Protein 3ICS (pdb70)

Sequence (1077 aa):
WGSRKIVVVGGVAGGASVAARLRRLSEEDEIIVERGEYISFANCGLPYYIGGVITERQKLLVQTVERSKRFNLDIRVLSEVVKINKEEKTITIKNVTTNETYNEAYDVLILSPGAKPIVPSIPGIEEAKALFTLRNVPDTDRIKAYIDEKKPRHATVIGGGFIGVEVENLRERGIEVTLVEANQVPPIDYEAAYVHEHKNHDVELVFEDGVDALEENGAVVRLKSGSVIQTDLILAIGVQPESSLAKGAGLALGVRGTIKVNEKFQTSDPHIYAIGDAIEVKDFVTETETIPLAWPANRQGRLADIIHGHTDSLYKGTLGTSVAKVFDLTVATTGLNEKILKRLNIPYEVVHVQANSHAGYYPNATPVLIKLIFNKDSGKIYGAQTLGRDGVDKRDVIATAIKANLTVLDLPDLELSYAPPYSSAKDPVNVGYAASNIVDGFVDTVQWHEIDRIVENGGYLIDVREPNELKQGIKGSINIPLDELRDRLEEVPVDKDIYITCCQLGRGYVAARLEKGYKVKNVDGGFKLYGTVLPERIVYGSRKIVVVGGVAGGASVAARLRRLSEEDEIIVERGEYISFANCGLPYYIGGVITERQKLLVQTVERSKRFNLDIRVLSEVVKINKEEKTITIKNVTTNETYNEAYDVLILSPGAKPIVPSIPGIEEAKALFTLRNVPDTDRIKAYIDEKKPRHATVIGGGFIGVEVENLRERGIEVTLVEANQVPPIDYEAAYVHEHKNHDVELVFEDGVDALEENGAVVRLKSGSVIQTDLILAIGVQPESSLAKGAGLALGVRGTIKVNEKFQTSDPHIYAIGDAIEVKDFVTETETIPLAWPANRQGRLADIIHGHTDSLYKGTLGTSVAKVFDLTVATTGLNEKILKRLNIPYEVVHVQANSHAGYYPNATPVLIKLIFNKDSGKIYGAQTLGRDGVDKRDVIATAIKANLTVLDLPDLELSYAPPYSSAKDPVNVGYAASNIVDGFVDTVQWHEIDRIVENGGYLIDVREPNELKQGIKGSINIPLDELRDRLEEVPVDKDIYITCCQLGRGYVAARLEKGYKVKNVDGGFKLYGTVLPERIVY

Foldseek 3Di:
DDEWEEEEEAAEQQRVLLLQLLLVVDVRHAYEEEQAPAGHFQLVCLLVCLLCVPVDLVVRRPDGPVVVVVSVHHYYYNKDFDADDQVQQWTWIANNVVRDIDIGHGQAYEYEHAWAADDDPAALPVLAPLEAEGGDDVSSCVNSCCCVPVVWQEEEEEALEQVSLSLVSCVSSNHAYEYAEAQASPQEDQLVLVLVVLVVSVYHYHYPWHFNHQPPSNQWTQIPVGDIDGTPYYYDHDIAAPCPNCVRNVWDADPRRAFEADQLQAIPRNRYGYFANRYWWQALQPRHTDAHDSVRSSVSSVSSCVVVVNVPDTDNTHQHWDWHDRPQKIKIKTAHYPVVCVVVVHDKDKFKFWDWQFDPVAPDTWIKIKIWIADLAPQQTRMMIIMIRDNGVVLVVVNVCNNVRHGLCCQLVDDDDDDGVGAYNRGPSVSSVVSVCSSVVLAAADELVCVVVCVVVFEQEEEQEDPVVCVVFAPNYDYDHLVCCVVPVVVPDQVHAYEYAYQQFNSSVSRNVVVPHHYHYYHGGPVSNCSSCVVNTGD/DEFEEEEEAQEQLRVLLQQLLLVLDVRYAAEEEQAPAGHFQLVCLLCCLLCNPVDLCVRHPDGPVVVVVSVYHYYYNKHFDAQPQVQQKTWIARNVPRDIDIDHGQFYEYEPAWAADDDPAALPVLQPLEAEGGDSVSSVVNSVLCVPPVKQEEEEEALEQVSLSLVSCLSSNHAYEYAEAQASPQEDQLVLVLVVVVVSRYHYHHPKHFNHQPPSNQWTQIPVRDIDGTPYYYHHDIAAPCVNCVRNVWDADPSRAQEADQLQAIVRNRYGYFANRHWWQALQPRHTDEHDSVRSSVSSNNSCVVRNDDDDTDSTHQHWDWHDRPLKIKIKTAHYPVVCVVVVHDKDKFWFWDWQFDPVDPDTWIKIKIWIADLAPQQTRMMMIMIRDNHVVLVVVNVCNNVRHGLCCQLVDDDDDDGVGAYPGGPSVSSVVSVCSSVVLAAADELVCVLVCLVPFEQEEEQEDPVVCVLAAPNYDYDHLVCCVVVVVVDDAPGAYEYAYQQFNSSVVRNVVVRHRYHYYHGGPPSSCSSCVVNGDD

Nearest PDB structures (foldseek):
  4eqw-assembly1_B  TM=9.259E-01  e=1.251E-44  Staphylococcus aureus subsp. aureus USA300
  4eqs-assembly1_B  TM=9.265E-01  e=1.392E-44  Staphylococcus aureus subsp. aureus USA300
  4eqr-assembly1_B  TM=9.265E-01  e=2.259E-44  Staphylococcus aureus subsp. aureus USA300
  4eqx-assembly1_B  TM=9.263E-01  e=4.794E-44  Staphylococcus aureus subsp. aureus USA300
  1yqz-assembly1_B  TM=9.258E-01  e=1.331E-43  Staphylococcus aureus

Solvent-accessible surface area: 42089 Å² total

B-factor: mean 40.78, std 6.48, range [17.37, 70.62]

Organism: Bacillus anthracis (NCBI:txid1392)

CATH classification: 3.50.50.60 (+2 more: 3.50.50.60, 3.40.250.10)

InterPro domains:
  IPR001763 Rhodanese-like domain [PF00581] (461-543)
  IPR001763 Rhodanese-like domain [PS50206] (466-553)
  IPR001763 Rhodanese-like domain [SM00450] (454-550)
  IPR004099 Pyridine nucleotide-disulphide oxidoreductase, dimerisation domain [PF02852] (333-435)
  IPR016156 FAD/NAD-linked reductase, dimerisation domain superfamily [SSF55424] (326-448)
  IPR017758 Coenzyme A disulphide reductase [TIGR03385] (4-443)
  IPR023753 FAD/NAD(P)-binding domain [PF07992] (4-296)
  IPR036188 FAD/NAD(P)-binding domain superfamily [G3DSA:3.50.50.60] (4-324)
  IPR036188 FAD/NAD(P)-binding domain superfamily [G3DSA:3.50.50.60] (116-439)
  IPR036188 FAD/NAD(P)-binding domain superfamily [SSF51905] (2-319)
  IPR036873 Rhodanese-like domain superfamily [G3DSA:3.40.250.10] (453-554)
  IPR036873 Rhodanese-like domain superfamily [SSF52821] (437-544)
  IPR050260 FAD-dependent oxidoreductase [PTHR43429] (2-434)

Radius of gyration: 31.71 Å; Cα contacts (8 Å, |Δi|>4): 2549; chains: 2; bounding box: 81×67×90 Å

Secondary structure (DSSP, 8-state):
----EEEEE--SHHHHHHHHHHHHH-SSSEE---SSS-SSB-GGGHHHHHTTSS--GGGGBSS-S---TTTT-----SEEEEEEETTTTEEEEEETTT--EEEEE-SEEEE---EEEP----TTTTT-TT-EE-SSHHHHHHHHHHHHHH--SEEEEE--SHHHH--HHHHHTT-EEEEE-------S----HHHHH--TT--EEE-S--EEEEEGGGTEEEETTS-EEE---EE-S-EEE--HHHHHTT--B-GGGPBP--TTSB-SSTTEEE-GGGB--BBTTT--B----HHHHHHHH--HHHHTT--SS----B---EEEEETTEEEEEEE--HHHHHHTT---EEEEEEEESS-TTSTT--EEEEEEEE-TTT-BEEEEEEEESSSTTT--HHHHHHHTT-BTTTGGG-----STTT--SS-S---HHHHHHHHTTS--EE-TTTHHHHHHTT-EEEE-S-GGGGGG--TTEEE--HHHHTT-GGGS-SSS-EEEE-S---HHHHH----S--EEEETTHHHHHHHH-GGG---/---EEEEE--SHHHHHHHHHHHHH-SSSEE---SSS-SSB-GGGHHHHHTTSS--GGGGBSS-S---TTTT-----SEEEEEEETTTTEEEEEETTT--EEEEE-SEEEE---EEE-----TTGGG-TT-B--SSHHHHHHHHHHHHHH--SEEEEE--SHHHH--HHHHTTT-EEEEE-------S----HHHHH--TT--EEE-S--EEEEETTTTEEEETTS-EEE---EE-S-EEE--HHHHHTT--B-GGGPBP--TTSB-SSTTEEE-STTB--BBTTT--B----HHHHHHHH--HHHHHSSSPPPP--B---EEEEETTEEEEEEE--HHHHHHTT---EEEEEEEESS-TTSTT--EEEEEEEE-TTT-BEEEEEEEESSSTTT--HHHHHHHTT-BTTTGGG-----STTT--SS-S---HHHHHHHHTTS--EE-TTTHHHHHHTT-EEEE-S-GGGGGG--TT-EE--HHHHGGGGGGS-SSS-EEEE-S---HHHHH----S--EEEETTHHHHHHHH-GGG---

Structure (mmCIF, N/CA/C/O backbone):
data_3ICS
#
_entry.id   3ICS
#
_cell.length_a   67.370
_cell.length_b   110.470
_cell.length_c   80.020
_cell.angle_alpha   90.00
_cell.angle_beta   101.87
_cell.angle_gamma   90.00
#
_symmetry.space_group_name_H-M   'P 1 21 1'
#
loop_
_entity.id
_entity.type
_entity.pdbx_description
1 polymer 'Coenzyme A-Disulfide Reductase'
2 non-polymer 'FLAVIN-ADENINE DINUCLEOTIDE'
3 non-polymer 'COENZYME A'
4 non-polymer "ADENOSINE-5'-DIPHOSPHATE"
5 water water
#
loop_
_atom_site.group_PDB
_atom_site.id
_atom_site.type_symbol
_atom_site.label_atom_id
_atom_site.label_alt_id
_atom_site.label_comp_id
_atom_site.label_asym_id
_atom_site.label_entity_id
_atom_site.label_seq_id
_atom_site.pdbx_PDB_ins_code
_atom_site.Cartn_x
_atom_site.Cartn_y
_atom_site.Cartn_z
_atom_site.occupancy
_atom_site.B_iso_or_equiv
_atom_site.auth_seq_id
_atom_site.auth_comp_id
_atom_site.auth_asym_id
_atom_site.auth_atom_id
_atom_site.pdbx_PDB_model_num
ATOM 1 N N . TRP A 1 34 ? 30.542 98.165 56.127 1.00 44.16 0 TRP A N 1
ATOM 2 C CA . TRP A 1 34 ? 30.382 97.482 57.444 1.00 44.56 0 TRP A CA 1
ATOM 3 C C . TRP A 1 34 ? 31.621 97.520 58.329 1.00 44.72 0 TRP A C 1
ATOM 4 O O . TRP A 1 34 ? 32.753 97.505 57.831 1.00 44.86 0 TRP A O 1
ATOM 5 N N . GLY A 1 35 ? 31.399 97.568 59.644 1.00 44.46 1 GLY A N 1
ATOM 6 C CA . GLY A 1 35 ? 32.491 97.601 60.616 1.00 44.03 1 GLY A CA 1
ATOM 7 C C . GLY A 1 35 ? 32.881 96.190 61.010 1.00 43.90 1 GLY A C 1
ATOM 8 O O . GLY A 1 35 ? 32.011 95.346 61.236 1.00 44.39 1 GLY A O 1
ATOM 9 N N . SER A 1 36 ? 34.184 95.923 61.087 1.00 43.58 2 SER A N 1
ATOM 10 C CA . SER A 1 36 ? 34.656 94.563 61.365 1.00 42.92 2 SER A CA 1
ATOM 11 C C . SER A 1 36 ? 34.318 94.137 62.789 1.00 42.33 2 SER A C 1
ATOM 12 O O . SER A 1 36 ? 34.379 94.945 63.714 1.00 41.75 2 SER A O 1
ATOM 15 N N . ARG A 1 37 ? 33.947 92.869 62.953 1.00 41.92 3 ARG A N 1
ATOM 16 C CA . ARG A 1 37 ? 33.770 92.310 64.293 1.00 41.73 3 ARG A CA 1
ATOM 17 C C . ARG A 1 37 ? 34.487 90.984 64.530 1.00 40.51 3 ARG A C 1
ATOM 18 O O . ARG A 1 37 ? 35.021 90.361 63.606 1.00 40.20 3 ARG A O 1
ATOM 26 N N . LYS A 1 38 ? 34.509 90.575 65.789 1.00 39.13 4 LYS A N 1
ATOM 27 C CA . LYS A 1 38 ? 35.132 89.329 66.173 1.00 38.30 4 LYS A CA 1
ATOM 28 C C . LYS A 1 38 ? 34.023 88.326 66.409 1.00 37.42 4 LYS A C 1
ATOM 29 O O . LYS A 1 38 ? 33.181 88.500 67.296 1.00 37.69 4 LYS A O 1
ATOM 35 N N . ILE A 1 39 ? 34.031 87.281 65.597 1.00 36.16 5 ILE A N 1
ATOM 36 C CA . ILE A 1 39 ? 32.949 86.314 65.556 1.00 35.18 5 ILE A CA 1
ATOM 37 C C . ILE A 1 39 ? 33.487 84.957 65.968 1.00 34.91 5 ILE A C 1
ATOM 38 O O . ILE A 1 39 ? 34.453 84.466 65.383 1.00 35.26 5 ILE A O 1
ATOM 43 N N . VAL A 1 40 ? 32.865 84.365 66.981 1.00 34.35 6 VAL A N 1
ATOM 44 C CA . VAL A 1 40 ? 33.328 83.091 67.522 1.00 34.25 6 VAL A CA 1
ATOM 45 C C . VAL A 1 40 ? 32.245 82.035 67.280 1.00 34.15 6 VAL A C 1
ATOM 46 O O . VAL A 1 40 ? 31.077 82.225 67.613 1.00 34.05 6 VAL A O 1
ATOM 50 N N . VAL A 1 41 ? 32.657 80.930 66.675 1.00 34.28 7 VAL A N 1
ATOM 51 C CA . VAL A 1 41 ? 31.755 79.865 66.290 1.00 34.23 7 VAL A CA 1
ATOM 52 C C . VAL A 1 41 ? 32.053 78.630 67.141 1.00 35.30 7 VAL A C 1
ATOM 53 O O . VAL A 1 41 ? 33.195 78.176 67.196 1.00 35.24 7 VAL A O 1
ATOM 57 N N . VAL A 1 42 ? 31.028 78.102 67.802 1.00 36.09 8 VAL A N 1
ATOM 58 C CA . VAL A 1 42 ? 31.190 76.920 68.654 1.00 36.84 8 VAL A CA 1
ATOM 59 C C . VAL A 1 42 ? 30.664 75.704 67.918 1.00 37.21 8 VAL A C 1
ATOM 60 O O . VAL A 1 42 ? 29.460 75.618 67.619 1.00 37.80 8 VAL A O 1
ATOM 64 N N . GLY A 1 43 ? 31.568 74.773 67.622 1.00 37.60 9 GLY A N 1
ATOM 65 C CA . GLY A 1 43 ? 31.248 73.626 66.778 1.00 38.29 9 GLY A CA 1
ATOM 66 C C . GLY A 1 43 ? 31.797 73.817 65.373 1.00 38.24 9 GLY A C 1
ATOM 67 O O . GLY A 1 43 ? 31.568 74.855 64.752 1.00 39.11 9 GLY A O 1
ATOM 68 N N . GLY A 1 44 ? 32.517 72.823 64.865 1.00 37.96 10 GLY A N 1
ATOM 69 C CA . GLY A 1 44 ? 33.202 72.958 63.569 1.00 37.82 10 GLY A CA 1
ATOM 70 C C . GLY A 1 44 ? 32.713 72.051 62.451 1.00 38.27 10 GLY A C 1
ATOM 71 O O . GLY A 1 44 ? 33.457 71.750 61.524 1.00 38.16 10 GLY A O 1
ATOM 72 N N . VAL A 1 45 ? 31.461 71.613 62.523 1.00 38.53 11 VAL A N 1
ATOM 73 C CA . VAL A 1 45 ? 30.961 70.679 61.508 1.00 38.58 11 VAL A CA 1
ATOM 74 C C . VAL A 1 45 ? 29.872 71.331 60.675 1.00 38.03 11 VAL A C 1
ATOM 75 O O . VAL A 1 45 ? 30.093 72.419 60.156 1.00 38.29 11 VAL A O 1
ATOM 79 N N . ALA A 1 46 ? 28.705 70.701 60.545 1.00 37.99 12 ALA A N 1
ATOM 80 C CA . ALA A 1 46 ? 27.733 71.132 59.538 1.00 37.21 12 ALA A CA 1
ATOM 81 C C . ALA A 1 46 ? 27.336 72.618 59.646 1.00 36.65 12 ALA A C 1
ATOM 82 O O . ALA A 1 46 ? 27.487 73.381 58.688 1.00 35.88 12 ALA A O 1
ATOM 84 N N . GLY A 1 47 ? 26.854 73.026 60.816 1.00 35.91 13 GLY A N 1
ATOM 85 C CA . GLY A 1 47 ? 26.447 74.412 61.024 1.00 36.31 13 GLY A CA 1
ATOM 86 C C . GLY A 1 47 ? 27.619 75.373 61.134 1.00 36.22 13 GLY A C 1
ATOM 87 O O . GLY A 1 47 ? 27.632 76.438 60.513 1.00 36.30 13 GLY A O 1
ATOM 88 N N . GLY A 1 48 ? 28.602 75.001 61.941 1.00 35.99 14 GLY A N 1
ATOM 89 C CA . GLY A 1 48 ? 29.735 75.877 62.213 1.00 36.38 14 GLY A CA 1
ATOM 90 C C . GLY A 1 48 ? 30.604 76.153 61.002 1.00 36.47 14 GLY A C 1
ATOM 91 O O . GLY A 1 48 ? 30.971 77.307 60.754 1.00 36.32 14 GLY A O 1
ATOM 92 N N . ALA A 1 49 ? 30.949 75.098 60.261 1.00 35.72 15 ALA A N 1
ATOM 93 C CA . ALA A 1 49 ? 31.767 75.254 59.055 1.00 35.49 15 ALA A CA 1
ATOM 94 C C . ALA A 1 49 ? 31.056 76.026 57.955 1.00 35.15 15 ALA A C 1
ATOM 95 O O . ALA A 1 49 ? 31.677 76.833 57.274 1.00 34.80 15 ALA A O 1
ATOM 97 N N . SER A 1 50 ? 29.756 75.789 57.778 1.00 34.49 16 SER A N 1
ATOM 98 C CA . SER A 1 50 ? 29.028 76.484 56.727 1.00 35.02 16 SER A CA 1
ATOM 99 C C . SER A 1 50 ? 28.896 77.996 57.008 1.00 34.50 16 SER A C 1
ATOM 100 O O . SER A 1 50 ? 29.036 78.817 56.098 1.00 33.62 16 SER A O 1
ATOM 103 N N . VAL A 1 51 ? 28.613 78.357 58.261 1.00 33.85 17 VAL A N 1
ATOM 104 C CA . VAL A 1 51 ? 28.550 79.773 58.616 1.00 34.08 17 VAL A CA 1
ATOM 105 C C . VAL A 1 51 ? 29.934 80.439 58.541 1.00 33.35 17 VAL A C 1
ATOM 106 O O . VAL A 1 51 ? 30.037 81.541 58.043 1.00 33.60 17 VAL A O 1
ATOM 110 N N . ALA A 1 52 ? 30.985 79.757 58.984 1.00 33.61 18 ALA A N 1
ATOM 111 C CA . ALA A 1 52 ? 32.326 80.367 58.999 1.00 33.81 18 ALA A CA 1
ATOM 112 C C . ALA A 1 52 ? 32.818 80.718 57.587 1.00 33.76 18 ALA A C 1
ATOM 113 O O . ALA A 1 52 ? 33.364 81.800 57.363 1.00 34.90 18 ALA A O 1
ATOM 115 N N . ALA A 1 53 ? 32.617 79.804 56.644 1.00 33.74 19 ALA A N 1
ATOM 116 C CA . ALA A 1 53 ? 33.067 79.983 55.263 1.00 33.42 19 ALA A CA 1
ATOM 117 C C . ALA A 1 53 ? 32.347 81.131 54.559 1.00 33.37 19 ALA A C 1
ATOM 118 O O . ALA A 1 53 ? 32.980 81.927 53.872 1.00 33.34 19 ALA A O 1
ATOM 120 N N . ARG A 1 54 ? 31.028 81.214 54.718 1.00 32.85 20 ARG A N 1
ATOM 121 C CA . ARG A 1 54 ? 30.267 82.312 54.093 1.00 32.96 20 ARG A CA 1
ATOM 122 C C . ARG A 1 54 ? 30.567 83.656 54.786 1.00 32.78 20 ARG A C 1
ATOM 123 O O . ARG A 1 54 ? 30.680 84.681 54.129 1.00 31.76 20 ARG A O 1
ATOM 131 N N . LEU A 1 55 ? 30.705 83.633 56.115 1.00 32.99 21 LEU A N 1
ATOM 132 C CA . LEU A 1 55 ? 31.118 84.818 56.864 1.00 33.44 21 LEU A CA 1
ATOM 133 C C . LEU A 1 55 ? 32.406 85.412 56.305 1.00 33.95 21 LEU A C 1
ATOM 134 O O . LEU A 1 55 ? 32.526 86.636 56.172 1.00 34.58 21 LEU A O 1
ATOM 139 N N . ARG A 1 56 ? 33.378 84.552 56.003 1.00 34.14 22 ARG A N 1
ATOM 140 C CA . ARG A 1 56 ? 34.639 85.011 55.405 1.00 34.30 22 ARG A CA 1
ATOM 141 C C . ARG A 1 56 ? 34.433 85.579 54.007 1.00 34.58 22 ARG A C 1
ATOM 142 O O . ARG A 1 56 ? 35.033 86.589 53.653 1.00 34.60 22 ARG A O 1
ATOM 150 N N . ARG A 1 57 ? 33.576 84.929 53.218 1.00 34.58 23 ARG A N 1
ATOM 151 C CA . ARG A 1 57 ? 33.232 85.434 51.895 1.00 34.65 23 ARG A CA 1
ATOM 152 C C . ARG A 1 57 ? 32.524 86.791 51.939 1.00 34.31 23 ARG A C 1
ATOM 153 O O . ARG A 1 57 ? 32.552 87.531 50.961 1.00 34.04 23 ARG A O 1
ATOM 161 N N . LEU A 1 58 ? 31.906 87.114 53.073 1.00 34.36 24 LEU A N 1
ATOM 162 C CA . LEU A 1 58 ? 31.207 88.391 53.226 1.00 34.70 24 LEU A CA 1
ATOM 163 C C . LEU A 1 58 ? 32.116 89.498 53.758 1.00 34.94 24 LEU A C 1
ATOM 164 O O . LEU A 1 58 ? 31.815 90.679 53.580 1.00 35.08 24 LEU A O 1
ATOM 169 N N . SER A 1 59 ? 33.235 89.117 54.381 1.00 34.58 25 SER A N 1
ATOM 170 C CA . SER A 1 59 ? 34.167 90.088 54.976 1.00 34.73 25 SER A CA 1
ATOM 171 C C . SER A 1 59 ? 35.582 89.537 55.150 1.00 34.56 25 SER A C 1
ATOM 172 O O . SER A 1 59 ? 35.766 88.476 55.750 1.00 34.63 25 SER A O 1
ATOM 175 N N . GLU A 1 60 ? 36.568 90.282 54.654 1.00 34.64 26 GLU A N 1
ATOM 176 C CA . GLU A 1 60 ? 37.987 89.930 54.803 1.00 34.76 26 GLU A CA 1
ATOM 177 C C . GLU A 1 60 ? 38.578 90.431 56.119 1.00 34.97 26 GLU A C 1
ATOM 178 O O . GLU A 1 60 ? 39.628 89.954 56.569 1.00 34.83 26 GLU A O 1
ATOM 184 N N . GLU A 1 61 ? 37.881 91.379 56.735 1.00 35.13 27 GLU A N 1
ATOM 185 C CA . GLU A 1 61 ? 38.371 92.056 57.924 1.00 35.47 27 GLU A CA 1
ATOM 186 C C . GLU A 1 61 ? 37.907 91.414 59.240 1.00 35.43 27 GLU A C 1
ATOM 187 O O . GLU A 1 61 ? 38.568 91.578 60.252 1.00 34.98 27 GLU A O 1
ATOM 193 N N . ASP A 1 62 ? 36.784 90.695 59.240 1.00 35.31 28 ASP A N 1
ATOM 194 C CA . ASP A 1 62 ? 36.323 90.063 60.498 1.00 35.67 28 ASP A CA 1
ATOM 195 C C . ASP A 1 62 ? 37.350 89.060 61.035 1.00 35.84 28 ASP A C 1
ATOM 196 O O . ASP A 1 62 ? 38.015 88.368 60.263 1.00 35.56 28 ASP A O 1
ATOM 201 N N . GLU A 1 63 ? 37.500 89.012 62.355 1.00 36.08 29 GLU A N 1
ATOM 202 C CA . GLU A 1 63 ? 38.250 87.928 62.973 1.00 36.77 29 GLU A CA 1
ATOM 203 C C . GLU A 1 63 ? 37.270 86.798 63.217 1.00 36.47 29 GLU A C 1
ATOM 204 O O . GLU A 1 63 ? 36.242 86.988 63.866 1.00 37.01 29 GLU A O 1
ATOM 210 N N . ILE A 1 64 ? 37.569 85.630 62.658 1.00 36.07 30 ILE A N 1
ATOM 211 C CA . ILE A 1 64 ? 36.650 84.490 62.742 1.00 35.48 30 ILE A CA 1
ATOM 212 C C . ILE A 1 64 ? 37.356 83.304 63.392 1.00 36.04 30 ILE A C 1
ATOM 213 O O . ILE A 1 64 ? 38.359 82.772 62.873 1.00 35.38 30 ILE A O 1
ATOM 218 N N . ILE A 1 65 ? 36.830 82.923 64.553 1.00 36.13 31 ILE A N 1
ATOM 219 C CA . ILE A 1 65 ? 37.405 81.848 65.354 1.00 36.80 31 ILE A CA 1
ATOM 220 C C . ILE A 1 65 ? 36.396 80.703 65.423 1.00 37.81 31 ILE A C 1
ATOM 221 O O . ILE A 1 65 ? 35.234 80.915 65.750 1.00 37.09 31 ILE A O 1
ATOM 234 N N . VAL A 1 67 ? 35.773 76.983 67.142 1.00 38.88 33 VAL A N 1
ATOM 235 C CA . VAL A 1 67 ? 36.228 76.172 68.282 1.00 38.30 33 VAL A CA 1
ATOM 236 C C . VAL A 1 67 ? 35.532 74.817 68.239 1.00 38.42 33 VAL A C 1
ATOM 237 O O . VAL A 1 67 ? 34.295 74.741 68.212 1.00 37.91 33 VAL A O 1
ATOM 241 N N . GLU A 1 68 ? 36.331 73.755 68.215 1.00 38.05 34 GLU A N 1
ATOM 242 C CA . GLU A 1 68 ? 35.803 72.403 68.008 1.00 38.72 34 GLU A CA 1
ATOM 243 C C . GLU A 1 68 ? 36.459 71.468 69.017 1.00 38.33 34 GLU A C 1
ATOM 244 O O . GLU A 1 68 ? 37.677 71.472 69.172 1.00 38.53 34 GLU A O 1
ATOM 250 N N . ARG A 1 69 ? 35.646 70.710 69.743 1.00 38.99 35 ARG A N 1
ATOM 251 C CA . ARG A 1 69 ? 36.191 69.922 70.841 1.00 39.76 35 ARG A CA 1
ATOM 252 C C . ARG A 1 69 ? 36.849 68.656 70.326 1.00 40.23 35 ARG A C 1
ATOM 253 O O . ARG A 1 69 ? 37.778 68.155 70.936 1.00 39.64 35 ARG A O 1
ATOM 261 N N . GLY A 1 70 ? 36.393 68.163 69.184 1.00 40.19 36 GLY A N 1
ATOM 262 C CA . GLY A 1 70 ? 37.017 66.994 68.592 1.00 41.21 36 GLY A CA 1
ATOM 263 C C . GLY A 1 70 ? 38.290 67.362 67.848 1.00 41.46 36 GLY A C 1
ATOM 264 O O . GLY A 1 70 ? 38.715 68.521 67.827 1.00 40.79 36 GLY A O 1
ATOM 265 N N . GLU A 1 71 ? 38.881 66.363 67.215 1.00 42.26 37 GLU A N 1
ATOM 266 C CA . GLU A 1 71 ? 40.111 66.539 66.460 1.00 43.53 37 GLU A CA 1
ATOM 267 C C . GLU A 1 71 ? 39.866 67.078 65.051 1.00 43.42 37 GLU A C 1
ATOM 268 O O . GLU A 1 71 ? 40.742 67.713 64.465 1.00 43.25 37 GLU A O 1
ATOM 274 N N . TYR A 1 72 ? 38.664 66.855 64.527 1.00 43.36 38 TYR A N 1
ATOM 275 C CA . TYR A 1 72 ? 38.367 67.155 63.129 1.00 43.64 38 TYR A CA 1
ATOM 276 C C . TYR A 1 72 ? 37.223 68.153 62.953 1.00 43.66 38 TYR A C 1
ATOM 277 O O . TYR A 1 72 ? 36.247 68.137 63.699 1.00 43.69 38 TYR A O 1
ATOM 286 N N . ILE A 1 73 ? 37.356 69.004 61.944 1.00 43.68 39 ILE A N 1
ATOM 287 C CA . ILE A 1 73 ? 36.258 69.853 61.486 1.00 44.20 39 ILE A CA 1
ATOM 288 C C . ILE A 1 73 ? 35.637 69.285 60.213 1.00 44.41 39 ILE A C 1
ATOM 289 O O . ILE A 1 73 ? 36.283 68.521 59.492 1.00 44.51 39 ILE A O 1
ATOM 294 N N . SER A 1 74 ? 34.387 69.663 59.943 1.00 44.05 40 SER A N 1
ATOM 295 C CA . SER A 1 74 ? 33.692 69.268 58.708 1.00 44.42 40 SER A CA 1
ATOM 296 C C . SER A 1 74 ? 33.967 67.817 58.304 1.00 44.13 40 SER A C 1
ATOM 297 O O . SER A 1 74 ? 34.327 67.554 57.160 1.00 44.48 40 SER A O 1
ATOM 300 N N . PHE A 1 75 ? 33.832 66.878 59.228 1.00 43.97 41 PHE A N 1
ATOM 301 C CA . PHE A 1 75 ? 33.915 65.474 58.838 1.00 43.96 41 PHE A CA 1
ATOM 302 C C . PHE A 1 75 ? 32.545 65.042 58.288 1.00 43.76 41 PHE A C 1
ATOM 303 O O . PHE A 1 75 ? 31.545 65.729 58.503 1.00 43.92 41 PHE A O 1
ATOM 311 N N . ALA A 1 76 ? 32.512 63.932 57.550 1.00 43.38 42 ALA A N 1
ATOM 312 C CA . ALA A 1 76 ? 31.274 63.444 56.962 1.00 42.98 42 ALA A CA 1
ATOM 313 C C . ALA A 1 76 ? 30.563 62.524 57.934 1.00 42.59 42 ALA A C 1
ATOM 314 O O . ALA A 1 76 ? 30.670 61.295 57.812 1.00 41.29 42 ALA A O 1
ATOM 316 N N . ASN A 1 77 ? 29.865 63.132 58.905 1.00 43.04 43 ASN A N 1
ATOM 317 C CA . ASN A 1 77 ? 29.048 62.411 59.898 1.00 43.78 43 ASN A CA 1
ATOM 318 C C . ASN A 1 77 ? 28.168 61.359 59.224 1.00 43.45 43 ASN A C 1
ATOM 319 O O . ASN A 1 77 ? 27.986 60.246 59.741 1.00 42.78 43 ASN A O 1
ATOM 324 N N . CYS A 1 78 ? 27.593 61.750 58.087 1.00 42.56 44 CYS A N 1
ATOM 325 C CA . CYS A 1 78 ? 26.610 60.934 57.390 1.00 42.69 44 CYS A CA 1
ATOM 326 C C . CYS A 1 78 ? 27.237 59.696 56.780 1.00 41.03 44 CYS A C 1
ATOM 327 O O . CYS A 1 78 ? 26.544 58.715 56.544 1.00 41.48 44 CYS A O 1
ATOM 330 N N . GLY A 1 79 ? 28.542 59.759 56.524 1.00 40.07 45 GLY A N 1
ATOM 331 C CA . GLY A 1 79 ? 29.290 58.661 55.908 1.00 39.03 45 GLY A CA 1
ATOM 332 C C . GLY A 1 79 ? 29.772 57.611 56.892 1.00 38.84 45 GLY A C 1
ATOM 333 O O . GLY A 1 79 ? 30.170 56.522 56.491 1.00 37.72 45 GLY A O 1
ATOM 334 N N . LEU A 1 80 ? 29.723 57.929 58.185 1.00 38.37 46 LEU A N 1
ATOM 335 C CA . LEU A 1 80 ? 30.271 57.029 59.222 1.00 37.90 46 LEU A CA 1
ATOM 336 C C . LEU A 1 80 ? 29.833 55.550 59.135 1.00 37.77 46 LEU A C 1
ATOM 337 O O . LEU A 1 80 ? 30.699 54.656 59.183 1.00 38.32 46 LEU A O 1
ATOM 342 N N . PRO A 1 81 ? 28.515 55.269 58.998 1.00 37.58 47 PRO A N 1
ATOM 343 C CA . PRO A 1 81 ? 28.059 53.880 58.884 1.00 37.31 47 PRO A CA 1
ATOM 344 C C . PRO A 1 81 ? 28.668 53.159 57.690 1.00 37.61 47 PRO A C 1
ATOM 345 O O . PRO A 1 81 ? 28.994 51.978 57.792 1.00 37.66 47 PRO A O 1
ATOM 349 N N . TYR A 1 82 ? 28.816 53.869 56.570 1.00 37.74 48 TYR A N 1
ATOM 350 C CA . TYR A 1 82 ? 29.369 53.287 55.354 1.00 37.71 48 TYR A CA 1
ATOM 351 C C . TYR A 1 82 ? 30.861 52.993 55.437 1.00 38.04 48 TYR A C 1
ATOM 352 O O . TYR A 1 82 ? 31.353 52.076 54.778 1.00 37.66 48 TYR A O 1
ATOM 361 N N . TYR A 1 83 ? 31.576 53.776 56.232 1.00 37.28 49 TYR A N 1
ATOM 362 C CA . TYR A 1 83 ? 32.971 53.464 56.508 1.00 37.28 49 TYR A CA 1
ATOM 363 C C . TYR A 1 83 ? 33.071 52.184 57.351 1.00 37.09 49 TYR A C 1
ATOM 364 O O . TYR A 1 83 ? 33.857 51.298 57.027 1.00 37.06 49 TYR A O 1
ATOM 373 N N . ILE A 1 84 ? 32.243 52.075 58.393 1.00 36.96 50 ILE A N 1
ATOM 374 C CA . ILE A 1 84 ? 32.133 50.834 59.191 1.00 37.19 50 ILE A CA 1
ATOM 375 C C . ILE A 1 84 ? 31.810 49.596 58.323 1.00 37.16 50 ILE A C 1
ATOM 376 O O . ILE A 1 84 ? 32.426 48.537 58.494 1.00 37.04 50 ILE A O 1
ATOM 381 N N . GLY A 1 85 ? 30.886 49.764 57.374 1.00 37.51 51 GLY A N 1
ATOM 382 C CA . GLY A 1 85 ? 30.462 48.695 56.471 1.00 37.45 51 GLY A CA 1
ATOM 383 C C . GLY A 1 85 ? 31.471 48.332 55.396 1.00 38.23 51 GLY A C 1
ATOM 384 O O . GLY A 1 85 ? 31.318 47.317 54.722 1.00 37.36 51 GLY A O 1
ATOM 385 N N . GLY A 1 86 ? 32.507 49.156 55.235 1.00 38.67 52 GLY A N 1
ATOM 386 C CA . GLY A 1 86 ? 33.532 48.916 54.214 1.00 39.71 52 GLY A CA 1
ATOM 387 C C . GLY A 1 86 ? 33.134 49.401 52.832 1.00 40.45 52 GLY A C 1
ATOM 388 O O . GLY A 1 86 ? 33.826 49.113 51.840 1.00 40.47 52 GLY A O 1
ATOM 389 N N . VAL A 1 87 ? 32.013 50.119 52.753 1.00 40.55 53 VAL A N 1
ATOM 390 C CA . VAL A 1 87 ? 31.557 50.702 51.489 1.00 40.78 53 VAL A CA 1
ATOM 391 C C . VAL A 1 87 ? 32.461 51.915 51.194 1.00 41.28 53 VAL A C 1
ATOM 392 O O . VAL A 1 87 ? 32.941 52.086 50.077 1.00 41.37 53 VAL A O 1
ATOM 396 N N . ILE A 1 88 ? 32.718 52.724 52.212 1.00 41.15 54 ILE A N 1
ATOM 397 C CA . ILE A 1 88 ? 33.739 53.754 52.124 1.00 42.34 54 ILE A CA 1
ATOM 398 C C . ILE A 1 88 ? 34.994 53.100 52.664 1.00 43.49 54 ILE A C 1
ATOM 399 O O . ILE A 1 88 ? 35.036 52.718 53.828 1.00 43.57 54 ILE A O 1
ATOM 404 N N . THR A 1 89 ? 35.993 52.950 51.799 1.00 45.00 55 THR A N 1
ATOM 405 C CA . THR A 1 89 ? 37.191 52.153 52.091 1.00 46.96 55 THR A CA 1
ATOM 406 C C . THR A 1 89 ? 38.332 52.997 52.665 1.00 47.64 55 THR A C 1
ATOM 407 O O . THR A 1 89 ? 39.236 52.486 53.326 1.00 48.52 55 THR A O 1
ATOM 411 N N . GLU A 1 90 ? 38.257 54.299 52.435 1.00 48.43 56 GLU A N 1
ATOM 412 C CA . GLU A 1 90 ? 39.305 55.222 52.797 1.00 49.05 56 GLU A CA 1
ATOM 413 C C . GLU A 1 90 ? 38.811 56.135 53.919 1.00 48.60 56 GLU A C 1
ATOM 414 O O . GLU A 1 90 ? 38.001 57.031 53.674 1.00 48.14 56 GLU A O 1
ATOM 420 N N . ARG A 1 91 ? 39.318 55.920 55.136 1.00 48.28 57 ARG A N 1
ATOM 421 C CA . ARG A 1 91 ? 39.016 56.779 56.295 1.00 47.99 57 ARG A CA 1
ATOM 422 C C . ARG A 1 91 ? 39.196 58.263 55.979 1.00 48.22 57 ARG A C 1
ATOM 423 O O . ARG A 1 91 ? 38.420 59.102 56.440 1.00 48.02 57 ARG A O 1
ATOM 431 N N . GLN A 1 92 ? 40.218 58.579 55.189 1.00 48.27 58 GLN A N 1
ATOM 432 C CA . GLN A 1 92 ? 40.544 59.964 54.868 1.00 49.30 58 GLN A CA 1
ATOM 433 C C . GLN A 1 92 ? 39.438 60.655 54.049 1.00 48.61 58 GLN A C 1
ATOM 434 O O . GLN A 1 92 ? 39.290 61.873 54.098 1.00 48.09 58 GLN A O 1
ATOM 440 N N . LYS A 1 93 ? 38.653 59.875 53.318 1.00 48.71 59 LYS A N 1
ATOM 441 C CA . LYS A 1 93 ? 37.549 60.453 52.551 1.00 49.19 59 LYS A CA 1
ATOM 442 C C . LYS A 1 93 ? 36.467 61.043 53.468 1.00 48.92 59 LYS A C 1
ATOM 443 O O . LYS A 1 93 ? 35.672 61.879 53.036 1.00 48.53 59 LYS A O 1
ATOM 449 N N . LEU A 1 94 ? 36.473 60.635 54.738 1.00 48.68 60 LEU A N 1
ATOM 450 C CA . LEU A 1 94 ? 35.541 61.175 55.738 1.00 49.01 60 LEU A CA 1
ATOM 451 C C . LEU A 1 94 ? 35.878 62.603 56.171 1.00 49.48 60 LEU A C 1
ATOM 452 O O . LEU A 1 94 ? 35.069 63.269 56.806 1.00 49.49 60 LEU A O 1
ATOM 457 N N . LEU A 1 95 ? 37.079 63.068 55.848 1.00 50.75 61 LEU A N 1
ATOM 458 C CA . LEU A 1 95 ? 37.446 64.446 56.163 1.00 51.67 61 LEU A CA 1
ATOM 459 C C . LEU A 1 95 ? 37.112 65.365 54.980 1.00 52.55 61 LEU A C 1
ATOM 460 O O . LEU A 1 95 ? 37.811 65.367 53.955 1.00 53.06 61 LEU A O 1
ATOM 465 N N . VAL A 1 96 ? 36.021 66.120 55.121 1.00 53.37 62 VAL A N 1
ATOM 466 C CA . VAL A 1 96 ? 35.503 66.961 54.031 1.00 54.24 62 VAL A CA 1
ATOM 467 C C . VAL A 1 96 ? 36.417 68.175 53.817 1.00 54.51 62 VAL A C 1
ATOM 468 O O . VAL A 1 96 ? 36.683 68.572 52.670 1.00 54.72 62 VAL A O 1
ATOM 472 N N . GLN A 1 97 ? 36.879 68.744 54.935 1.00 54.62 63 GLN A N 1
ATOM 473 C CA . GLN A 1 97 ? 37.894 69.798 54.974 1.00 54.64 63 GLN A CA 1
ATOM 474 C C . GLN A 1 97 ? 38.929 69.396 56.017 1.00 53.65 63 GLN A C 1
ATOM 475 O O . GLN A 1 97 ? 38.576 68.750 57.006 1.00 54.22 63 GLN A O 1
ATOM 481 N N . THR A 1 98 ? 40.197 69.749 55.798 1.00 52.11 64 THR A N 1
ATOM 482 C CA . THR A 1 98 ? 41.215 69.656 56.860 1.00 50.70 64 THR A CA 1
ATOM 483 C C . THR A 1 98 ? 41.388 71.020 57.525 1.00 49.28 64 THR A C 1
ATOM 484 O O . THR A 1 98 ? 41.142 72.056 56.902 1.00 48.04 64 THR A O 1
ATOM 488 N N . VAL A 1 99 ? 41.804 71.009 58.789 1.00 48.12 65 VAL A N 1
ATOM 489 C CA . VAL A 1 99 ? 42.008 72.237 59.553 1.00 47.88 65 VAL A CA 1
ATOM 490 C C . VAL A 1 99 ? 42.991 73.151 58.819 1.00 48.09 65 VAL A C 1
ATOM 491 O O . VAL A 1 99 ? 42.709 74.331 58.611 1.00 47.56 65 VAL A O 1
ATOM 495 N N . GLU A 1 100 ? 44.137 72.587 58.440 1.00 48.13 66 GLU A N 1
ATOM 496 C CA . GLU A 1 100 ? 45.156 73.295 57.674 1.00 49.26 66 GLU A CA 1
ATOM 497 C C . GLU A 1 100 ? 44.577 73.957 56.415 1.00 48.73 66 GLU A C 1
ATOM 498 O O . GLU A 1 100 ? 44.702 75.169 56.228 1.00 48.36 66 GLU A O 1
ATOM 504 N N . ARG A 1 101 ? 43.935 73.159 55.563 1.00 48.97 67 ARG A N 1
ATOM 505 C CA . ARG A 1 101 ? 43.380 73.677 54.317 1.00 49.17 67 ARG 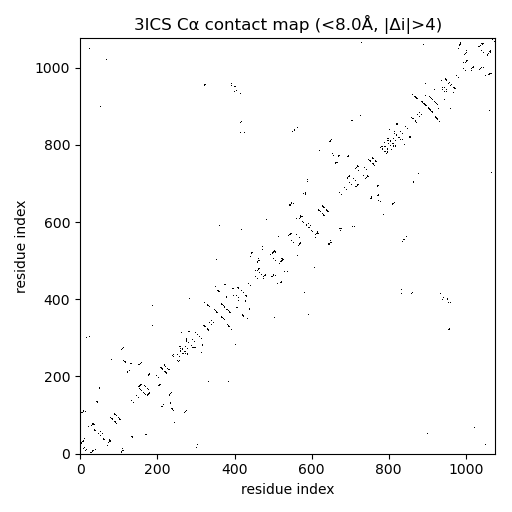A CA 1
ATOM 506 C C . ARG A 1 101 ? 42.343 74.770 54.577 1.00 48.50 67 ARG A C 1
ATOM 507 O O . ARG A 1 101 ? 42.415 75.846 53.999 1.00 47.51 67 ARG A O 1
ATOM 523 N N . SER A 1 103 ? 41.679 76.706 57.335 1.00 45.92 69 SER A N 1
ATOM 524 C CA . SER A 1 103 ? 42.173 77.943 57.957 1.00 45.19 69 SER A CA 1
ATOM 525 C C . SER A 1 103 ? 42.877 78.842 56.955 1.00 44.01 69 SER A C 1
ATOM 526 O O . SER A 1 103 ? 42.687 80.056 56.962 1.00 43.61 69 SER A O 1
ATOM 529 N N . LYS A 1 104 ? 43.677 78.235 56.088 1.00 42.61 70 LYS A N 1
ATOM 530 C CA . LYS A 1 104 ? 44.366 78.969 55.046 1.00 42.15 70 LYS A CA 1
ATOM 531 C C . LYS A 1 104 ? 43.388 79.537 54.002 1.00 41.51 70 LYS A C 1
ATOM 532 O O . LYS A 1 104 ? 43.410 80.737 53.701 1.00 41.42 70 LYS A O 1
ATOM 538 N N . ARG A 1 105 ? 42.516 78.690 53.460 1.00 40.17 71 ARG A N 1
ATOM 539 C CA . ARG A 1 105 ? 41.584 79.148 52.425 1.00 39.74 71 ARG A CA 1
ATOM 540 C C . ARG A 1 105 ? 40.732 80.331 52.896 1.00 38.63 71 ARG A C 1
ATOM 541 O O . ARG A 1 105 ? 40.623 81.339 52.200 1.00 38.38 71 ARG A O 1
ATOM 549 N N . PHE A 1 106 ? 40.151 80.204 54.086 1.00 38.33 72 PHE A N 1
ATOM 550 C CA . PHE A 1 106 ? 39.216 81.208 54.596 1.00 38.11 72 PHE A CA 1
ATOM 551 C C . PHE A 1 106 ? 39.777 82.053 55.748 1.00 37.62 72 PHE A C 1
ATOM 552 O O . PHE A 1 106 ? 39.027 82.710 56.467 1.00 37.44 72 PHE A O 1
ATOM 560 N N . ASN A 1 107 ? 41.098 82.070 55.886 1.00 37.52 73 ASN A N 1
ATOM 561 C CA . ASN A 1 107 ? 41.773 82.833 56.947 1.00 37.37 73 ASN A CA 1
ATOM 562 C C . ASN A 1 107 ? 41.047 82.690 58.287 1.00 37.03 73 ASN A C 1
ATOM 563 O O . ASN A 1 107 ? 40.724 83.678 58.955 1.00 37.05 73 ASN A O 1
ATOM 568 N N . LEU A 1 108 ? 40.774 81.440 58.658 1.00 36.31 74 LEU A N 1
ATOM 569 C CA . LEU A 1 108 ? 40.054 81.139 59.889 1.00 35.79 74 LEU A CA 1
ATOM 570 C C . LEU A 1 108 ? 41.018 80.723 61.012 1.00 35.66 74 LEU A C 1
ATOM 571 O O . LEU A 1 108 ? 41.957 79.949 60.794 1.00 35.77 74 LEU A O 1
ATOM 576 N N . ASP A 1 109 ? 40.765 81.241 62.208 1.00 35.32 75 ASP A N 1
ATOM 577 C CA . ASP A 1 109 ? 41.444 80.798 63.418 1.00 35.01 75 ASP A CA 1
ATOM 578 C C . ASP A 1 109 ? 40.694 79.573 63.933 1.00 35.46 75 ASP A C 1
ATOM 579 O O . ASP A 1 109 ? 39.689 79.693 64.638 1.00 35.88 75 ASP A O 1
ATOM 584 N N . ILE A 1 110 ? 41.158 78.388 63.550 1.00 35.58 76 ILE A N 1
ATOM 585 C CA . ILE A 1 110 ? 40.440 77.156 63.854 1.00 35.30 76 ILE A CA 1
ATOM 586 C C . ILE A 1 110 ? 41.120 76.435 64.992 1.00 35.71 76 ILE A C 1
ATOM 587 O O . ILE A 1 110 ? 42.329 76.168 64.947 1.00 35.55 76 ILE A O 1
ATOM 592 N N . ARG A 1 111 ? 40.345 76.137 66.028 1.00 35.54 77 ARG A N 1
ATOM 593 C CA . ARG A 1 111 ? 40.902 75.556 67.233 1.00 36.11 77 ARG A CA 1
ATOM 594 C C . ARG A 1 111 ? 40.229 74.241 67.558 1.00 36.14 77 ARG A C 1
ATOM 595 O O . ARG A 1 111 ? 39.173 74.218 68.188 1.00 36.18 77 ARG A O 1
ATOM 603 N N . VAL A 1 112 ? 40.848 73.148 67.110 1.00 36.69 78 VAL A N 1
ATOM 604 C CA . VAL A 1 112 ? 40.364 71.792 67.410 1.00 37.31 78 VAL A CA 1
ATOM 605 C C . VAL A 1 112 ? 40.860 71.337 68.784 1.00 37.41 78 VAL A C 1
ATOM 606 O O . VAL A 1 112 ? 41.687 72.014 69.404 1.00 37.56 78 VAL A O 1
ATOM 610 N N . LEU A 1 113 ? 40.328 70.213 69.266 1.00 37.09 79 LEU A N 1
ATOM 611 C CA . LEU A 1 113 ? 40.647 69.715 70.602 1.00 36.92 79 LEU A CA 1
ATOM 612 C C . LEU A 1 113 ? 40.503 70.833 71.636 1.00 36.96 79 LEU A C 1
ATOM 613 O O . LEU A 1 113 ? 41.310 70.964 72.569 1.00 36.29 79 LEU A O 1
ATOM 618 N N . SER A 1 114 ? 39.468 71.647 71.445 1.00 36.44 80 SER A N 1
ATOM 619 C CA . SER A 1 114 ? 39.220 72.811 72.275 1.00 36.94 80 SER A CA 1
ATOM 620 C C . SER A 1 114 ? 37.756 72.836 72.685 1.00 37.46 80 SER A C 1
ATOM 621 O O . SER A 1 114 ? 36.887 72.966 71.831 1.00 37.11 80 SER A O 1
ATOM 624 N N . GLU A 1 115 ? 37.489 72.703 73.984 1.00 38.45 81 GLU A N 1
ATOM 625 C CA . GLU A 1 115 ? 36.101 72.677 74.462 1.00 40.03 81 GLU A CA 1
ATOM 626 C C . GLU A 1 115 ? 35.671 73.986 75.097 1.00 39.21 81 GLU A C 1
ATOM 627 O O . GLU A 1 115 ? 36.321 74.482 76.020 1.00 39.39 81 GLU A O 1
ATOM 633 N N . VAL A 1 116 ? 34.574 74.542 74.592 1.00 39.05 82 VAL A N 1
ATOM 634 C CA . VAL A 1 116 ? 33.932 75.668 75.251 1.00 38.26 82 VAL A CA 1
ATOM 635 C C . VAL A 1 116 ? 33.207 75.110 76.466 1.00 38.57 82 VAL A C 1
ATOM 636 O O . VAL A 1 116 ? 32.303 74.276 76.336 1.00 37.86 82 VAL A O 1
ATOM 640 N N . VAL A 1 117 ? 33.593 75.571 77.648 1.00 38.27 83 VAL A N 1
ATOM 641 C CA . VAL A 1 117 ? 33.020 75.004 78.859 1.00 38.86 83 VAL A CA 1
ATOM 642 C C . VAL A 1 117 ? 32.008 75.927 79.531 1.00 38.98 83 VAL A C 1
ATOM 643 O O . VAL A 1 117 ? 31.239 75.487 80.372 1.00 38.80 83 VAL A O 1
ATOM 647 N N . LYS A 1 118 ? 32.021 77.205 79.150 1.00 38.83 84 LYS A N 1
ATOM 648 C CA . LYS A 1 118 ? 31.148 78.195 79.748 1.00 39.09 84 LYS A CA 1
ATOM 649 C C . LYS A 1 118 ? 31.035 79.403 78.837 1.00 39.12 84 LYS A C 1
ATOM 650 O O . LYS A 1 118 ? 32.028 79.848 78.239 1.00 39.08 84 LYS A O 1
ATOM 656 N N . ILE A 1 119 ? 29.818 79.921 78.740 1.00 38.15 85 ILE A N 1
ATOM 657 C CA . ILE A 1 119 ? 29.565 81.215 78.127 1.00 38.58 85 ILE A CA 1
ATOM 658 C C . ILE A 1 119 ? 29.327 82.240 79.226 1.00 39.20 85 ILE A C 1
ATOM 659 O O . ILE A 1 119 ? 28.569 81.983 80.163 1.00 39.35 85 ILE A O 1
ATOM 664 N N . ASN A 1 120 ? 29.976 83.392 79.095 1.00 39.56 86 ASN A N 1
ATOM 665 C CA . ASN A 1 120 ? 29.836 84.495 80.029 1.00 40.50 86 ASN A CA 1
ATOM 666 C C . ASN A 1 120 ? 29.229 85.670 79.277 1.00 41.23 86 ASN A C 1
ATOM 667 O O . ASN A 1 120 ? 29.944 86.498 78.708 1.00 41.67 86 ASN A O 1
ATOM 672 N N . LYS A 1 121 ? 27.902 85.721 79.248 1.00 41.81 87 LYS A N 1
ATOM 673 C CA . LYS A 1 121 ? 27.212 86.526 78.252 1.00 42.75 87 LYS A CA 1
ATOM 674 C C . LYS A 1 121 ? 27.248 88.021 78.531 1.00 43.59 87 LYS A C 1
ATOM 675 O O . LYS A 1 121 ? 27.334 88.821 77.598 1.00 44.19 87 LYS A O 1
ATOM 681 N N . GLU A 1 122 ? 27.192 88.399 79.801 1.00 44.23 88 GLU A N 1
ATOM 682 C CA . GLU A 1 122 ? 27.245 89.818 80.150 1.00 45.27 88 GLU A CA 1
ATOM 683 C C . GLU A 1 122 ? 28.673 90.376 80.013 1.00 45.34 88 GLU A C 1
ATOM 684 O O . GLU A 1 122 ? 28.868 91.565 79.790 1.00 45.84 88 GLU A O 1
ATOM 690 N N . GLU A 1 123 ? 29.654 89.489 80.093 1.00 45.49 89 GLU A N 1
ATOM 691 C CA . GLU A 1 123 ? 31.063 89.839 79.903 1.00 45.73 89 GLU A CA 1
ATOM 692 C C . GLU A 1 123 ? 31.454 89.759 78.422 1.00 45.09 89 GLU A C 1
ATOM 693 O O . GLU A 1 123 ? 32.456 90.346 78.001 1.00 45.38 89 GLU A O 1
ATOM 699 N N . LYS A 1 124 ? 30.639 89.039 77.645 1.00 44.21 90 LYS A N 1
ATOM 700 C CA . LYS A 1 124 ? 30.899 88.735 76.230 1.00 43.35 90 LYS A CA 1
ATOM 701 C C . LYS A 1 124 ? 32.240 88.020 76.032 1.00 42.17 90 LYS A C 1
ATOM 702 O O . LYS A 1 124 ? 33.066 88.423 75.209 1.00 41.78 90 LYS A O 1
ATOM 708 N N . THR A 1 125 ? 32.446 86.967 76.816 1.00 40.91 91 THR A N 1
ATOM 709 C CA . THR A 1 125 ? 33.554 86.050 76.604 1.00 40.00 91 THR A CA 1
ATOM 710 C C . THR A 1 125 ? 33.039 84.632 76.730 1.00 39.22 91 THR A C 1
ATOM 711 O O . THR A 1 125 ? 32.003 84.394 77.336 1.00 38.82 91 THR A O 1
ATOM 715 N N . ILE A 1 126 ? 33.783 83.688 76.169 1.00 38.68 92 ILE A N 1
ATOM 716 C CA . ILE A 1 126 ? 33.555 82.279 76.453 1.00 38.21 92 ILE A CA 1
ATOM 717 C C . ILE A 1 126 ? 34.799 81.727 77.115 1.00 38.40 92 ILE A C 1
ATOM 718 O O . ILE A 1 126 ? 35.884 82.274 76.928 1.00 38.53 92 ILE A O 1
ATOM 723 N N . THR A 1 127 ? 34.642 80.662 77.895 1.00 38.39 93 THR A N 1
ATOM 724 C CA . THR A 1 127 ? 35.791 79.989 78.508 1.00 38.33 93 THR A CA 1
ATOM 725 C C . THR A 1 127 ? 36.094 78.723 77.733 1.00 38.26 93 THR A C 1
ATOM 726 O O . THR A 1 127 ? 35.211 77.896 77.510 1.00 38.18 93 THR A O 1
ATOM 730 N N . ILE A 1 128 ? 37.351 78.586 77.321 1.00 38.61 94 ILE A N 1
ATOM 731 C CA . ILE A 1 128 ? 37.780 77.479 76.479 1.00 38.35 94 ILE A CA 1
ATOM 732 C C . ILE A 1 128 ? 38.822 76.638 77.192 1.00 38.96 94 ILE A C 1
ATOM 733 O O . ILE A 1 128 ? 39.739 77.174 77.817 1.00 39.22 94 ILE A O 1
ATOM 738 N N . LYS A 1 129 ? 38.684 75.323 77.077 1.00 39.56 95 LYS A N 1
ATOM 739 C CA . LYS A 1 129 ? 39.694 74.393 77.569 1.00 40.79 95 LYS A CA 1
ATOM 740 C C . LYS A 1 129 ? 40.411 73.733 76.401 1.00 41.08 95 LYS A C 1
ATOM 741 O O . LYS A 1 129 ? 39.790 73.065 75.569 1.00 41.09 95 LYS A O 1
ATOM 747 N N . ASN A 1 130 ? 41.721 73.935 76.338 1.00 41.95 96 ASN A N 1
ATOM 748 C CA . ASN A 1 130 ? 42.563 73.154 75.445 1.00 43.06 96 ASN A CA 1
ATOM 749 C C . ASN A 1 130 ? 42.667 71.752 76.039 1.00 43.42 96 ASN A C 1
ATOM 750 O O . ASN A 1 130 ? 43.243 71.565 77.114 1.00 43.53 96 ASN A O 1
ATOM 755 N N . VAL A 1 131 ? 42.088 70.775 75.350 1.00 43.90 97 VAL A N 1
ATOM 756 C CA . VAL A 1 131 ? 41.993 69.412 75.873 1.00 44.71 97 VAL A CA 1
ATOM 757 C C . VAL A 1 131 ? 43.367 68.735 75.935 1.00 45.18 97 VAL A C 1
ATOM 758 O O . VAL A 1 131 ? 43.634 67.930 76.834 1.00 45.69 97 VAL A O 1
ATOM 762 N N . THR A 1 132 ? 44.246 69.095 75.006 1.00 45.56 98 THR A N 1
ATOM 763 C CA . THR A 1 132 ? 45.600 68.545 74.955 1.00 45.90 98 THR A CA 1
ATOM 764 C C . THR A 1 132 ? 46.455 69.017 76.131 1.00 45.84 98 THR A C 1
ATOM 765 O O . THR A 1 132 ? 46.994 68.197 76.888 1.00 45.58 98 THR A O 1
ATOM 769 N N . THR A 1 133 ? 46.556 70.336 76.287 1.00 45.66 99 THR A N 1
ATOM 770 C CA . THR A 1 133 ? 47.457 70.949 77.264 1.00 45.64 99 THR A CA 1
ATOM 771 C C . THR A 1 133 ? 46.813 71.238 78.630 1.00 45.76 99 THR A C 1
ATOM 772 O O . THR A 1 133 ? 47.518 71.582 79.587 1.00 45.65 99 THR A O 1
ATOM 776 N N . ASN A 1 134 ? 45.488 71.105 78.709 1.00 45.37 100 ASN A N 1
ATOM 777 C CA . ASN A 1 134 ? 44.714 71.436 79.917 1.00 45.48 100 ASN A CA 1
ATOM 778 C C . ASN A 1 134 ? 44.704 72.922 80.281 1.00 45.43 100 ASN A C 1
ATOM 779 O O . ASN A 1 134 ? 44.191 73.308 81.331 1.00 45.54 100 ASN A O 1
ATOM 784 N N . GLU A 1 135 ? 45.255 73.766 79.416 1.00 45.36 101 GLU A N 1
ATOM 785 C CA . GLU A 1 135 ? 45.150 75.202 79.650 1.00 45.39 101 GLU A CA 1
ATOM 786 C C . GLU A 1 135 ? 43.739 75.678 79.339 1.00 44.30 101 GLU A C 1
ATOM 787 O O . GLU A 1 135 ? 43.108 75.199 78.397 1.00 44.58 101 GLU A O 1
ATOM 793 N N . THR A 1 136 ? 43.234 76.581 80.169 1.00 43.15 102 THR A N 1
ATOM 794 C CA . THR A 1 136 ? 41.928 77.194 79.924 1.00 42.19 102 THR A CA 1
ATOM 795 C C . THR A 1 136 ? 42.119 78.691 79.832 1.00 41.44 102 THR A C 1
ATOM 796 O O . THR A 1 136 ? 43.019 79.249 80.461 1.00 41.29 102 THR A O 1
ATOM 800 N N . TYR A 1 137 ? 41.262 79.339 79.058 1.00 40.53 103 TYR A N 1
ATOM 801 C CA . TYR A 1 137 ? 41.372 80.765 78.849 1.00 39.82 103 TYR A CA 1
ATOM 802 C C . TYR A 1 137 ? 40.028 81.309 78.403 1.00 39.33 103 TYR A C 1
ATOM 803 O O . TYR A 1 137 ? 39.143 80.553 77.999 1.00 39.24 103 TYR A O 1
ATOM 812 N N . ASN A 1 138 ? 39.909 82.628 78.474 1.00 38.99 104 ASN A N 1
ATOM 813 C CA . ASN A 1 138 ? 38.719 83.341 78.070 1.00 38.82 104 ASN A CA 1
ATOM 814 C C . ASN A 1 138 ? 38.909 83.997 76.712 1.00 38.63 104 ASN A C 1
ATOM 815 O O . ASN A 1 138 ? 39.959 84.588 76.439 1.00 38.67 104 ASN A O 1
ATOM 820 N N . GLU A 1 139 ? 37.892 83.892 75.866 1.00 37.89 105 GLU A N 1
ATOM 821 C CA . GLU A 1 139 ? 37.952 84.465 74.530 1.00 37.72 105 GLU A CA 1
ATOM 822 C C . GLU A 1 139 ? 36.809 85.451 74.367 1.00 37.72 105 GLU A C 1
ATOM 823 O O . GLU A 1 139 ? 35.645 85.063 74.435 1.00 37.31 105 GLU A O 1
ATOM 829 N N . ALA A 1 140 ? 37.148 86.721 74.155 1.00 37.70 106 ALA A N 1
ATOM 830 C CA . ALA A 1 140 ? 36.152 87.771 73.954 1.00 37.57 106 ALA A CA 1
ATOM 831 C C . ALA A 1 140 ? 35.500 87.623 72.582 1.00 37.66 106 ALA A C 1
ATOM 832 O O . ALA A 1 140 ? 36.146 87.168 71.634 1.00 38.57 106 ALA A O 1
ATOM 834 N N . TYR A 1 141 ? 34.222 87.978 72.478 1.00 37.14 107 TYR A N 1
ATOM 835 C CA . TYR A 1 141 ? 33.517 87.954 71.194 1.00 37.01 107 TYR A CA 1
ATOM 836 C C . TYR A 1 141 ? 32.632 89.181 71.015 1.00 36.94 107 TYR A C 1
ATOM 837 O O . TYR A 1 141 ? 32.169 89.764 71.994 1.00 37.24 107 TYR A O 1
ATOM 846 N N . ASP A 1 142 ? 32.388 89.555 69.761 1.00 37.02 108 ASP A N 1
ATOM 847 C CA . ASP A 1 142 ? 31.350 90.537 69.435 1.00 36.73 108 ASP A CA 1
ATOM 848 C C . ASP A 1 142 ? 30.062 89.789 69.081 1.00 36.37 108 ASP A C 1
ATOM 849 O O . ASP A 1 142 ? 28.959 90.194 69.459 1.00 35.62 108 ASP A O 1
ATOM 854 N N . VAL A 1 143 ? 30.228 88.683 68.356 1.00 36.11 109 VAL A N 1
ATOM 855 C CA . VAL A 1 143 ? 29.141 87.797 67.989 1.00 35.84 109 VAL A CA 1
ATOM 856 C C . VAL A 1 143 ? 29.560 86.370 68.349 1.00 35.95 109 VAL A C 1
ATOM 857 O O . VAL A 1 143 ? 30.685 85.949 68.057 1.00 35.85 109 VAL A O 1
ATOM 861 N N . LEU A 1 144 ? 28.654 85.651 69.002 1.00 35.70 110 LEU A N 1
ATOM 862 C CA . LEU A 1 144 ? 28.859 84.246 69.336 1.00 35.82 110 LEU A CA 1
ATOM 863 C C . LEU A 1 144 ? 27.810 83.400 68.620 1.00 35.81 110 LEU A C 1
ATOM 864 O O . LEU A 1 144 ? 26.626 83.707 68.667 1.00 36.27 110 LEU A O 1
ATOM 869 N N . ILE A 1 145 ? 28.268 82.348 67.943 1.00 35.73 111 ILE A N 1
ATOM 870 C CA . ILE A 1 145 ? 27.396 81.460 67.184 1.00 35.25 111 ILE A CA 1
ATOM 871 C C . ILE A 1 145 ? 27.532 80.047 67.733 1.00 35.20 111 ILE A C 1
ATOM 872 O O . ILE A 1 145 ? 28.618 79.480 67.736 1.00 35.28 111 ILE A O 1
ATOM 877 N N . LEU A 1 146 ? 26.417 79.485 68.180 1.00 34.92 112 LEU A N 1
ATOM 878 C CA . LEU A 1 146 ? 26.392 78.143 68.731 1.00 34.53 112 LEU A CA 1
ATOM 879 C C . LEU A 1 146 ? 25.880 77.117 67.708 1.00 34.37 112 LEU A C 1
ATOM 880 O O . LEU A 1 146 ? 24.743 77.205 67.227 1.00 34.27 112 LEU A O 1
ATOM 885 N N . SER A 1 147 ? 26.733 76.158 67.352 1.00 33.85 113 SER A N 1
ATOM 886 C CA . SER A 1 147 ? 26.300 75.021 66.520 1.00 33.60 113 SER A CA 1
ATOM 887 C C . SER A 1 147 ? 26.873 73.714 67.080 1.00 33.59 113 SER A C 1
ATOM 888 O O . SER A 1 147 ? 27.683 73.057 66.421 1.00 34.29 113 SER A O 1
ATOM 891 N N . PRO A 1 148 ? 26.469 73.348 68.311 1.00 33.64 114 PRO A N 1
ATOM 892 C CA . PRO A 1 148 ? 27.125 72.238 68.991 1.00 34.10 114 PRO A CA 1
ATOM 893 C C . PRO A 1 148 ? 26.474 70.884 68.717 1.00 34.10 114 PRO A C 1
ATOM 894 O O . PRO A 1 148 ? 26.976 69.860 69.183 1.00 34.71 114 PRO A O 1
ATOM 898 N N . GLY A 1 149 ? 25.365 70.886 67.982 1.00 34.19 115 GLY A N 1
ATOM 899 C CA . GLY A 1 149 ? 24.757 69.646 67.503 1.00 33.97 115 GLY A CA 1
ATOM 900 C C . GLY A 1 149 ? 23.924 68.938 68.552 1.00 34.72 115 GLY A C 1
ATOM 901 O O . GLY A 1 149 ? 23.329 69.584 69.418 1.00 34.07 115 GLY A O 1
ATOM 902 N N . ALA A 1 150 ? 23.884 67.610 68.458 1.00 34.94 116 ALA A N 1
ATOM 903 C CA . ALA A 1 150 ? 23.082 66.765 69.337 1.00 36.17 116 ALA A CA 1
ATOM 904 C C . ALA A 1 150 ? 23.881 65.523 69.693 1.00 36.95 116 ALA A C 1
ATOM 905 O O . ALA A 1 150 ? 24.625 65.012 68.858 1.00 37.62 116 ALA A O 1
ATOM 907 N N . LYS A 1 151 ? 23.733 65.051 70.926 1.00 37.49 117 LYS A N 1
ATOM 908 C CA . LYS A 1 151 ? 24.455 63.871 71.396 1.00 37.96 117 LYS A CA 1
ATOM 909 C C . LYS A 1 151 ? 23.522 62.657 71.429 1.00 38.31 117 LYS A C 1
ATOM 910 O O . LYS A 1 151 ? 22.305 62.816 71.579 1.00 37.67 117 LYS A O 1
ATOM 916 N N . PRO A 1 152 ? 24.083 61.442 71.250 1.00 38.83 118 PRO A N 1
ATOM 917 C CA . PRO A 1 152 ? 23.248 60.243 71.353 1.00 39.09 118 PRO A CA 1
ATOM 918 C C . PRO A 1 152 ? 22.595 60.086 72.728 1.00 39.23 118 PRO A C 1
ATOM 919 O O . PRO A 1 152 ? 23.205 60.391 73.754 1.00 38.98 118 PRO A O 1
ATOM 923 N N . ILE A 1 153 ? 21.358 59.613 72.735 1.00 39.49 119 ILE A N 1
ATOM 924 C CA . ILE A 1 153 ? 20.676 59.292 73.973 1.00 40.14 119 ILE A CA 1
ATOM 925 C C . ILE A 1 153 ? 21.235 57.968 74.481 1.00 41.35 119 ILE A C 1
ATOM 926 O O . ILE A 1 153 ? 21.246 56.956 73.754 1.00 41.12 119 ILE A O 1
ATOM 931 N N . VAL A 1 154 ? 21.747 57.999 75.710 1.00 42.35 120 VAL A N 1
ATOM 932 C CA . VAL A 1 154 ? 22.232 56.802 76.379 1.00 43.99 120 VAL A CA 1
ATOM 933 C C . VAL A 1 154 ? 21.265 56.452 77.520 1.00 44.99 120 VAL A C 1
ATOM 934 O O . VAL A 1 154 ? 21.198 57.168 78.519 1.00 44.94 120 VAL A O 1
ATOM 938 N N . PRO A 1 155 ? 20.512 55.348 77.365 1.00 45.95 121 PRO A N 1
ATOM 939 C CA . PRO A 1 155 ? 19.492 54.961 78.337 1.00 47.18 121 PRO A CA 1
ATOM 940 C C . PRO A 1 155 ? 20.098 54.352 79.586 1.00 48.07 121 PRO A C 1
ATOM 941 O O . PRO A 1 155 ? 21.181 53.767 79.532 1.00 47.90 121 PRO A O 1
ATOM 945 N N . SER A 1 156 ? 19.400 54.500 80.706 1.00 49.46 122 SER A N 1
ATOM 946 C CA . SER A 1 156 ? 19.815 53.860 81.933 1.00 50.92 122 SER A CA 1
ATOM 947 C C . SER A 1 156 ? 19.317 52.411 81.920 1.00 51.79 122 SER A C 1
ATOM 948 O O . SER A 1 156 ? 18.246 52.102 82.454 1.00 52.28 122 SER A O 1
ATOM 951 N N . ILE A 1 157 ? 20.083 51.542 81.262 1.00 52.50 123 ILE A N 1
ATOM 952 C CA . ILE A 1 157 ? 19.820 50.102 81.246 1.00 53.20 123 ILE A CA 1
ATOM 953 C C . ILE A 1 157 ? 20.745 49.463 82.280 1.00 53.67 123 ILE A C 1
ATOM 954 O O . ILE A 1 157 ? 21.939 49.765 82.300 1.00 54.14 123 ILE A O 1
ATOM 959 N N . PRO A 1 158 ? 20.202 48.602 83.163 1.00 54.17 124 PRO A N 1
ATOM 960 C CA . PRO A 1 158 ? 21.094 47.909 84.093 1.00 54.42 124 PRO A CA 1
ATOM 961 C C . PRO A 1 158 ? 22.111 47.053 83.337 1.00 54.62 124 PRO A C 1
ATOM 962 O O . PRO A 1 158 ? 21.747 46.323 82.405 1.00 54.24 124 PRO A O 1
ATOM 966 N N . GLY A 1 159 ? 23.377 47.180 83.725 1.00 55.07 125 GLY A N 1
ATOM 967 C CA . GLY A 1 159 ? 24.464 46.447 83.082 1.00 55.67 125 GLY A CA 1
ATOM 968 C C . GLY A 1 159 ? 25.132 47.167 81.923 1.00 56.01 125 GLY A C 1
ATOM 969 O O . GLY A 1 159 ? 26.094 46.652 81.356 1.00 56.18 125 GLY A O 1
ATOM 970 N N . ILE A 1 160 ? 24.635 48.357 81.576 1.00 56.40 126 ILE A N 1
ATOM 971 C CA . ILE A 1 160 ? 25.169 49.129 80.445 1.00 56.90 126 ILE A CA 1
ATOM 972 C C . ILE A 1 160 ? 26.615 49.608 80.658 1.00 57.29 126 ILE A C 1
ATOM 973 O O . ILE A 1 160 ? 27.380 49.725 79.698 1.00 56.96 126 ILE A O 1
ATOM 978 N N . GLU A 1 161 ? 26.975 49.880 81.914 1.00 58.02 127 GLU A N 1
ATOM 979 C CA . GLU A 1 161 ? 28.342 50.279 82.273 1.00 58.67 127 GLU A CA 1
ATOM 980 C C . GLU A 1 161 ? 29.313 49.133 82.065 1.00 58.39 127 GLU A C 1
ATOM 981 O O . GLU A 1 161 ? 30.463 49.345 81.668 1.00 58.71 127 GLU A O 1
ATOM 987 N N . GLU A 1 162 ? 28.828 47.921 82.328 1.00 57.99 128 GLU A N 1
ATOM 988 C CA . GLU A 1 162 ? 29.615 46.697 82.203 1.00 57.45 128 GLU A CA 1
ATOM 989 C C . GLU A 1 162 ? 29.684 46.178 80.763 1.00 56.68 128 GLU A C 1
ATOM 990 O O . GLU A 1 162 ? 30.455 45.262 80.474 1.00 56.61 128 GLU A O 1
ATOM 996 N N . ALA A 1 163 ? 28.884 46.762 79.869 1.00 55.70 129 ALA A N 1
ATOM 997 C CA . ALA A 1 163 ? 28.807 46.307 78.477 1.00 54.73 129 ALA A CA 1
ATOM 998 C C . ALA A 1 163 ? 30.046 46.687 77.672 1.00 54.14 129 ALA A C 1
ATOM 999 O O . ALA A 1 163 ? 30.207 47.836 77.252 1.00 54.70 129 ALA A O 1
ATOM 1001 N N . LYS A 1 164 ? 30.902 45.696 77.450 1.00 52.98 130 LYS A N 1
ATOM 1002 C CA . LYS A 1 164 ? 32.181 45.872 76.766 1.00 52.13 130 LYS A CA 1
ATOM 1003 C C . LYS A 1 164 ? 32.026 46.264 75.292 1.00 50.68 130 LYS A C 1
ATOM 1004 O O . LYS A 1 164 ? 32.756 47.126 74.790 1.00 50.98 130 LYS A O 1
ATOM 1010 N N . ALA A 1 165 ? 31.079 45.635 74.605 1.00 48.57 131 ALA A N 1
ATOM 1011 C CA . ALA A 1 165 ? 30.941 45.823 73.162 1.00 47.14 131 ALA A CA 1
ATOM 1012 C C . ALA A 1 165 ? 29.684 46.625 72.805 1.00 45.94 131 ALA A C 1
ATOM 1013 O O . ALA A 1 165 ? 28.978 46.314 71.844 1.00 46.12 131 ALA A O 1
ATOM 1015 N N . LEU A 1 166 ? 29.423 47.661 73.593 1.00 44.66 132 LEU A N 1
ATOM 1016 C CA . LEU A 1 166 ? 28.299 48.568 73.375 1.00 43.94 132 LEU A CA 1
ATOM 1017 C C . LEU A 1 166 ? 28.826 49.872 72.788 1.00 42.95 132 LEU A C 1
ATOM 1018 O O . LEU A 1 166 ? 29.759 50.458 73.327 1.00 43.12 132 LEU A O 1
ATOM 1023 N N . PHE A 1 167 ? 28.228 50.333 71.695 1.00 41.72 133 PHE A N 1
ATOM 1024 C CA . PHE A 1 167 ? 28.728 51.524 71.010 1.00 41.09 133 PHE A CA 1
ATOM 1025 C C . PHE A 1 167 ? 27.615 52.487 70.626 1.00 40.78 133 PHE A C 1
ATOM 1026 O O . PHE A 1 167 ? 26.514 52.063 70.269 1.00 39.44 133 PHE A O 1
ATOM 1034 N N . THR A 1 168 ? 27.908 53.785 70.730 1.00 40.59 134 THR A N 1
ATOM 1035 C CA . THR A 1 168 ? 27.087 54.808 70.087 1.00 40.82 134 THR A CA 1
ATOM 1036 C C . THR A 1 168 ? 27.880 55.355 68.894 1.00 40.87 134 THR A C 1
ATOM 1037 O O . THR A 1 168 ? 29.089 55.145 68.797 1.00 41.09 134 THR A O 1
ATOM 1041 N N . LEU A 1 169 ? 27.199 56.027 67.975 1.00 40.68 135 LEU A N 1
ATOM 1042 C CA . LEU A 1 169 ? 27.855 56.560 66.792 1.00 41.32 135 LEU A CA 1
ATOM 1043 C C . LEU A 1 169 ? 27.544 58.038 66.616 1.00 41.55 135 LEU A C 1
ATOM 1044 O O . LEU A 1 169 ? 26.402 58.403 66.327 1.00 42.10 135 LEU A O 1
ATOM 1049 N N . ARG A 1 170 ? 28.553 58.875 66.823 1.00 41.91 136 ARG A N 1
ATOM 1050 C CA . ARG A 1 170 ? 28.441 60.300 66.515 1.00 42.17 136 ARG A CA 1
ATOM 1051 C C . ARG A 1 170 ? 29.618 60.801 65.679 1.00 42.17 136 ARG A C 1
ATOM 1052 O O . ARG A 1 170 ? 29.428 61.500 64.690 1.00 41.60 136 ARG A O 1
ATOM 1060 N N . ASN A 1 171 ? 30.836 60.452 66.087 1.00 41.92 137 ASN A N 1
ATOM 1061 C CA . ASN A 1 171 ? 32.016 61.073 65.497 1.00 42.22 137 ASN A CA 1
ATOM 1062 C C . ASN A 1 171 ? 33.040 60.070 64.977 1.00 42.29 137 ASN A C 1
ATOM 1063 O O . ASN A 1 171 ? 32.783 58.867 64.940 1.00 41.90 137 ASN A O 1
ATOM 1068 N N . VAL A 1 172 ? 34.199 60.583 64.578 1.00 42.71 138 VAL A N 1
ATOM 1069 C CA . VAL A 1 172 ? 35.254 59.760 63.998 1.00 42.70 138 VAL A CA 1
ATOM 1070 C C . VAL A 1 172 ? 35.871 58.759 65.007 1.00 42.47 138 VAL A C 1
ATOM 1071 O O . VAL A 1 172 ? 35.967 57.578 64.679 1.00 42.36 138 VAL A O 1
ATOM 1075 N N . PRO A 1 173 ? 36.285 59.213 66.217 1.00 42.69 139 PRO A N 1
ATOM 1076 C CA . PRO A 1 173 ? 36.692 58.242 67.251 1.00 42.60 139 PRO A CA 1
ATOM 1077 C C . PRO A 1 173 ? 35.676 57.125 67.540 1.00 42.39 139 PRO A C 1
ATOM 1078 O O . PRO A 1 173 ? 36.085 55.982 67.712 1.00 42.38 139 PRO A O 1
ATOM 1082 N N . ASP A 1 174 ? 34.376 57.437 67.578 1.00 41.88 140 ASP A N 1
ATOM 1083 C CA . ASP A 1 174 ? 33.338 56.401 67.731 1.00 41.50 140 ASP A CA 1
ATOM 1084 C C . ASP A 1 174 ? 33.451 55.367 66.622 1.00 41.01 140 ASP A C 1
ATOM 1085 O O . ASP A 1 174 ? 33.355 54.163 66.857 1.00 40.55 140 ASP A O 1
ATOM 1090 N N . THR A 1 175 ? 33.657 55.870 65.411 1.00 41.18 141 THR A N 1
ATOM 1091 C CA . THR A 1 175 ? 33.736 55.064 64.203 1.00 41.84 141 THR A CA 1
ATOM 1092 C C . THR A 1 175 ? 34.974 54.165 64.216 1.00 42.15 141 THR A C 1
ATOM 1093 O O . THR A 1 175 ? 34.887 52.962 63.977 1.00 42.29 141 THR A O 1
ATOM 1097 N N . ASP A 1 176 ? 36.122 54.764 64.505 1.00 41.95 142 ASP A N 1
ATOM 1098 C CA . ASP A 1 176 ? 37.367 54.029 64.662 1.00 42.44 142 ASP A CA 1
ATOM 1099 C C . ASP A 1 176 ? 37.212 52.877 65.657 1.00 42.40 142 ASP A C 1
ATOM 1100 O O . ASP A 1 176 ? 37.618 51.755 65.364 1.00 42.51 142 ASP A O 1
ATOM 1105 N N . ARG A 1 177 ? 36.603 53.169 66.808 1.00 42.18 143 ARG A N 1
ATOM 1106 C CA . ARG A 1 177 ? 36.391 52.208 67.895 1.00 43.25 143 ARG A CA 1
ATOM 1107 C C . ARG A 1 177 ? 35.526 51.013 67.478 1.00 42.38 143 ARG A C 1
ATOM 1108 O O . ARG A 1 177 ? 35.868 49.862 67.767 1.00 42.08 143 ARG A O 1
ATOM 1116 N N . ILE A 1 178 ? 34.401 51.299 66.819 1.00 42.07 144 ILE A N 1
ATOM 1117 C CA . ILE A 1 178 ? 33.503 50.264 66.317 1.00 42.05 144 ILE A CA 1
ATOM 1118 C C . ILE A 1 178 ? 34.219 49.430 65.265 1.00 42.33 144 ILE A C 1
ATOM 1119 O O . ILE A 1 178 ? 34.161 48.203 65.289 1.00 41.78 144 ILE A O 1
ATOM 1124 N N . LYS A 1 179 ? 34.901 50.101 64.343 1.00 42.75 145 LYS A N 1
ATOM 1125 C CA . LYS A 1 179 ? 35.583 49.389 63.279 1.00 43.76 145 LYS A CA 1
ATOM 1126 C C . LYS A 1 179 ? 36.730 48.538 63.816 1.00 43.79 145 LYS A C 1
ATOM 1127 O O . LYS A 1 179 ? 36.931 47.413 63.360 1.00 43.77 145 LYS A O 1
ATOM 1133 N N . ALA A 1 180 ? 37.460 49.072 64.798 1.00 43.89 146 ALA A N 1
ATOM 1134 C CA . ALA A 1 180 ? 38.558 48.347 65.426 1.00 44.53 146 ALA A CA 1
ATOM 1135 C C . ALA A 1 180 ? 38.057 47.082 66.112 1.00 44.84 146 ALA A C 1
ATOM 1136 O O . ALA A 1 180 ? 38.705 46.037 66.041 1.00 45.28 146 ALA A O 1
ATOM 1138 N N . TYR A 1 181 ? 36.910 47.179 66.776 1.00 45.04 147 TYR A N 1
ATOM 1139 C CA . TYR A 1 181 ? 36.325 46.030 67.461 1.00 45.29 147 TYR A CA 1
ATOM 1140 C C . TYR A 1 181 ? 35.961 44.921 66.465 1.00 45.46 147 TYR A C 1
ATOM 1141 O O . TYR A 1 181 ? 36.267 43.757 66.698 1.00 45.42 147 TYR A O 1
ATOM 1150 N N . ILE A 1 182 ? 35.296 45.286 65.371 1.00 45.82 148 ILE A N 1
ATOM 1151 C CA . ILE A 1 182 ? 34.946 44.319 64.332 1.00 46.27 148 ILE A CA 1
ATOM 1152 C C . ILE A 1 182 ? 36.197 43.629 63.800 1.00 47.47 148 ILE A C 1
ATOM 1153 O O . ILE A 1 182 ? 36.275 42.398 63.811 1.00 46.88 148 ILE A O 1
ATOM 1158 N N . ASP A 1 183 ? 37.167 44.437 63.358 1.00 48.75 149 ASP A N 1
ATOM 1159 C CA . ASP A 1 183 ? 38.384 43.936 62.707 1.00 50.18 149 ASP A CA 1
ATOM 1160 C C . ASP A 1 183 ? 39.214 43.050 63.637 1.00 50.40 149 ASP A C 1
ATOM 1161 O O . ASP A 1 183 ? 39.854 42.095 63.185 1.00 51.25 149 ASP A O 1
ATOM 1166 N N . GLU A 1 184 ? 39.197 43.356 64.934 1.00 50.45 150 GLU A N 1
ATOM 1167 C CA . GLU A 1 184 ? 40.047 42.669 65.908 1.00 50.18 150 GLU A CA 1
ATOM 1168 C C . GLU A 1 184 ? 39.338 41.532 66.651 1.00 49.50 150 GLU A C 1
ATOM 1169 O O . GLU A 1 184 ? 39.909 40.461 66.822 1.00 49.42 150 GLU A O 1
ATOM 1175 N N . LYS A 1 185 ? 38.095 41.754 67.083 1.00 48.58 151 LYS A N 1
ATOM 1176 C CA . LYS A 1 185 ? 37.389 40.744 67.883 1.00 47.77 151 LYS A CA 1
ATOM 1177 C C . LYS A 1 185 ? 36.483 39.807 67.079 1.00 46.62 151 LYS A C 1
ATOM 1178 O O . LYS A 1 185 ? 35.975 38.821 67.616 1.00 46.46 151 LYS A O 1
ATOM 1184 N N . LYS A 1 186 ? 36.314 40.102 65.792 1.00 45.63 152 LYS A N 1
ATOM 1185 C CA . LYS A 1 186 ? 35.556 39.248 64.856 1.00 44.49 152 LYS A CA 1
ATOM 1186 C C . LYS A 1 186 ? 34.131 38.873 65.310 1.00 43.27 152 LYS A C 1
ATOM 1187 O O . LYS A 1 186 ? 33.779 37.679 65.320 1.00 42.38 152 LYS A O 1
ATOM 1193 N N . PRO A 1 187 ? 33.292 39.880 65.649 1.00 42.10 153 PRO A N 1
ATOM 1194 C CA . PRO A 1 187 ? 31.927 39.568 66.088 1.00 41.61 153 PRO A CA 1
ATOM 1195 C C . PRO A 1 187 ? 31.189 38.776 65.015 1.00 40.74 153 PRO A C 1
ATOM 1196 O O . PRO A 1 187 ? 31.350 39.062 63.825 1.00 40.99 153 PRO A O 1
ATOM 1200 N N . ARG A 1 188 ? 30.402 37.786 65.425 1.00 39.95 154 ARG A N 1
ATOM 1201 C CA . ARG A 1 188 ? 29.594 37.032 64.467 1.00 39.38 154 ARG A CA 1
ATOM 1202 C C . ARG A 1 188 ? 28.134 37.512 64.451 1.00 38.50 154 ARG A C 1
ATOM 1203 O O . ARG A 1 188 ? 27.435 37.380 63.438 1.00 38.07 154 ARG A O 1
ATOM 1211 N N . HIS A 1 189 ? 27.682 38.053 65.580 1.00 37.94 155 HIS A N 1
ATOM 1212 C CA . HIS A 1 189 ? 26.338 38.630 65.695 1.00 36.97 155 HIS A CA 1
ATOM 1213 C C . HIS A 1 189 ? 26.372 40.013 66.359 1.00 36.88 155 HIS A C 1
ATOM 1214 O O . HIS A 1 189 ? 27.119 40.230 67.319 1.00 36.84 155 HIS A O 1
ATOM 1221 N N . ALA A 1 190 ? 25.539 40.927 65.862 1.00 36.27 156 ALA A N 1
ATOM 1222 C CA . ALA A 1 190 ? 25.384 42.264 66.434 1.00 35.96 156 ALA A CA 1
ATOM 1223 C C . ALA A 1 190 ? 23.925 42.595 66.723 1.00 36.36 156 ALA A C 1
ATOM 1224 O O . ALA A 1 190 ? 23.034 42.234 65.951 1.00 35.60 156 ALA A O 1
ATOM 1226 N N . THR A 1 191 ? 23.692 43.310 67.821 1.00 36.50 157 THR A N 1
ATOM 1227 C CA . THR A 1 191 ? 22.350 43.780 68.137 1.00 36.99 157 THR A CA 1
ATOM 1228 C C . THR A 1 191 ? 22.294 45.296 67.993 1.00 37.32 157 THR A C 1
ATOM 1229 O O . THR A 1 191 ? 23.103 46.017 68.578 1.00 37.67 157 THR A O 1
ATOM 1233 N N . VAL A 1 192 ? 21.338 45.772 67.207 1.00 37.33 158 VAL A N 1
ATOM 1234 C CA . VAL A 1 192 ? 21.140 47.202 67.046 1.00 37.12 158 VAL A CA 1
ATOM 1235 C C . VAL A 1 192 ? 19.909 47.583 67.841 1.00 38.02 158 VAL A C 1
ATOM 1236 O O . VAL A 1 192 ? 18.826 47.025 67.640 1.00 38.43 158 VAL A O 1
ATOM 1240 N N . ILE A 1 193 ? 20.079 48.525 68.761 1.00 38.25 159 ILE A N 1
ATOM 1241 C CA . ILE A 1 193 ? 18.969 49.006 69.567 1.00 38.50 159 ILE A CA 1
ATOM 1242 C C . ILE A 1 193 ? 18.474 50.340 69.025 1.00 38.95 159 ILE A C 1
ATOM 1243 O O . ILE A 1 193 ? 19.186 51.332 69.083 1.00 38.65 159 ILE A O 1
ATOM 1248 N N . GLY A 1 194 ? 17.252 50.339 68.484 1.00 39.35 160 GLY A N 1
ATOM 1249 C CA . GLY A 1 194 ? 16.658 51.512 67.843 1.00 40.21 160 GLY A CA 1
ATOM 1250 C C . GLY A 1 194 ? 16.638 51.418 66.320 1.00 41.02 160 GLY A C 1
ATOM 1251 O O . GLY A 1 194 ? 17.677 51.244 65.672 1.00 41.24 160 GLY A O 1
ATOM 1252 N N . GLY A 1 195 ? 15.449 51.523 65.742 1.00 41.90 161 GLY A N 1
ATOM 1253 C CA . GLY A 1 195 ? 15.287 51.369 64.296 1.00 42.22 161 GLY A CA 1
ATOM 1254 C C . GLY A 1 195 ? 15.012 52.646 63.527 1.00 42.66 161 GLY A C 1
ATOM 1255 O O . GLY A 1 195 ? 14.235 52.635 62.567 1.00 42.62 161 GLY A O 1
ATOM 1256 N N . GLY A 1 196 ? 15.639 53.751 63.935 1.00 43.03 162 GLY A N 1
ATOM 1257 C CA . GLY A 1 196 ? 15.526 55.006 63.189 1.00 44.05 162 GLY A CA 1
ATOM 1258 C C . GLY A 1 196 ? 16.380 54.901 61.932 1.00 45.03 162 GLY A C 1
ATOM 1259 O O . GLY A 1 196 ? 16.991 53.860 61.691 1.00 44.07 162 GLY A O 1
ATOM 1260 N N . PHE A 1 197 ? 16.426 55.964 61.129 1.00 45.98 163 PHE A N 1
ATOM 1261 C CA . PHE A 1 197 ? 17.239 55.962 59.887 1.00 47.36 163 PHE A CA 1
ATOM 1262 C C . PHE A 1 197 ? 18.708 55.529 60.140 1.00 47.30 163 PHE A C 1
ATOM 1263 O O . PHE A 1 197 ? 19.260 54.751 59.371 1.00 48.12 163 PHE A O 1
ATOM 1271 N N . ILE A 1 198 ? 19.321 55.969 61.237 1.00 47.36 164 ILE A N 1
ATOM 1272 C CA . ILE A 1 198 ? 20.704 55.558 61.548 1.00 46.99 164 ILE A CA 1
ATOM 1273 C C . ILE A 1 198 ? 20.855 54.104 62.038 1.00 45.51 164 ILE A C 1
ATOM 1274 O O . ILE A 1 198 ? 21.776 53.406 61.610 1.00 45.10 164 ILE A O 1
ATOM 1279 N N . GLY A 1 199 ? 19.961 53.647 62.915 1.00 43.39 165 GLY A N 1
ATOM 1280 C CA . GLY A 1 199 ? 19.955 52.238 63.308 1.00 41.33 165 GLY A CA 1
ATOM 1281 C C . GLY A 1 199 ? 19.837 51.343 62.085 1.00 40.45 165 GLY A C 1
ATOM 1282 O O . GLY A 1 199 ? 20.542 50.345 61.971 1.00 39.22 165 GLY A O 1
ATOM 1283 N N . VAL A 1 200 ? 18.944 51.715 61.162 1.00 39.42 166 VAL A N 1
ATOM 1284 C CA . VAL A 1 200 ? 18.725 50.931 59.947 1.00 39.66 166 VAL A CA 1
ATOM 1285 C C . VAL A 1 200 ? 19.970 50.865 59.040 1.00 40.17 166 VAL A C 1
ATOM 1286 O O . VAL A 1 200 ? 20.337 49.787 58.526 1.00 38.91 166 VAL A O 1
ATOM 1290 N N . GLU A 1 201 ? 20.623 52.015 58.862 1.00 40.90 167 GLU A N 1
ATOM 1291 C CA . GLU A 1 201 ? 21.869 52.093 58.088 1.00 41.94 167 GLU A CA 1
ATOM 1292 C C . GLU A 1 201 ? 22.985 51.291 58.747 1.00 41.62 167 GLU A C 1
ATOM 1293 O O . GLU A 1 201 ? 23.852 50.713 58.058 1.00 41.19 167 GLU A O 1
ATOM 1307 N N . VAL A 1 203 ? 22.328 48.620 60.628 1.00 40.00 169 VAL A N 1
ATOM 1308 C CA . VAL A 1 203 ? 21.923 47.248 60.336 1.00 39.06 169 VAL A CA 1
ATOM 1309 C C . VAL A 1 203 ? 22.509 46.799 58.992 1.00 39.08 169 VAL A C 1
ATOM 1310 O O . VAL A 1 203 ? 23.156 45.767 58.920 1.00 38.78 169 VAL A O 1
ATOM 1314 N N . GLU A 1 204 ? 22.303 47.592 57.944 1.00 38.91 170 GLU A N 1
ATOM 1315 C CA . GLU A 1 204 ? 22.807 47.255 56.603 1.00 39.09 170 GLU A CA 1
ATOM 1316 C C . GLU A 1 204 ? 24.325 47.077 56.559 1.00 38.61 170 GLU A C 1
ATOM 1317 O O . GLU A 1 204 ? 24.849 46.088 56.032 1.00 37.55 170 GLU A O 1
ATOM 1323 N N . ASN A 1 205 ? 25.031 48.033 57.139 1.00 38.32 171 ASN A N 1
ATOM 1324 C CA . ASN A 1 205 ? 26.484 48.019 57.092 1.00 38.63 171 ASN A CA 1
ATOM 1325 C C . ASN A 1 205 ? 27.131 46.913 57.906 1.00 38.54 171 ASN A C 1
ATOM 1326 O O . ASN A 1 205 ? 28.174 46.375 57.518 1.00 39.29 171 ASN A O 1
ATOM 1331 N N . LEU A 1 206 ? 26.498 46.541 59.011 1.00 38.92 172 LEU A N 1
ATOM 1332 C CA . LEU A 1 206 ? 26.932 45.353 59.756 1.00 39.15 172 LEU A CA 1
ATOM 1333 C C . LEU A 1 206 ? 26.722 44.056 58.946 1.00 39.83 172 LEU A C 1
ATOM 1334 O O . LEU A 1 206 ? 27.644 43.251 58.811 1.00 39.84 172 LEU A O 1
ATOM 1339 N N . ARG A 1 207 ? 25.532 43.872 58.377 1.00 41.02 173 ARG A N 1
ATOM 1340 C CA . ARG A 1 207 ? 25.296 42.771 57.424 1.00 42.09 173 ARG A CA 1
ATOM 1341 C C . ARG A 1 207 ? 26.340 42.710 56.297 1.00 42.89 173 ARG A C 1
ATOM 1342 O O . ARG A 1 207 ? 26.841 41.633 55.947 1.00 43.82 173 ARG A O 1
ATOM 1350 N N . GLU A 1 208 ? 26.668 43.875 55.743 1.00 43.45 174 GLU A N 1
ATOM 1351 C CA . GLU A 1 208 ? 27.691 44.007 54.703 1.00 44.05 174 GLU A CA 1
ATOM 1352 C C . GLU A 1 208 ? 29.045 43.429 55.1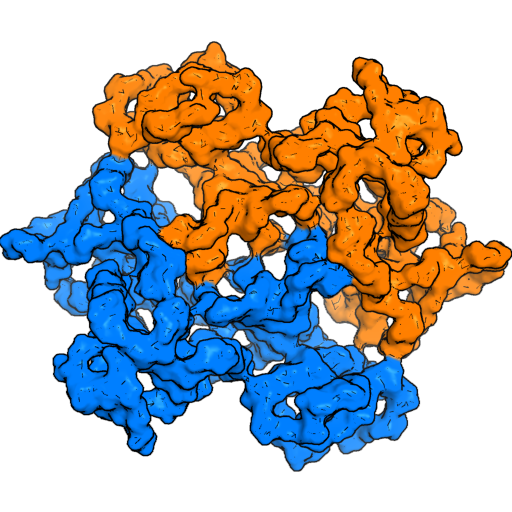20 1.00 43.97 174 GLU A C 1
ATOM 1353 O O . GLU A 1 208 ? 29.797 42.936 54.274 1.00 44.28 174 GLU A O 1
ATOM 1359 N N . ARG A 1 209 ? 29.363 43.511 56.413 1.00 43.04 175 ARG A N 1
ATOM 1360 C CA . ARG A 1 209 ? 30.615 42.973 56.934 1.00 42.62 175 ARG A CA 1
ATOM 1361 C C . ARG A 1 209 ? 30.536 41.469 57.192 1.00 42.53 175 ARG A C 1
ATOM 1362 O O . ARG A 1 209 ? 31.535 40.845 57.585 1.00 42.57 175 ARG A O 1
ATOM 1370 N N . GLY A 1 210 ? 29.359 40.894 56.976 1.00 41.83 176 GLY A N 1
ATOM 1371 C CA . GLY A 1 210 ? 29.145 39.465 57.216 1.00 42.10 176 GLY A CA 1
ATOM 1372 C C . GLY A 1 210 ? 28.725 39.157 58.643 1.00 41.74 176 GLY A C 1
ATOM 1373 O O . GLY A 1 210 ? 28.734 38.001 59.075 1.00 41.21 176 GLY A O 1
ATOM 1374 N N . ILE A 1 211 ? 28.341 40.199 59.370 1.00 41.45 177 ILE A N 1
ATOM 1375 C CA . ILE A 1 211 ? 27.850 40.050 60.734 1.00 41.06 177 ILE A CA 1
ATOM 1376 C C . ILE A 1 211 ? 26.349 39.775 60.706 1.00 41.10 177 ILE A C 1
ATOM 1377 O O . ILE A 1 211 ? 25.593 40.446 59.989 1.00 40.98 177 ILE A O 1
ATOM 1382 N N . GLU A 1 212 ? 25.913 38.775 61.469 1.00 40.43 178 GLU A N 1
ATOM 1383 C CA . GLU A 1 212 ? 24.481 38.530 61.637 1.00 40.40 178 GLU A CA 1
ATOM 1384 C C . GLU A 1 212 ? 23.894 39.657 62.488 1.00 39.83 178 GLU A C 1
ATOM 1385 O O . GLU A 1 212 ? 24.555 40.131 63.423 1.00 39.86 178 GLU A O 1
ATOM 1391 N N . VAL A 1 213 ? 2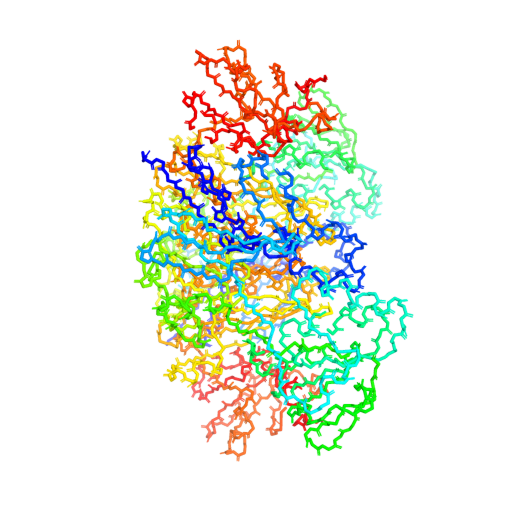2.686 40.113 62.155 1.00 38.60 179 VAL A N 1
ATOM 1392 C CA . VAL A 1 213 ? 22.102 41.255 62.869 1.00 37.59 179 VAL A CA 1
ATOM 1393 C C . VAL A 1 213 ? 20.683 41.036 63.395 1.00 37.36 179 VAL A C 1
ATOM 1394 O O . VAL A 1 213 ? 19.797 40.522 62.693 1.00 36.86 179 VAL A O 1
ATOM 1398 N N . THR A 1 214 ? 20.486 41.436 64.648 1.00 36.80 180 THR A N 1
ATOM 1399 C CA . THR A 1 214 ? 19.154 41.569 65.223 1.00 36.93 180 THR A CA 1
ATOM 1400 C C . THR A 1 214 ? 18.898 43.043 65.566 1.00 37.51 180 THR A C 1
ATOM 1401 O O . THR A 1 214 ? 19.726 43.687 66.229 1.00 36.92 180 THR A O 1
ATOM 1405 N N . LEU A 1 215 ? 17.758 43.561 65.096 1.00 37.56 181 LEU A N 1
ATOM 1406 C CA . LEU A 1 215 ? 17.311 44.927 65.387 1.00 38.20 181 LEU A CA 1
ATOM 1407 C C . LEU A 1 215 ? 16.182 44.914 66.427 1.00 38.73 181 LEU A C 1
ATOM 1408 O O . LEU A 1 215 ? 15.170 44.224 66.235 1.00 38.44 181 LEU A O 1
ATOM 1413 N N . VAL A 1 216 ? 16.375 45.662 67.519 1.00 38.55 182 VAL A N 1
ATOM 1414 C CA . VAL A 1 216 ? 15.387 45.752 68.600 1.00 39.59 182 VAL A CA 1
ATOM 1415 C C . VAL A 1 216 ? 14.755 47.140 68.624 1.00 40.77 182 VAL A C 1
ATOM 1416 O O . VAL A 1 216 ? 15.451 48.158 68.773 1.00 40.60 182 VAL A O 1
ATOM 1420 N N . GLU A 1 217 ? 13.431 47.165 68.485 1.00 42.08 183 GLU A N 1
ATOM 1421 C CA . GLU A 1 217 ? 12.657 48.407 68.421 1.00 43.22 183 GLU A CA 1
ATOM 1422 C C . GLU A 1 217 ? 11.474 48.354 69.397 1.00 43.98 183 GLU A C 1
ATOM 1423 O O . GLU A 1 217 ? 10.793 47.333 69.479 1.00 43.63 183 GLU A O 1
ATOM 1437 N N . ALA A 1 219 ? 8.874 50.451 69.243 1.00 42.41 185 ALA A N 1
ATOM 1438 C CA . ALA A 1 219 ? 7.710 50.709 68.393 1.00 41.15 185 ALA A CA 1
ATOM 1439 C C . ALA A 1 219 ? 7.333 49.448 67.601 1.00 40.19 185 ALA A C 1
ATOM 1440 O O . ALA A 1 219 ? 8.026 48.429 67.666 1.00 39.28 185 ALA A O 1
ATOM 1442 N N . ASN A 1 220 ? 6.226 49.506 66.870 1.00 39.50 186 ASN A N 1
ATOM 1443 C CA . ASN A 1 220 ? 5.811 48.368 66.053 1.00 39.81 186 ASN A CA 1
ATOM 1444 C C . ASN A 1 220 ? 6.363 48.438 64.628 1.00 40.05 186 ASN A C 1
ATOM 1445 O O . ASN A 1 220 ? 5.981 47.650 63.761 1.00 40.21 186 ASN A O 1
ATOM 1450 N N . GLN A 1 221 ? 7.276 49.376 64.397 1.00 40.14 187 GLN A N 1
ATOM 1451 C CA . GLN A 1 221 ? 7.834 49.610 63.069 1.00 40.95 187 GLN A CA 1
ATOM 1452 C C . GLN A 1 221 ? 9.233 50.206 63.160 1.00 41.55 187 GLN A C 1
ATOM 1453 O O . GLN A 1 221 ? 9.576 50.875 64.138 1.00 41.54 187 GLN A O 1
ATOM 1459 N N . VAL A 1 222 ? 10.042 49.963 62.136 1.00 42.33 188 VAL A N 1
ATOM 1460 C CA . VAL A 1 222 ? 11.263 50.727 61.966 1.00 43.39 188 VAL A CA 1
ATOM 1461 C C . VAL A 1 222 ? 10.894 52.119 61.454 1.00 44.77 188 VAL A C 1
ATOM 1462 O O . VAL A 1 222 ? 9.781 52.333 60.968 1.00 44.96 188 VAL A O 1
ATOM 1474 N N . PRO A 1 224 ? 10.574 55.879 62.467 1.00 47.91 190 PRO A N 1
ATOM 1475 C CA . PRO A 1 224 ? 9.468 56.728 62.934 1.00 47.29 190 PRO A CA 1
ATOM 1476 C C . PRO A 1 224 ? 8.874 57.701 61.899 1.00 46.48 190 PRO A C 1
ATOM 1477 O O . PRO A 1 224 ? 7.647 57.887 61.891 1.00 46.47 190 PRO A O 1
ATOM 1481 N N . PRO A 1 225 ? 9.716 58.334 61.051 1.00 45.70 191 PRO A N 1
ATOM 1482 C CA . PRO A 1 225 ? 9.169 59.273 60.060 1.00 45.19 191 PRO A CA 1
ATOM 1483 C C . PRO A 1 225 ? 8.100 58.720 59.103 1.00 44.43 191 PRO A C 1
ATOM 1484 O O . PRO A 1 225 ? 7.251 59.485 58.645 1.00 43.98 191 PRO A O 1
ATOM 1488 N N . ILE A 1 226 ? 8.138 57.421 58.808 1.00 43.15 192 ILE A N 1
ATOM 1489 C CA . ILE A 1 226 ? 7.156 56.829 57.893 1.00 42.04 192 ILE A CA 1
ATOM 1490 C C . ILE A 1 226 ? 5.993 56.170 58.641 1.00 41.47 192 ILE A C 1
ATOM 1491 O O . ILE A 1 226 ? 6.104 55.838 59.821 1.00 40.89 192 ILE A O 1
ATOM 1496 N N . ASP A 1 227 ? 4.870 56.000 57.953 1.00 40.78 193 ASP A N 1
ATOM 1497 C CA . ASP A 1 227 ? 3.724 55.341 58.548 1.00 39.88 193 ASP A CA 1
ATOM 1498 C C . ASP A 1 227 ? 3.837 53.808 58.496 1.00 39.82 193 ASP A C 1
ATOM 1499 O O . ASP A 1 227 ? 4.602 53.247 57.708 1.00 39.56 193 ASP A O 1
ATOM 1504 N N . TYR A 1 228 ? 3.032 53.153 59.330 1.00 39.79 194 TYR A N 1
ATOM 1505 C CA . TYR A 1 228 ? 3.090 51.707 59.569 1.00 38.90 194 TYR A CA 1
ATOM 1506 C C . TYR A 1 228 ? 3.025 50.836 58.310 1.00 38.28 194 TYR A C 1
ATOM 1507 O O . TYR A 1 228 ? 3.766 49.858 58.186 1.00 38.04 194 TYR A O 1
ATOM 1516 N N . GLU A 1 229 ? 2.151 51.189 57.376 1.00 37.65 195 GLU A N 1
ATOM 1517 C CA . GLU A 1 229 ? 1.958 50.372 56.187 1.00 37.57 195 GLU A CA 1
ATOM 1518 C C . GLU A 1 229 ? 3.106 50.501 55.193 1.00 37.69 195 GLU A C 1
ATOM 1519 O O . GLU A 1 229 ? 3.355 49.581 54.416 1.00 37.97 195 GLU A O 1
ATOM 1533 N N . ALA A 1 231 ? 6.285 51.161 56.335 1.00 37.23 197 ALA A N 1
ATOM 1534 C CA . ALA A 1 231 ? 7.318 50.395 57.033 1.00 36.77 197 ALA A CA 1
ATOM 1535 C C . ALA A 1 231 ? 7.177 48.906 56.773 1.00 36.87 197 ALA A C 1
ATOM 1536 O O . ALA A 1 231 ? 8.171 48.179 56.779 1.00 37.48 197 ALA A O 1
ATOM 1538 N N . ALA A 1 232 ? 5.945 48.444 56.551 1.00 36.67 198 ALA A N 1
ATOM 1539 C CA . ALA A 1 232 ? 5.713 47.033 56.223 1.00 36.36 198 ALA A CA 1
ATOM 1540 C C . ALA A 1 232 ? 6.560 46.574 55.027 1.00 36.42 198 ALA A C 1
ATOM 1541 O O . ALA A 1 232 ? 7.102 45.470 55.031 1.00 36.50 198 ALA A O 1
ATOM 1543 N N . TYR A 1 233 ? 6.705 47.430 54.020 1.00 36.32 199 TYR A N 1
ATOM 1544 C CA . TYR A 1 233 ? 7.516 47.091 52.854 1.00 37.13 199 TYR A CA 1
ATOM 1545 C C . TYR A 1 233 ? 8.972 46.993 53.264 1.00 36.67 199 TYR A C 1
ATOM 1546 O O . TYR A 1 233 ? 9.665 46.067 52.856 1.00 36.65 199 TYR A O 1
ATOM 1555 N N . VAL A 1 234 ? 9.424 47.954 54.078 1.00 37.39 200 VAL A N 1
ATOM 1556 C CA . VAL A 1 234 ? 10.820 48.026 54.522 1.00 37.58 200 VAL A CA 1
ATOM 1557 C C . VAL A 1 234 ? 11.220 46.789 55.338 1.00 37.82 200 VAL A C 1
ATOM 1558 O O . VAL A 1 234 ? 12.311 46.228 55.144 1.00 39.17 200 VAL A O 1
ATOM 1562 N N . HIS A 1 235 ? 10.339 46.388 56.249 1.00 37.65 201 HIS A N 1
ATOM 1563 C CA . HIS A 1 235 ? 10.515 45.174 57.050 1.00 38.03 201 HIS A CA 1
ATOM 1564 C C . HIS A 1 235 ? 10.717 43.954 56.170 1.00 37.97 201 HIS A C 1
ATOM 1565 O O . HIS A 1 235 ? 11.600 43.167 56.420 1.00 37.39 201 HIS A O 1
ATOM 1572 N N . GLU A 1 236 ? 9.877 43.799 55.146 1.00 38.77 202 GLU A N 1
ATOM 1573 C CA . GLU A 1 236 ? 10.046 42.717 54.172 1.00 39.14 202 GLU A CA 1
ATOM 1574 C C . GLU A 1 236 ? 11.437 42.691 53.547 1.00 38.90 202 GLU A C 1
ATOM 1575 O O . GLU A 1 236 ? 12.039 41.635 53.429 1.00 38.37 202 GLU A O 1
ATOM 1581 N N . HIS A 1 237 ? 11.926 43.854 53.136 1.00 40.03 203 HIS A N 1
ATOM 1582 C CA . HIS A 1 237 ? 13.238 43.960 52.498 1.00 40.80 203 HIS A CA 1
ATOM 1583 C C . HIS A 1 237 ? 14.376 43.683 53.466 1.00 41.36 203 HIS A C 1
ATOM 1584 O O . HIS A 1 237 ? 15.417 43.128 53.086 1.00 41.24 203 HIS A O 1
ATOM 1599 N N . LYS A 1 239 ? 14.103 41.709 56.269 1.00 41.87 205 LYS A N 1
ATOM 1600 C CA . LYS A 1 239 ? 14.031 40.280 56.567 1.00 42.31 205 LYS A CA 1
ATOM 1601 C C . LYS A 1 239 ? 14.515 39.429 55.396 1.00 42.31 205 LYS A C 1
ATOM 1602 O O . LYS A 1 239 ? 15.031 38.336 55.590 1.00 41.99 205 LYS A O 1
ATOM 1608 N N . ASN A 1 240 ? 14.354 39.933 54.179 1.00 42.83 206 ASN A N 1
ATOM 1609 C CA . ASN A 1 240 ? 14.882 39.227 53.017 1.00 43.53 206 ASN A CA 1
ATOM 1610 C C . ASN A 1 240 ? 16.398 39.245 52.936 1.00 43.40 206 ASN A C 1
ATOM 1611 O O . ASN A 1 240 ? 16.987 38.405 52.259 1.00 43.95 206 ASN A O 1
ATOM 1616 N N . HIS A 1 241 ? 17.018 40.197 53.631 1.00 43.43 207 HIS A N 1
ATOM 1617 C CA . HIS A 1 241 ? 18.483 40.239 53.773 1.00 43.54 207 HIS A CA 1
ATOM 1618 C C . HIS A 1 241 ? 18.931 39.647 55.098 1.00 43.37 207 HIS A C 1
ATOM 1619 O O . HIS A 1 241 ? 20.039 39.916 55.573 1.00 43.92 207 HIS A O 1
ATOM 1626 N N . ASP A 1 242 ? 18.043 38.836 55.671 1.00 43.42 208 ASP A N 1
ATOM 1627 C CA . ASP A 1 242 ? 18.294 37.974 56.832 1.00 43.70 208 ASP A CA 1
ATOM 1628 C C . ASP A 1 242 ? 18.514 38.710 58.151 1.00 42.81 208 ASP A C 1
ATOM 1629 O O . ASP A 1 242 ? 19.249 38.247 59.023 1.00 42.70 208 ASP A O 1
ATOM 1634 N N . VAL A 1 243 ? 17.860 39.859 58.286 1.00 41.53 209 VAL A N 1
ATOM 1635 C CA . VAL A 1 243 ? 17.852 40.612 59.538 1.00 40.51 209 VAL A CA 1
ATOM 1636 C C . VAL A 1 243 ? 16.696 40.132 60.414 1.00 40.35 209 VAL A C 1
ATOM 1637 O O . VAL A 1 243 ? 15.555 40.045 59.950 1.00 39.88 209 VAL A O 1
ATOM 1641 N N . GLU A 1 244 ? 16.992 39.830 61.673 1.00 39.75 210 GLU A N 1
ATOM 1642 C CA . GLU A 1 244 ? 15.957 39.540 62.652 1.00 40.73 210 GLU A CA 1
ATOM 1643 C C . GLU A 1 244 ? 15.379 40.842 63.217 1.00 39.99 210 GLU A C 1
ATOM 1644 O O . GLU A 1 244 ? 16.105 41.682 63.768 1.00 39.50 210 GLU A O 1
ATOM 1650 N N . LEU A 1 245 ? 14.068 41.003 63.073 1.00 38.96 211 LEU A N 1
ATOM 1651 C CA . LEU A 1 245 ? 13.406 42.188 63.576 1.00 38.92 211 LEU A CA 1
ATOM 1652 C C . LEU A 1 245 ? 12.611 41.870 64.822 1.00 39.20 211 LEU A C 1
ATOM 1653 O O . LEU A 1 245 ? 11.740 40.985 64.813 1.00 38.87 211 LEU A O 1
ATOM 1658 N N . VAL A 1 246 ? 12.925 42.591 65.895 1.00 38.87 212 VAL A N 1
ATOM 1659 C CA . VAL A 1 246 ? 12.202 42.467 67.154 1.00 39.31 212 VAL A CA 1
ATOM 1660 C C . VAL A 1 246 ? 11.465 43.785 67.423 1.00 40.10 212 VAL A C 1
ATOM 1661 O O . VAL A 1 246 ? 12.089 44.845 67.574 1.00 40.22 212 VAL A O 1
ATOM 1665 N N . PHE A 1 247 ? 10.137 43.726 67.447 1.00 40.40 213 PHE A N 1
ATOM 1666 C CA . PHE A 1 247 ? 9.334 44.924 67.655 1.00 41.36 213 PHE A CA 1
ATOM 1667 C C . PHE A 1 247 ? 8.626 44.890 68.996 1.00 41.97 213 PHE A C 1
ATOM 1668 O O . PHE A 1 247 ? 8.500 43.829 69.610 1.00 41.51 213 PHE A O 1
ATOM 1676 N N . GLU A 1 248 ? 8.177 46.063 69.441 1.00 43.02 214 GLU A N 1
ATOM 1677 C CA . GLU A 1 248 ? 7.428 46.223 70.694 1.00 44.72 214 GLU A CA 1
ATOM 1678 C C . GLU A 1 248 ? 8.127 45.545 71.867 1.00 45.38 214 GLU A C 1
ATOM 1679 O O . GLU A 1 248 ? 7.500 44.914 72.720 1.00 46.00 214 GLU A O 1
ATOM 1685 N N . ASP A 1 249 ? 9.445 45.696 71.883 1.00 46.36 215 ASP A N 1
ATOM 1686 C CA . ASP A 1 249 ? 10.310 45.119 72.890 1.00 46.99 215 ASP A CA 1
ATOM 1687 C C . ASP A 1 249 ? 11.455 46.105 73.107 1.00 46.96 215 ASP A C 1
ATOM 1688 O O . ASP A 1 249 ? 11.846 46.851 72.198 1.00 47.44 215 ASP A O 1
ATOM 1693 N N . GLY A 1 250 ? 11.983 46.123 74.316 1.00 46.79 216 GLY A N 1
ATOM 1694 C CA . GLY A 1 250 ? 13.149 46.913 74.605 1.00 46.77 216 GLY A CA 1
ATOM 1695 C C . GLY A 1 250 ? 14.125 46.069 75.384 1.00 47.54 216 GLY A C 1
ATOM 1696 O O . GLY A 1 250 ? 13.798 44.965 75.825 1.00 47.15 216 GLY A O 1
ATOM 1697 N N . VAL A 1 251 ? 15.334 46.584 75.544 1.00 47.98 217 VAL A N 1
ATOM 1698 C CA . VAL A 1 251 ? 16.294 45.954 76.418 1.00 48.73 217 VAL A CA 1
ATOM 1699 C C . VAL A 1 251 ? 15.823 46.216 77.844 1.00 49.21 217 VAL A C 1
ATOM 1700 O O . VAL A 1 251 ? 15.578 47.361 78.229 1.00 49.22 217 VAL A O 1
ATOM 1704 N N . ASP A 1 252 ? 15.646 45.142 78.601 1.00 49.81 218 ASP A N 1
ATOM 1705 C CA . ASP A 1 252 ? 15.319 45.246 80.014 1.00 50.62 218 ASP A CA 1
ATOM 1706 C C . ASP A 1 252 ? 16.608 45.251 80.822 1.00 50.72 218 ASP A C 1
ATOM 1707 O O . ASP A 1 252 ? 16.762 46.028 81.765 1.00 50.98 218 ASP A O 1
ATOM 1712 N N . ALA A 1 253 ? 17.541 44.385 80.438 1.00 50.79 219 ALA A N 1
ATOM 1713 C CA . ALA A 1 253 ? 18.842 44.322 81.089 1.00 50.70 219 ALA A CA 1
ATOM 1714 C C . ALA A 1 253 ? 19.915 43.860 80.112 1.00 50.83 219 ALA A C 1
ATOM 1715 O O . ALA A 1 253 ? 19.621 43.166 79.127 1.00 50.59 219 ALA A O 1
ATOM 1717 N N . LEU A 1 254 ? 21.151 44.265 80.388 1.00 50.82 220 LEU A N 1
ATOM 1718 C CA . LEU A 1 254 ? 22.309 43.706 79.710 1.00 51.02 220 LEU A CA 1
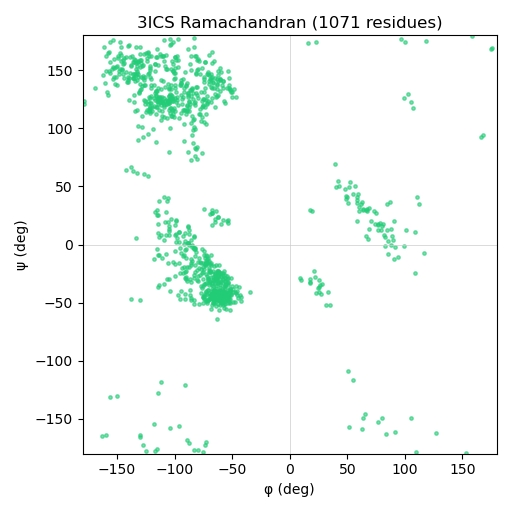ATOM 1719 C C . LEU A 1 254 ? 23.071 42.843 80.701 1.00 51.49 220 LEU A C 1
ATOM 1720 O O . LEU A 1 254 ? 23.538 43.330 81.735 1.00 51.88 220 LEU A O 1
ATOM 1725 N N . GLU A 1 255 ? 23.179 41.557 80.388 1.00 51.64 221 GLU A N 1
ATOM 1726 C CA . GLU A 1 255 ? 23.863 40.607 81.267 1.00 52.00 221 GLU A CA 1
ATOM 1727 C C . GLU A 1 255 ? 25.112 40.060 80.579 1.00 51.74 221 GLU A C 1
ATOM 1728 O O . GLU A 1 255 ? 25.310 40.281 79.377 1.00 51.81 221 GLU A O 1
ATOM 1734 N N . GLU A 1 256 ? 25.958 39.375 81.351 1.00 51.38 222 GLU A N 1
ATOM 1735 C CA . GLU A 1 256 ? 27.160 38.708 80.830 1.00 51.25 222 GLU A CA 1
ATOM 1736 C C . GLU A 1 256 ? 28.119 39.676 80.131 1.00 50.54 222 GLU A C 1
ATOM 1737 O O . GLU A 1 256 ? 28.724 39.328 79.112 1.00 50.37 222 GLU A O 1
ATOM 1743 N N . ASN A 1 257 ? 28.256 40.882 80.684 1.00 49.77 223 ASN A N 1
ATOM 1744 C CA . ASN A 1 257 ? 29.072 41.947 80.086 1.00 49.23 223 ASN A CA 1
ATOM 1745 C C . ASN A 1 257 ? 28.570 42.422 78.713 1.00 48.48 223 ASN A C 1
ATOM 1746 O O . ASN A 1 257 ? 29.353 42.855 77.864 1.00 48.59 223 ASN A O 1
ATOM 1751 N N . GLY A 1 258 ? 27.258 42.346 78.512 1.00 47.63 224 GLY A N 1
ATOM 1752 C CA . GLY A 1 258 ? 26.623 42.769 77.267 1.00 46.42 224 GLY A CA 1
ATOM 1753 C C . GLY A 1 258 ? 26.515 41.675 76.221 1.00 45.75 224 GLY A C 1
ATOM 1754 O O . GLY A 1 258 ? 26.071 41.929 75.105 1.00 45.71 224 GLY A O 1
ATOM 1755 N N . ALA A 1 259 ? 26.924 40.455 76.572 1.00 45.33 225 ALA A N 1
ATOM 1756 C CA . ALA A 1 259 ? 26.841 39.320 75.648 1.00 44.73 225 ALA A CA 1
ATOM 1757 C C . ALA A 1 259 ? 25.442 38.718 75.653 1.00 44.56 225 ALA A C 1
ATOM 1758 O O . ALA A 1 259 ? 25.076 37.970 74.744 1.00 43.85 225 ALA A O 1
ATOM 1760 N N . VAL A 1 260 ? 24.678 39.038 76.698 1.00 44.47 226 VAL A N 1
ATOM 1761 C CA . VAL A 1 260 ? 23.289 38.603 76.836 1.00 44.49 226 VAL A CA 1
ATOM 1762 C C . VAL A 1 260 ? 22.397 39.837 76.946 1.00 44.38 226 VAL A C 1
ATOM 1763 O O . VAL A 1 260 ? 22.585 40.679 77.824 1.00 43.84 226 VAL A O 1
ATOM 1767 N N . VAL A 1 261 ? 21.452 39.943 76.015 1.00 44.61 227 VAL A N 1
ATOM 1768 C CA . VAL A 1 261 ? 20.483 41.030 75.999 1.00 44.89 227 VAL A CA 1
ATOM 1769 C C . VAL A 1 261 ? 19.119 40.492 76.436 1.00 45.43 227 VAL A C 1
ATOM 1770 O O . VAL A 1 261 ? 18.488 39.734 75.702 1.00 45.39 227 VAL A O 1
ATOM 1774 N N . ARG A 1 262 ? 18.684 40.875 77.637 1.00 46.17 228 ARG A N 1
ATOM 1775 C CA . ARG A 1 262 ? 17.379 40.478 78.156 1.00 46.99 228 ARG A CA 1
ATOM 1776 C C . ARG A 1 262 ? 16.331 41.484 77.741 1.00 47.01 228 ARG A C 1
ATOM 1777 O O . ARG A 1 262 ? 16.416 42.654 78.096 1.00 46.82 228 ARG A O 1
ATOM 1785 N N . LEU A 1 263 ? 15.348 41.017 76.986 1.00 47.71 229 LEU A N 1
ATOM 1786 C CA . LEU A 1 263 ? 14.285 41.875 76.485 1.00 48.69 229 LEU A CA 1
ATOM 1787 C C . LEU A 1 263 ? 13.167 42.017 77.510 1.00 49.96 229 LEU A C 1
ATOM 1788 O O . LEU A 1 263 ? 12.940 41.101 78.299 1.00 49.88 229 LEU A O 1
ATOM 1793 N N . LYS A 1 264 ? 12.478 43.162 77.495 1.00 51.44 230 LYS A N 1
ATOM 1794 C CA . LYS A 1 264 ? 11.362 43.437 78.420 1.00 53.04 230 LYS A CA 1
ATOM 1795 C C . LYS A 1 264 ? 10.387 42.273 78.489 1.00 53.86 230 LYS A C 1
ATOM 1796 O O . LYS A 1 264 ? 9.908 41.921 79.569 1.00 54.69 230 LYS A O 1
ATOM 1802 N N . SER A 1 265 ? 10.103 41.681 77.331 1.00 54.69 231 SER A N 1
ATOM 1803 C CA . SER A 1 265 ? 9.183 40.549 77.220 1.00 55.51 231 SER A CA 1
ATOM 1804 C C . SER A 1 265 ? 9.669 39.325 77.978 1.00 55.54 231 SER A C 1
ATOM 1805 O O . SER A 1 265 ? 8.867 38.508 78.435 1.00 56.06 231 SER A O 1
ATOM 1808 N N . GLY A 1 266 ? 10.988 39.204 78.106 1.00 55.54 232 GLY A N 1
ATOM 1809 C CA . GLY A 1 266 ? 11.604 38.055 78.761 1.00 54.83 232 GLY A CA 1
ATOM 1810 C C . GLY A 1 266 ? 12.463 37.239 77.814 1.00 54.44 232 GLY A C 1
ATOM 1811 O O . GLY A 1 266 ? 13.153 36.318 78.242 1.00 54.78 232 GLY A O 1
ATOM 1812 N N . SER A 1 267 ? 12.422 37.575 76.524 1.00 53.91 233 SER A N 1
ATOM 1813 C CA . SER A 1 267 ? 13.244 36.895 75.523 1.00 53.16 233 SER A CA 1
ATOM 1814 C C . SER A 1 267 ? 14.702 37.321 75.649 1.00 52.29 233 SER A C 1
ATOM 1815 O O . SER A 1 267 ? 15.003 38.388 76.188 1.00 52.34 233 SER A O 1
ATOM 1818 N N . VAL A 1 268 ? 15.603 36.476 75.158 1.00 51.25 234 VAL A N 1
ATOM 1819 C CA . VAL A 1 268 ? 17.035 36.712 75.301 1.00 50.17 234 VAL A CA 1
ATOM 1820 C C . VAL A 1 268 ? 17.715 36.643 73.939 1.00 49.55 234 VAL A C 1
ATOM 1821 O O . VAL A 1 268 ? 17.395 35.776 73.122 1.00 49.65 234 VAL A O 1
ATOM 1825 N N . ILE A 1 269 ? 18.623 37.587 73.697 1.00 48.46 235 ILE A N 1
ATOM 1826 C CA . ILE A 1 269 ? 19.467 37.589 72.506 1.00 47.25 235 ILE A CA 1
ATOM 1827 C C . ILE A 1 269 ? 20.919 37.415 72.939 1.00 46.86 235 ILE A C 1
ATOM 1828 O O . ILE A 1 269 ? 21.440 38.190 73.748 1.00 47.07 235 ILE A O 1
ATOM 1833 N N . GLN A 1 270 ? 21.568 36.384 72.412 1.00 45.97 236 GLN A N 1
ATOM 1834 C CA . GLN A 1 270 ? 23.004 36.229 72.591 1.00 45.42 236 GLN A CA 1
ATOM 1835 C C . GLN A 1 270 ? 23.695 36.977 71.469 1.00 44.21 236 GLN A C 1
ATOM 1836 O O . GLN A 1 270 ? 23.363 36.790 70.296 1.00 43.90 236 GLN A O 1
ATOM 1842 N N . THR A 1 271 ? 24.639 37.838 71.834 1.00 43.00 237 THR A N 1
ATOM 1843 C CA . THR A 1 271 ? 25.254 38.737 70.865 1.00 42.58 237 THR A CA 1
ATOM 1844 C C . THR A 1 271 ? 26.729 39.023 71.173 1.00 42.55 237 THR A C 1
ATOM 1845 O O . THR A 1 271 ? 27.196 38.788 72.289 1.00 41.81 237 THR A O 1
ATOM 1849 N N . ASP A 1 272 ? 27.437 39.542 70.171 1.00 42.43 238 ASP A N 1
ATOM 1850 C CA . ASP A 1 272 ? 28.868 39.823 70.263 1.00 42.87 238 ASP A CA 1
ATOM 1851 C C . ASP A 1 272 ? 29.135 41.314 70.311 1.00 43.06 238 ASP A C 1
ATOM 1852 O O . ASP A 1 272 ? 30.245 41.746 70.597 1.00 42.60 238 ASP A O 1
ATOM 1865 N N . LEU A 1 274 ? 26.875 45.492 70.482 1.00 42.89 240 LEU A N 1
ATOM 1866 C CA . LEU A 1 274 ? 25.658 46.269 70.602 1.00 42.21 240 LEU A CA 1
ATOM 1867 C C . LEU A 1 274 ? 25.891 47.654 70.027 1.00 41.78 240 LEU A C 1
ATOM 1868 O O . LEU A 1 274 ? 26.890 48.303 70.337 1.00 41.65 240 LEU A O 1
ATOM 1873 N N . ILE A 1 275 ? 24.976 48.094 69.174 1.00 41.10 241 ILE A N 1
ATOM 1874 C CA . ILE A 1 275 ? 24.990 49.456 68.675 1.00 41.16 241 ILE A CA 1
ATOM 1875 C C . ILE A 1 275 ? 23.743 50.140 69.217 1.00 41.08 241 ILE A C 1
ATOM 1876 O O . ILE A 1 275 ? 22.632 49.652 69.018 1.00 41.27 241 ILE A O 1
ATOM 1881 N N . LEU A 1 276 ? 23.941 51.241 69.933 1.00 40.92 242 LEU A N 1
ATOM 1882 C CA . LEU A 1 276 ? 22.841 52.044 70.443 1.00 41.42 242 LEU A CA 1
ATOM 1883 C C . LEU A 1 276 ? 22.529 53.161 69.474 1.00 41.15 242 LEU A C 1
ATOM 1884 O O . LEU A 1 276 ? 23.399 53.976 69.171 1.00 41.37 242 LEU A O 1
ATOM 1889 N N . ALA A 1 277 ? 21.294 53.185 68.981 1.00 40.81 243 ALA A N 1
ATOM 1890 C CA . ALA A 1 277 ? 20.846 54.224 68.086 1.00 40.92 243 ALA A CA 1
ATOM 1891 C C . ALA A 1 277 ? 19.399 54.570 68.411 1.00 40.66 243 ALA A C 1
ATOM 1892 O O . ALA A 1 277 ? 18.502 54.362 67.589 1.00 40.43 243 ALA A O 1
ATOM 1894 N N . ILE A 1 278 ? 19.176 55.094 69.614 1.00 40.24 244 ILE A N 1
ATOM 1895 C CA . ILE A 1 278 ? 17.811 55.365 70.086 1.00 40.78 244 ILE A CA 1
ATOM 1896 C C . ILE A 1 278 ? 17.428 56.849 70.021 1.00 40.61 244 ILE A C 1
ATOM 1897 O O . ILE A 1 278 ? 16.511 57.297 70.713 1.00 40.81 244 ILE A O 1
ATOM 1902 N N . GLY A 1 279 ? 18.127 57.602 69.180 1.00 40.18 245 GLY A N 1
ATOM 1903 C CA . GLY A 1 279 ? 17.821 59.018 68.997 1.00 39.80 245 GLY A CA 1
ATOM 1904 C C . GLY A 1 279 ? 18.885 59.926 69.570 1.00 40.32 245 GLY A C 1
ATOM 1905 O O . GLY A 1 279 ? 19.923 59.462 70.090 1.00 39.62 245 GLY A O 1
ATOM 1906 N N . VAL A 1 280 ? 18.639 61.227 69.452 1.00 40.10 246 VAL A N 1
ATOM 1907 C CA . VAL A 1 280 ? 19.582 62.244 69.899 1.00 40.42 246 VAL A CA 1
ATOM 1908 C C . VAL A 1 280 ? 18.876 63.323 70.728 1.00 40.62 246 VAL A C 1
ATOM 1909 O O . VAL A 1 280 ? 17.661 63.524 70.600 1.00 40.82 246 VAL A O 1
ATOM 1913 N N . GLN A 1 281 ? 19.653 64.013 71.558 1.00 41.09 247 GLN A N 1
ATOM 1914 C CA . GLN A 1 281 ? 19.176 65.130 72.386 1.00 41.51 247 GLN A CA 1
ATOM 1915 C C . GLN A 1 281 ? 20.060 66.370 72.132 1.00 40.95 247 GLN A C 1
ATOM 1916 O O . GLN A 1 281 ? 21.276 66.230 71.982 1.00 40.55 247 GLN A O 1
ATOM 1922 N N . PRO A 1 282 ? 19.458 67.584 72.096 1.00 40.30 248 PRO A N 1
ATOM 1923 C CA . PRO A 1 282 ? 20.243 68.771 71.720 1.00 40.23 248 PRO A CA 1
ATOM 1924 C C . PRO A 1 282 ? 21.382 69.046 72.696 1.00 40.09 248 PRO A C 1
ATOM 1925 O O . PRO A 1 282 ? 21.221 68.876 73.901 1.00 39.52 248 PRO A O 1
ATOM 1929 N N . GLU A 1 283 ? 22.532 69.448 72.168 1.00 40.55 249 GLU A N 1
ATOM 1930 C CA . GLU A 1 283 ? 23.651 69.862 73.011 1.00 40.71 249 GLU A CA 1
ATOM 1931 C C . GLU A 1 283 ? 23.444 71.302 73.486 1.00 40.59 249 GLU A C 1
ATOM 1932 O O . GLU A 1 283 ? 24.104 72.227 73.019 1.00 40.03 249 GLU A O 1
ATOM 1938 N N . SER A 1 284 ? 22.520 71.487 74.418 1.00 40.23 250 SER A N 1
ATOM 1939 C CA . SER A 1 284 ? 22.170 72.826 74.869 1.00 40.49 250 SER A CA 1
ATOM 1940 C C . SER A 1 284 ? 22.719 73.213 76.246 1.00 39.99 250 SER A C 1
ATOM 1941 O O . SER A 1 284 ? 22.339 74.246 76.780 1.00 40.52 250 SER A O 1
ATOM 1944 N N . SER A 1 285 ? 23.634 72.424 76.807 1.00 39.58 251 SER A N 1
ATOM 1945 C CA . SER A 1 285 ? 24.158 72.719 78.150 1.00 39.41 251 SER A CA 1
ATOM 1946 C C . SER A 1 285 ? 24.870 74.076 78.282 1.00 39.15 251 SER A C 1
ATOM 1947 O O . SER A 1 285 ? 24.840 74.702 79.351 1.00 38.44 251 SER A O 1
ATOM 1950 N N . LEU A 1 286 ? 25.509 74.532 77.209 1.00 38.82 252 LEU A N 1
ATOM 1951 C CA . LEU A 1 286 ? 26.122 75.856 77.225 1.00 38.87 252 LEU A CA 1
ATOM 1952 C C . LEU A 1 286 ? 25.061 76.945 77.368 1.00 38.86 252 LEU A C 1
ATOM 1953 O O . LEU A 1 286 ? 25.255 77.897 78.128 1.00 38.16 252 LEU A O 1
ATOM 1958 N N . ALA A 1 287 ? 23.938 76.776 76.659 1.00 39.10 253 ALA A N 1
ATOM 1959 C CA . ALA A 1 287 ? 22.818 77.710 76.705 1.00 40.11 253 ALA A CA 1
ATOM 1960 C C . ALA A 1 287 ? 22.123 77.697 78.068 1.00 41.06 253 ALA A C 1
ATOM 1961 O O . ALA A 1 287 ? 21.820 78.754 78.622 1.00 40.62 253 ALA A O 1
ATOM 1963 N N . LYS A 1 288 ? 21.872 76.495 78.589 1.00 41.68 254 LYS A N 1
ATOM 1964 C CA . LYS A 1 288 ? 21.254 76.312 79.906 1.00 42.80 254 LYS A CA 1
ATOM 1965 C C . LYS A 1 288 ? 22.118 76.994 80.970 1.00 42.62 254 LYS A C 1
ATOM 1966 O O . LYS A 1 288 ? 21.609 77.737 81.817 1.00 42.88 254 LYS A O 1
ATOM 1972 N N . GLY A 1 289 ? 23.430 76.767 80.888 1.00 42.43 255 GLY A N 1
ATOM 1973 C CA . GLY A 1 289 ? 24.406 77.379 81.785 1.00 42.27 255 GLY A CA 1
ATOM 1974 C C . GLY A 1 289 ? 24.524 78.888 81.717 1.00 42.25 255 GLY A C 1
ATOM 1975 O O . GLY A 1 289 ? 24.861 79.524 82.719 1.00 42.15 255 GLY A O 1
ATOM 1976 N N . ALA A 1 290 ? 24.247 79.468 80.548 1.00 42.19 256 ALA A N 1
ATOM 1977 C CA . ALA A 1 290 ? 24.273 80.927 80.375 1.00 41.87 256 ALA A CA 1
ATOM 1978 C C . ALA A 1 290 ? 22.899 81.563 80.611 1.00 41.91 256 ALA A C 1
ATOM 1979 O O . ALA A 1 290 ? 22.739 82.780 80.499 1.00 41.96 256 ALA A O 1
ATOM 1981 N N . GLY A 1 291 ? 21.912 80.730 80.934 1.00 41.45 257 GLY A N 1
ATOM 1982 C CA . GLY A 1 291 ? 20.558 81.192 81.200 1.00 40.68 257 GLY A CA 1
ATOM 1983 C C . GLY A 1 291 ? 19.814 81.611 79.952 1.00 40.72 257 GLY A C 1
ATOM 1984 O O . GLY A 1 291 ? 18.943 82.485 80.010 1.00 40.45 257 GLY A O 1
ATOM 1985 N N . LEU A 1 292 ? 20.156 80.997 78.820 1.00 40.03 258 LEU A N 1
ATOM 1986 C CA . LEU A 1 292 ? 19.466 81.275 77.568 1.00 39.81 258 LEU A CA 1
ATOM 1987 C C . LEU A 1 292 ? 18.160 80.478 77.509 1.00 39.30 258 LEU A C 1
ATOM 1988 O O . LEU A 1 292 ? 18.076 79.375 78.060 1.00 39.00 258 LEU A O 1
ATOM 1993 N N . ALA A 1 293 ? 17.148 81.050 76.859 1.00 38.66 259 ALA A N 1
ATOM 1994 C CA . ALA A 1 293 ? 15.856 80.391 76.717 1.00 38.41 259 ALA A CA 1
ATOM 1995 C C . ALA A 1 293 ? 15.977 79.098 75.906 1.00 38.68 259 ALA A C 1
ATOM 1996 O O . ALA A 1 293 ? 16.687 79.042 74.892 1.00 38.12 259 ALA A O 1
ATOM 1998 N N . LEU A 1 294 ? 15.285 78.066 76.382 1.00 38.22 260 LEU A N 1
ATOM 1999 C CA . LEU A 1 294 ? 15.271 76.776 75.722 1.00 38.62 260 LEU A CA 1
ATOM 2000 C C . LEU A 1 294 ? 13.922 76.562 75.058 1.00 38.46 260 LEU A C 1
ATOM 2001 O O . LEU A 1 294 ? 12.900 77.098 75.510 1.00 38.41 260 LEU A O 1
ATOM 2006 N N . GLY A 1 295 ? 13.918 75.795 73.976 1.00 38.62 261 GLY A N 1
ATOM 2007 C CA . GLY A 1 295 ? 12.679 75.480 73.273 1.00 38.85 261 GLY A CA 1
ATOM 2008 C C . GLY A 1 295 ? 12.248 74.060 73.577 1.00 39.49 261 GLY A C 1
ATOM 2009 O O . GLY A 1 295 ? 12.659 73.495 74.588 1.00 39.21 261 GLY A O 1
ATOM 2010 N N . VAL A 1 296 ? 11.435 73.477 72.695 1.00 40.03 262 VAL A N 1
ATOM 2011 C CA . VAL A 1 296 ? 10.937 72.102 72.876 1.00 40.25 262 VAL A CA 1
ATOM 2012 C C . VAL A 1 296 ? 12.055 71.066 72.984 1.00 40.11 262 VAL A C 1
ATOM 2013 O O . VAL A 1 296 ? 13.046 71.117 72.237 1.00 39.70 262 VAL A O 1
ATOM 2017 N N . ARG A 1 297 ? 11.891 70.133 73.927 1.00 40.13 263 ARG A N 1
ATOM 2018 C CA . ARG A 1 297 ? 12.853 69.037 74.135 1.00 40.53 263 ARG A CA 1
ATOM 2019 C C . ARG A 1 297 ? 14.254 69.528 74.493 1.00 39.74 263 ARG A C 1
ATOM 2020 O O . ARG A 1 297 ? 15.244 68.861 74.181 1.00 39.66 263 ARG A O 1
ATOM 2028 N N . GLY A 1 298 ? 14.332 70.687 75.140 1.00 39.12 264 GLY A N 1
ATOM 2029 C CA . GLY A 1 298 ? 15.615 71.234 75.588 1.00 38.93 264 GLY A CA 1
ATOM 2030 C C . GLY A 1 298 ? 16.487 71.814 74.489 1.00 38.35 264 GLY A C 1
ATOM 2031 O O . GLY A 1 298 ? 17.681 72.000 74.683 1.00 38.92 264 GLY A O 1
ATOM 2032 N N . THR A 1 299 ? 15.899 72.103 73.335 1.00 37.99 265 THR A N 1
ATOM 2033 C CA . THR A 1 299 ? 16.637 72.747 72.245 1.00 38.02 265 THR A CA 1
ATOM 2034 C C . THR A 1 299 ? 16.982 74.164 72.681 1.00 37.83 265 THR A C 1
ATOM 2035 O O . THR A 1 299 ? 16.431 74.677 73.655 1.00 37.55 265 THR A O 1
ATOM 2039 N N . ILE A 1 300 ? 17.888 74.799 71.956 1.00 38.38 266 ILE A N 1
ATOM 2040 C CA . ILE A 1 300 ? 18.127 76.216 72.138 1.00 38.04 266 ILE A CA 1
ATOM 2041 C C . ILE A 1 300 ? 17.036 76.960 71.385 1.00 38.43 266 ILE A C 1
ATOM 2042 O O . ILE A 1 300 ? 16.791 76.689 70.206 1.00 38.27 266 ILE A O 1
ATOM 2047 N N . LYS A 1 301 ? 16.370 77.888 72.068 1.00 38.46 267 LYS A N 1
ATOM 2048 C CA . LYS A 1 301 ? 15.328 78.673 71.422 1.00 39.05 267 LYS A CA 1
ATOM 2049 C C . LYS A 1 301 ? 15.895 79.873 70.664 1.00 38.79 267 LYS A C 1
ATOM 2050 O O . LYS A 1 301 ? 16.694 80.648 71.204 1.00 39.33 267 LYS A O 1
ATOM 2056 N N . VAL A 1 302 ? 15.471 80.023 69.414 1.00 38.93 268 VAL A N 1
ATOM 2057 C CA . VAL A 1 302 ? 15.900 81.153 68.584 1.00 39.57 268 VAL A CA 1
ATOM 2058 C C . VAL A 1 302 ? 14.725 81.833 67.893 1.00 39.88 268 VAL A C 1
ATOM 2059 O O . VAL A 1 302 ? 13.666 81.220 67.702 1.00 40.06 268 VAL A O 1
ATOM 2063 N N . ASN A 1 303 ? 14.908 83.100 67.520 1.00 40.45 269 ASN A N 1
ATOM 2064 C CA . ASN A 1 303 ? 13.885 83.809 66.739 1.00 40.59 269 ASN A CA 1
ATOM 2065 C C . ASN A 1 303 ? 14.118 83.604 65.243 1.00 41.40 269 ASN A C 1
ATOM 2066 O O . ASN A 1 303 ? 14.936 82.763 64.846 1.00 40.66 269 ASN A O 1
ATOM 2071 N N . GLU A 1 304 ? 13.414 84.394 64.431 1.00 42.03 270 GLU A N 1
ATOM 2072 C CA . GLU A 1 304 ? 13.412 84.291 62.973 1.00 43.21 270 GLU A CA 1
ATOM 2073 C C . GLU A 1 304 ? 14.806 84.442 62.365 1.00 42.99 270 GLU A C 1
ATOM 2074 O O . GLU A 1 304 ? 15.071 83.949 61.265 1.00 43.37 270 GLU A O 1
ATOM 2080 N N . LYS A 1 305 ? 15.686 85.120 63.092 1.00 42.38 271 LYS A N 1
ATOM 2081 C CA . LYS A 1 305 ? 17.042 85.394 62.637 1.00 42.08 271 LYS A CA 1
ATOM 2082 C C . LYS A 1 305 ? 18.104 84.522 63.332 1.00 41.04 271 LYS A C 1
ATOM 2083 O O . LYS A 1 305 ? 19.289 84.837 63.276 1.00 40.55 271 LYS A O 1
ATOM 2089 N N . PHE A 1 306 ? 17.669 83.436 63.978 1.00 40.21 272 PHE A N 1
ATOM 2090 C CA . PHE A 1 306 ? 18.552 82.516 64.734 1.00 39.26 272 PHE A CA 1
ATOM 2091 C C . PHE A 1 306 ? 19.138 83.141 65.997 1.00 39.23 272 PHE A C 1
ATOM 2092 O O . PHE A 1 306 ? 20.072 82.602 66.584 1.00 38.24 272 PHE A O 1
ATOM 2100 N N . GLN A 1 307 ? 18.596 84.283 66.405 1.00 39.37 273 GLN A N 1
ATOM 2101 C CA . GLN A 1 307 ? 19.047 84.928 67.630 1.00 40.62 273 GLN A CA 1
ATOM 2102 C C . GLN A 1 307 ? 18.476 84.214 68.852 1.00 39.75 273 GLN A C 1
ATOM 2103 O O . GLN A 1 307 ? 17.270 83.939 68.912 1.00 39.46 273 GLN A O 1
ATOM 2109 N N . THR A 1 308 ? 19.352 83.913 69.813 1.00 39.11 274 THR A N 1
ATOM 2110 C CA . THR A 1 308 ? 18.938 83.363 71.108 1.00 38.71 274 THR A CA 1
ATOM 2111 C C . THR A 1 308 ? 18.264 84.472 71.930 1.00 39.20 274 THR A C 1
ATOM 2112 O O . THR A 1 308 ? 17.994 85.558 71.417 1.00 38.63 274 THR A O 1
ATOM 2116 N N . SER A 1 309 ? 18.012 84.214 73.211 1.00 39.77 275 SER A N 1
ATOM 2117 C CA . SER A 1 309 ? 17.455 85.258 74.086 1.00 40.12 275 SER A CA 1
ATOM 2118 C C . SER A 1 309 ? 18.490 86.331 74.437 1.00 40.45 275 SER A C 1
ATOM 2119 O O . SER A 1 309 ? 18.156 87.356 75.037 1.00 41.29 275 SER A O 1
ATOM 2122 N N . ASP A 1 310 ? 19.745 86.087 74.073 1.00 40.63 276 ASP A N 1
ATOM 2123 C CA . ASP A 1 310 ? 20.800 87.091 74.203 1.00 40.94 276 ASP A CA 1
ATOM 2124 C C . ASP A 1 310 ? 21.118 87.665 72.822 1.00 40.92 276 ASP A C 1
ATOM 2125 O O . ASP A 1 310 ? 21.405 86.906 71.891 1.00 40.31 276 ASP A O 1
ATOM 2130 N N . PRO A 1 311 ? 21.101 89.007 72.694 1.00 41.10 277 PRO A N 1
ATOM 2131 C CA . PRO A 1 311 ? 21.196 89.648 71.373 1.00 41.25 277 PRO A CA 1
ATOM 2132 C C . PRO A 1 311 ? 22.490 89.363 70.605 1.00 41.16 277 PRO A C 1
ATOM 2133 O O . PRO A 1 311 ? 22.501 89.458 69.367 1.00 42.11 277 PRO A O 1
ATOM 2137 N N . HIS A 1 312 ? 23.554 89.013 71.325 1.00 40.51 278 HIS A N 1
ATOM 2138 C CA . HIS A 1 312 ? 24.863 88.786 70.719 1.00 40.23 278 HIS A CA 1
ATOM 2139 C C . HIS A 1 312 ? 25.174 87.309 70.475 1.00 39.16 278 HIS A C 1
ATOM 2140 O O . HIS A 1 312 ? 26.268 86.969 70.039 1.00 39.11 278 HIS A O 1
ATOM 2147 N N . ILE A 1 313 ? 24.223 86.438 70.784 1.00 37.53 279 ILE A N 1
ATOM 2148 C CA . ILE A 1 313 ? 24.440 84.999 70.671 1.00 36.68 279 ILE A CA 1
ATOM 2149 C C . ILE A 1 313 ? 23.392 84.388 69.740 1.00 36.20 279 ILE A C 1
ATOM 2150 O O . ILE A 1 313 ? 22.181 84.538 69.948 1.00 36.06 279 ILE A O 1
ATOM 2155 N N . TYR A 1 314 ? 23.881 83.717 68.706 1.00 35.79 280 TYR A N 1
ATOM 2156 C CA . TYR A 1 314 ? 23.043 83.052 67.725 1.00 35.56 280 TYR A CA 1
ATOM 2157 C C . TYR A 1 314 ? 23.244 81.558 67.860 1.00 35.51 280 TYR A C 1
ATOM 2158 O O . TYR A 1 314 ? 24.202 81.121 68.483 1.00 35.61 280 TYR A O 1
ATOM 2167 N N . ALA A 1 315 ? 22.330 80.780 67.292 1.00 35.39 281 ALA A N 1
ATOM 2168 C CA . ALA A 1 315 ? 22.406 79.324 67.379 1.00 35.28 281 ALA A CA 1
ATOM 2169 C C . ALA A 1 315 ? 21.717 78.685 66.181 1.00 35.05 281 ALA A C 1
ATOM 2170 O O . ALA A 1 315 ? 20.708 79.194 65.691 1.00 34.47 281 ALA A O 1
ATOM 2172 N N . ILE A 1 316 ? 22.281 77.571 65.714 1.00 35.00 282 ILE A N 1
ATOM 2173 C CA . ILE A 1 316 ? 21.803 76.883 64.515 1.00 35.39 282 ILE A CA 1
ATOM 2174 C C . ILE A 1 316 ? 22.022 75.385 64.669 1.00 35.14 282 ILE A C 1
ATOM 2175 O O . ILE A 1 316 ? 22.626 74.947 65.637 1.00 35.14 282 ILE A O 1
ATOM 2180 N N . GLY A 1 317 ? 21.538 74.609 63.706 1.00 35.76 283 GLY A N 1
ATOM 2181 C CA . GLY A 1 317 ? 21.815 73.177 63.647 1.00 35.89 283 GLY A CA 1
ATOM 2182 C C . GLY A 1 317 ? 20.909 72.324 64.513 1.00 35.85 283 GLY A C 1
ATOM 2183 O O . GLY A 1 317 ? 19.852 72.772 64.943 1.00 35.79 283 GLY A O 1
ATOM 2184 N N . ASP A 1 318 ? 21.340 71.086 64.763 1.00 35.98 284 ASP A N 1
ATOM 2185 C CA . ASP A 1 318 ? 20.590 70.115 65.570 1.00 36.40 284 ASP A CA 1
ATOM 2186 C C . ASP A 1 318 ? 20.138 70.642 66.939 1.00 36.48 284 ASP A C 1
ATOM 2187 O O . ASP A 1 318 ? 19.130 70.174 67.503 1.00 36.46 284 ASP A O 1
ATOM 2192 N N . ALA A 1 319 ? 20.895 71.584 67.492 1.00 36.38 285 ALA A N 1
ATOM 2193 C CA . ALA A 1 319 ? 20.646 72.032 68.853 1.00 36.55 285 ALA A CA 1
ATOM 2194 C C . ALA A 1 319 ? 19.463 72.989 68.962 1.00 36.61 285 ALA A C 1
ATOM 2195 O O . ALA A 1 319 ? 18.971 73.223 70.063 1.00 36.67 285 ALA A O 1
ATOM 2197 N N . ILE A 1 320 ? 19.006 73.546 67.843 1.00 36.42 286 ILE A N 1
ATOM 2198 C CA . ILE A 1 320 ? 17.966 74.585 67.918 1.00 36.96 286 ILE A CA 1
ATOM 2199 C C . ILE A 1 320 ? 16.550 74.092 67.666 1.00 37.28 286 ILE A C 1
ATOM 2200 O O . ILE A 1 320 ? 16.340 73.044 67.047 1.00 37.86 286 ILE A O 1
ATOM 2205 N N . GLU A 1 321 ? 15.590 74.873 68.154 1.00 37.49 287 GLU A N 1
ATOM 2206 C CA . GLU A 1 321 ? 14.199 74.664 67.863 1.00 37.76 287 GLU A CA 1
ATOM 2207 C C . GLU A 1 321 ? 13.901 75.280 66.501 1.00 37.91 287 GLU A C 1
ATOM 2208 O O . GLU A 1 321 ? 14.343 76.392 66.201 1.00 37.30 287 GLU A O 1
ATOM 2214 N N . VAL A 1 322 ? 13.152 74.544 65.687 1.00 37.60 288 VAL A N 1
ATOM 2215 C CA . VAL A 1 322 ? 12.666 75.060 64.413 1.00 38.06 288 VAL A CA 1
ATOM 2216 C C . VAL A 1 322 ? 11.151 74.894 64.339 1.00 38.29 288 VAL A C 1
ATOM 2217 O O . VAL A 1 322 ? 10.561 74.146 65.113 1.00 38.26 288 VAL A O 1
ATOM 2221 N N . LYS A 1 323 ? 10.531 75.606 63.414 1.00 38.60 289 LYS A N 1
ATOM 2222 C CA . LYS A 1 323 ? 9.127 75.360 63.100 1.00 39.66 289 LYS A CA 1
ATOM 2223 C C . LYS A 1 323 ? 9.108 74.416 61.922 1.00 39.61 289 LYS A C 1
ATOM 2224 O O . LYS A 1 323 ? 9.954 74.525 61.044 1.00 39.97 289 LYS A O 1
ATOM 2230 N N . ASP A 1 324 ? 8.187 73.461 61.898 1.00 39.92 290 ASP A N 1
ATOM 2231 C CA . ASP A 1 324 ? 8.062 72.669 60.689 1.00 40.78 290 ASP A CA 1
ATOM 2232 C C . ASP A 1 324 ? 7.380 73.522 59.615 1.00 40.04 290 ASP A C 1
ATOM 2233 O O . ASP A 1 324 ? 6.516 74.357 59.924 1.00 39.82 290 ASP A O 1
ATOM 2238 N N . PHE A 1 325 ? 7.809 73.337 58.368 1.00 39.38 291 PHE A N 1
ATOM 2239 C CA . PHE A 1 325 ? 7.346 74.168 57.263 1.00 39.35 291 PHE A CA 1
ATOM 2240 C C . PHE A 1 325 ? 5.838 74.077 57.103 1.00 39.27 291 PHE A C 1
ATOM 2241 O O . PHE A 1 325 ? 5.160 75.093 56.894 1.00 39.11 291 PHE A O 1
ATOM 2249 N N . VAL A 1 326 ? 5.324 72.855 57.229 1.00 39.27 292 VAL A N 1
ATOM 2250 C CA . VAL A 1 326 ? 3.922 72.550 56.913 1.00 39.21 292 VAL A CA 1
ATOM 2251 C C . VAL A 1 326 ? 2.925 73.153 57.909 1.00 39.74 292 VAL A C 1
ATOM 2252 O O . VAL A 1 326 ? 1.920 73.736 57.496 1.00 38.77 292 VAL A O 1
ATOM 2256 N N . THR A 1 327 ? 3.182 72.996 59.208 1.00 40.70 293 THR A N 1
ATOM 2257 C CA . THR A 1 327 ? 2.227 73.495 60.205 1.00 42.01 293 THR A CA 1
ATOM 2258 C C . THR A 1 327 ? 2.756 74.635 61.055 1.00 42.88 293 THR A C 1
ATOM 2259 O O . THR A 1 327 ? 1.993 75.231 61.816 1.00 42.96 293 THR A O 1
ATOM 2263 N N . GLU A 1 328 ? 4.051 74.927 60.931 1.00 43.82 294 GLU A N 1
ATOM 2264 C CA . GLU A 1 328 ? 4.725 75.949 61.750 1.00 45.69 294 GLU A CA 1
ATOM 2265 C C . GLU A 1 328 ? 4.598 75.626 63.245 1.00 45.49 294 GLU A C 1
ATOM 2266 O O . GLU A 1 328 ? 4.380 76.506 64.075 1.00 46.25 294 GLU A O 1
ATOM 2272 N N . THR A 1 329 ? 4.741 74.338 63.554 1.00 45.31 295 THR A N 1
ATOM 2273 C CA . THR A 1 329 ? 4.737 73.823 64.915 1.00 45.09 295 THR A CA 1
ATOM 2274 C C . THR A 1 329 ? 6.182 73.715 65.372 1.00 44.71 295 THR A C 1
ATOM 2275 O O . THR A 1 329 ? 7.046 73.255 64.619 1.00 44.60 295 THR A O 1
ATOM 2279 N N . GLU A 1 330 ? 6.431 74.116 66.611 1.00 44.17 296 GLU A N 1
ATOM 2280 C CA . GLU A 1 330 ? 7.765 74.073 67.174 1.00 44.09 296 GLU A CA 1
ATOM 2281 C C . GLU A 1 330 ? 8.212 72.636 67.360 1.00 44.07 296 GLU A C 1
ATOM 2282 O O . GLU A 1 330 ? 7.527 71.822 67.991 1.00 43.92 296 GLU A O 1
ATOM 2288 N N . THR A 1 331 ? 9.368 72.330 66.788 1.00 43.97 297 THR A N 1
ATOM 2289 C CA . THR A 1 331 ? 9.887 70.986 66.812 1.00 44.37 297 THR A CA 1
ATOM 2290 C C . THR A 1 331 ? 11.421 70.967 66.784 1.00 44.63 297 THR A C 1
ATOM 2291 O O . THR A 1 331 ? 12.080 72.017 66.801 1.00 43.62 297 THR A O 1
ATOM 2303 N N . ILE A 1 333 ? 14.300 68.904 64.430 1.00 41.90 299 ILE A N 1
ATOM 2304 C CA . ILE A 1 333 ? 14.531 68.024 63.272 1.00 40.71 299 ILE A CA 1
ATOM 2305 C C . ILE A 1 333 ? 16.027 68.026 62.934 1.00 39.90 299 ILE A C 1
ATOM 2306 O O . ILE A 1 333 ? 16.505 68.896 62.223 1.00 39.94 299 ILE A O 1
ATOM 2311 N N . PRO A 1 334 ? 16.772 67.074 63.500 1.00 39.36 300 PRO A N 1
ATOM 2312 C CA . PRO A 1 334 ? 18.224 66.984 63.336 1.00 39.00 300 PRO A CA 1
ATOM 2313 C C . PRO A 1 334 ? 18.701 66.435 61.976 1.00 38.74 300 PRO A C 1
ATOM 2314 O O . PRO A 1 334 ? 19.121 65.266 61.886 1.00 38.06 300 PRO A O 1
ATOM 2318 N N . LEU A 1 335 ? 18.689 67.293 60.950 1.00 37.58 301 LEU A N 1
ATOM 2319 C CA . LEU A 1 335 ? 19.190 66.910 59.618 1.00 37.12 301 LEU A CA 1
ATOM 2320 C C . LEU A 1 335 ? 20.291 67.835 59.086 1.00 36.73 301 LEU A C 1
ATOM 2321 O O . LEU A 1 335 ? 20.398 68.993 59.511 1.00 36.20 301 LEU A O 1
ATOM 2326 N N . ALA A 1 336 ? 21.084 67.320 58.141 1.00 36.22 302 ALA A N 1
ATOM 2327 C CA . ALA A 1 336 ? 22.233 68.041 57.598 1.00 36.04 302 ALA A CA 1
ATOM 2328 C C . ALA A 1 336 ? 21.878 69.200 56.680 1.00 36.24 302 ALA A C 1
ATOM 2329 O O . ALA A 1 336 ? 22.552 70.226 56.717 1.00 36.83 302 ALA A O 1
ATOM 2331 N N . TRP A 1 337 ? 20.869 69.025 55.828 1.00 35.28 303 TRP A N 1
ATOM 2332 C CA . TRP A 1 337 ? 20.489 70.101 54.914 1.00 35.53 303 TRP A CA 1
ATOM 2333 C C . TRP A 1 337 ? 20.081 71.354 55.699 1.00 34.98 303 TRP A C 1
ATOM 2334 O O . TRP A 1 337 ? 20.565 72.439 55.382 1.00 35.69 303 TRP A O 1
ATOM 2345 N N . PRO A 1 338 ? 19.171 71.226 56.701 1.00 35.31 304 PRO A N 1
ATOM 2346 C CA . PRO A 1 338 ? 18.855 72.371 57.558 1.00 35.24 304 PRO A CA 1
ATOM 2347 C C . PRO A 1 338 ? 20.056 73.014 58.241 1.00 35.37 304 PRO A C 1
ATOM 2348 O O . PRO A 1 338 ? 20.147 74.230 58.237 1.00 35.07 304 PRO A O 1
ATOM 2352 N N . ALA A 1 339 ? 20.967 72.211 58.796 1.00 34.74 305 ALA A N 1
ATOM 2353 C CA . ALA A 1 339 ? 22.158 72.742 59.468 1.00 35.30 305 ALA A CA 1
ATOM 2354 C C . ALA A 1 339 ? 23.003 73.591 58.520 1.00 35.11 305 ALA A C 1
ATOM 2355 O O . ALA A 1 339 ? 23.384 74.720 58.854 1.00 34.80 305 ALA A O 1
ATOM 2357 N N . ASN A 1 340 ? 23.261 73.047 57.329 1.00 35.12 306 ASN A N 1
ATOM 2358 C CA . ASN A 1 340 ? 23.982 73.762 56.292 1.00 35.65 306 ASN A CA 1
ATOM 2359 C C . ASN A 1 340 ? 23.239 74.990 55.813 1.00 35.20 306 ASN A C 1
ATOM 2360 O O . ASN A 1 340 ? 23.839 76.041 55.642 1.00 35.92 306 ASN A O 1
ATOM 2365 N N . ARG A 1 341 ? 21.931 74.871 55.613 1.00 35.50 307 ARG A N 1
ATOM 2366 C CA . ARG A 1 341 ? 21.153 76.013 55.141 1.00 35.28 307 ARG A CA 1
ATOM 2367 C C . ARG A 1 341 ? 21.137 77.108 56.195 1.00 35.45 307 ARG A C 1
ATOM 2368 O O . ARG A 1 341 ? 21.266 78.274 55.855 1.00 35.55 307 ARG A O 1
ATOM 2376 N N . GLN A 1 342 ? 20.983 76.722 57.465 1.00 35.83 308 GLN A N 1
ATOM 2377 C CA . GLN A 1 342 ? 20.912 77.680 58.570 1.00 35.58 308 GLN A CA 1
ATOM 2378 C C . GLN A 1 342 ? 22.225 78.429 58.719 1.00 35.76 308 GLN A C 1
ATOM 2379 O O . GLN A 1 342 ? 22.226 79.660 58.824 1.00 35.99 308 GLN A O 1
ATOM 2385 N N . GLY A 1 343 ? 23.337 77.694 58.703 1.00 35.18 309 GLY A N 1
ATOM 2386 C CA . GLY A 1 343 ? 24.661 78.303 58.840 1.00 35.31 309 GLY A CA 1
ATOM 2387 C C . GLY A 1 343 ? 24.889 79.288 57.714 1.00 35.60 309 GLY A C 1
ATOM 2388 O O . GLY A 1 343 ? 25.366 80.404 57.920 1.00 34.68 309 GLY A O 1
ATOM 2389 N N . ARG A 1 344 ? 24.497 78.881 56.516 1.00 36.23 310 ARG A N 1
ATOM 2390 C CA . ARG A 1 344 ? 24.676 79.702 55.340 1.00 37.54 310 ARG A CA 1
ATOM 2391 C C . ARG A 1 344 ? 23.846 80.990 55.417 1.00 37.92 310 ARG A C 1
ATOM 2392 O O . ARG A 1 344 ? 24.352 82.091 55.164 1.00 37.04 310 ARG A O 1
ATOM 2408 N N . LEU A 1 346 ? 22.589 82.311 58.208 1.00 37.98 312 LEU A N 1
ATOM 2409 C CA . LEU A 1 346 ? 23.040 83.102 59.364 1.00 36.61 312 LEU A CA 1
ATOM 2410 C C . LEU A 1 346 ? 24.155 84.082 59.001 1.00 36.06 312 LEU A C 1
ATOM 2411 O O . LEU A 1 346 ? 24.173 85.221 59.483 1.00 35.53 312 LEU A O 1
ATOM 2416 N N . ALA A 1 347 ? 25.093 83.643 58.168 1.00 35.52 313 ALA A N 1
ATOM 2417 C CA . ALA A 1 347 ? 26.207 84.518 57.782 1.00 35.18 313 ALA A CA 1
ATOM 2418 C C . ALA A 1 347 ? 25.667 85.781 57.122 1.00 35.45 313 ALA A C 1
ATOM 2419 O O . ALA A 1 347 ? 26.099 86.892 57.428 1.00 34.46 313 ALA A O 1
ATOM 2421 N N . ASP A 1 348 ? 24.702 85.598 56.220 1.00 35.85 314 ASP A N 1
ATOM 2422 C CA . ASP A 1 348 ? 24.029 86.728 55.562 1.00 36.95 314 ASP A CA 1
ATOM 2423 C C . ASP A 1 348 ? 23.321 87.662 56.548 1.00 36.94 314 ASP A C 1
ATOM 2424 O O . ASP A 1 348 ? 23.439 88.891 56.459 1.00 37.02 314 ASP A O 1
ATOM 2429 N N . ILE A 1 349 ? 22.586 87.054 57.477 1.00 37.01 315 ILE A N 1
ATOM 2430 C CA . ILE A 1 349 ? 21.813 87.757 58.498 1.00 37.03 315 ILE A CA 1
ATOM 2431 C C . ILE A 1 349 ? 22.722 88.607 59.389 1.00 37.35 315 ILE A C 1
ATOM 2432 O O . ILE A 1 349 ? 22.439 89.779 59.638 1.00 37.44 315 ILE A O 1
ATOM 2437 N N . ILE A 1 350 ? 23.818 88.024 59.855 1.00 37.87 316 ILE A N 1
ATOM 2438 C CA . ILE A 1 350 ? 24.826 88.772 60.629 1.00 38.59 316 ILE A CA 1
ATOM 2439 C C . ILE A 1 350 ? 25.257 90.045 59.896 1.00 39.45 316 ILE A C 1
ATOM 2440 O O . ILE A 1 350 ? 25.450 91.097 60.519 1.00 39.57 316 ILE A O 1
ATOM 2445 N N . HIS A 1 351 ? 25.374 89.952 58.572 1.00 40.52 317 HIS A N 1
ATOM 2446 C CA . HIS A 1 351 ? 25.748 91.103 57.745 1.00 41.60 317 HIS A CA 1
ATOM 2447 C C . HIS A 1 351 ? 24.571 91.953 57.283 1.00 42.78 317 HIS A C 1
ATOM 2448 O O . HIS A 1 351 ? 24.717 92.782 56.384 1.00 43.09 317 HIS A O 1
ATOM 2455 N N . GLY A 1 352 ? 23.417 91.758 57.920 1.00 43.89 318 GLY A N 1
ATOM 2456 C CA . GLY A 1 352 ? 22.228 92.568 57.658 1.00 46.00 318 GLY A CA 1
ATOM 2457 C C . GLY A 1 352 ? 21.469 92.241 56.384 1.00 47.20 318 GLY A C 1
ATOM 2458 O O . GLY A 1 352 ? 20.608 93.013 55.966 1.00 47.80 318 GLY A O 1
ATOM 2459 N N . HIS A 1 353 ? 21.784 91.111 55.756 1.00 48.17 319 HIS A N 1
ATOM 2460 C CA . HIS A 1 353 ? 21.046 90.665 54.578 1.00 49.23 319 HIS A CA 1
ATOM 2461 C C . HIS A 1 353 ? 19.908 89.752 55.047 1.00 50.34 319 HIS A C 1
ATOM 2462 O O . HIS A 1 353 ? 20.078 88.531 55.166 1.00 50.28 319 HIS A O 1
ATOM 2469 N N . THR A 1 354 ? 18.757 90.362 55.335 1.00 51.52 320 THR A N 1
ATOM 2470 C CA . THR A 1 354 ? 17.621 89.661 55.949 1.00 52.83 320 THR A CA 1
ATOM 2471 C C . THR A 1 354 ? 16.380 89.569 55.045 1.00 53.23 320 THR A C 1
ATOM 2472 O O . THR A 1 354 ? 15.304 89.160 55.493 1.00 53.51 320 THR A O 1
ATOM 2476 N N . ASP A 1 355 ? 16.529 89.929 53.773 1.00 53.68 321 ASP A N 1
ATOM 2477 C CA . ASP A 1 355 ? 15.423 89.816 52.817 1.00 53.98 321 ASP A CA 1
ATOM 2478 C C . ASP A 1 355 ? 14.850 88.395 52.782 1.00 53.42 321 ASP A C 1
ATOM 2479 O O . ASP A 1 355 ? 13.671 88.196 52.467 1.00 53.96 321 ASP A O 1
ATOM 2484 N N . SER A 1 356 ? 15.690 87.421 53.120 1.00 52.27 322 SER A N 1
ATOM 2485 C CA . SER A 1 356 ? 15.278 86.029 53.213 1.00 51.30 322 SER A CA 1
ATOM 2486 C C . SER A 1 356 ? 15.576 85.497 54.615 1.00 50.00 322 SER A C 1
ATOM 2487 O O . SER A 1 356 ? 16.734 85.502 55.062 1.00 49.50 322 SER A O 1
ATOM 2490 N N . LEU A 1 357 ? 14.534 85.042 55.305 1.00 48.24 323 LEU A N 1
ATOM 2491 C CA . LEU A 1 357 ? 14.702 84.413 56.618 1.00 47.04 323 LEU A CA 1
ATOM 2492 C C . LEU A 1 357 ? 14.287 82.943 56.570 1.00 46.26 323 LEU A C 1
ATOM 2493 O O . LEU A 1 357 ? 13.605 82.513 55.641 1.00 45.70 323 LEU A O 1
ATOM 2498 N N . TYR A 1 358 ? 14.732 82.169 57.558 1.00 45.78 324 TYR A N 1
ATOM 2499 C CA . TYR A 1 358 ? 14.518 80.720 57.549 1.00 44.99 324 TYR A CA 1
ATOM 2500 C C . TYR A 1 358 ? 13.034 80.404 57.602 1.00 44.66 324 TYR A C 1
ATOM 2501 O O . TYR A 1 358 ? 12.325 80.906 58.476 1.00 44.85 324 TYR A O 1
ATOM 2510 N N . LYS A 1 359 ? 12.575 79.583 56.659 1.00 44.50 325 LYS A N 1
ATOM 2511 C CA . LYS A 1 359 ? 11.142 79.289 56.506 1.00 44.39 325 LYS A CA 1
ATOM 2512 C C . LYS A 1 359 ? 10.687 78.103 57.356 1.00 43.67 325 LYS A C 1
ATOM 2513 O O . LYS A 1 359 ? 9.517 77.704 57.311 1.00 43.08 325 LYS A O 1
ATOM 2519 N N . GLY A 1 360 ? 11.611 77.531 58.121 1.00 42.56 326 GLY A N 1
ATOM 2520 C CA . GLY A 1 360 ? 11.314 76.329 58.876 1.00 41.97 326 GLY A CA 1
ATOM 2521 C C . GLY A 1 360 ? 11.848 75.104 58.160 1.00 41.64 326 GLY A C 1
ATOM 2522 O O . GLY A 1 360 ? 12.380 75.203 57.044 1.00 41.79 326 GLY A O 1
ATOM 2523 N N . THR A 1 361 ? 11.733 73.954 58.817 1.00 41.03 327 THR A N 1
ATOM 2524 C CA . THR A 1 361 ? 12.253 72.700 58.290 1.00 40.63 327 THR A CA 1
ATOM 2525 C C . THR A 1 361 ? 11.116 71.810 57.792 1.00 40.45 327 THR A C 1
ATOM 2526 O O . THR A 1 361 ? 10.195 71.485 58.537 1.00 39.88 327 THR A O 1
ATOM 2530 N N . LEU A 1 362 ? 11.185 71.429 56.518 1.00 40.54 328 LEU A N 1
ATOM 2531 C CA . LEU A 1 362 ? 10.198 70.529 55.907 1.00 40.47 328 LEU A CA 1
ATOM 2532 C C . LEU A 1 362 ? 10.362 69.093 56.409 1.00 40.50 328 LEU A C 1
ATOM 2533 O O . LEU A 1 362 ? 9.380 68.360 56.538 1.00 40.96 328 LEU A O 1
ATOM 2538 N N . GLY A 1 363 ? 11.608 68.704 56.689 1.00 40.42 329 GLY A N 1
ATOM 2539 C CA . GLY A 1 363 ? 11.932 67.363 57.164 1.00 40.63 329 GLY A CA 1
ATOM 2540 C C . GLY A 1 363 ? 12.097 66.349 56.041 1.00 40.78 329 GLY A C 1
ATOM 2541 O O . GLY A 1 363 ? 11.738 65.181 56.194 1.00 41.06 329 GLY A O 1
ATOM 2542 N N . THR A 1 364 ? 12.638 66.798 54.912 1.00 40.57 330 THR A N 1
ATOM 2543 C CA . THR A 1 364 ? 12.881 65.913 53.772 1.00 40.15 330 THR A CA 1
ATOM 2544 C C . THR A 1 364 ? 14.023 64.994 54.156 1.00 40.32 330 THR A C 1
ATOM 2545 O O . THR A 1 364 ? 15.086 65.459 54.528 1.00 40.36 330 THR A O 1
ATOM 2549 N N . SER A 1 365 ? 13.790 63.691 54.098 1.00 40.47 331 SER A N 1
ATOM 2550 C CA . SER A 1 365 ? 14.856 62.751 54.441 1.00 41.97 331 SER A CA 1
ATOM 2551 C C . SER A 1 365 ? 14.813 61.507 53.572 1.00 41.67 331 SER A C 1
ATOM 2552 O O . SER A 1 365 ? 13.788 61.190 52.956 1.00 42.41 331 SER A O 1
ATOM 2555 N N . VAL A 1 366 ? 15.932 60.802 53.522 1.00 40.96 332 VAL A N 1
ATOM 2556 C CA . VAL A 1 366 ? 16.055 59.651 52.653 1.00 40.32 332 VAL A CA 1
ATOM 2557 C C . VAL A 1 366 ? 17.032 58.678 53.287 1.00 40.39 332 VAL A C 1
ATOM 2558 O O . VAL A 1 366 ? 17.972 59.089 53.968 1.00 39.69 332 VAL A O 1
ATOM 2562 N N . ALA A 1 367 ? 16.769 57.387 53.118 1.00 40.42 333 ALA A N 1
ATOM 2563 C CA . ALA A 1 367 ? 17.713 56.367 53.553 1.00 39.94 333 ALA A CA 1
ATOM 2564 C C . ALA A 1 367 ? 17.793 55.222 52.564 1.00 39.12 333 ALA A C 1
ATOM 2565 O O . ALA A 1 367 ? 16.791 54.845 51.960 1.00 38.66 333 ALA A O 1
ATOM 2567 N N . LYS A 1 368 ? 19.000 54.679 52.410 1.00 38.97 334 LYS A N 1
ATOM 2568 C CA . LYS A 1 368 ? 19.215 53.448 51.674 1.00 38.23 334 LYS A CA 1
ATOM 2569 C C . LYS A 1 368 ? 18.979 52.297 52.643 1.00 38.83 334 LYS A C 1
ATOM 2570 O O . LYS A 1 368 ? 19.581 52.257 53.733 1.00 38.68 334 LYS A O 1
ATOM 2576 N N . VAL A 1 369 ? 18.119 51.363 52.240 1.00 38.04 335 VAL A N 1
ATOM 2577 C CA . VAL A 1 369 ? 17.847 50.171 53.028 1.00 37.84 335 VAL A CA 1
ATOM 2578 C C . VAL A 1 369 ? 18.042 48.946 52.146 1.00 37.80 335 VAL A C 1
ATOM 2579 O O . VAL A 1 369 ? 17.123 48.501 51.454 1.00 38.29 335 VAL A O 1
ATOM 2583 N N . PHE A 1 370 ? 19.259 48.409 52.182 1.00 37.70 336 PHE A N 1
ATOM 2584 C CA . PHE A 1 370 ? 19.693 47.370 51.255 1.00 38.26 336 PHE A CA 1
ATOM 2585 C C . PHE A 1 370 ? 19.400 47.801 49.805 1.00 38.64 336 PHE A C 1
ATOM 2586 O O . PHE A 1 370 ? 20.035 48.737 49.312 1.00 38.74 336 PHE A O 1
ATOM 2594 N N . ASP A 1 371 ? 18.420 47.168 49.158 1.00 39.11 337 ASP A N 1
ATOM 2595 C CA . ASP A 1 371 ? 18.105 47.422 47.745 1.00 39.68 337 ASP A CA 1
ATOM 2596 C C . ASP A 1 371 ? 17.046 48.522 47.575 1.00 39.59 337 ASP A C 1
ATOM 2597 O O . ASP A 1 371 ? 16.710 48.927 46.456 1.00 39.41 337 ASP A O 1
ATOM 2602 N N . LEU A 1 372 ? 16.519 48.984 48.702 1.00 39.00 338 LEU A N 1
ATOM 2603 C CA . LEU A 1 372 ? 15.425 49.934 48.730 1.00 39.18 338 LEU A CA 1
ATOM 2604 C C . LEU A 1 372 ? 15.928 51.345 49.026 1.00 38.80 338 LEU A C 1
ATOM 2605 O O . LEU A 1 372 ? 16.926 51.533 49.717 1.00 38.47 338 LEU A O 1
ATOM 2610 N N . THR A 1 373 ? 15.224 52.332 48.490 1.00 38.25 339 THR A N 1
ATOM 2611 C CA . THR A 1 373 ? 15.353 53.712 48.919 1.00 37.04 339 THR A CA 1
ATOM 2612 C C . THR A 1 373 ? 14.040 54.060 49.594 1.00 37.51 339 THR A C 1
ATOM 2613 O O . THR A 1 373 ? 12.958 53.708 49.084 1.00 36.40 339 THR A O 1
ATOM 2617 N N . VAL A 1 374 ? 14.145 54.696 50.762 1.00 37.36 340 VAL A N 1
ATOM 2618 C CA . VAL A 1 374 ? 12.986 55.113 51.549 1.00 38.15 340 VAL A CA 1
ATOM 2619 C C . VAL A 1 374 ? 13.117 56.602 51.837 1.00 38.09 340 VAL A C 1
ATOM 2620 O O . VAL A 1 374 ? 14.113 57.045 52.424 1.00 36.91 340 VAL A O 1
ATOM 2624 N N . ALA A 1 375 ? 12.108 57.371 51.438 1.00 38.47 341 ALA A N 1
ATOM 2625 C CA . ALA A 1 375 ? 12.139 58.808 51.648 1.00 38.84 341 ALA A CA 1
ATOM 2626 C C . ALA A 1 375 ? 10.848 59.353 52.250 1.00 39.76 341 ALA A C 1
ATOM 2627 O O . ALA A 1 375 ? 9.768 58.750 52.151 1.00 39.57 341 ALA A O 1
ATOM 2629 N N . THR A 1 376 ? 10.972 60.516 52.868 1.00 40.61 342 THR A N 1
ATOM 2630 C CA . THR A 1 376 ? 9.859 61.142 53.550 1.00 41.77 342 THR A CA 1
ATOM 2631 C C . THR A 1 376 ? 10.036 62.658 53.518 1.00 41.52 342 THR A C 1
ATOM 2632 O O . THR A 1 376 ? 11.164 63.160 53.426 1.00 40.93 342 THR A O 1
ATOM 2636 N N . THR A 1 377 ? 8.913 63.373 53.566 1.00 40.77 343 THR A N 1
ATOM 2637 C CA . THR A 1 377 ? 8.916 64.828 53.662 1.00 40.73 343 THR A CA 1
ATOM 2638 C C . THR A 1 377 ? 7.608 65.259 54.319 1.00 40.58 343 THR A C 1
ATOM 2639 O O . THR A 1 377 ? 6.599 64.553 54.228 1.00 41.23 343 THR A O 1
ATOM 2643 N N . GLY A 1 378 ? 7.633 66.389 55.019 1.00 40.59 344 GLY A N 1
ATOM 2644 C CA . GLY A 1 378 ? 6.446 66.881 55.710 1.00 39.69 344 GLY A CA 1
ATOM 2645 C C . GLY A 1 378 ? 6.033 65.946 56.829 1.00 39.61 344 GLY A C 1
ATOM 2646 O O . GLY A 1 378 ? 6.878 65.310 57.461 1.00 39.25 344 GLY A O 1
ATOM 2647 N N . LEU A 1 379 ? 4.723 65.837 57.047 1.00 39.83 345 LEU A N 1
ATOM 2648 C CA . LEU A 1 379 ? 4.187 65.111 58.195 1.00 39.46 345 LEU A CA 1
ATOM 2649 C C . LEU A 1 379 ? 3.568 63.787 57.796 1.00 39.37 345 LEU A C 1
ATOM 2650 O O . LEU A 1 379 ? 3.087 63.638 56.671 1.00 39.01 345 LEU A O 1
ATOM 2655 N N . ASN A 1 380 ? 3.602 62.830 58.724 1.00 38.84 346 ASN A N 1
ATOM 2656 C CA . ASN A 1 380 ? 2.967 61.534 58.545 1.00 38.83 346 ASN A CA 1
ATOM 2657 C C . ASN A 1 380 ? 1.592 61.525 59.210 1.00 38.97 346 ASN A C 1
ATOM 2658 O O . ASN A 1 380 ? 1.181 62.523 59.813 1.00 39.46 346 ASN A O 1
ATOM 2663 N N . GLU A 1 381 ? 0.859 60.428 59.067 1.00 39.16 347 GLU A N 1
ATOM 2664 C CA . GLU A 1 381 ? -0.448 60.313 59.699 1.00 39.26 347 GLU A CA 1
ATOM 2665 C C . GLU A 1 381 ? -0.380 60.413 61.229 1.00 40.00 347 GLU A C 1
ATOM 2666 O O . GLU A 1 381 ? -1.243 61.024 61.853 1.00 39.86 347 GLU A O 1
ATOM 2672 N N . LYS A 1 382 ? 0.640 59.803 61.823 1.00 40.45 348 LYS A N 1
ATOM 2673 C CA . LYS A 1 382 ? 0.768 59.754 63.280 1.00 41.21 348 LYS A CA 1
ATOM 2674 C C . LYS A 1 382 ? 0.869 61.154 63.893 1.00 42.02 348 LYS A C 1
ATOM 2675 O O . LYS A 1 382 ? 0.218 61.449 64.903 1.00 42.08 348 LYS A O 1
ATOM 2681 N N . ILE A 1 383 ? 1.655 62.020 63.257 1.00 42.41 349 ILE A N 1
ATOM 2682 C CA . ILE A 1 383 ? 1.801 63.413 63.681 1.00 43.62 349 ILE A CA 1
ATOM 2683 C C . ILE A 1 383 ? 0.540 64.237 63.429 1.00 43.83 349 ILE A C 1
ATOM 2684 O O . ILE A 1 383 ? 0.143 65.036 64.285 1.00 44.13 349 ILE A O 1
ATOM 2689 N N . LEU A 1 384 ? -0.095 64.047 62.272 1.00 44.06 350 LEU A N 1
ATOM 2690 C CA . LEU A 1 384 ? -1.305 64.830 61.940 1.00 44.74 350 LEU A CA 1
ATOM 2691 C C . LEU A 1 384 ? -2.505 64.506 62.827 1.00 46.04 350 LEU A C 1
ATOM 2692 O O . LEU A 1 384 ? -3.340 65.380 63.110 1.00 45.74 350 LEU A O 1
ATOM 2697 N N . LYS A 1 385 ? -2.600 63.244 63.244 1.00 47.41 351 LYS A N 1
ATOM 2698 C CA . LYS A 1 385 ? -3.611 62.816 64.211 1.00 48.78 351 LYS A CA 1
ATOM 2699 C C . LYS A 1 385 ? -3.354 63.448 65.576 1.00 49.46 351 LYS A C 1
ATOM 2700 O O . LYS A 1 385 ? -4.284 63.896 66.251 1.00 49.70 351 LYS A O 1
ATOM 2706 N N . ARG A 1 386 ? -2.082 63.470 65.963 1.00 50.15 352 ARG A N 1
ATOM 2707 C CA . ARG A 1 386 ? -1.601 64.113 67.182 1.00 51.42 352 ARG A CA 1
ATOM 2708 C C . ARG A 1 386 ? -1.948 65.608 67.212 1.00 51.02 352 ARG A C 1
ATOM 2709 O O . ARG A 1 386 ? -2.215 66.174 68.277 1.00 51.32 352 ARG A O 1
ATOM 2717 N N . LEU A 1 387 ? -1.961 66.230 66.035 1.00 50.61 353 LEU A N 1
ATOM 2718 C CA . LEU A 1 387 ? -2.225 67.661 65.904 1.00 49.84 353 LEU A CA 1
ATOM 2719 C C . LEU A 1 387 ? -3.686 67.971 65.577 1.00 49.59 353 LEU A C 1
ATOM 2720 O O . LEU A 1 387 ? -4.052 69.135 65.421 1.00 49.47 353 LEU A O 1
ATOM 2725 N N . ASN A 1 388 ? -4.517 66.931 65.493 1.00 49.26 354 ASN A N 1
ATOM 2726 C CA . ASN A 1 388 ? -5.948 67.079 65.203 1.00 49.07 354 ASN A CA 1
ATOM 2727 C C . ASN A 1 388 ? -6.221 67.761 63.860 1.00 48.06 354 ASN A C 1
ATOM 2728 O O . ASN A 1 388 ? -7.098 68.623 63.740 1.00 48.45 354 ASN A O 1
ATOM 2733 N N . ILE A 1 389 ? -5.467 67.354 62.850 1.00 46.79 355 ILE A N 1
ATOM 2734 C CA . ILE A 1 389 ? -5.570 67.943 61.524 1.00 45.67 355 ILE A CA 1
ATOM 2735 C C . ILE A 1 389 ? -6.243 66.929 60.617 1.00 44.94 355 ILE A C 1
ATOM 2736 O O . ILE A 1 389 ? -5.737 65.812 60.471 1.00 45.43 355 ILE A O 1
ATOM 2741 N N . PRO A 1 390 ? -7.389 67.306 60.016 1.00 44.09 356 PRO A N 1
ATOM 2742 C CA . PRO A 1 390 ? -8.106 66.419 59.108 1.00 43.35 356 PRO A CA 1
ATOM 2743 C C . PRO A 1 390 ? -7.351 66.268 57.794 1.00 42.32 356 PRO A C 1
ATOM 2744 O O . PRO A 1 390 ? -6.980 67.269 57.173 1.00 42.40 356 PRO A O 1
ATOM 2748 N N . TYR A 1 391 ? -7.118 65.028 57.381 1.00 40.91 357 TYR A N 1
ATOM 2749 C CA . TYR A 1 391 ? -6.398 64.766 56.135 1.00 39.81 357 TYR A CA 1
ATOM 2750 C C . TYR A 1 391 ? -6.992 63.599 55.354 1.00 39.36 357 TYR A C 1
ATOM 2751 O O . TYR A 1 391 ? -7.860 62.873 55.852 1.00 39.27 357 TYR A O 1
ATOM 2760 N N . GLU A 1 392 ? -6.499 63.432 54.130 1.00 38.56 358 GLU A N 1
ATOM 2761 C CA . GLU A 1 392 ? -6.758 62.245 53.333 1.00 38.27 358 GLU A CA 1
ATOM 2762 C C . GLU A 1 392 ? -5.424 61.730 52.838 1.00 37.57 358 GLU A C 1
ATOM 2763 O O . GLU A 1 392 ? -4.444 62.474 52.791 1.00 37.53 358 GLU A O 1
ATOM 2769 N N . VAL A 1 393 ? -5.388 60.455 52.479 1.00 37.17 359 VAL A N 1
ATOM 2770 C CA . VAL A 1 393 ? -4.183 59.879 51.901 1.00 37.31 359 VAL A CA 1
ATOM 2771 C C . VAL A 1 393 ? -4.497 59.149 50.604 1.00 36.68 359 VAL A C 1
ATOM 2772 O O . VAL A 1 393 ? -5.635 58.755 50.348 1.00 36.14 359 VAL A O 1
ATOM 2776 N N . VAL A 1 394 ? -3.477 59.024 49.769 1.00 36.13 360 VAL A N 1
ATOM 2777 C CA . VAL A 1 394 ? -3.528 58.132 48.633 1.00 36.44 360 VAL A CA 1
ATOM 2778 C C . VAL A 1 394 ? -2.203 57.377 48.559 1.00 35.49 360 VAL A C 1
ATOM 2779 O O . VAL A 1 394 ? -1.170 57.933 48.898 1.00 35.98 360 VAL A O 1
ATOM 2783 N N . HIS A 1 395 ? -2.246 56.106 48.167 1.00 34.98 361 HIS A N 1
ATOM 2784 C CA . HIS A 1 395 ? -1.027 55.346 47.861 1.00 35.21 361 HIS A CA 1
ATOM 2785 C C . HIS A 1 395 ? -1.077 54.990 46.378 1.00 35.03 361 HIS A C 1
ATOM 2786 O O . HIS A 1 395 ? -1.996 54.282 45.938 1.00 34.97 361 HIS A O 1
ATOM 2793 N N . VAL A 1 396 ? -0.097 55.489 45.623 1.00 34.75 362 VAL A N 1
ATOM 2794 C CA . VAL A 1 396 ? 0.023 55.207 44.202 1.00 34.32 362 VAL A CA 1
ATOM 2795 C C . VAL A 1 396 ? 1.372 54.553 43.864 1.00 34.77 362 VAL A C 1
ATOM 2796 O O . VAL A 1 396 ? 2.427 55.142 44.088 1.00 33.47 362 VAL A O 1
ATOM 2800 N N . GLN A 1 397 ? 1.311 53.331 43.338 1.00 34.93 363 GLN A N 1
ATOM 2801 C CA . GLN A 1 397 ? 2.476 52.648 42.798 1.00 36.29 363 GLN A CA 1
ATOM 2802 C C . GLN A 1 397 ? 2.568 52.877 41.284 1.00 35.98 363 GLN A C 1
ATOM 2803 O O . GLN A 1 397 ? 1.602 52.670 40.558 1.00 36.44 363 GLN A O 1
ATOM 2809 N N . ALA A 1 398 ? 3.735 53.306 40.824 1.00 35.72 364 ALA A N 1
ATOM 2810 C CA . ALA A 1 398 ? 3.954 53.648 39.425 1.00 35.45 364 ALA A CA 1
ATOM 2811 C C . ALA A 1 398 ? 5.374 53.266 39.077 1.00 35.86 364 ALA A C 1
ATOM 2812 O O . ALA A 1 398 ? 6.258 53.295 39.942 1.00 35.07 364 ALA A O 1
ATOM 2814 N N . ASN A 1 399 ? 5.621 52.924 37.821 1.00 35.43 365 ASN A N 1
ATOM 2815 C CA . ASN A 1 399 ? 6.986 52.529 37.446 1.00 36.32 365 ASN A CA 1
ATOM 2816 C C . ASN A 1 399 ? 8.020 53.670 37.455 1.00 35.83 365 ASN A C 1
ATOM 2817 O O . ASN A 1 399 ? 7.719 54.796 37.062 1.00 35.58 365 ASN A O 1
ATOM 2822 N N . SER A 1 400 ? 9.240 53.356 37.888 1.00 35.91 366 SER A N 1
ATOM 2823 C CA . SER A 1 400 ? 10.360 54.293 37.848 1.00 35.75 366 SER A CA 1
ATOM 2824 C C . SER A 1 400 ? 10.523 54.949 36.463 1.00 36.20 366 SER A C 1
ATOM 2825 O O . SER A 1 400 ? 10.894 56.126 36.359 1.00 36.60 366 SER A O 1
ATOM 2828 N N . HIS A 1 401 ? 10.256 54.177 35.413 1.00 35.72 367 HIS A N 1
ATOM 2829 C CA . HIS A 1 401 ? 10.288 54.676 34.036 1.00 35.83 367 HIS A CA 1
ATOM 2830 C C . HIS A 1 401 ? 9.395 53.773 33.186 1.00 35.89 367 HIS A C 1
ATOM 2831 O O . HIS A 1 401 ? 8.879 52.776 33.686 1.00 35.54 367 HIS A O 1
ATOM 2838 N N . ALA A 1 402 ? 9.199 54.132 31.920 1.00 36.43 368 ALA A N 1
ATOM 2839 C CA . ALA A 1 402 ? 8.312 53.390 31.024 1.00 36.98 368 ALA A CA 1
ATOM 2840 C C . ALA A 1 402 ? 8.528 51.882 31.089 1.00 37.09 368 ALA A C 1
ATOM 2841 O O . ALA A 1 402 ? 9.640 51.412 30.901 1.00 36.93 368 ALA A O 1
ATOM 2843 N N . GLY A 1 403 ? 7.450 51.131 31.312 1.00 37.70 369 GLY A N 1
ATOM 2844 C CA . GLY A 1 403 ? 7.529 49.671 31.476 1.00 38.02 369 GLY A CA 1
ATOM 2845 C C . GLY A 1 403 ? 8.099 48.927 30.281 1.00 38.73 369 GLY A C 1
ATOM 2846 O O . GLY A 1 403 ? 8.704 47.844 30.441 1.00 39.49 369 GLY A O 1
ATOM 2847 N N . TYR A 1 404 ? 7.938 49.515 29.093 1.00 38.36 370 TYR A N 1
ATOM 2848 C CA . TYR A 1 404 ? 8.448 48.927 27.851 1.00 38.71 370 TYR A CA 1
ATOM 2849 C C . TYR A 1 404 ? 9.962 49.043 27.691 1.00 38.25 370 TYR A C 1
ATOM 2850 O O . TYR A 1 404 ? 10.525 48.466 26.767 1.00 38.41 370 TYR A O 1
ATOM 2859 N N . TYR A 1 405 ? 10.601 49.806 28.578 1.00 38.52 371 TYR A N 1
ATOM 2860 C CA . TYR A 1 405 ? 12.042 50.008 28.559 1.00 37.61 371 TYR A CA 1
ATOM 2861 C C . TYR A 1 405 ? 12.638 49.198 29.707 1.00 38.26 371 TYR A C 1
ATOM 2862 O O . TYR A 1 405 ? 12.071 49.179 30.799 1.00 38.79 371 TYR A O 1
ATOM 2871 N N . PRO A 1 406 ? 13.777 48.521 29.470 1.00 38.67 372 PRO A N 1
ATOM 2872 C CA . PRO A 1 406 ? 14.288 47.576 30.476 1.00 39.03 372 PRO A CA 1
ATOM 2873 C C . PRO A 1 406 ? 14.479 48.119 31.898 1.00 39.67 372 PRO A C 1
ATOM 2874 O O . PRO A 1 406 ? 14.781 49.303 32.091 1.00 39.27 372 PRO A O 1
ATOM 2878 N N . ASN A 1 407 ? 14.303 47.229 32.876 1.00 40.32 373 ASN A N 1
ATOM 2879 C CA . ASN A 1 407 ? 14.689 47.477 34.270 1.00 40.84 373 ASN A CA 1
ATOM 2880 C C . ASN A 1 407 ? 13.880 48.562 34.966 1.00 40.33 373 ASN A C 1
ATOM 2881 O O . ASN A 1 407 ? 14.393 49.257 35.842 1.00 40.57 373 ASN A O 1
ATOM 2886 N N . ALA A 1 408 ? 12.622 48.715 34.567 1.00 39.81 374 ALA A N 1
ATOM 2887 C CA . ALA A 1 408 ? 11.688 49.568 35.305 1.00 39.38 374 ALA A CA 1
ATOM 2888 C C . ALA A 1 408 ? 11.352 48.864 36.609 1.00 39.09 374 ALA A C 1
ATOM 2889 O O . ALA A 1 408 ? 11.295 47.637 36.670 1.00 39.67 374 ALA A O 1
ATOM 2891 N N . THR A 1 409 ? 11.133 49.636 37.658 1.00 37.94 375 THR A N 1
ATOM 2892 C CA . THR A 1 409 ? 10.897 49.053 38.965 1.00 37.73 375 THR A CA 1
ATOM 2893 C C . THR A 1 409 ? 9.833 49.896 39.647 1.00 37.23 375 THR A C 1
ATOM 2894 O O . THR A 1 409 ? 9.713 51.088 39.354 1.00 36.76 375 THR A O 1
ATOM 2898 N N . PRO A 1 410 ? 9.003 49.278 40.507 1.00 37.80 376 PRO A N 1
ATOM 2899 C CA . PRO A 1 410 ? 7.927 50.060 41.098 1.00 37.52 376 PRO A CA 1
ATOM 2900 C C . PRO A 1 410 ? 8.418 51.103 42.106 1.00 37.26 376 PRO A C 1
ATOM 2901 O O . PRO A 1 410 ? 9.322 50.834 42.911 1.00 36.81 376 PRO A O 1
ATOM 2905 N N . VAL A 1 411 ? 7.820 52.285 42.031 1.00 37.19 377 VAL A N 1
ATOM 2906 C CA . VAL A 1 411 ? 7.972 53.332 43.044 1.00 37.32 377 VAL A CA 1
ATOM 2907 C C . VAL A 1 411 ? 6.605 53.527 43.694 1.00 36.62 377 VAL A C 1
ATOM 2908 O O . VAL A 1 411 ? 5.630 53.779 42.990 1.00 36.75 377 VAL A O 1
ATOM 2912 N N . LEU A 1 412 ? 6.535 53.424 45.021 1.00 35.47 378 LEU A N 1
ATOM 2913 C CA . LEU A 1 412 ? 5.271 53.637 45.735 1.00 35.64 378 LEU A CA 1
ATOM 2914 C C . LEU A 1 412 ? 5.276 55.017 46.364 1.00 35.26 378 LEU A C 1
ATOM 2915 O O . LEU A 1 412 ? 6.159 55.328 47.155 1.00 35.11 378 LEU A O 1
ATOM 2920 N N . ILE A 1 413 ? 4.287 55.838 46.032 1.00 34.87 379 ILE A N 1
ATOM 2921 C CA . ILE A 1 413 ? 4.174 57.154 46.665 1.00 34.97 379 ILE A CA 1
ATOM 2922 C C . ILE A 1 413 ? 2.922 57.243 47.524 1.00 35.19 379 ILE A C 1
ATOM 2923 O O . ILE A 1 413 ? 1.819 56.922 47.062 1.00 35.87 379 ILE A O 1
ATOM 2928 N N . LYS A 1 414 ? 3.114 57.629 48.784 1.00 35.33 380 LYS A N 1
ATOM 2929 C CA . LYS A 1 414 ? 2.013 57.972 49.672 1.00 35.22 380 LYS A CA 1
ATOM 2930 C C . LYS A 1 414 ? 1.979 59.487 49.751 1.00 35.21 380 LYS A C 1
ATOM 2931 O O . LYS A 1 414 ? 2.983 60.120 50.054 1.00 35.10 380 LYS A O 1
ATOM 2937 N N . LEU A 1 415 ? 0.816 60.059 49.460 1.00 35.53 381 LEU A N 1
ATOM 2938 C CA . LEU A 1 415 ? 0.636 61.496 49.493 1.00 35.77 381 LEU A CA 1
ATOM 2939 C C . LEU A 1 415 ? -0.462 61.852 50.488 1.00 35.73 381 LEU A C 1
ATOM 2940 O O . LEU A 1 415 ? -1.552 61.301 50.427 1.00 36.11 381 LEU A O 1
ATOM 2945 N N . ILE A 1 416 ? -0.155 62.767 51.400 1.00 35.79 382 ILE A N 1
ATOM 2946 C CA . ILE A 1 416 ? -1.060 63.160 52.476 1.00 36.06 382 ILE A CA 1
ATOM 2947 C C . ILE A 1 416 ? -1.441 64.635 52.289 1.00 36.18 382 ILE A C 1
ATOM 2948 O O . ILE A 1 416 ? -0.570 65.494 52.103 1.00 36.64 382 ILE A O 1
ATOM 2953 N N . PHE A 1 417 ? -2.735 64.925 52.372 1.00 36.76 383 PHE A N 1
ATOM 2954 C CA . PHE A 1 417 ? -3.257 66.204 51.912 1.00 36.64 383 PHE A CA 1
ATOM 2955 C C . PHE A 1 417 ? -4.618 66.552 52.517 1.00 37.27 383 PHE A C 1
ATOM 2956 O O . PHE A 1 417 ? -5.322 65.688 53.047 1.00 36.48 383 PHE A O 1
ATOM 2964 N N . ASN A 1 418 ? -4.955 67.834 52.419 1.00 37.08 384 ASN A N 1
ATOM 2965 C CA . ASN A 1 418 ? -6.231 68.362 52.829 1.00 38.30 384 ASN A CA 1
ATOM 2966 C C . ASN A 1 418 ? -7.249 68.185 51.712 1.00 38.67 384 ASN A C 1
ATOM 2967 O O . ASN A 1 418 ? -7.028 68.627 50.591 1.00 38.76 384 ASN A O 1
ATOM 2972 N N . LYS A 1 419 ? -8.368 67.546 52.037 1.00 40.25 385 LYS A N 1
ATOM 2973 C CA . LYS A 1 419 ? -9.430 67.245 51.069 1.00 41.21 385 LYS A CA 1
ATOM 2974 C C . LYS A 1 419 ? -10.056 68.507 50.459 1.00 41.51 385 LYS A C 1
ATOM 2975 O O . LYS A 1 419 ? -10.584 68.476 49.332 1.00 41.60 385 LYS A O 1
ATOM 2981 N N . ASP A 1 420 ? -9.995 69.610 51.204 1.00 41.65 386 ASP A N 1
ATOM 2982 C CA . ASP A 1 420 ? -10.699 70.837 50.831 1.00 42.01 386 ASP A CA 1
ATOM 2983 C C . ASP A 1 420 ? -9.816 71.806 50.069 1.00 41.68 386 ASP A C 1
ATOM 2984 O O . ASP A 1 420 ? -10.224 72.343 49.037 1.00 41.83 386 ASP A O 1
ATOM 2989 N N . SER A 1 421 ? -8.611 72.016 50.586 1.00 40.82 387 SER A N 1
ATOM 2990 C CA . SER A 1 421 ? -7.669 72.981 50.022 1.00 40.61 387 SER A CA 1
ATOM 2991 C C . SER A 1 421 ? -6.662 72.364 49.059 1.00 40.64 387 SER A C 1
ATOM 2992 O O . SER A 1 421 ? -6.113 73.067 48.204 1.00 41.46 387 SER A O 1
ATOM 2995 N N . GLY A 1 422 ? -6.394 71.068 49.210 1.00 39.50 388 GLY A N 1
ATOM 2996 C CA . GLY A 1 422 ? -5.364 70.423 48.410 1.00 38.71 388 GLY A CA 1
ATOM 2997 C C . GLY A 1 422 ? -3.966 70.632 48.972 1.00 38.02 388 GLY A C 1
ATOM 2998 O O . GLY A 1 422 ? -2.994 70.122 48.423 1.00 37.73 388 GLY A O 1
ATOM 2999 N N . LYS A 1 423 ? -3.868 71.377 50.070 1.00 37.36 389 LYS A N 1
ATOM 3000 C CA . LYS A 1 423 ? -2.604 71.560 50.788 1.00 36.89 389 LYS A CA 1
ATOM 3001 C C . LYS A 1 423 ? -1.977 70.204 51.044 1.00 36.44 389 LYS A C 1
ATOM 3002 O O . LYS A 1 423 ? -2.652 69.288 51.532 1.00 35.83 389 LYS A O 1
ATOM 3008 N N . ILE A 1 424 ? -0.693 70.104 50.716 1.00 36.13 390 ILE A N 1
ATOM 3009 C CA . ILE A 1 424 ? 0.114 68.896 50.925 1.00 36.67 390 ILE A CA 1
ATOM 3010 C C . ILE A 1 424 ? 0.732 68.953 52.307 1.00 36.99 390 ILE A C 1
ATOM 3011 O O . ILE A 1 424 ? 1.460 69.901 52.632 1.00 37.10 390 ILE A O 1
ATOM 3016 N N . TYR A 1 425 ? 0.407 67.951 53.122 1.00 37.03 391 TYR A N 1
ATOM 3017 C CA . TYR A 1 425 ? 0.926 67.843 54.477 1.00 36.83 391 TYR A CA 1
ATOM 3018 C C . TYR A 1 425 ? 2.231 67.071 54.511 1.00 36.76 391 TYR A C 1
ATOM 3019 O O . TYR A 1 425 ? 3.086 67.310 55.368 1.00 37.01 391 TYR A O 1
ATOM 3028 N N . GLY A 1 426 ? 2.372 66.130 53.587 1.00 36.01 392 GLY A N 1
ATOM 3029 C CA . GLY A 1 426 ? 3.550 65.290 53.560 1.00 35.81 392 GLY A CA 1
ATOM 3030 C C . GLY A 1 426 ? 3.507 64.214 52.511 1.00 35.28 392 GLY A C 1
ATOM 3031 O O . GLY A 1 426 ? 2.474 63.955 51.903 1.00 35.14 392 GLY A O 1
ATOM 3032 N N . ALA A 1 427 ? 4.648 63.569 52.304 1.00 35.12 393 ALA A N 1
ATOM 3033 C CA . ALA A 1 427 ? 4.737 62.480 51.350 1.00 34.64 393 ALA A CA 1
ATOM 3034 C C . ALA A 1 427 ? 5.746 61.459 51.824 1.00 35.22 393 ALA A C 1
ATOM 3035 O O . ALA A 1 427 ? 6.697 61.801 52.550 1.00 34.65 393 ALA A O 1
ATOM 3037 N N . GLN A 1 428 ? 5.524 60.205 51.431 1.00 35.50 394 GLN A N 1
ATOM 3038 C CA . GLN A 1 428 ? 6.492 59.125 51.656 1.00 36.31 394 GLN A CA 1
ATOM 3039 C C . GLN A 1 428 ? 6.653 58.306 50.380 1.00 36.85 394 GLN A C 1
ATOM 3040 O O . GLN A 1 428 ? 5.683 58.047 49.667 1.00 37.36 394 GLN A O 1
ATOM 3046 N N . THR A 1 429 ? 7.878 57.897 50.088 1.00 37.24 395 THR A N 1
ATOM 3047 C CA . THR A 1 429 ? 8.128 57.151 48.864 1.00 37.77 395 THR A CA 1
ATOM 3048 C C . THR A 1 429 ? 9.129 56.029 49.123 1.00 36.85 395 THR A C 1
ATOM 3049 O O . THR A 1 429 ? 10.069 56.203 49.897 1.00 36.84 395 THR A O 1
ATOM 3053 N N . LEU A 1 430 ? 8.902 54.874 48.501 1.00 36.34 396 LEU A N 1
ATOM 3054 C CA . LEU A 1 430 ? 9.857 53.760 48.561 1.00 36.12 396 LEU A CA 1
ATOM 3055 C C . LEU A 1 430 ? 9.913 52.976 47.254 1.00 35.99 396 LEU A C 1
ATOM 3056 O O . LEU A 1 430 ? 8.957 52.964 46.468 1.00 35.31 396 LEU A O 1
ATOM 3061 N N . GLY A 1 431 ? 11.042 52.313 47.023 1.00 35.89 397 GLY A N 1
ATOM 3062 C CA . GLY A 1 431 ? 11.249 51.590 45.787 1.00 36.33 397 GLY A CA 1
ATOM 3063 C C . GLY A 1 431 ? 12.730 51.404 45.568 1.00 37.07 397 GLY A C 1
ATOM 3064 O O . GLY A 1 431 ? 13.542 51.851 46.382 1.00 36.94 397 GLY A O 1
ATOM 3065 N N . ARG A 1 432 ? 13.082 50.738 44.477 1.00 37.31 398 ARG A N 1
ATOM 3066 C CA . ARG A 1 432 ? 14.482 50.380 44.245 1.00 38.34 398 ARG A CA 1
ATOM 3067 C C . ARG A 1 432 ? 15.266 51.431 43.472 1.00 38.16 398 ARG A C 1
ATOM 3068 O O . ARG A 1 432 ? 16.504 51.471 43.549 1.00 38.73 398 ARG A O 1
ATOM 3076 N N . ASP A 1 433 ? 14.554 52.269 42.721 1.00 38.07 399 ASP A N 1
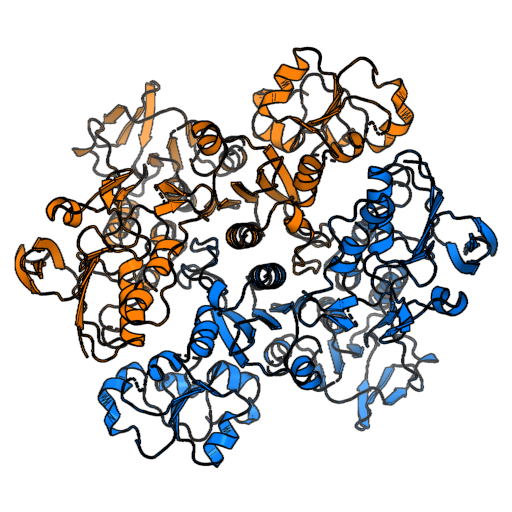ATOM 3077 C CA . ASP A 1 433 ? 15.164 53.291 41.861 1.00 38.09 399 ASP A CA 1
ATOM 3078 C C . ASP A 1 433 ? 14.144 54.400 41.610 1.00 37.90 399 ASP A C 1
ATOM 3079 O O . ASP A 1 433 ? 12.948 54.135 41.574 1.00 37.43 399 ASP A O 1
ATOM 3084 N N . GLY A 1 434 ? 14.617 55.628 41.426 1.00 37.16 400 GLY A N 1
ATOM 3085 C CA . GLY A 1 434 ? 13.747 56.754 41.084 1.00 37.04 400 GLY A CA 1
ATOM 3086 C C . GLY A 1 434 ? 13.002 57.328 42.268 1.00 37.02 400 GLY A C 1
ATOM 3087 O O . GLY A 1 434 ? 12.094 58.144 42.110 1.00 37.46 400 GLY A O 1
ATOM 3088 N N . VAL A 1 435 ? 13.396 56.937 43.471 1.00 36.65 401 VAL A N 1
ATOM 3089 C CA . VAL A 1 435 ? 12.645 57.341 44.661 1.00 36.26 401 VAL A CA 1
ATOM 3090 C C . VAL A 1 435 ? 13.076 58.729 45.100 1.00 36.69 401 VAL A C 1
ATOM 3091 O O . VAL A 1 435 ? 12.234 59.589 45.369 1.00 36.84 401 VAL A O 1
ATOM 3095 N N . ASP A 1 436 ? 14.391 58.939 45.166 1.00 36.53 402 ASP A N 1
ATOM 3096 C CA . ASP A 1 436 ? 14.933 60.241 45.543 1.00 36.94 402 ASP A CA 1
ATOM 3097 C C . ASP A 1 436 ? 14.415 61.337 44.606 1.00 36.64 402 ASP A C 1
ATOM 3098 O O . ASP A 1 436 ? 14.038 62.407 45.059 1.00 36.18 402 ASP A O 1
ATOM 3103 N N . LYS A 1 437 ? 14.359 61.049 43.308 1.00 37.06 403 LYS A N 1
ATOM 3104 C CA . LYS A 1 437 ? 13.900 62.028 42.330 1.00 36.45 403 LYS A CA 1
ATOM 3105 C C . LYS A 1 437 ? 12.477 62.474 42.648 1.00 36.57 403 LYS A C 1
ATOM 3106 O O . LYS A 1 437 ? 12.183 63.676 42.679 1.00 35.85 403 LYS A O 1
ATOM 3112 N N . ARG A 1 438 ? 11.604 61.495 42.905 1.00 36.52 404 ARG A N 1
ATOM 3113 C CA . ARG A 1 438 ? 10.187 61.757 43.138 1.00 36.31 404 ARG A CA 1
ATOM 3114 C C . ARG A 1 438 ? 9.956 62.524 44.441 1.00 36.57 404 ARG A C 1
ATOM 3115 O O . ARG A 1 438 ? 9.123 63.447 44.499 1.00 36.52 404 ARG A O 1
ATOM 3131 N N . ASP A 1 440 ? 12.169 64.570 45.843 1.00 37.05 406 ASP A N 1
ATOM 3132 C CA . ASP A 1 440 ? 12.693 65.917 45.606 1.00 36.57 406 ASP A CA 1
ATOM 3133 C C . ASP A 1 440 ? 11.722 66.835 44.884 1.00 36.39 406 ASP A C 1
ATOM 3134 O O . ASP A 1 440 ? 11.581 68.021 45.248 1.00 35.99 406 ASP A O 1
ATOM 3139 N N . VAL A 1 441 ? 11.060 66.291 43.861 1.00 35.69 407 VAL A N 1
ATOM 3140 C CA . VAL A 1 441 ? 10.027 67.041 43.151 1.00 35.67 407 VAL A CA 1
ATOM 3141 C C . VAL A 1 441 ? 8.877 67.407 44.090 1.00 35.78 407 VAL A C 1
ATOM 3142 O O . VAL A 1 441 ? 8.442 68.558 44.110 1.00 34.92 407 VAL A O 1
ATOM 3146 N N . ILE A 1 442 ? 8.392 66.430 44.866 1.00 35.39 408 ILE A N 1
ATOM 3147 C CA . ILE A 1 442 ? 7.276 66.679 45.780 1.00 35.70 408 ILE A CA 1
ATOM 3148 C C . ILE A 1 442 ? 7.676 67.664 46.878 1.00 36.06 408 ILE A C 1
ATOM 3149 O O . ILE A 1 442 ? 6.918 68.577 47.203 1.00 36.40 408 ILE A O 1
ATOM 3154 N N . ALA A 1 443 ? 8.871 67.481 47.426 1.00 35.91 409 ALA A N 1
ATOM 3155 C CA . ALA A 1 443 ? 9.405 68.373 48.467 1.00 36.46 409 ALA A CA 1
ATOM 3156 C C . ALA A 1 443 ? 9.564 69.793 47.943 1.00 36.41 409 ALA A C 1
ATOM 3157 O O . ALA A 1 443 ? 9.278 70.763 48.654 1.00 36.44 409 ALA A O 1
ATOM 3159 N N . THR A 1 444 ? 10.039 69.903 46.702 1.00 36.65 410 THR A N 1
ATOM 3160 C CA . THR A 1 444 ? 10.100 71.176 45.990 1.00 36.37 410 THR A CA 1
ATOM 3161 C C . THR A 1 444 ? 8.708 71.805 45.849 1.00 36.15 410 THR A C 1
ATOM 3162 O O . THR A 1 444 ? 8.528 72.984 46.162 1.00 36.21 410 THR A O 1
ATOM 3166 N N . ALA A 1 445 ? 7.731 71.021 45.382 1.00 36.37 411 ALA A N 1
ATOM 3167 C CA . ALA A 1 445 ? 6.350 71.479 45.274 1.00 36.89 411 ALA A CA 1
ATOM 3168 C C . ALA A 1 445 ? 5.769 71.983 46.607 1.00 36.99 411 ALA A C 1
ATOM 3169 O O . ALA A 1 445 ? 5.058 72.999 46.642 1.00 37.42 411 ALA A O 1
ATOM 3171 N N . ILE A 1 446 ? 6.042 71.264 47.692 1.00 37.24 412 ILE A N 1
ATOM 3172 C CA . ILE A 1 446 ? 5.519 71.656 48.998 1.00 37.67 412 ILE A CA 1
ATOM 3173 C C . ILE A 1 446 ? 6.076 73.027 49.396 1.00 38.33 412 ILE A C 1
ATOM 3174 O O . ILE A 1 446 ? 5.319 73.923 49.747 1.00 38.43 412 ILE A O 1
ATOM 3179 N N . LYS A 1 447 ? 7.395 73.182 49.326 1.00 39.03 413 LYS A N 1
ATOM 3180 C CA . LYS A 1 447 ? 8.038 74.443 49.719 1.00 39.98 413 LYS A CA 1
ATOM 3181 C C . LYS A 1 447 ? 7.650 75.599 48.805 1.00 39.90 413 LYS A C 1
ATOM 3182 O O . LYS A 1 447 ? 7.670 76.753 49.224 1.00 40.30 413 LYS A O 1
ATOM 3188 N N . ALA A 1 448 ? 7.248 75.284 47.578 1.00 40.17 414 ALA A N 1
ATOM 3189 C CA . ALA A 1 448 ? 6.799 76.306 46.640 1.00 40.03 414 ALA A CA 1
ATOM 3190 C C . ALA A 1 448 ? 5.319 76.581 46.813 1.00 40.71 414 ALA A C 1
ATOM 3191 O O . ALA A 1 448 ? 4.714 77.272 45.996 1.00 40.66 414 ALA A O 1
ATOM 3193 N N . ASN A 1 449 ? 4.740 76.022 47.875 1.00 40.75 415 ASN A N 1
ATOM 3194 C CA . ASN A 1 449 ? 3.330 76.196 48.202 1.00 40.86 415 ASN A CA 1
ATOM 3195 C C . ASN A 1 449 ? 2.381 75.704 47.116 1.00 40.28 415 ASN A C 1
ATOM 3196 O O . ASN A 1 449 ? 1.306 76.263 46.928 1.00 40.11 415 ASN A O 1
ATOM 3201 N N . LEU A 1 450 ? 2.789 74.660 46.401 1.00 39.51 416 LEU A N 1
ATOM 3202 C CA . LEU A 1 450 ? 1.906 73.991 45.454 1.00 38.48 416 LEU A CA 1
ATOM 3203 C C . LEU A 1 450 ? 0.992 73.043 46.211 1.00 38.25 416 LEU A C 1
ATOM 3204 O O . LEU A 1 450 ? 1.359 72.539 47.273 1.00 37.26 416 LEU A O 1
ATOM 3209 N N . THR A 1 451 ? -0.207 72.841 45.667 1.00 37.32 417 THR A N 1
ATOM 3210 C CA . THR A 1 451 ? -1.192 71.917 46.210 1.00 37.22 417 THR A CA 1
ATOM 3211 C C . THR A 1 451 ? -1.197 70.650 45.356 1.00 37.42 417 THR A C 1
ATOM 3212 O O . THR A 1 451 ? -0.557 70.617 44.305 1.00 37.63 417 THR A O 1
ATOM 3216 N N . VAL A 1 452 ? -1.935 69.624 45.784 1.00 37.44 418 VAL A N 1
ATOM 3217 C CA . VAL A 1 452 ? -2.045 68.369 45.009 1.00 37.61 418 VAL A CA 1
ATOM 3218 C C . VAL A 1 452 ? -2.624 68.577 43.602 1.00 37.15 418 VAL A C 1
ATOM 3219 O O . VAL A 1 452 ? -2.367 67.782 42.707 1.00 37.11 418 VAL A O 1
ATOM 3223 N N . LEU A 1 453 ? -3.392 69.651 43.424 1.00 37.23 419 LEU A N 1
ATOM 3224 C CA . LEU A 1 453 ? -4.041 69.966 42.148 1.00 36.94 419 LEU A CA 1
ATOM 3225 C C . LEU A 1 453 ? -3.038 70.474 41.110 1.00 36.73 419 LEU A C 1
ATOM 3226 O O . LEU A 1 453 ? -3.342 70.482 39.912 1.00 36.19 419 LEU A O 1
ATOM 3231 N N . ASP A 1 454 ? -1.858 70.880 41.599 1.00 35.49 420 ASP A N 1
ATOM 3232 C CA . ASP A 1 454 ? -0.739 71.400 40.801 1.00 35.51 420 ASP A CA 1
ATOM 3233 C C . ASP A 1 454 ? 0.220 70.291 40.356 1.00 34.38 420 ASP A C 1
ATOM 3234 O O . ASP A 1 454 ? 0.860 70.407 39.318 1.00 33.98 420 ASP A O 1
ATOM 3239 N N . LEU A 1 455 ? 0.306 69.212 41.130 1.00 34.18 421 LEU A N 1
ATOM 3240 C CA . LEU A 1 455 ? 1.248 68.122 40.813 1.00 34.07 421 LEU A CA 1
ATOM 3241 C C . LEU A 1 455 ? 1.097 67.499 39.424 1.00 34.22 421 LEU A C 1
ATOM 3242 O O . LEU A 1 455 ? 2.108 67.228 38.784 1.00 34.54 421 LEU A O 1
ATOM 3247 N N . PRO A 1 456 ? -0.156 67.272 38.948 1.00 34.53 422 PRO A N 1
ATOM 3248 C CA . PRO A 1 456 ? -0.348 66.756 37.586 1.00 34.66 422 PRO A CA 1
ATOM 3249 C C . PRO A 1 456 ? 0.179 67.676 36.483 1.00 34.69 422 PRO A C 1
ATOM 3250 O O . PRO A 1 456 ? 0.379 67.222 35.352 1.00 34.03 422 PRO A O 1
ATOM 3254 N N . ASP A 1 457 ? 0.404 68.948 36.820 1.00 35.29 423 ASP A N 1
ATOM 3255 C CA . ASP A 1 457 ? 0.852 69.955 35.857 1.00 35.68 423 ASP A CA 1
ATOM 3256 C C . ASP A 1 457 ? 2.338 70.252 35.893 1.00 35.60 423 ASP A C 1
ATOM 3257 O O . ASP A 1 457 ? 2.788 71.188 35.242 1.00 35.36 423 ASP A O 1
ATOM 3262 N N . LEU A 1 458 ? 3.095 69.466 36.650 1.00 35.76 424 LEU A N 1
ATOM 3263 C CA . LEU A 1 458 ? 4.547 69.579 36.655 1.00 36.02 424 LEU A CA 1
ATOM 3264 C C . LEU A 1 458 ? 5.107 68.907 35.422 1.00 36.26 424 LEU A C 1
ATOM 3265 O O . LEU A 1 458 ? 4.992 67.696 35.252 1.00 35.90 424 LEU A O 1
ATOM 3270 N N . GLU A 1 459 ? 5.668 69.726 34.542 1.00 37.38 425 GLU A N 1
ATOM 3271 C CA . GLU A 1 459 ? 6.235 69.247 33.293 1.00 37.83 425 GLU A CA 1
ATOM 3272 C C . GLU A 1 459 ? 7.637 68.747 33.566 1.00 37.85 425 GLU A C 1
ATOM 3273 O O . GLU A 1 459 ? 8.589 69.523 33.702 1.00 38.17 425 GLU A O 1
ATOM 3279 N N . LEU A 1 460 ? 7.735 67.429 33.667 1.00 38.22 426 LEU A N 1
ATOM 3280 C CA . LEU A 1 460 ? 8.941 66.763 34.076 1.00 37.94 426 LEU A CA 1
ATOM 3281 C C . LEU A 1 460 ? 9.640 66.129 32.880 1.00 38.20 426 LEU A C 1
ATOM 3282 O O . LEU A 1 460 ? 9.094 66.100 31.772 1.00 38.20 426 LEU A O 1
ATOM 3287 N N . SER A 1 461 ? 10.852 65.637 33.108 1.00 37.99 427 SER A N 1
ATOM 3288 C CA . SER A 1 461 ? 11.660 65.057 32.048 1.00 38.62 427 SER A CA 1
ATOM 3289 C C . SER A 1 461 ? 11.170 63.656 31.666 1.00 38.71 427 SER A C 1
ATOM 3290 O O . SER A 1 461 ? 11.186 62.730 32.485 1.00 39.29 427 SER A O 1
ATOM 3293 N N . TYR A 1 462 ? 10.757 63.514 30.419 1.00 37.84 428 TYR A N 1
ATOM 3294 C CA . TYR A 1 462 ? 10.344 62.219 29.893 1.00 37.50 428 TYR A CA 1
ATOM 3295 C C . TYR A 1 462 ? 11.087 61.754 28.641 1.00 37.08 428 TYR A C 1
ATOM 3296 O O . TYR A 1 462 ? 11.021 62.362 27.565 1.00 36.60 428 TYR A O 1
ATOM 3305 N N . ALA A 1 463 ? 11.805 60.658 28.828 1.00 36.77 429 ALA A N 1
ATOM 3306 C CA . ALA A 1 463 ? 12.206 59.771 27.753 1.00 36.47 429 ALA A CA 1
ATOM 3307 C C . ALA A 1 463 ? 12.207 58.375 28.400 1.00 36.08 429 ALA A C 1
ATOM 3308 O O . ALA A 1 463 ? 12.316 58.270 29.637 1.00 35.82 429 ALA A O 1
ATOM 3310 N N . PRO A 1 464 ? 12.087 57.314 27.586 1.00 35.79 430 PRO A N 1
ATOM 3311 C CA . PRO A 1 464 ? 11.957 55.940 28.108 1.00 35.47 430 PRO A CA 1
ATOM 3312 C C . PRO A 1 464 ? 12.858 55.509 29.282 1.00 34.97 430 PRO A C 1
ATOM 3313 O O . PRO A 1 464 ? 12.348 54.862 30.201 1.00 34.16 430 PRO A O 1
ATOM 3317 N N . PRO A 1 465 ? 14.172 55.859 29.269 1.00 34.34 431 PRO A N 1
ATOM 3318 C CA . PRO A 1 465 ? 15.016 55.447 30.395 1.00 34.31 431 PRO A CA 1
ATOM 3319 C C . PRO A 1 465 ? 14.748 56.155 31.717 1.00 34.32 431 PRO A C 1
ATOM 3320 O O . PRO A 1 465 ? 15.196 55.668 32.753 1.00 34.20 431 PRO A O 1
ATOM 3324 N N . TYR A 1 466 ? 13.996 57.260 31.687 1.00 34.09 432 TYR A N 1
ATOM 3325 C CA . TYR A 1 466 ? 13.891 58.162 32.846 1.00 34.70 432 TYR A CA 1
ATOM 3326 C C . TYR A 1 466 ? 12.537 58.253 33.537 1.00 34.99 432 TYR A C 1
ATOM 3327 O O . TYR A 1 466 ? 12.478 58.411 34.756 1.00 35.47 432 TYR A O 1
ATO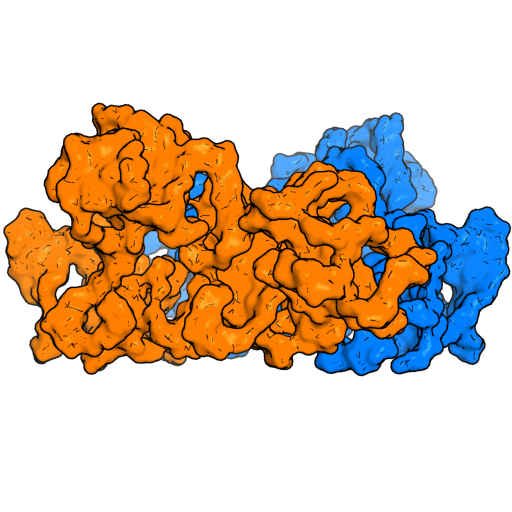M 3336 N N . SER A 1 467 ? 11.450 58.150 32.774 1.00 35.41 433 SER A N 1
ATOM 3337 C CA . SER A 1 467 ? 10.124 58.360 33.343 1.00 35.57 433 SER A CA 1
ATOM 3338 C C . SER A 1 467 ? 9.050 57.795 32.409 1.00 35.47 433 SER A C 1
ATOM 3339 O O . SER A 1 467 ? 9.361 56.999 31.518 1.00 35.39 433 SER A O 1
ATOM 3342 N N . SER A 1 468 ? 7.796 58.195 32.636 1.00 35.54 434 SER A N 1
ATOM 3343 C CA . SER A 1 468 ? 6.691 57.913 31.715 1.00 36.11 434 SER A CA 1
ATOM 3344 C C . SER A 1 468 ? 6.075 59.240 31.312 1.00 35.88 434 SER A C 1
ATOM 3345 O O . SER A 1 468 ? 6.300 60.252 31.983 1.00 35.57 434 SER A O 1
ATOM 3348 N N . ALA A 1 469 ? 5.266 59.237 30.248 1.00 35.95 435 ALA A N 1
ATOM 3349 C CA . ALA A 1 469 ? 4.662 60.484 29.774 1.00 35.97 435 ALA A CA 1
ATOM 3350 C C . ALA A 1 469 ? 3.902 61.222 30.888 1.00 36.13 435 ALA A C 1
ATOM 3351 O O . ALA A 1 469 ? 3.855 62.450 30.890 1.00 35.79 435 ALA A O 1
ATOM 3353 N N . LYS A 1 470 ? 3.300 60.470 31.815 1.00 35.95 436 LYS A N 1
ATOM 3354 C CA . LYS A 1 470 ? 2.853 61.030 33.097 1.00 35.37 436 LYS A CA 1
ATOM 3355 C C . LYS A 1 470 ? 3.758 60.421 34.168 1.00 35.56 436 LYS A C 1
ATOM 3356 O O . LYS A 1 470 ? 3.716 59.212 34.427 1.00 35.71 436 LYS A O 1
ATOM 3362 N N . ASP A 1 471 ? 4.610 61.257 34.756 1.00 35.08 437 ASP A N 1
ATOM 3363 C CA . ASP A 1 471 ? 5.522 60.828 35.813 1.00 34.83 437 ASP A CA 1
ATOM 3364 C C . ASP A 1 471 ? 4.751 60.291 37.042 1.00 34.36 437 ASP A C 1
ATOM 3365 O O . ASP A 1 471 ? 3.582 60.659 37.258 1.00 33.85 437 ASP A O 1
ATOM 3370 N N . PRO A 1 472 ? 5.362 59.365 37.815 1.00 33.95 438 PRO A N 1
ATOM 3371 C CA . PRO A 1 472 ? 4.805 58.987 39.110 1.00 33.63 438 PRO A CA 1
ATOM 3372 C C . PRO A 1 472 ? 4.323 60.156 39.973 1.00 34.17 438 PRO A C 1
ATOM 3373 O O . PRO A 1 472 ? 3.293 60.032 40.644 1.00 33.64 438 PRO A O 1
ATOM 3377 N N . VAL A 1 473 ? 5.026 61.288 39.935 1.00 34.23 439 VAL A N 1
ATOM 3378 C CA . VAL A 1 473 ? 4.579 62.475 40.659 1.00 34.88 439 VAL A CA 1
ATOM 3379 C C . VAL A 1 473 ? 3.263 63.020 40.090 1.00 34.70 439 VAL A C 1
ATOM 3380 O O . VAL A 1 473 ? 2.342 63.336 40.843 1.00 34.63 439 VAL A O 1
ATOM 3384 N N . ASN A 1 474 ? 3.176 63.108 38.763 1.00 34.84 440 ASN A N 1
ATOM 3385 C CA . ASN A 1 474 ? 1.947 63.526 38.106 1.00 34.67 440 ASN A CA 1
ATOM 3386 C C . ASN A 1 474 ? 0.840 62.565 38.525 1.00 35.22 440 ASN A C 1
ATOM 3387 O O . ASN A 1 474 ? -0.245 62.984 38.920 1.00 35.61 440 ASN A O 1
ATOM 3400 N N . VAL A 1 476 ? 0.468 60.427 41.181 1.00 35.23 442 VAL A N 1
ATOM 3401 C CA . VAL A 1 476 ? -0.030 60.570 42.555 1.00 34.97 442 VAL A CA 1
ATOM 3402 C C . VAL A 1 476 ? -0.870 61.863 42.696 1.00 35.12 442 VAL A C 1
ATOM 3403 O O . VAL A 1 476 ? -1.862 61.918 43.442 1.00 34.94 442 VAL A O 1
ATOM 3407 N N . GLY A 1 477 ? -0.494 62.889 41.938 1.00 35.26 443 GLY A N 1
ATOM 3408 C CA . GLY A 1 477 ? -1.226 64.153 41.913 1.00 34.50 443 GLY A CA 1
ATOM 3409 C C . GLY A 1 477 ? -2.623 63.983 41.344 1.00 34.54 443 GLY A C 1
ATOM 3410 O O . GLY A 1 477 ? -3.576 64.598 41.847 1.00 34.36 443 GLY A O 1
ATOM 3411 N N . TYR A 1 478 ? -2.745 63.170 40.290 1.00 34.33 444 TYR A N 1
ATOM 3412 C CA . TYR A 1 478 ? -4.051 62.902 39.654 1.00 34.04 444 TYR A CA 1
ATOM 3413 C C . TYR A 1 478 ? -4.953 62.155 40.621 1.00 34.62 444 TYR A C 1
ATOM 3414 O O . TYR A 1 478 ? -6.132 62.474 40.737 1.00 35.17 444 TYR A O 1
ATOM 3423 N N . ALA A 1 479 ? -4.394 61.150 41.296 1.00 34.66 445 ALA A N 1
ATOM 3424 C CA . ALA A 1 479 ? -5.132 60.339 42.269 1.00 35.09 445 ALA A CA 1
ATOM 3425 C C . ALA A 1 479 ? -5.646 61.209 43.418 1.00 34.81 445 ALA A C 1
ATOM 3426 O O . ALA A 1 479 ? -6.822 61.137 43.779 1.00 34.59 445 ALA A O 1
ATOM 3428 N N . ALA A 1 480 ? -4.766 62.046 43.968 1.00 35.00 446 ALA A N 1
ATOM 3429 C CA . ALA A 1 480 ? -5.153 62.967 45.036 1.00 35.05 446 ALA A CA 1
ATOM 3430 C C . ALA A 1 480 ? -6.175 64.009 44.574 1.00 35.22 446 ALA A C 1
ATOM 3431 O O . ALA A 1 480 ? -7.133 64.311 45.302 1.00 35.03 446 ALA A O 1
ATOM 3433 N N . SER A 1 481 ? -5.988 64.529 43.356 1.00 35.50 447 SER A N 1
ATOM 3434 C CA . SER A 1 481 ? -6.923 65.488 42.755 1.00 36.21 447 SER A CA 1
ATOM 3435 C C . SER A 1 481 ? -8.335 64.921 42.583 1.00 36.27 447 SER A C 1
ATOM 3436 O O . SER A 1 481 ? -9.315 65.666 42.712 1.00 36.74 447 SER A O 1
ATOM 3439 N N . ASN A 1 482 ? -8.437 63.620 42.290 1.00 36.44 448 ASN A N 1
ATOM 3440 C CA . ASN A 1 482 ? -9.739 62.955 42.148 1.00 37.01 448 ASN A CA 1
ATOM 3441 C C . ASN A 1 482 ? -10.516 62.872 43.455 1.00 37.01 448 ASN A C 1
ATOM 3442 O O . ASN A 1 482 ? -11.746 62.875 43.454 1.00 36.63 448 ASN A O 1
ATOM 3447 N N . ILE A 1 483 ? -9.788 62.786 44.563 1.00 37.20 449 ILE A N 1
ATOM 3448 C CA . ILE A 1 483 ? -10.398 62.850 45.887 1.00 37.52 449 ILE A CA 1
ATOM 3449 C C . ILE A 1 483 ? -10.787 64.294 46.206 1.00 37.87 449 ILE A C 1
ATOM 3450 O O . ILE A 1 483 ? -11.912 64.547 46.612 1.00 37.04 449 ILE A O 1
ATOM 3455 N N . VAL A 1 484 ? -9.856 65.235 46.026 1.00 38.17 450 VAL A N 1
ATOM 3456 C CA . VAL A 1 484 ? -10.173 66.657 46.225 1.00 39.21 450 VAL A CA 1
ATOM 3457 C C . VAL A 1 484 ? -11.393 67.097 45.399 1.00 39.47 450 VAL A C 1
ATOM 3458 O O . VAL A 1 484 ? -12.274 67.800 45.902 1.00 39.84 450 VAL A O 1
ATOM 3462 N N . ASP A 1 485 ? -11.437 66.681 44.138 1.00 40.21 451 ASP A N 1
ATOM 3463 C CA . ASP A 1 485 ? -12.532 67.063 43.240 1.00 41.07 451 ASP A CA 1
ATOM 3464 C C . ASP A 1 485 ? -13.806 66.227 43.406 1.00 41.16 451 ASP A C 1
ATOM 3465 O O . ASP A 1 485 ? -14.825 66.528 42.785 1.00 40.79 451 ASP A O 1
ATOM 3470 N N . GLY A 1 486 ? -13.755 65.178 44.224 1.00 40.95 452 GLY A N 1
ATOM 3471 C CA . GLY A 1 486 ? -14.948 64.356 44.461 1.00 40.76 452 GLY A CA 1
ATOM 3472 C C . GLY A 1 486 ? -15.284 63.358 43.367 1.00 40.47 452 GLY A C 1
ATOM 3473 O O . GLY A 1 486 ? -16.414 62.876 43.287 1.00 41.13 452 GLY A O 1
ATOM 3474 N N . PHE A 1 487 ? -14.311 63.040 42.519 1.00 40.35 453 PHE A N 1
ATOM 3475 C CA . PHE A 1 487 ? -14.502 62.026 41.482 1.00 39.97 453 PHE A CA 1
ATOM 3476 C C . PHE A 1 487 ? -14.446 60.617 42.051 1.00 39.41 453 PHE A C 1
ATOM 3477 O O . PHE A 1 487 ? -15.004 59.692 41.461 1.00 39.30 453 PHE A O 1
ATOM 3485 N N . VAL A 1 488 ? -13.765 60.457 43.190 1.00 38.50 454 VAL A N 1
ATOM 3486 C CA . VAL A 1 488 ? -13.673 59.164 43.872 1.00 37.76 454 VAL A CA 1
ATOM 3487 C C . VAL A 1 488 ? -13.686 59.321 45.402 1.00 37.66 454 VAL A C 1
ATOM 3488 O O . VAL A 1 488 ? -13.119 60.270 45.959 1.00 37.35 454 VAL A O 1
ATOM 3492 N N . ASP A 1 489 ? -14.346 58.372 46.054 1.00 37.31 455 ASP A N 1
ATOM 3493 C CA . ASP A 1 489 ? -14.398 58.266 47.500 1.00 37.81 455 ASP A CA 1
ATOM 3494 C C . ASP A 1 489 ? -13.615 56.994 47.823 1.00 37.52 455 ASP A C 1
ATOM 3495 O O . ASP A 1 489 ? -13.684 56.024 47.075 1.00 37.96 455 ASP A O 1
ATOM 3500 N N . THR A 1 490 ? -12.845 57.004 48.905 1.00 36.81 456 THR A N 1
ATOM 3501 C CA . THR A 1 490 ? -11.949 55.892 49.197 1.00 36.28 456 THR A CA 1
ATOM 3502 C C . THR A 1 490 ? -11.993 55.459 50.655 1.00 36.30 456 THR A C 1
ATOM 3503 O O . THR A 1 490 ? -12.376 56.235 51.539 1.00 35.88 456 THR A O 1
ATOM 3507 N N . VAL A 1 491 ? -11.603 54.210 50.891 1.00 36.35 457 VAL A N 1
ATOM 3508 C CA . VAL A 1 491 ? -11.351 53.710 52.244 1.00 36.47 457 VAL A CA 1
ATOM 3509 C C . VAL A 1 491 ? -9.910 53.192 52.315 1.00 36.44 457 VAL A C 1
ATOM 3510 O O . VAL A 1 491 ? -9.282 52.939 51.279 1.00 37.06 457 VAL A O 1
ATOM 3514 N N . GLN A 1 492 ? -9.382 53.046 53.530 1.00 36.73 458 GLN A N 1
ATOM 3515 C CA . GLN A 1 492 ? -7.990 52.609 53.734 1.00 36.69 458 GLN A CA 1
ATOM 3516 C C . GLN A 1 492 ? -7.872 51.113 54.030 1.00 36.92 458 GLN A C 1
ATOM 3517 O O . GLN A 1 492 ? -8.862 50.463 54.387 1.00 37.56 458 GLN A O 1
ATOM 3523 N N . TRP A 1 493 ? -6.667 50.578 53.858 1.00 36.84 459 TRP A N 1
ATOM 3524 C CA . TRP A 1 493 ? -6.316 49.206 54.270 1.00 37.05 459 TRP A CA 1
ATOM 3525 C C . TRP A 1 493 ? -6.772 48.841 55.698 1.00 36.89 459 TRP A C 1
ATOM 3526 O O . TRP A 1 493 ? -7.137 47.697 55.954 1.00 36.63 459 TRP A O 1
ATOM 3537 N N . HIS A 1 494 ? -6.721 49.805 56.617 1.00 36.78 460 HIS A N 1
ATOM 3538 C CA . HIS A 1 494 ? -7.067 49.551 58.015 1.00 37.15 460 HIS A CA 1
ATOM 3539 C C . HIS A 1 494 ? -8.564 49.657 58.288 1.00 37.17 460 HIS A C 1
ATOM 3540 O O . HIS A 1 494 ? -9.003 49.419 59.416 1.00 37.12 460 HIS A O 1
ATOM 3547 N N . GLU A 1 495 ? -9.337 50.006 57.254 1.00 37.53 461 GLU A N 1
ATOM 3548 C CA . GLU A 1 495 ? -10.785 50.219 57.371 1.00 37.78 461 GLU A CA 1
ATOM 3549 C C . GLU A 1 495 ? -11.610 49.090 56.753 1.00 37.83 461 GLU A C 1
ATOM 3550 O O . GLU A 1 495 ? -12.730 48.824 57.188 1.00 37.43 461 GLU A O 1
ATOM 3556 N N . ILE A 1 496 ? -11.059 48.439 55.731 1.00 38.00 462 ILE A N 1
ATOM 3557 C CA . ILE A 1 496 ? -11.852 47.549 54.881 1.00 38.05 462 ILE A CA 1
ATOM 3558 C C . ILE A 1 496 ? -12.478 46.336 55.580 1.00 38.80 462 ILE A C 1
ATOM 3559 O O . ILE A 1 496 ? -13.650 46.026 55.338 1.00 38.52 462 ILE A O 1
ATOM 3564 N N . ASP A 1 497 ? -11.721 45.661 56.442 1.00 39.59 463 ASP A N 1
ATOM 3565 C CA . ASP A 1 497 ? -12.256 44.473 57.132 1.00 40.51 463 ASP A CA 1
ATOM 3566 C C . ASP A 1 497 ? -13.464 44.795 58.010 1.00 40.98 463 ASP A C 1
ATOM 3567 O O . ASP A 1 497 ? -14.475 44.102 57.948 1.00 40.85 463 ASP A O 1
ATOM 3572 N N . ARG A 1 498 ? -13.364 45.849 58.816 1.00 41.75 464 ARG A N 1
ATOM 3573 C CA . ARG A 1 498 ? -14.491 46.272 59.662 1.00 42.89 464 ARG A CA 1
ATOM 3574 C C . ARG A 1 498 ? -15.710 46.647 58.811 1.00 42.82 464 ARG A C 1
ATOM 3575 O O . ARG A 1 498 ? -16.851 46.384 59.190 1.00 43.10 464 ARG A O 1
ATOM 3583 N N . ILE A 1 499 ? -15.452 47.262 57.659 1.00 42.95 465 ILE A N 1
ATOM 3584 C CA . ILE A 1 499 ? -16.492 47.600 56.691 1.00 43.20 465 ILE A CA 1
ATOM 3585 C C . ILE A 1 499 ? -17.186 46.334 56.166 1.00 43.56 465 ILE A C 1
ATOM 3586 O O . ILE A 1 499 ? -18.416 46.287 56.093 1.00 43.26 465 ILE A O 1
ATOM 3591 N N . VAL A 1 500 ? -16.399 45.311 55.827 1.00 43.93 466 VAL A N 1
ATOM 3592 C CA . VAL A 1 500 ? -16.944 44.032 55.349 1.00 44.55 466 VAL A CA 1
ATOM 3593 C C . VAL A 1 500 ? -17.750 43.304 56.441 1.00 45.22 466 VAL A C 1
ATOM 3594 O O . VAL A 1 500 ? -18.840 42.791 56.165 1.00 44.90 466 VAL A O 1
ATOM 3598 N N . GLU A 1 501 ? -17.216 43.265 57.665 1.00 46.20 467 GLU A N 1
ATOM 3599 C CA . GLU A 1 501 ? -17.945 42.710 58.828 1.00 47.35 467 GLU A CA 1
ATOM 3600 C C . GLU A 1 501 ? -19.286 43.401 59.050 1.00 46.99 467 GLU A C 1
ATOM 3601 O O . GLU A 1 501 ? -20.269 42.770 59.463 1.00 47.19 467 GLU A O 1
ATOM 3607 N N . ASN A 1 502 ? -19.316 44.703 58.785 1.00 46.79 468 ASN A N 1
ATOM 3608 C CA . ASN A 1 502 ? -20.520 45.503 58.982 1.00 46.05 468 ASN A CA 1
ATOM 3609 C C . ASN A 1 502 ? -21.499 45.497 57.803 1.00 45.62 468 ASN A C 1
ATOM 3610 O O . ASN A 1 502 ? -22.512 46.196 57.835 1.00 45.34 468 ASN A O 1
ATOM 3615 N N . GLY A 1 503 ? -21.198 44.713 56.770 1.00 44.80 469 GLY A N 1
ATOM 3616 C CA . GLY A 1 503 ? -22.133 44.520 55.661 1.00 43.81 469 GLY A CA 1
ATOM 3617 C C . GLY A 1 503 ? -21.738 45.180 54.354 1.00 43.14 469 GLY A C 1
ATOM 3618 O O . GLY A 1 503 ? -22.545 45.261 53.423 1.00 43.10 469 GLY A O 1
ATOM 3619 N N . GLY A 1 504 ? -20.503 45.665 54.290 1.00 42.17 470 GLY A N 1
ATOM 3620 C CA . GLY A 1 504 ? -19.945 46.203 53.058 1.00 41.40 470 GLY A CA 1
ATOM 3621 C C . GLY A 1 504 ? -19.782 45.118 52.009 1.00 40.77 470 GLY A C 1
ATOM 3622 O O . GLY A 1 504 ? -19.313 44.013 52.309 1.00 41.15 470 GLY A O 1
ATOM 3623 N N . TYR A 1 505 ? -20.189 45.432 50.782 1.00 40.02 471 TYR A N 1
ATOM 3624 C CA . TYR A 1 505 ? -20.091 44.503 49.664 1.00 39.24 471 TYR A CA 1
ATOM 3625 C C . TYR A 1 505 ? -18.821 44.804 48.886 1.00 38.57 471 TYR A C 1
ATOM 3626 O O . TYR A 1 505 ? -18.720 45.825 48.199 1.00 37.92 471 TYR A O 1
ATOM 3635 N N . LEU A 1 506 ? -17.856 43.900 49.005 1.00 38.00 472 LEU A N 1
ATOM 3636 C CA . LEU A 1 506 ? -16.531 44.102 48.433 1.00 37.30 472 LEU A CA 1
ATOM 3637 C C . LEU A 1 506 ? -16.364 43.322 47.141 1.00 37.27 472 LEU A C 1
ATOM 3638 O O . LEU A 1 506 ? -16.407 42.087 47.134 1.00 37.65 472 LEU A O 1
ATOM 3643 N N . ILE A 1 507 ? -16.178 44.061 46.051 1.00 37.10 473 ILE A N 1
ATOM 3644 C CA . ILE A 1 507 ? -15.953 43.482 44.736 1.00 37.00 473 ILE A CA 1
ATOM 3645 C C . ILE A 1 507 ? -14.475 43.613 44.367 1.00 37.16 473 ILE A C 1
ATOM 3646 O O . ILE A 1 507 ? -13.924 44.713 44.357 1.00 36.97 473 ILE A O 1
ATOM 3651 N N . ASP A 1 508 ? -13.847 42.470 44.108 1.00 37.18 474 ASP A N 1
ATOM 3652 C CA . ASP A 1 508 ? -12.460 42.399 43.646 1.00 37.53 474 ASP A CA 1
ATOM 3653 C C . ASP A 1 508 ? -12.474 42.419 42.119 1.00 37.58 474 ASP A C 1
ATOM 3654 O O . ASP A 1 508 ? -13.008 41.495 41.498 1.00 38.04 474 ASP A O 1
ATOM 3659 N N . VAL A 1 509 ? -11.913 43.467 41.512 1.00 37.65 475 VAL A N 1
ATOM 3660 C CA . VAL A 1 509 ? -11.994 43.632 40.048 1.00 37.81 475 VAL A CA 1
ATOM 3661 C C . VAL A 1 509 ? -10.779 43.115 39.274 1.00 38.18 475 VAL A C 1
ATOM 3662 O O . VAL A 1 509 ? -10.638 43.392 38.092 1.00 38.11 475 VAL A O 1
ATOM 3666 N N . ARG A 1 510 ? -9.895 42.390 39.955 1.00 39.29 476 ARG A N 1
ATOM 3667 C CA . ARG A 1 510 ? -8.746 41.747 39.320 1.00 39.58 476 ARG A CA 1
ATOM 3668 C C . ARG A 1 510 ? -9.228 40.593 38.441 1.00 40.57 476 ARG A C 1
ATOM 3669 O O . ARG A 1 510 ? -10.365 40.144 38.575 1.00 39.75 476 ARG A O 1
ATOM 3677 N N . GLU A 1 511 ? -8.364 40.130 37.537 1.00 41.99 477 GLU A N 1
ATOM 3678 C CA . GLU A 1 511 ? -8.608 38.907 36.772 1.00 43.28 477 GLU A CA 1
ATOM 3679 C C . GLU A 1 511 ? -8.471 37.705 37.717 1.00 43.65 477 GLU A C 1
ATOM 3680 O O . GLU A 1 511 ? -7.704 37.775 38.674 1.00 43.97 477 GLU A O 1
ATOM 3686 N N . PRO A 1 512 ? -9.225 36.610 37.470 1.00 44.37 478 PRO A N 1
ATOM 3687 C CA . PRO A 1 512 ? -9.313 35.484 38.420 1.00 44.99 478 PRO A CA 1
ATOM 3688 C C . PRO A 1 512 ? -7.976 34.877 38.848 1.00 45.89 478 PRO A C 1
ATOM 3689 O O . PRO A 1 512 ? -7.863 34.365 39.964 1.00 46.08 478 PRO A O 1
ATOM 3693 N N . ASN A 1 513 ? -6.985 34.947 37.967 1.00 46.63 479 ASN A N 1
ATOM 3694 C CA . ASN A 1 513 ? -5.666 34.369 38.206 1.00 47.77 479 ASN A CA 1
ATOM 3695 C C . ASN A 1 513 ? -4.842 35.153 39.226 1.00 47.89 479 ASN A C 1
ATOM 3696 O O . ASN A 1 513 ? -3.953 34.593 39.882 1.00 47.93 479 ASN A O 1
ATOM 3701 N N . GLU A 1 514 ? -5.154 36.445 39.357 1.00 47.91 480 GLU A N 1
ATOM 3702 C CA . GLU A 1 514 ? -4.487 37.327 40.311 1.00 47.86 480 GLU A CA 1
ATOM 3703 C C . GLU A 1 514 ? -4.861 36.989 41.750 1.00 48.07 480 GLU A C 1
ATOM 3704 O O . GLU A 1 514 ? -4.126 37.319 42.685 1.00 48.15 480 GLU A O 1
ATOM 3710 N N . LEU A 1 515 ? -6.004 36.328 41.918 1.00 48.11 481 LEU A N 1
ATOM 3711 C CA . LEU A 1 515 ? -6.529 35.971 43.235 1.00 48.79 481 LEU A CA 1
ATOM 3712 C C . LEU A 1 515 ? -5.709 34.895 43.943 1.00 49.49 481 LEU A C 1
ATOM 3713 O O . LEU A 1 515 ? -5.839 34.717 45.156 1.00 50.05 481 LEU A O 1
ATOM 3718 N N . LYS A 1 516 ? -4.872 34.188 43.183 1.00 49.97 482 LYS A N 1
ATOM 3719 C CA . LYS A 1 516 ? -3.936 33.208 43.743 1.00 50.64 482 LYS A CA 1
ATOM 3720 C C . LYS A 1 516 ? -2.892 33.873 44.648 1.00 50.63 482 LYS A C 1
ATOM 3721 O O . LYS A 1 516 ? -2.405 33.246 45.582 1.00 51.01 482 LYS A O 1
ATOM 3727 N N . GLN A 1 517 ? -2.565 35.137 44.373 1.00 50.81 483 GLN A N 1
ATOM 3728 C CA . GLN A 1 517 ? -1.731 35.964 45.264 1.00 51.27 483 GLN A CA 1
ATOM 3729 C C . GLN A 1 517 ? -2.381 36.135 46.641 1.00 51.02 483 GLN A C 1
ATOM 3730 O O . GLN A 1 517 ? -1.700 36.407 47.637 1.00 51.00 483 GLN A O 1
ATOM 3736 N N . GLY A 1 518 ? -3.704 35.992 46.673 1.00 50.67 484 GLY A N 1
ATOM 3737 C CA . GLY A 1 518 ? -4.498 36.148 47.884 1.00 50.54 484 GLY A CA 1
ATOM 3738 C C . GLY A 1 518 ? -5.627 37.132 47.656 1.00 50.38 484 GLY A C 1
ATOM 3739 O O . GLY A 1 518 ? -5.741 37.721 46.580 1.00 49.88 484 GLY A O 1
ATOM 3748 N N . ILE A 1 520 ? -8.702 39.869 50.018 1.00 47.62 486 ILE A N 1
ATOM 3749 C CA . ILE A 1 520 ? -9.307 40.379 51.234 1.00 45.97 486 ILE A CA 1
ATOM 3750 C C . ILE A 1 520 ? -10.540 39.531 51.510 1.00 45.85 486 ILE A C 1
ATOM 3751 O O . ILE A 1 520 ? -11.297 39.212 50.590 1.00 45.38 486 ILE A O 1
ATOM 3756 N N . LYS A 1 521 ? -10.730 39.160 52.775 1.00 45.40 487 LYS A N 1
ATOM 3757 C CA . LYS A 1 521 ? -11.896 38.383 53.199 1.00 44.66 487 LYS A CA 1
ATOM 3758 C C . LYS A 1 521 ? -13.212 39.027 52.765 1.00 44.46 487 LYS A C 1
ATOM 3759 O O . LYS A 1 521 ? -13.376 40.245 52.861 1.00 44.14 487 LYS A O 1
ATOM 3765 N N . GLY A 1 522 ? -14.135 38.193 52.285 1.00 43.93 488 GLY A N 1
ATOM 3766 C CA . GLY A 1 522 ? -15.464 38.640 51.871 1.00 43.72 488 GLY A CA 1
ATOM 3767 C C . GLY A 1 522 ? -15.524 39.212 50.464 1.00 43.57 488 GLY A C 1
ATOM 3768 O O . GLY A 1 522 ? -16.559 39.735 50.062 1.00 43.93 488 GLY A O 1
ATOM 3769 N N . SER A 1 523 ? -14.417 39.121 49.723 1.00 43.44 489 SER A N 1
ATOM 3770 C CA . SER A 1 523 ? -14.349 39.608 48.341 1.00 43.14 489 SER A CA 1
ATOM 3771 C C . SER A 1 523 ? -15.211 38.775 47.397 1.00 42.68 489 SER A C 1
ATOM 3772 O O . SER A 1 523 ? -15.322 37.556 47.554 1.00 42.75 489 SER A O 1
ATOM 3775 N N . ILE A 1 524 ? -15.819 39.451 46.424 1.00 42.18 490 ILE A N 1
ATOM 3776 C CA . ILE A 1 524 ? -16.522 38.805 45.315 1.00 41.57 490 ILE A CA 1
ATOM 3777 C C . ILE A 1 524 ? -15.853 39.287 44.032 1.00 40.97 490 ILE A C 1
ATOM 3778 O O . ILE A 1 524 ? -15.705 40.488 43.823 1.00 41.23 490 ILE A O 1
ATOM 3783 N N . ASN A 1 525 ? -15.424 38.342 43.198 1.00 40.06 491 ASN A N 1
ATOM 3784 C CA . ASN A 1 525 ? -14.629 38.637 42.006 1.00 38.99 491 ASN A CA 1
ATOM 3785 C C . ASN A 1 525 ? -15.490 38.937 40.784 1.00 38.73 491 ASN A C 1
ATOM 3786 O O . ASN A 1 525 ? -16.232 38.070 40.308 1.00 38.51 491 ASN A O 1
ATOM 3791 N N . ILE A 1 526 ? -15.408 40.175 40.304 1.00 38.41 492 ILE A N 1
ATOM 3792 C CA . ILE A 1 526 ? -15.951 40.553 38.998 1.00 38.36 492 ILE A CA 1
ATOM 3793 C C . ILE A 1 526 ? -14.881 41.345 38.252 1.00 38.18 492 ILE A C 1
ATOM 3794 O O . ILE A 1 526 ? -14.680 42.529 38.534 1.00 37.93 492 ILE A O 1
ATOM 3799 N N . PRO A 1 527 ? -14.184 40.691 37.301 1.00 38.38 493 PRO A N 1
ATOM 3800 C CA . PRO A 1 527 ? -13.089 41.332 36.561 1.00 38.40 493 PRO A CA 1
ATOM 3801 C C . PRO A 1 527 ? -13.522 42.661 35.947 1.00 38.42 493 PRO A C 1
ATOM 3802 O O . PRO A 1 527 ? -14.599 42.743 35.358 1.00 38.15 493 PRO A O 1
ATOM 3806 N N . LEU A 1 528 ? -12.692 43.689 36.113 1.00 38.45 494 LEU A N 1
ATOM 3807 C CA . LEU A 1 528 ? -12.981 45.038 35.627 1.00 38.61 494 LEU A CA 1
ATOM 3808 C C . LEU A 1 528 ? -13.533 45.041 34.213 1.00 39.08 494 LEU A C 1
ATOM 3809 O O . LEU A 1 528 ? -14.494 45.748 33.918 1.00 38.44 494 LEU A O 1
ATOM 3814 N N . ASP A 1 529 ? -12.903 44.273 33.333 1.00 39.92 495 ASP A N 1
ATOM 3815 C CA . ASP A 1 529 ? -13.275 44.295 31.919 1.00 40.81 495 ASP A CA 1
ATOM 3816 C C . ASP A 1 529 ? -14.601 43.618 31.620 1.00 41.08 495 ASP A C 1
ATOM 3817 O O . ASP A 1 529 ? -15.180 43.830 30.557 1.00 41.34 495 ASP A O 1
ATOM 3822 N N . GLU A 1 530 ? -15.081 42.821 32.570 1.00 41.04 496 GLU A N 1
ATOM 3823 C CA . GLU A 1 530 ? -16.386 42.191 32.472 1.00 40.95 496 GLU A CA 1
ATOM 3824 C C . GLU A 1 530 ? -17.474 42.988 33.197 1.00 40.48 496 GLU A C 1
ATOM 3825 O O . GLU A 1 530 ? -18.666 42.751 32.978 1.00 40.12 496 GLU A O 1
ATOM 3831 N N . LEU A 1 531 ? -17.059 43.914 34.062 1.00 39.99 497 LEU A N 1
ATOM 3832 C CA . LEU A 1 531 ? -17.968 44.586 34.992 1.00 39.81 497 LEU A CA 1
ATOM 3833 C C . LEU A 1 531 ? -19.133 45.294 34.307 1.00 40.37 497 LEU A C 1
ATOM 3834 O O . LEU A 1 531 ? -20.281 45.135 34.721 1.00 40.49 497 LEU A O 1
ATOM 3839 N N . ARG A 1 532 ? -18.839 46.058 33.260 1.00 40.89 498 ARG A N 1
ATOM 3840 C CA . ARG A 1 532 ? -19.873 46.790 32.530 1.00 41.85 498 ARG A CA 1
ATOM 3841 C C . ARG A 1 532 ? -20.921 45.833 31.940 1.00 42.29 498 ARG A C 1
ATOM 3842 O O . ARG A 1 532 ? -22.098 46.196 31.786 1.00 42.57 498 ARG A O 1
ATOM 3850 N N . ASP A 1 533 ? -20.505 44.599 31.654 1.00 42.78 499 ASP A N 1
ATOM 3851 C CA . ASP A 1 533 ? -21.421 43.575 31.144 1.00 43.43 499 ASP A CA 1
ATOM 3852 C C . ASP A 1 533 ? -22.166 42.825 32.245 1.00 43.24 499 ASP A C 1
ATOM 3853 O O . ASP A 1 533 ? -23.157 42.157 31.973 1.00 42.83 499 ASP A O 1
ATOM 3858 N N . ARG A 1 534 ? -21.684 42.928 33.482 1.00 43.01 500 ARG A N 1
ATOM 3859 C CA . ARG A 1 534 ? -22.262 42.164 34.588 1.00 42.98 500 ARG A CA 1
ATOM 3860 C C . ARG A 1 534 ? -22.875 43.034 35.688 1.00 43.16 500 ARG A C 1
ATOM 3861 O O . ARG A 1 534 ? -22.951 42.617 36.849 1.00 42.82 500 ARG A O 1
ATOM 3869 N N . LEU A 1 535 ? -23.336 44.229 35.320 1.00 43.56 501 LEU A N 1
ATOM 3870 C CA . LEU A 1 535 ? -23.868 45.188 36.301 1.00 44.27 501 LEU A CA 1
ATOM 3871 C C . LEU A 1 535 ? -25.030 44.627 37.117 1.00 44.54 501 LEU A C 1
ATOM 3872 O O . LEU A 1 535 ? -25.220 45.004 38.278 1.00 44.22 501 LEU A O 1
ATOM 3877 N N . GLU A 1 536 ? -25.790 43.716 36.504 1.00 44.91 502 GLU A N 1
ATOM 3878 C CA . GLU A 1 536 ? -26.948 43.096 37.145 1.00 45.71 502 GLU A CA 1
ATOM 3879 C C . GLU A 1 536 ? -26.530 42.303 38.390 1.00 45.29 502 GLU A C 1
ATOM 3880 O O . GLU A 1 536 ? -27.347 42.060 39.288 1.00 45.58 502 GLU A O 1
ATOM 3886 N N . GLU A 1 537 ? -25.258 41.912 38.432 1.00 44.69 503 GLU A N 1
ATOM 3887 C CA . GLU A 1 537 ? -24.694 41.191 39.574 1.00 44.18 503 GLU A CA 1
ATOM 3888 C C . GLU A 1 537 ? -24.342 42.115 40.739 1.00 43.78 503 GLU A C 1
ATOM 3889 O O . GLU A 1 537 ? -24.126 41.649 41.858 1.00 43.48 503 GLU A O 1
ATOM 3895 N N . VAL A 1 538 ? -24.284 43.418 40.473 1.00 43.70 504 VAL A N 1
ATOM 3896 C CA . VAL A 1 538 ? -23.934 44.405 41.499 1.00 43.99 504 VAL A CA 1
ATOM 3897 C C . VAL A 1 538 ? -25.207 44.813 42.243 1.00 44.04 504 VAL A C 1
ATOM 3898 O O . VAL A 1 538 ? -26.160 45.291 41.618 1.00 43.68 504 VAL A O 1
ATOM 3902 N N . PRO A 1 539 ? -25.238 44.597 43.574 1.00 44.14 505 PRO A N 1
ATOM 3903 C CA . PRO A 1 539 ? -26.390 44.984 44.392 1.00 44.26 505 PRO A CA 1
ATOM 3904 C C . PRO A 1 539 ? -26.558 46.496 44.496 1.00 44.57 505 PRO A C 1
ATOM 3905 O O . PRO A 1 539 ? -25.582 47.215 44.705 1.00 44.72 505 PRO A O 1
ATOM 3909 N N . VAL A 1 540 ? -27.790 46.977 44.346 1.00 45.15 506 VAL A N 1
ATOM 3910 C CA . VAL A 1 540 ? -28.053 48.411 44.490 1.00 45.66 506 VAL A CA 1
ATOM 3911 C C . VAL A 1 540 ? -28.614 48.739 45.889 1.00 45.52 506 VAL A C 1
ATOM 3912 O O . VAL A 1 540 ? -29.055 49.867 46.156 1.00 45.55 506 VAL A O 1
ATOM 3916 N N . ASP A 1 541 ? -28.584 47.744 46.774 1.00 45.13 507 ASP A N 1
ATOM 3917 C CA . ASP A 1 541 ? -29.097 47.874 48.141 1.00 45.02 507 ASP A CA 1
ATOM 3918 C C . ASP A 1 541 ? -27.982 47.776 49.191 1.00 44.95 507 ASP A C 1
ATOM 3919 O O . ASP A 1 541 ? -28.246 47.740 50.394 1.00 45.16 507 ASP A O 1
ATOM 3924 N N . LYS A 1 542 ? -26.739 47.728 48.720 1.00 44.54 508 LYS A N 1
ATOM 3925 C CA . LYS A 1 542 ? -25.567 47.652 49.591 1.00 44.06 508 LYS A CA 1
ATOM 3926 C C . LYS A 1 542 ? -24.566 48.711 49.184 1.00 43.80 508 LYS A C 1
ATOM 3927 O O . LYS A 1 542 ? -24.528 49.119 48.024 1.00 43.75 508 LYS A O 1
ATOM 3933 N N . ASP A 1 543 ? -23.764 49.159 50.147 1.00 43.57 509 ASP A N 1
ATOM 3934 C CA . ASP A 1 543 ? -22.673 50.073 49.872 1.00 43.12 509 ASP A CA 1
ATOM 3935 C C . ASP A 1 543 ? -21.553 49.279 49.215 1.00 42.45 509 ASP A C 1
ATOM 3936 O O . ASP A 1 543 ? -21.086 48.269 49.754 1.00 42.65 509 ASP A O 1
ATOM 3941 N N . ILE A 1 544 ? -21.133 49.739 48.043 1.00 41.31 510 ILE A N 1
ATOM 3942 C CA . ILE A 1 544 ? -20.168 49.014 47.236 1.00 40.35 510 ILE A CA 1
ATOM 3943 C C . ILE A 1 544 ? -18.734 49.450 47.529 1.00 39.28 510 ILE A C 1
ATOM 3944 O O . ILE A 1 544 ? -18.441 50.644 47.621 1.00 39.49 510 ILE A O 1
ATOM 3949 N N . TYR A 1 545 ? -17.849 48.466 47.676 1.00 38.12 511 TYR A N 1
ATOM 3950 C CA . TYR A 1 545 ? -16.428 48.708 47.867 1.00 37.03 511 TYR A CA 1
ATOM 3951 C C . TYR A 1 545 ? -15.648 47.924 46.817 1.00 36.46 511 TYR A C 1
ATOM 3952 O O . TYR A 1 545 ? -15.976 46.770 46.513 1.00 35.85 511 TYR A O 1
ATOM 3961 N N . ILE A 1 546 ? -14.643 48.569 46.234 1.00 35.50 512 ILE A N 1
ATOM 3962 C CA . ILE A 1 546 ? -13.894 47.963 45.150 1.00 35.35 512 ILE A CA 1
ATOM 3963 C C . ILE A 1 546 ? -12.430 47.847 45.526 1.00 35.29 512 ILE A C 1
ATOM 3964 O O . ILE A 1 546 ? -11.862 48.761 46.113 1.00 35.80 512 ILE A O 1
ATOM 3969 N N . THR A 1 547 ? -11.837 46.707 45.201 1.00 35.00 513 THR A N 1
ATOM 3970 C CA . THR A 1 547 ? -10.392 46.579 45.240 1.00 35.20 513 THR A CA 1
ATOM 3971 C C . THR A 1 547 ? -9.885 45.929 43.962 1.00 35.11 513 THR A C 1
ATOM 3972 O O . THR A 1 547 ? -10.579 45.121 43.341 1.00 34.35 513 THR A O 1
ATOM 3976 N N . CYS A 1 548 ? -8.689 46.330 43.554 1.00 35.51 514 CYS A N 1
ATOM 3977 C CA A CYS A 1 548 ? -7.911 45.585 42.580 0.60 35.99 514 CYS A CA 1
ATOM 3978 C CA B CYS A 1 548 ? -7.931 45.527 42.606 0.40 35.94 514 CYS A CA 1
ATOM 3979 C C . CYS A 1 548 ? -6.551 45.274 43.204 1.00 36.19 514 CYS A C 1
ATOM 3980 O O . CYS A 1 548 ? -6.451 45.053 44.422 1.00 35.94 514 CYS A O 1
ATOM 3985 N N . GLN A 1 549 ? -5.503 45.278 42.382 1.00 36.82 515 GLN A N 1
ATOM 3986 C CA . GLN A 1 549 ? -4.162 44.980 42.873 1.00 37.83 515 GLN A CA 1
ATOM 3987 C C . GLN A 1 549 ? -3.467 46.226 43.424 1.00 37.82 515 GLN A C 1
ATOM 3988 O O . GLN A 1 549 ? -2.884 46.181 44.512 1.00 38.29 515 GLN A O 1
ATOM 3994 N N . LEU A 1 550 ? -3.542 47.330 42.681 1.00 38.05 516 LEU A N 1
ATOM 3995 C CA . LEU A 1 550 ? -2.820 48.566 43.030 1.00 38.28 516 LEU A CA 1
ATOM 3996 C C . LEU A 1 550 ? -3.720 49.771 43.313 1.00 38.44 516 LEU A C 1
ATOM 3997 O O . LEU A 1 550 ? -3.259 50.784 43.834 1.00 39.12 516 LEU A O 1
ATOM 4002 N N . GLY A 1 551 ? -4.999 49.671 42.982 1.00 38.52 517 GLY A N 1
ATOM 4003 C CA . GLY A 1 551 ? -5.900 50.803 43.178 1.00 38.08 517 GLY A CA 1
ATOM 4004 C C . GLY A 1 551 ? -6.393 51.411 41.875 1.00 38.39 517 GLY A C 1
ATOM 4005 O O . GLY A 1 551 ? -7.496 51.957 41.829 1.00 38.25 517 GLY A O 1
ATOM 4014 N N . ARG A 1 553 ? -7.219 50.105 38.703 1.00 37.68 519 ARG A N 1
ATOM 4015 C CA . ARG A 1 553 ? -8.388 49.467 38.107 1.00 37.57 519 ARG A CA 1
ATOM 4016 C C . ARG A 1 553 ? -9.622 49.548 39.014 1.00 37.23 519 ARG A C 1
ATOM 4017 O O . ARG A 1 553 ? -10.750 49.593 38.529 1.00 36.74 519 ARG A O 1
ATOM 4025 N N . GLY A 1 554 ? -9.402 49.568 40.326 1.00 36.55 520 GLY A N 1
ATOM 4026 C CA . GLY A 1 554 ? -10.499 49.767 41.275 1.00 36.32 520 GLY A CA 1
ATOM 4027 C C . GLY A 1 554 ? -11.096 51.159 41.144 1.00 36.10 520 GLY A C 1
ATOM 4028 O O . GLY A 1 554 ? -12.326 51.327 41.191 1.00 36.14 520 GLY A O 1
ATOM 4029 N N . TYR A 1 555 ? -10.229 52.154 40.954 1.00 35.80 521 TYR A N 1
ATOM 4030 C CA . TYR A 1 555 ? -10.666 53.522 40.656 1.00 35.66 521 TYR A CA 1
ATOM 4031 C C . TYR A 1 555 ? -11.516 53.624 39.369 1.00 35.50 521 TYR A C 1
ATOM 4032 O O . TYR A 1 555 ? -12.561 54.271 39.364 1.00 34.90 521 TYR A O 1
ATOM 4041 N N . VAL A 1 556 ? -11.060 52.997 38.283 1.00 35.38 522 VAL A N 1
ATOM 4042 C CA . VAL A 1 556 ? -11.804 52.997 37.013 1.00 34.97 522 VAL A CA 1
ATOM 4043 C C . VAL A 1 556 ? -13.185 52.366 37.216 1.00 35.15 522 VAL A C 1
ATOM 4044 O O . VAL A 1 556 ? -14.207 52.898 36.766 1.00 35.00 522 VAL A O 1
ATOM 4048 N N . ALA A 1 557 ? -13.211 51.238 37.922 1.00 35.32 523 ALA A N 1
ATOM 4049 C CA . ALA A 1 557 ? -14.463 50.584 38.284 1.00 34.95 523 ALA A CA 1
ATOM 4050 C C . ALA A 1 557 ? -15.340 51.505 39.140 1.00 35.01 523 ALA A C 1
ATOM 4051 O O . ALA A 1 557 ? -16.529 51.610 38.892 1.00 33.63 523 ALA A O 1
ATOM 4053 N N . ALA A 1 558 ? -14.741 52.193 40.109 1.00 35.19 524 ALA A N 1
ATOM 4054 C CA . ALA A 1 558 ? -15.453 53.156 40.964 1.00 36.23 524 ALA A CA 1
ATOM 4055 C C . ALA A 1 558 ? -16.120 54.268 40.140 1.00 36.83 524 ALA A C 1
ATOM 4056 O O . ALA A 1 558 ? -17.315 54.553 40.304 1.00 36.52 524 ALA A O 1
ATOM 4058 N N . ARG A 1 559 ? -15.348 54.860 39.232 1.00 37.87 525 ARG A N 1
ATOM 4059 C CA . ARG A 1 559 ? -15.853 55.877 38.304 1.00 38.88 525 ARG A CA 1
ATOM 4060 C C . ARG A 1 559 ? -17.066 55.390 37.506 1.00 40.50 525 ARG A C 1
ATOM 4061 O O . ARG A 1 559 ? -18.073 56.089 37.400 1.00 39.55 525 ARG A O 1
ATOM 4077 N N . LEU A 1 561 ? -19.170 52.836 38.237 1.00 44.63 527 LEU A N 1
ATOM 4078 C CA . LEU A 1 561 ? -20.313 52.548 39.102 1.00 44.77 527 LEU A CA 1
ATOM 4079 C C . LEU A 1 561 ? -20.992 53.811 39.629 1.00 45.53 527 LEU A C 1
ATOM 4080 O O . LEU A 1 561 ? -22.219 53.865 39.727 1.00 44.72 527 LEU A O 1
ATOM 4093 N N . GLU A 1 563 ? -21.092 56.692 38.056 1.00 45.14 529 GLU A N 1
ATOM 4094 C CA . GLU A 1 563 ? -21.811 57.253 36.920 1.00 43.82 529 GLU A CA 1
ATOM 4095 C C . GLU A 1 563 ? -23.099 56.481 36.630 1.00 42.99 529 GLU A C 1
ATOM 4096 O O . GLU A 1 563 ? -24.028 57.023 36.018 1.00 42.85 529 GLU A O 1
ATOM 4102 N N . LYS A 1 564 ? -23.152 55.225 37.074 1.00 41.83 530 LYS A N 1
ATOM 4103 C CA . LYS A 1 564 ? -24.377 54.408 36.957 1.00 41.19 530 LYS A CA 1
ATOM 4104 C C . LYS A 1 564 ? -25.301 54.589 38.164 1.00 40.54 530 LYS A C 1
ATOM 4105 O O . LYS A 1 564 ? -26.369 53.962 38.248 1.00 40.69 530 LYS A O 1
ATOM 4111 N N . GLY A 1 565 ? -24.891 55.450 39.092 1.00 40.13 531 GLY A N 1
ATOM 4112 C CA . GLY A 1 565 ? -25.718 55.821 40.240 1.00 39.29 531 GLY A CA 1
ATOM 4113 C C . GLY A 1 565 ? -25.536 54.950 41.469 1.00 38.95 531 GLY A C 1
ATOM 4114 O O . GLY A 1 565 ? -26.420 54.907 42.328 1.00 38.65 531 GLY A O 1
ATOM 4115 N N . TYR A 1 566 ? -24.402 54.248 41.550 1.00 38.32 532 TYR A N 1
ATOM 4116 C CA . TYR A 1 566 ? -24.086 53.401 42.701 1.00 38.12 532 TYR A CA 1
ATOM 4117 C C . TYR A 1 566 ? -23.274 54.209 43.708 1.00 38.14 532 TYR A C 1
ATOM 4118 O O . TYR A 1 566 ? -22.441 55.026 43.317 1.00 37.56 532 TYR A O 1
ATOM 4127 N N . LYS A 1 567 ? -23.513 53.989 44.999 1.00 38.10 533 LYS A N 1
ATOM 4128 C CA . LYS A 1 567 ? -22.605 54.528 46.002 1.00 38.49 533 LYS A CA 1
ATOM 4129 C C . LYS A 1 567 ? -21.430 53.566 46.134 1.00 38.14 533 LYS A C 1
ATOM 4130 O O . LYS A 1 567 ? -21.608 52.383 46.440 1.00 38.48 533 LYS A O 1
ATOM 4136 N N . VAL A 1 568 ? -20.232 54.078 45.893 1.00 37.55 534 VAL A N 1
ATOM 4137 C CA . VAL A 1 568 ? -19.058 53.227 45.782 1.00 37.13 534 VAL A CA 1
ATOM 4138 C C . VAL A 1 568 ? -17.796 53.902 46.343 1.00 36.60 534 VAL A C 1
ATOM 4139 O O . VAL A 1 568 ? -17.649 55.125 46.285 1.00 36.08 534 VAL A O 1
ATOM 4143 N N . LYS A 1 569 ? -16.916 53.089 46.922 1.00 36.22 535 LYS A N 1
ATOM 4144 C CA . LYS A 1 569 ? -15.618 53.551 47.391 1.00 35.90 535 LYS A CA 1
ATOM 4145 C C . LYS A 1 569 ? -14.567 52.547 46.944 1.00 35.62 535 LYS A C 1
ATOM 4146 O O . LYS A 1 569 ? -14.828 51.333 46.852 1.00 34.95 535 LYS A O 1
ATOM 4152 N N . ASN A 1 570 ? -13.389 53.075 46.650 1.00 34.63 536 ASN A N 1
ATOM 4153 C CA . ASN A 1 570 ? -12.270 52.288 46.203 1.00 34.28 536 ASN A CA 1
ATOM 4154 C C . ASN A 1 570 ? -11.336 52.074 47.380 1.00 34.27 536 ASN A C 1
ATOM 4155 O O . ASN A 1 570 ? -11.168 52.977 48.211 1.00 33.75 536 ASN A O 1
ATOM 4160 N N . VAL A 1 571 ? -10.752 50.877 47.455 1.00 34.15 537 VAL A N 1
ATOM 4161 C CA . VAL A 1 571 ? -9.773 50.561 48.484 1.00 33.99 537 VAL A CA 1
ATOM 4162 C C . VAL A 1 571 ? -8.407 51.036 48.017 1.00 34.51 537 VAL A C 1
ATOM 4163 O O . VAL A 1 571 ? -7.831 50.504 47.066 1.00 34.31 537 VAL A O 1
ATOM 4167 N N . ASP A 1 572 ? -7.918 52.069 48.691 1.00 34.76 538 ASP A N 1
ATOM 4168 C CA . ASP A 1 572 ? -6.693 52.758 48.316 1.00 34.63 538 ASP A CA 1
ATOM 4169 C C . ASP A 1 572 ? -5.486 51.820 48.437 1.00 35.13 538 ASP A C 1
ATOM 4170 O O . ASP A 1 572 ? -5.283 51.201 49.489 1.00 35.93 538 ASP A O 1
ATOM 4175 N N . GLY A 1 573 ? -4.710 51.705 47.352 1.00 34.75 539 GLY A N 1
ATOM 4176 C CA . GLY A 1 573 ? -3.551 50.810 47.305 1.00 35.30 539 GLY A CA 1
ATOM 4177 C C . GLY A 1 573 ? -3.876 49.374 46.918 1.00 35.67 539 GLY A C 1
ATOM 4178 O O . GLY A 1 573 ? -2.965 48.568 46.695 1.00 36.25 539 GLY A O 1
ATOM 4179 N N . GLY A 1 574 ? -5.168 49.064 46.843 1.00 35.59 540 GLY A N 1
ATOM 4180 C CA . GLY A 1 574 ? -5.680 47.726 46.512 1.00 35.82 540 GLY A CA 1
ATOM 4181 C C . GLY A 1 574 ? -5.098 46.594 47.345 1.00 36.29 540 GLY A C 1
ATOM 4182 O O . GLY A 1 574 ? -4.601 46.808 48.470 1.00 35.53 540 GLY A O 1
ATOM 4183 N N . PHE A 1 575 ? -5.157 45.385 46.794 1.00 36.03 541 PHE A N 1
ATOM 4184 C CA . PHE A 1 575 ? -4.704 44.217 47.528 1.00 36.39 541 PHE A CA 1
ATOM 4185 C C . PHE A 1 575 ? -3.195 44.191 47.797 1.00 36.61 541 PHE A C 1
ATOM 4186 O O . PHE A 1 575 ? -2.769 43.712 48.848 1.00 36.32 541 PHE A O 1
ATOM 4194 N N . LYS A 1 576 ? -2.398 44.685 46.852 1.00 36.60 542 LYS A N 1
ATOM 4195 C CA . LYS A 1 576 ? -0.942 44.704 47.019 1.00 37.55 542 LYS A CA 1
ATOM 4196 C C . LYS A 1 576 ? -0.562 45.383 48.328 1.00 37.51 542 LYS A C 1
ATOM 4197 O O . LYS A 1 576 ? 0.219 44.824 49.106 1.00 38.05 542 LYS A O 1
ATOM 4203 N N . LEU A 1 577 ? -1.105 46.581 48.561 1.00 37.16 543 LEU A N 1
ATOM 4204 C CA . LEU A 1 577 ? -0.876 47.308 49.811 1.00 36.97 543 LEU A CA 1
ATOM 4205 C C . LEU A 1 577 ? -1.411 46.516 51.001 1.00 37.01 543 LEU A C 1
ATOM 4206 O O . LEU A 1 577 ? -0.680 46.236 51.947 1.00 36.90 543 LEU A O 1
ATOM 4211 N N . TYR A 1 578 ? -2.697 46.171 50.948 1.00 37.38 544 TYR A N 1
ATOM 4212 C CA . TYR A 1 578 ? -3.350 45.406 52.012 1.00 37.54 544 TYR A CA 1
ATOM 4213 C C . TYR A 1 578 ? -2.541 44.172 52.471 1.00 38.07 544 TYR A C 1
ATOM 4214 O O . TYR A 1 578 ? -2.347 43.948 53.676 1.00 37.96 544 TYR A O 1
ATOM 4223 N N . GLY A 1 579 ? -2.099 43.370 51.504 1.00 38.23 545 GLY A N 1
ATOM 4224 C CA . GLY A 1 579 ? -1.419 42.111 51.784 1.00 38.31 545 GLY A CA 1
ATOM 4225 C C . GLY A 1 579 ? -0.030 42.281 52.369 1.00 38.67 545 GLY A C 1
ATOM 4226 O O . GLY A 1 579 ? 0.481 41.374 53.033 1.00 39.00 545 GLY A O 1
ATOM 4227 N N . THR A 1 580 ? 0.581 43.436 52.111 1.00 38.39 546 THR A N 1
ATOM 4228 C CA . THR A 1 580 ? 1.899 43.759 52.644 1.00 38.85 546 THR A CA 1
ATOM 4229 C C . THR A 1 580 ? 1.785 44.097 54.132 1.00 38.58 546 THR A C 1
ATOM 4230 O O . THR A 1 580 ? 2.578 43.618 54.946 1.00 38.05 546 THR A O 1
ATOM 4234 N N . VAL A 1 581 ? 0.773 44.896 54.479 1.00 38.03 547 VAL A N 1
ATOM 4235 C CA . VAL A 1 581 ? 0.607 45.403 55.840 1.00 37.88 547 VAL A CA 1
ATOM 4236 C C . VAL A 1 581 ? -0.178 44.444 56.749 1.00 38.36 547 VAL A C 1
ATOM 4237 O O . VAL A 1 581 ? 0.046 44.397 57.961 1.00 38.42 547 VAL A O 1
ATOM 4241 N N . LEU A 1 582 ? -1.088 43.670 56.171 1.00 38.74 548 LEU A N 1
ATOM 4242 C CA . LEU A 1 582 ? -1.865 42.721 56.962 1.00 39.48 548 LEU A CA 1
ATOM 4243 C C . LEU A 1 582 ? -1.779 41.307 56.374 1.00 40.22 548 LEU A C 1
ATOM 4244 O O . LEU A 1 582 ? -2.802 40.717 56.022 1.00 40.58 548 LEU A O 1
ATOM 4249 N N . PRO A 1 583 ? -0.549 40.744 56.295 1.00 40.82 549 PRO A N 1
ATOM 4250 C CA . PRO A 1 583 ? -0.373 39.464 55.598 1.00 41.40 549 PRO A CA 1
ATOM 4251 C C . PRO A 1 583 ? -1.130 38.313 56.262 1.00 42.06 549 PRO A C 1
ATOM 4252 O O . PRO A 1 583 ? -1.562 37.386 55.576 1.00 41.77 549 PRO A O 1
ATOM 4256 N N . GLU A 1 584 ? -1.313 38.400 57.577 1.00 43.22 550 GLU A N 1
ATOM 4257 C CA . GLU A 1 584 ? -1.993 37.356 58.345 1.00 44.52 550 GLU A CA 1
ATOM 4258 C C . GLU A 1 584 ? -3.505 37.306 58.089 1.00 44.71 550 GLU A C 1
ATOM 4259 O O . GLU A 1 584 ? -4.169 36.315 58.429 1.00 45.15 550 GLU A O 1
ATOM 4265 N N . ARG A 1 585 ? -4.047 38.372 57.499 1.00 44.56 551 ARG A N 1
ATOM 4266 C CA . ARG A 1 585 ? -5.487 38.441 57.211 1.00 45.10 551 ARG A CA 1
ATOM 4267 C C . ARG A 1 585 ? -5.842 38.010 55.785 1.00 45.16 551 ARG A C 1
ATOM 4268 O O . ARG A 1 585 ? -7.025 37.985 55.422 1.00 45.16 551 ARG A O 1
ATOM 4276 N N . ILE A 1 586 ? -4.827 37.686 54.982 1.00 45.26 552 ILE A N 1
ATOM 4277 C CA . ILE A 1 586 ? -5.035 37.305 53.585 1.00 45.85 552 ILE A CA 1
ATOM 4278 C C . ILE A 1 586 ? -5.768 35.972 53.496 1.00 46.54 552 ILE A C 1
ATOM 4279 O O . ILE A 1 586 ? -5.434 35.023 54.208 1.00 46.34 552 ILE A O 1
ATOM 4284 N N . VAL A 1 587 ? -6.767 35.924 52.620 1.00 47.45 553 VAL A N 1
ATOM 4285 C CA . VAL A 1 587 ? -7.528 34.712 52.343 1.00 48.91 553 VAL A CA 1
ATOM 4286 C C . VAL A 1 587 ? -7.083 34.174 50.987 1.00 49.63 553 VAL A C 1
ATOM 4287 O O . VAL A 1 587 ? -6.940 34.925 50.020 1.00 49.67 553 VAL A O 1
ATOM 4291 N N . TYR A 1 588 ? -6.854 32.868 50.920 1.00 50.95 554 TYR A N 1
ATOM 4292 C CA . TYR A 1 588 ? -6.271 32.272 49.722 1.00 51.88 554 TYR A CA 1
ATOM 4293 C C . TYR A 1 588 ? -7.265 31.438 48.923 1.00 52.27 554 TYR A C 1
ATOM 4294 O O . TYR A 1 588 ? -6.952 31.035 47.798 1.00 52.80 554 TYR A O 1
ATOM 4304 N N . GLY B 1 35 ? -27.158 64.416 30.538 1.00 51.20 1 GLY B N 1
ATOM 4305 C CA . GLY B 1 35 ? -27.193 64.437 29.043 1.00 51.28 1 GLY B CA 1
ATOM 4306 C C . GLY B 1 35 ? -25.978 63.777 28.403 1.00 51.27 1 GLY B C 1
ATOM 4307 O O . GLY B 1 35 ? -24.972 63.518 29.072 1.00 51.31 1 GLY B O 1
ATOM 4308 N N . SER B 1 36 ? -26.078 63.521 27.097 1.00 50.91 2 SER B N 1
ATOM 4309 C CA . SER B 1 36 ? -25.076 62.740 26.361 1.00 50.17 2 SER B CA 1
ATOM 4310 C C . SER B 1 36 ? -24.559 63.461 25.108 1.00 49.11 2 SER B C 1
ATOM 4311 O O . SER B 1 36 ? -25.317 64.167 24.428 1.00 49.16 2 SER B O 1
ATOM 4314 N N . ARG B 1 37 ? -23.278 63.259 24.800 1.00 47.55 3 ARG B N 1
ATOM 4315 C CA . ARG B 1 37 ? -22.653 63.812 23.590 1.00 46.18 3 ARG B CA 1
ATOM 4316 C C . ARG B 1 37 ? -21.926 62.746 22.783 1.00 44.52 3 ARG B C 1
ATOM 4317 O O . ARG B 1 37 ? -21.463 61.743 23.329 1.00 44.35 3 ARG B O 1
ATOM 4325 N N . LYS B 1 38 ? -21.820 62.983 21.481 1.00 42.48 4 LYS B N 1
ATOM 4326 C CA . LYS B 1 38 ? -21.026 62.144 20.601 1.00 40.69 4 LYS B CA 1
ATOM 4327 C C . LYS B 1 38 ? -19.695 62.836 20.342 1.00 39.72 4 LYS B C 1
ATOM 4328 O O . LYS B 1 38 ? -19.634 63.855 19.653 1.00 39.21 4 LYS B O 1
ATOM 4334 N N . ILE B 1 39 ? -18.636 62.274 20.910 1.00 38.38 5 ILE B N 1
ATOM 4335 C CA . ILE B 1 39 ? -17.297 62.847 20.809 1.00 37.36 5 ILE B CA 1
ATOM 4336 C C . ILE B 1 39 ? -16.443 61.999 19.873 1.00 37.11 5 ILE B C 1
ATOM 4337 O O . ILE B 1 39 ? -16.286 60.790 20.063 1.00 36.89 5 ILE B O 1
ATOM 4342 N N . VAL B 1 40 ? -15.891 62.640 18.851 1.00 36.73 6 VAL B N 1
ATOM 4343 C CA . VAL B 1 40 ? -15.043 61.936 17.897 1.00 36.02 6 VAL B CA 1
ATOM 4344 C C . VAL B 1 40 ? -13.589 62.406 18.030 1.00 36.07 6 VAL B C 1
ATOM 4345 O O . VAL B 1 40 ? -13.290 63.606 17.959 1.00 36.24 6 VAL B O 1
ATOM 4349 N N . VAL B 1 41 ? -12.696 61.455 18.275 1.00 35.97 7 VAL B N 1
ATOM 4350 C CA . VAL B 1 41 ? -11.268 61.749 18.462 1.00 35.78 7 VAL B CA 1
ATOM 4351 C C . VAL B 1 41 ? -10.471 61.269 17.251 1.00 36.08 7 VAL B C 1
ATOM 4352 O O . VAL B 1 41 ? -10.544 60.097 16.901 1.00 36.01 7 VAL B O 1
ATOM 4356 N N . VAL B 1 42 ? -9.721 62.177 16.618 1.00 36.63 8 VAL B N 1
ATOM 4357 C CA . VAL B 1 42 ? -8.853 61.830 15.485 1.00 36.64 8 VAL B CA 1
ATOM 4358 C C . VAL B 1 42 ? -7.427 61.665 15.976 1.00 37.19 8 VAL B C 1
ATOM 4359 O O . VAL B 1 42 ? -6.840 62.590 16.558 1.00 37.59 8 VAL B O 1
ATOM 4363 N N . GLY B 1 43 ? -6.871 60.479 15.732 1.00 37.49 9 GLY B N 1
ATOM 4364 C CA . GLY B 1 43 ? -5.542 60.134 16.224 1.00 37.42 9 GLY 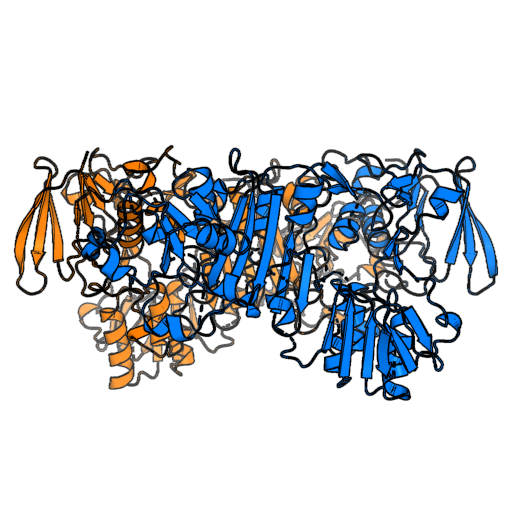B CA 1
ATOM 4365 C C . GLY B 1 43 ? -5.727 59.303 17.469 1.00 37.50 9 GLY B C 1
ATOM 4366 O O . GLY B 1 43 ? -6.437 59.712 18.384 1.00 37.97 9 GLY B O 1
ATOM 4367 N N . GLY B 1 44 ? -5.117 58.124 17.491 1.00 37.28 10 GLY B N 1
ATOM 4368 C CA . GLY B 1 44 ? -5.312 57.179 18.592 1.00 37.62 10 GLY B CA 1
ATOM 4369 C C . GLY B 1 44 ? -4.088 56.899 19.452 1.00 37.99 10 GLY B C 1
ATOM 4370 O O . GLY B 1 44 ? -3.994 55.832 20.061 1.00 38.20 10 GLY B O 1
ATOM 4371 N N . VAL B 1 45 ? -3.147 57.842 19.513 1.00 38.51 11 VAL B N 1
ATOM 4372 C CA . VAL B 1 45 ? -1.924 57.607 20.289 1.00 38.94 11 VAL B CA 1
ATOM 4373 C C . VAL B 1 45 ? -1.858 58.511 21.531 1.00 38.69 11 VAL B C 1
ATOM 4374 O O . VAL B 1 45 ? -2.734 58.427 22.381 1.00 39.48 11 VAL B O 1
ATOM 4378 N N . ALA B 1 46 ? -0.853 59.378 21.643 1.00 38.48 12 ALA B N 1
ATOM 4379 C CA . ALA B 1 46 ? -0.606 60.080 22.913 1.00 37.85 12 ALA B CA 1
ATOM 4380 C C . ALA B 1 46 ? -1.743 61.008 23.364 1.00 37.70 12 ALA B C 1
ATOM 4381 O O . ALA B 1 46 ? -2.358 60.789 24.423 1.00 37.70 12 ALA B O 1
ATOM 4383 N N . GLY B 1 47 ? -2.013 62.045 22.579 1.00 36.91 13 GLY B N 1
ATOM 4384 C CA . GLY B 1 47 ? -3.099 62.952 22.897 1.00 37.38 13 GLY B CA 1
ATOM 4385 C C . GLY B 1 47 ? -4.463 62.285 22.791 1.00 37.35 13 GLY B C 1
ATOM 4386 O O . GLY B 1 47 ? -5.336 62.478 23.654 1.00 37.71 13 GLY B O 1
ATOM 4387 N N . GLY B 1 48 ? -4.648 61.499 21.733 1.00 37.20 14 GLY B N 1
ATOM 4388 C CA . GLY B 1 48 ? -5.940 60.865 21.435 1.00 36.63 14 GLY B CA 1
ATOM 4389 C C . GLY B 1 48 ? -6.364 59.799 22.430 1.00 36.77 14 GLY B C 1
ATOM 4390 O O . GLY B 1 48 ? -7.503 59.803 22.885 1.00 36.65 14 GLY B O 1
ATOM 4391 N N . ALA B 1 49 ? -5.451 58.894 22.796 1.00 36.40 15 ALA B N 1
ATOM 4392 C CA . ALA B 1 49 ? -5.782 57.872 23.795 1.00 36.05 15 ALA B CA 1
ATOM 4393 C C . ALA B 1 49 ? -5.944 58.463 25.199 1.00 35.88 15 ALA B C 1
ATOM 4394 O O . ALA B 1 49 ? -6.773 57.985 25.976 1.00 35.56 15 ALA B O 1
ATOM 4396 N N . SER B 1 50 ? -5.176 59.511 25.510 1.00 35.84 16 SER B N 1
ATOM 4397 C CA . SER B 1 50 ? -5.267 60.204 26.803 1.00 36.34 16 SER B CA 1
ATOM 4398 C C . SER B 1 50 ? -6.607 60.915 26.990 1.00 36.10 16 SER B C 1
ATOM 4399 O O . SER B 1 50 ? -7.258 60.761 28.033 1.00 36.28 16 SER B O 1
ATOM 4402 N N . VAL B 1 51 ? -7.011 61.703 25.996 1.00 35.49 17 VAL B N 1
ATOM 4403 C CA . VAL B 1 51 ? -8.308 62.375 26.073 1.00 35.54 17 VAL B CA 1
ATOM 4404 C C . VAL B 1 51 ? -9.473 61.370 26.114 1.00 35.40 17 VAL B C 1
ATOM 4405 O O . VAL B 1 51 ? -10.403 61.539 26.910 1.00 35.56 17 VAL B O 1
ATOM 4409 N N . ALA B 1 52 ? -9.392 60.321 25.294 1.00 35.18 18 ALA B N 1
ATOM 4410 C CA . ALA B 1 52 ? -10.454 59.309 25.210 1.00 35.71 18 ALA B CA 1
ATOM 4411 C C . ALA B 1 52 ? -10.706 58.567 26.527 1.00 36.00 18 ALA B C 1
ATOM 4412 O O . ALA B 1 52 ? -11.859 58.349 26.894 1.00 35.92 18 ALA B O 1
ATOM 4414 N N . ALA B 1 53 ? -9.633 58.186 27.227 1.00 36.51 19 ALA B N 1
ATOM 4415 C CA . ALA B 1 53 ? -9.783 57.374 28.443 1.00 36.93 19 ALA B CA 1
ATOM 4416 C C . ALA B 1 53 ? -10.357 58.192 29.591 1.00 36.98 19 ALA B C 1
ATOM 4417 O O . ALA B 1 53 ? -11.238 57.725 30.306 1.00 37.53 19 ALA B O 1
ATOM 4419 N N . ARG B 1 54 ? -9.878 59.422 29.750 1.00 36.27 20 ARG B N 1
ATOM 4420 C CA . ARG B 1 54 ? -10.406 60.317 30.780 1.00 36.05 20 ARG B CA 1
ATOM 4421 C C . ARG B 1 54 ? -11.847 60.730 30.482 1.00 36.10 20 ARG B C 1
ATOM 4422 O O . ARG B 1 54 ? -12.655 60.825 31.402 1.00 36.19 20 ARG B O 1
ATOM 4430 N N . LEU B 1 55 ? -12.166 60.969 29.210 1.00 35.84 21 LEU B N 1
ATOM 4431 C CA . LEU B 1 55 ? -13.544 61.291 28.847 1.00 36.32 21 LEU B CA 1
ATOM 4432 C C . LEU B 1 55 ? -14.497 60.205 29.337 1.00 36.47 21 LEU B C 1
ATOM 4433 O O . LEU B 1 55 ? -15.581 60.513 29.844 1.00 37.19 21 LEU B O 1
ATOM 4438 N N . ARG B 1 56 ? -14.093 58.942 29.209 1.00 36.40 22 ARG B N 1
ATOM 4439 C CA . ARG B 1 56 ? -14.958 57.840 29.638 1.00 36.40 22 ARG B CA 1
ATOM 4440 C C . ARG B 1 56 ? -15.127 57.816 31.152 1.00 36.53 22 ARG B C 1
ATOM 4441 O O . ARG B 1 56 ? -16.236 57.619 31.664 1.00 36.83 22 ARG B O 1
ATOM 4449 N N . ARG B 1 57 ? -14.027 58.038 31.859 1.00 36.67 23 ARG B N 1
ATOM 4450 C CA . ARG B 1 57 ? -14.038 58.072 33.313 1.00 36.98 23 ARG B CA 1
ATOM 4451 C C . ARG B 1 57 ? -14.928 59.201 33.838 1.00 37.17 23 ARG B C 1
ATOM 4452 O O . ARG B 1 57 ? -15.425 59.146 34.960 1.00 37.18 23 ARG B O 1
ATOM 4460 N N . LEU B 1 58 ? -15.140 60.212 33.005 1.00 37.51 24 LEU B N 1
ATOM 4461 C CA . LEU B 1 58 ? -15.970 61.345 33.377 1.00 37.89 24 LEU B CA 1
ATOM 4462 C C . LEU B 1 58 ? -17.426 61.078 33.072 1.00 38.60 24 LEU B C 1
ATOM 4463 O O . LEU B 1 58 ? -18.295 61.423 33.874 1.00 39.27 24 LEU B O 1
ATOM 4468 N N . SER B 1 59 ? -17.688 60.428 31.933 1.00 39.01 25 SER B N 1
ATOM 4469 C CA . SER B 1 59 ? -19.047 60.120 31.498 1.00 39.60 25 SER B CA 1
ATOM 4470 C C . SER B 1 59 ? -19.185 58.724 30.893 1.00 39.39 25 SER B C 1
ATOM 4471 O O . SER B 1 59 ? -18.488 58.369 29.943 1.00 39.08 25 SER B O 1
ATOM 4474 N N . GLU B 1 60 ? -20.101 57.949 31.457 1.00 39.59 26 GLU B N 1
ATOM 4475 C CA . GLU B 1 60 ? -20.519 56.675 30.893 1.00 39.68 26 GLU B CA 1
ATOM 4476 C C . GLU B 1 60 ? -21.536 56.840 29.756 1.00 40.07 26 GLU B C 1
ATOM 4477 O O . GLU B 1 60 ? -21.686 55.947 28.921 1.00 40.14 26 GLU B O 1
ATOM 4483 N N . GLU B 1 61 ? -22.225 57.981 29.736 1.00 40.05 27 GLU B N 1
ATOM 4484 C CA . GLU B 1 61 ? -23.276 58.266 28.756 1.00 40.27 27 GLU B CA 1
ATOM 4485 C C . GLU B 1 61 ? -22.752 58.597 27.357 1.00 39.60 27 GLU B C 1
ATOM 4486 O O . GLU B 1 61 ? -23.390 58.273 26.361 1.00 39.69 27 GLU B O 1
ATOM 4492 N N . ASP B 1 62 ? -21.603 59.262 27.277 1.00 39.08 28 ASP B N 1
ATOM 4493 C CA . ASP B 1 62 ? -21.090 59.705 25.981 1.00 38.39 28 ASP B CA 1
ATOM 4494 C C . ASP B 1 62 ? -20.717 58.572 25.038 1.00 37.89 28 ASP B C 1
ATOM 4495 O O . ASP B 1 62 ? -20.214 57.536 25.467 1.00 38.13 28 ASP B O 1
ATOM 4500 N N . GLU B 1 63 ? -20.977 58.788 23.752 1.00 36.97 29 GLU B N 1
ATOM 4501 C CA . GLU B 1 63 ? -20.497 57.912 22.698 1.00 36.30 29 GLU B CA 1
ATOM 4502 C C . GLU B 1 63 ? -19.129 58.431 22.292 1.00 36.73 29 GLU B C 1
ATOM 4503 O O . GLU B 1 63 ? -18.995 59.557 21.805 1.00 36.70 29 GLU B O 1
ATOM 4509 N N . ILE B 1 64 ? -18.102 57.616 22.524 1.00 36.79 30 ILE B N 1
ATOM 4510 C CA . ILE B 1 64 ? -16.744 58.022 22.210 1.00 36.81 30 ILE B CA 1
ATOM 4511 C C . ILE B 1 64 ? -16.181 57.151 21.093 1.00 37.55 30 ILE B C 1
ATOM 4512 O O . ILE B 1 64 ? -16.102 55.921 21.209 1.00 36.99 30 ILE B O 1
ATOM 4517 N N . ILE B 1 65 ? -15.809 57.816 20.007 1.00 38.47 31 ILE B N 1
ATOM 4518 C CA . ILE B 1 65 ? -15.236 57.172 18.843 1.00 39.55 31 ILE B CA 1
ATOM 4519 C C . ILE B 1 65 ? -13.825 57.715 18.675 1.00 40.53 31 ILE B C 1
ATOM 4520 O O . ILE B 1 65 ? -13.610 58.929 18.702 1.00 40.55 31 ILE B O 1
ATOM 4533 N N . VAL B 1 67 ? -10.457 57.442 16.108 1.00 40.55 33 VAL B N 1
ATOM 4534 C CA . VAL B 1 67 ? -10.165 57.079 14.716 1.00 39.06 33 VAL B CA 1
ATOM 4535 C C . VAL B 1 67 ? -8.667 57.182 14.429 1.00 38.63 33 VAL B C 1
ATOM 4536 O O . VAL B 1 67 ? -8.073 58.247 14.575 1.00 38.58 33 VAL B O 1
ATOM 4540 N N . GLU B 1 68 ? -8.064 56.069 14.025 1.00 38.00 34 GLU B N 1
ATOM 4541 C CA . GLU B 1 68 ? -6.616 56.015 13.801 1.00 38.15 34 GLU B CA 1
ATOM 4542 C C . GLU B 1 68 ? -6.291 55.391 12.449 1.00 38.41 34 GLU B C 1
ATOM 4543 O O . GLU B 1 68 ? -6.807 54.328 12.125 1.00 37.80 34 GLU B O 1
ATOM 4549 N N . ARG B 1 69 ? -5.422 56.041 11.680 1.00 39.11 35 ARG B N 1
ATOM 4550 C CA . ARG B 1 69 ? -5.124 55.592 10.321 1.00 40.76 35 ARG B CA 1
ATOM 4551 C C . ARG B 1 69 ? -4.224 54.348 10.299 1.00 41.24 35 ARG B C 1
ATOM 4552 O O . ARG B 1 69 ? -4.314 53.527 9.379 1.00 41.09 35 ARG B O 1
ATOM 4560 N N . GLY B 1 70 ? -3.378 54.212 11.319 1.00 42.10 36 GLY B N 1
ATOM 4561 C CA . GLY B 1 70 ? -2.476 53.069 11.428 1.00 43.70 36 GLY B CA 1
ATOM 4562 C C . GLY B 1 70 ? -3.132 51.846 12.041 1.00 44.94 36 GLY B C 1
ATOM 4563 O O . GLY B 1 70 ? -4.296 51.883 12.435 1.00 45.11 36 GLY B O 1
ATOM 4564 N N . GLU B 1 71 ? -2.373 50.756 12.115 1.00 46.16 37 GLU B N 1
ATOM 4565 C CA . GLU B 1 71 ? -2.864 49.485 12.635 1.00 47.43 37 GLU B CA 1
ATOM 4566 C C . GLU B 1 71 ? -2.949 49.444 14.166 1.00 47.87 37 GLU B C 1
ATOM 4567 O O . GLU B 1 71 ? -3.700 48.638 14.724 1.00 47.90 37 GLU B O 1
ATOM 4573 N N . TYR B 1 72 ? -2.197 50.317 14.838 1.00 48.73 38 TYR B N 1
ATOM 4574 C CA . TYR B 1 72 ? -2.059 50.251 16.295 1.00 49.42 38 TYR B CA 1
ATOM 4575 C C . TYR B 1 72 ? -2.474 51.536 17.013 1.00 49.93 38 TYR B C 1
ATOM 4576 O O . TYR B 1 72 ? -2.309 52.650 16.493 1.00 50.00 38 TYR B O 1
ATOM 4585 N N . ILE B 1 73 ? -3.015 51.370 18.215 1.00 50.18 39 ILE B N 1
ATOM 4586 C CA . ILE B 1 73 ? -3.248 52.502 19.116 1.00 50.59 39 ILE B CA 1
ATOM 4587 C C . ILE B 1 73 ? -2.255 52.465 20.284 1.00 50.72 39 ILE B C 1
ATOM 4588 O O . ILE B 1 73 ? -1.741 51.398 20.639 1.00 50.84 39 ILE B O 1
ATOM 4593 N N . SER B 1 74 ? -1.966 53.632 20.859 1.00 50.77 40 SER B N 1
ATOM 4594 C CA . SER B 1 74 ? -1.122 53.736 22.052 1.00 50.86 40 SER B CA 1
ATOM 4595 C C . SER B 1 74 ? 0.207 52.988 21.950 1.00 50.74 40 SER B C 1
ATOM 4596 O O . SER B 1 74 ? 0.687 52.436 22.944 1.00 50.98 40 SER B O 1
ATOM 4599 N N . PHE B 1 75 ? 0.815 52.959 20.769 1.00 50.37 41 PHE B N 1
ATOM 4600 C CA . PHE B 1 75 ? 2.131 52.345 20.681 1.00 49.62 41 PHE B CA 1
ATOM 4601 C C . PHE B 1 75 ? 3.177 53.257 21.323 1.00 49.36 41 PHE B C 1
ATOM 4602 O O . PHE B 1 75 ? 2.967 54.466 21.468 1.00 49.83 41 PHE B O 1
ATOM 4610 N N . ALA B 1 76 ? 4.290 52.665 21.733 1.00 48.38 42 ALA B N 1
ATOM 4611 C CA . ALA B 1 76 ? 5.381 53.408 22.343 1.00 47.51 42 ALA B CA 1
ATOM 4612 C C . ALA B 1 76 ? 6.270 54.057 21.276 1.00 47.30 42 ALA B C 1
ATOM 4613 O O . ALA B 1 76 ? 7.377 53.555 21.014 1.00 46.71 42 ALA B O 1
ATOM 4615 N N . ASN B 1 77 ? 5.801 55.163 20.671 1.00 46.62 43 ASN B N 1
ATOM 4616 C CA . ASN B 1 77 ? 6.602 55.917 19.676 1.00 46.77 43 ASN B CA 1
ATOM 4617 C C . ASN B 1 77 ? 8.007 56.108 20.187 1.00 45.71 43 ASN B C 1
ATOM 4618 O O . ASN B 1 77 ? 8.973 55.977 19.440 1.00 46.00 43 ASN B O 1
ATOM 4623 N N . CYS B 1 78 ? 8.093 56.456 21.469 1.00 44.76 44 CYS B N 1
ATOM 4624 C CA . CYS B 1 78 ? 9.337 56.858 22.104 1.00 43.97 44 CYS B CA 1
ATOM 4625 C C . CYS B 1 78 ? 10.307 55.692 22.249 1.00 42.48 44 CYS B C 1
ATOM 4626 O O . CYS B 1 78 ? 11.511 55.895 22.351 1.00 42.30 44 CYS B O 1
ATOM 4629 N N . GLY B 1 79 ? 9.770 54.474 22.246 1.00 41.21 45 GLY B N 1
ATOM 4630 C CA . GLY B 1 79 ? 10.569 53.271 22.429 1.00 40.14 45 GLY B CA 1
ATOM 4631 C C . GLY B 1 79 ? 11.178 52.765 21.135 1.00 39.36 45 GLY B C 1
ATOM 4632 O O . GLY B 1 79 ? 12.066 51.921 21.156 1.00 38.50 45 GLY B O 1
ATOM 4633 N N . LEU B 1 80 ? 10.706 53.301 20.010 1.00 38.23 46 LEU B N 1
ATOM 4634 C CA . LEU B 1 80 ? 11.102 52.803 18.687 1.00 38.12 46 LEU B CA 1
ATOM 4635 C C . LEU B 1 80 ? 12.621 52.691 18.462 1.00 37.40 46 LEU B C 1
ATOM 4636 O O . LEU B 1 80 ? 13.087 51.640 18.047 1.00 37.77 46 LEU B O 1
ATOM 4641 N N . PRO B 1 81 ? 13.391 53.763 18.748 1.00 37.15 47 PRO B N 1
ATOM 4642 C CA . PRO B 1 81 ? 14.849 53.661 18.558 1.00 36.60 47 PRO B CA 1
ATOM 4643 C C . PRO B 1 81 ? 15.531 52.557 19.388 1.00 36.78 47 PRO B C 1
ATOM 4644 O O . PRO B 1 81 ? 16.528 51.966 18.941 1.00 36.41 47 PRO B O 1
ATOM 4648 N N . TYR B 1 82 ? 15.002 52.275 20.577 1.00 36.57 48 TYR B N 1
ATOM 4649 C CA . TYR B 1 82 ? 15.614 51.271 21.467 1.00 36.85 48 TYR B CA 1
ATOM 4650 C C . TYR B 1 82 ? 15.286 49.855 21.043 1.00 36.41 48 TYR B C 1
ATOM 4651 O O . TYR B 1 82 ? 16.041 48.917 21.338 1.00 36.48 48 TYR B O 1
ATOM 4660 N N . TYR B 1 83 ? 14.156 49.695 20.359 1.00 36.06 49 TYR B N 1
ATOM 4661 C CA . TYR B 1 83 ? 13.825 48.427 19.730 1.00 36.36 49 TYR B CA 1
ATOM 4662 C C . TYR B 1 83 ? 14.773 48.190 18.547 1.00 36.45 49 TYR B C 1
ATOM 4663 O O . TYR B 1 83 ? 15.327 47.111 18.401 1.00 36.00 49 TYR B O 1
ATOM 4672 N N . ILE B 1 84 ? 14.966 49.208 17.714 1.00 36.78 50 ILE B N 1
ATOM 4673 C CA . ILE B 1 84 ? 15.946 49.121 16.634 1.00 36.61 50 ILE B CA 1
ATOM 4674 C C . ILE B 1 84 ? 17.338 48.763 17.170 1.00 37.09 50 ILE B C 1
ATOM 4675 O O . ILE B 1 84 ? 18.017 47.922 16.591 1.00 37.25 50 ILE B O 1
ATOM 4680 N N . GLY B 1 85 ? 17.729 49.369 18.292 1.00 37.01 51 GLY B N 1
ATOM 4681 C CA . GLY B 1 85 ? 19.037 49.096 18.921 1.00 36.69 51 GLY B CA 1
ATOM 4682 C C . GLY B 1 85 ? 19.159 47.764 19.652 1.00 37.28 51 GLY B C 1
ATOM 4683 O O . GLY B 1 85 ? 20.250 47.389 20.114 1.00 37.06 51 GLY B O 1
ATOM 4684 N N . GLY B 1 86 ? 18.053 47.034 19.746 1.00 37.37 52 GLY B N 1
ATOM 4685 C CA . GLY B 1 86 ? 18.054 45.729 20.394 1.00 37.57 52 GLY B CA 1
ATOM 4686 C C . GLY B 1 86 ? 18.073 45.820 21.909 1.00 37.80 52 GLY B C 1
ATOM 4687 O O . GLY B 1 86 ? 18.401 44.846 22.588 1.00 37.18 52 GLY B O 1
ATOM 4688 N N . VAL B 1 87 ? 17.723 46.993 22.432 1.00 38.02 53 VAL B N 1
ATOM 4689 C CA . VAL B 1 87 ? 17.658 47.230 23.876 1.00 38.77 53 VAL B CA 1
ATOM 4690 C C . VAL B 1 87 ? 16.280 46.789 24.377 1.00 38.90 53 VAL B C 1
ATOM 4691 O O . VAL B 1 87 ? 16.162 46.073 25.376 1.00 39.26 53 VAL B O 1
ATOM 4695 N N . ILE B 1 88 ? 15.241 47.223 23.677 1.00 38.79 54 ILE B N 1
ATOM 4696 C CA . ILE B 1 88 ? 13.919 46.654 23.846 1.00 39.02 54 ILE B CA 1
ATOM 4697 C C . ILE B 1 88 ? 13.860 45.428 22.933 1.00 39.44 54 ILE B C 1
ATOM 4698 O O . ILE B 1 88 ? 13.753 45.554 21.716 1.00 39.18 54 ILE B O 1
ATOM 4703 N N . THR B 1 89 ? 13.954 44.243 23.531 1.00 40.18 55 THR B N 1
ATOM 4704 C CA . THR B 1 89 ? 14.032 42.991 22.760 1.00 41.19 55 THR B CA 1
ATOM 4705 C C . THR B 1 89 ? 12.679 42.489 22.252 1.00 42.14 55 THR B C 1
ATOM 4706 O O . THR B 1 89 ? 12.611 41.834 21.205 1.00 42.50 55 THR B O 1
ATOM 4710 N N . GLU B 1 90 ? 11.613 42.786 22.994 1.00 42.69 56 GLU B N 1
ATOM 4711 C CA . GLU B 1 90 ? 10.278 42.321 22.643 1.00 43.38 56 GLU B CA 1
ATOM 4712 C C . GLU B 1 90 ? 9.560 43.351 21.789 1.00 43.07 56 GLU B C 1
ATOM 4713 O O . GLU B 1 90 ? 9.265 44.448 22.263 1.00 43.36 56 GLU B O 1
ATOM 4719 N N . ARG B 1 91 ? 9.260 43.002 20.544 1.00 42.86 57 ARG B N 1
ATOM 4720 C CA . ARG B 1 91 ? 8.464 43.886 19.699 1.00 43.00 57 ARG B CA 1
ATOM 4721 C C . ARG B 1 91 ? 7.141 44.192 20.384 1.00 43.51 57 ARG B C 1
ATOM 4722 O O . ARG B 1 91 ? 6.658 45.314 20.326 1.00 43.30 57 ARG B O 1
ATOM 4730 N N . GLN B 1 92 ? 6.585 43.190 21.059 1.00 44.54 58 GLN B N 1
ATOM 4731 C CA . GLN B 1 92 ? 5.265 43.284 21.681 1.00 46.16 58 GLN B CA 1
ATOM 4732 C C . GLN B 1 92 ? 5.179 44.310 22.812 1.00 46.54 58 GLN B C 1
ATOM 4733 O O . GLN B 1 92 ? 4.099 44.853 23.079 1.00 46.45 58 GLN B O 1
ATOM 4739 N N . LYS B 1 93 ? 6.314 44.575 23.462 1.00 47.41 59 LYS B N 1
ATOM 4740 C CA . LYS B 1 93 ? 6.407 45.625 24.482 1.00 48.18 59 LYS B CA 1
ATOM 4741 C C . LYS B 1 93 ? 6.128 47.025 23.918 1.00 48.67 59 LYS B C 1
ATOM 4742 O O . LYS B 1 93 ? 5.729 47.919 24.657 1.00 48.79 59 LYS B O 1
ATOM 4748 N N . LEU B 1 94 ? 6.335 47.205 22.614 1.00 49.19 60 LEU B N 1
ATOM 4749 C CA . LEU B 1 94 ? 6.080 48.488 21.938 1.00 50.14 60 LEU B CA 1
ATOM 4750 C C . LEU B 1 94 ? 4.598 48.805 21.820 1.00 51.43 60 LEU B C 1
ATOM 4751 O O . LEU B 1 94 ? 4.212 49.923 21.463 1.00 51.21 60 LEU B O 1
ATOM 4756 N N . LEU B 1 95 ? 3.774 47.806 22.105 1.00 52.86 61 LEU B N 1
ATOM 4757 C CA . LEU B 1 95 ? 2.336 47.963 22.050 1.00 55.00 61 LEU B CA 1
ATOM 4758 C C . LEU B 1 95 ? 1.791 48.065 23.481 1.00 56.08 61 LEU B C 1
ATOM 4759 O O . LEU B 1 95 ? 1.654 47.055 24.175 1.00 56.43 61 LEU B O 1
ATOM 4764 N N . VAL B 1 96 ? 1.518 49.302 23.914 1.00 57.32 62 VAL B N 1
ATOM 4765 C CA . VAL B 1 96 ? 1.154 49.602 25.306 1.00 58.84 62 VAL B CA 1
ATOM 4766 C C . VAL B 1 96 ? -0.238 49.083 25.698 1.00 59.66 62 VAL B C 1
ATOM 4767 O O . VAL B 1 96 ? -0.409 48.524 26.784 1.00 60.18 62 VAL B O 1
ATOM 4771 N N . GLN B 1 97 ? -1.221 49.284 24.820 1.00 60.18 63 GLN B N 1
ATOM 4772 C CA . GLN B 1 97 ? -2.557 48.708 24.978 1.00 60.52 63 GLN B CA 1
ATOM 4773 C C . GLN B 1 97 ? -3.086 48.266 23.616 1.00 59.92 63 GLN B C 1
ATOM 4774 O O . GLN B 1 97 ? -2.873 48.956 22.618 1.00 60.11 63 GLN B O 1
ATOM 4780 N N . THR B 1 98 ? -3.755 47.114 23.576 1.00 59.15 64 THR B N 1
ATOM 4781 C CA . THR B 1 98 ? -4.348 46.605 22.337 1.00 58.62 64 THR B CA 1
ATOM 4782 C C . THR B 1 98 ? -5.688 47.288 22.059 1.00 58.24 64 THR B C 1
ATOM 4783 O O . THR B 1 98 ? -6.315 47.832 22.974 1.00 57.80 64 THR B O 1
ATOM 4787 N N . VAL B 1 99 ? -6.115 47.256 20.797 1.00 57.90 65 VAL B N 1
ATOM 4788 C CA . VAL B 1 99 ? -7.408 47.809 20.392 1.00 57.64 65 VAL B CA 1
ATOM 4789 C C . VAL B 1 99 ? -8.539 47.161 21.188 1.00 57.62 65 VAL B C 1
ATOM 4790 O O . VAL B 1 99 ? -9.359 47.858 21.779 1.00 57.67 65 VAL B O 1
ATOM 4794 N N . GLU B 1 100 ? -8.555 45.831 21.218 1.00 57.67 66 GLU B N 1
ATOM 4795 C CA . GLU B 1 100 ? -9.621 45.069 21.867 1.00 57.91 66 GLU B CA 1
ATOM 4796 C C . GLU B 1 100 ? -9.735 45.325 23.374 1.00 57.69 66 GLU B C 1
ATOM 4797 O O . GLU B 1 100 ? -10.846 45.482 23.889 1.00 57.53 66 GLU B O 1
ATOM 4803 N N . ARG B 1 101 ? -8.595 45.366 24.066 1.00 57.55 67 ARG B N 1
ATOM 4804 C CA . ARG B 1 101 ? -8.569 45.540 25.518 1.00 57.60 67 ARG B CA 1
ATOM 4805 C C . ARG B 1 101 ? -9.054 46.924 25.946 1.00 56.96 67 ARG B C 1
ATOM 4806 O O . ARG B 1 101 ? -9.884 47.044 26.846 1.00 56.75 67 ARG B O 1
ATOM 4822 N N . SER B 1 103 ? -10.810 49.142 24.072 1.00 52.67 69 SER B N 1
ATOM 4823 C CA . SER B 1 103 ? -12.183 49.361 23.641 1.00 51.04 69 SER B CA 1
ATOM 4824 C C . SER B 1 103 ? -13.165 48.734 24.637 1.00 49.90 69 SER B C 1
ATOM 4825 O O . SER B 1 103 ? -14.232 49.287 24.890 1.00 49.50 69 SER B O 1
ATOM 4828 N N . LYS B 1 104 ? -12.777 47.596 25.215 1.00 48.34 70 LYS B N 1
ATOM 4829 C CA . LYS B 1 104 ? -13.584 46.914 26.226 1.00 47.00 70 LYS B CA 1
ATOM 4830 C C . LYS B 1 104 ? -13.567 47.685 27.541 1.00 45.63 70 LYS B C 1
ATOM 4831 O O . LYS B 1 104 ? -14.616 47.943 28.136 1.00 45.41 70 LYS B O 1
ATOM 4837 N N . ARG B 1 105 ? -12.376 48.072 27.983 1.00 43.95 71 ARG B N 1
ATOM 4838 C CA . ARG B 1 105 ? -12.237 48.704 29.287 1.00 42.47 71 ARG B CA 1
ATOM 4839 C C . ARG B 1 105 ? -12.985 50.039 29.399 1.00 41.61 71 ARG B C 1
ATOM 4840 O O . ARG B 1 105 ? -13.603 50.315 30.430 1.00 41.52 71 ARG B O 1
ATOM 4848 N N . PHE B 1 106 ? -12.924 50.856 28.347 1.00 40.75 72 PHE B N 1
ATOM 4849 C CA . PHE B 1 106 ? -13.479 52.213 28.385 1.00 39.76 72 PHE B CA 1
ATOM 4850 C C . PHE B 1 106 ? -14.660 52.387 27.431 1.00 39.71 72 PHE B C 1
ATOM 4851 O O . PHE B 1 106 ? -15.065 53.507 27.099 1.00 39.41 72 PHE B O 1
ATOM 4859 N N . ASN B 1 107 ? -15.229 51.264 27.014 1.00 39.15 73 ASN B N 1
ATOM 4860 C CA . ASN B 1 107 ? -16.356 51.279 26.099 1.00 38.84 73 ASN B CA 1
ATOM 4861 C C . ASN B 1 107 ? -16.182 52.311 24.974 1.00 38.69 73 ASN B C 1
ATOM 4862 O O . ASN B 1 107 ? -17.036 53.179 24.750 1.00 38.55 73 ASN B O 1
ATOM 4867 N N . LEU B 1 108 ? -15.054 52.183 24.283 1.00 38.47 74 LEU B N 1
ATOM 4868 C CA . LEU B 1 108 ? -14.636 53.068 23.204 1.00 38.54 74 LEU B CA 1
ATOM 4869 C C . LEU B 1 108 ? -14.840 52.381 21.861 1.00 38.67 74 LEU B C 1
ATOM 4870 O O . LEU B 1 108 ? -14.494 51.205 21.690 1.00 39.01 74 LEU B O 1
ATOM 4875 N N . ASP B 1 109 ? -15.420 53.115 20.920 1.00 38.21 75 ASP B N 1
ATOM 4876 C CA . ASP B 1 109 ? -15.512 52.683 19.539 1.00 37.83 75 ASP B CA 1
ATOM 4877 C C . ASP B 1 109 ? -14.189 53.075 18.879 1.00 37.45 75 ASP B C 1
ATOM 4878 O O . ASP B 1 109 ? -13.986 54.230 18.492 1.00 37.22 75 ASP B O 1
ATOM 4883 N N . ILE B 1 110 ? -13.282 52.111 18.774 1.00 37.38 76 ILE B N 1
ATOM 4884 C CA . ILE B 1 110 ? -11.926 52.394 18.283 1.00 37.45 76 ILE B CA 1
ATOM 4885 C C . ILE B 1 110 ? -11.749 51.852 16.882 1.00 37.87 76 ILE B C 1
ATOM 4886 O O . ILE B 1 110 ? -11.895 50.649 16.653 1.00 37.83 76 ILE B O 1
ATOM 4891 N N . ARG B 1 111 ? -11.421 52.744 15.952 1.00 38.26 77 ARG B N 1
ATOM 4892 C CA . ARG B 1 111 ? -11.368 52.393 14.537 1.00 38.41 77 ARG B CA 1
ATOM 4893 C C . ARG B 1 111 ? -9.969 52.591 13.961 1.00 38.69 77 ARG B C 1
ATOM 4894 O O . ARG B 1 111 ? -9.566 53.713 13.642 1.00 38.90 77 ARG B O 1
ATOM 4902 N N . VAL B 1 112 ? -9.225 51.494 13.854 1.00 38.51 78 VAL B N 1
ATOM 4903 C CA . VAL B 1 112 ? -7.885 51.531 13.269 1.00 38.68 78 VAL B CA 1
ATOM 4904 C C . VAL B 1 112 ? -7.984 51.339 11.758 1.00 38.91 78 VAL B C 1
ATOM 4905 O O . VAL B 1 112 ? -9.062 51.009 11.233 1.00 38.71 78 VAL B O 1
ATOM 4909 N N . LEU B 1 113 ? -6.878 51.584 11.055 1.00 39.00 79 LEU B N 1
ATOM 4910 C CA . LEU B 1 113 ? -6.865 51.556 9.586 1.00 39.57 79 LEU B CA 1
ATOM 4911 C C . LEU B 1 113 ? -8.030 52.376 9.005 1.00 39.43 79 LEU B C 1
ATOM 4912 O O . LEU B 1 113 ? -8.691 51.966 8.053 1.00 39.13 79 LEU B O 1
ATOM 4917 N N . SER B 1 114 ? -8.258 53.539 9.612 1.00 39.08 80 SER B N 1
ATOM 4918 C CA . SER B 1 114 ? -9.289 54.476 9.212 1.00 38.78 80 SER B CA 1
ATOM 4919 C C . SER B 1 114 ? -8.696 55.874 9.197 1.00 39.28 80 SER B C 1
ATOM 4920 O O . SER B 1 114 ? -8.261 56.398 10.237 1.00 38.89 80 SER B O 1
ATOM 4923 N N . GLU B 1 115 ? -8.630 56.462 8.009 1.00 39.39 81 GLU B N 1
ATOM 4924 C CA . GLU B 1 115 ? -8.040 57.776 7.875 1.00 40.01 81 GLU B CA 1
ATOM 4925 C C . GLU B 1 115 ? -9.132 58.802 7.652 1.00 39.56 81 GLU B C 1
ATOM 4926 O O . GLU B 1 115 ? -9.903 58.696 6.704 1.00 39.96 81 GLU B O 1
ATOM 4932 N N . VAL B 1 116 ? -9.180 59.797 8.532 1.00 39.05 82 VAL B N 1
ATOM 4933 C CA . VAL B 1 116 ? -10.086 60.914 8.368 1.00 38.48 82 VAL B CA 1
ATOM 4934 C C . VAL B 1 116 ? -9.524 61.730 7.214 1.00 38.94 82 VAL B C 1
ATOM 4935 O O . VAL B 1 116 ? -8.367 62.158 7.262 1.00 38.21 82 VAL B O 1
ATOM 4939 N N . VAL B 1 117 ? -10.325 61.913 6.164 1.00 38.81 83 VAL B N 1
ATOM 4940 C CA . VAL B 1 117 ? -9.838 62.617 4.973 1.00 39.87 83 VAL B CA 1
ATOM 4941 C C . VAL B 1 117 ? -10.297 64.076 4.885 1.00 40.14 83 VAL B C 1
ATOM 4942 O O . VAL B 1 117 ? -9.738 64.872 4.120 1.00 40.47 83 VAL B O 1
ATOM 4946 N N . LYS B 1 118 ? -11.297 64.425 5.686 1.00 40.08 84 LYS B N 1
ATOM 4947 C CA . LYS B 1 118 ? -11.968 65.700 5.546 1.00 40.39 84 LYS B CA 1
ATOM 4948 C C . LYS B 1 118 ? -12.872 65.965 6.739 1.00 39.58 84 LYS B C 1
ATOM 4949 O O . LYS B 1 118 ? -13.613 65.075 7.180 1.00 38.80 84 LYS B O 1
ATOM 4955 N N . ILE B 1 119 ? -12.796 67.192 7.251 1.00 39.39 85 ILE B N 1
ATOM 4956 C CA . ILE B 1 119 ? -13.766 67.697 8.221 1.00 39.21 85 ILE B CA 1
ATOM 4957 C C . ILE B 1 119 ? -14.800 68.539 7.491 1.00 39.59 85 ILE B C 1
ATOM 4958 O O . ILE B 1 119 ? -14.456 69.470 6.759 1.00 39.20 85 ILE B O 1
ATOM 4963 N N . ASN B 1 120 ? -16.065 68.196 7.701 1.00 40.48 86 ASN B N 1
ATOM 4964 C CA . ASN B 1 120 ? -17.187 68.915 7.115 1.00 41.76 86 ASN B CA 1
ATOM 4965 C C . ASN B 1 120 ? -17.828 69.748 8.224 1.00 42.28 86 ASN B C 1
ATOM 4966 O O . ASN B 1 120 ? -18.846 69.375 8.805 1.00 42.35 86 ASN B O 1
ATOM 4971 N N . LYS B 1 121 ? -17.208 70.880 8.526 1.00 43.31 87 LYS B N 1
ATOM 4972 C CA . LYS B 1 121 ? -17.540 71.609 9.745 1.00 44.37 87 LYS B CA 1
ATOM 4973 C C . LYS B 1 121 ? -18.936 72.243 9.745 1.00 44.83 87 LYS B C 1
ATOM 4974 O O . LYS B 1 121 ? -19.495 72.479 10.818 1.00 45.34 87 LYS B O 1
ATOM 4980 N N . GLU B 1 122 ? -19.494 72.510 8.559 1.00 45.67 88 GLU B N 1
ATOM 4981 C CA . GLU B 1 122 ? -20.858 73.045 8.440 1.00 46.03 88 GLU B CA 1
ATOM 4982 C C . GLU B 1 122 ? -21.898 71.963 8.737 1.00 45.78 88 GLU B C 1
ATOM 4983 O O . GLU B 1 122 ? -22.985 72.254 9.252 1.00 45.85 88 GLU B O 1
ATOM 4989 N N . GLU B 1 123 ? -21.577 70.727 8.363 1.00 44.85 89 GLU B N 1
ATOM 4990 C CA . GLU B 1 123 ? -22.478 69.596 8.557 1.00 44.45 89 GLU B CA 1
ATOM 4991 C C . GLU B 1 123 ? -22.214 68.908 9.892 1.00 43.30 89 GLU B C 1
ATOM 4992 O O . GLU B 1 123 ? -22.988 68.045 10.314 1.00 43.64 89 GLU B O 1
ATOM 4998 N N . LYS B 1 124 ? -21.123 69.300 10.550 1.00 41.78 90 LYS B N 1
ATOM 4999 C CA . LYS B 1 124 ? -20.624 68.614 11.741 1.00 40.24 90 LYS B CA 1
ATOM 5000 C C . LYS B 1 124 ? -20.498 67.112 11.461 1.00 39.63 90 LYS B C 1
ATOM 5001 O O . LYS B 1 124 ? -21.003 66.272 12.208 1.00 39.25 90 LYS B O 1
ATOM 5007 N N . THR B 1 125 ? -19.856 66.795 10.337 1.00 38.86 91 THR B N 1
ATOM 5008 C CA . THR B 1 125 ? -19.488 65.428 9.996 1.00 37.93 91 THR B CA 1
ATOM 5009 C C . THR B 1 125 ? -18.017 65.395 9.604 1.00 37.71 91 THR B C 1
ATOM 5010 O O . THR B 1 125 ? -17.433 66.421 9.244 1.00 37.61 91 THR B O 1
ATOM 5014 N N . ILE B 1 126 ? -17.421 64.209 9.689 1.00 36.99 92 ILE B N 1
ATOM 5015 C CA . ILE B 1 126 ? -16.115 63.952 9.098 1.00 36.38 92 ILE B CA 1
ATOM 5016 C C . ILE B 1 126 ? -16.212 62.810 8.090 1.00 36.08 92 ILE B C 1
ATOM 5017 O O . ILE B 1 126 ? -17.063 61.922 8.215 1.00 35.21 92 ILE B O 1
ATOM 5022 N N . THR B 1 127 ? -15.334 62.844 7.096 1.00 36.14 93 THR B N 1
ATOM 5023 C CA . THR B 1 127 ? -15.272 61.791 6.096 1.00 36.46 93 THR B CA 1
ATOM 5024 C C . THR B 1 127 ? -14.104 60.875 6.424 1.00 36.62 93 THR B C 1
ATOM 5025 O O . THR B 1 127 ? -12.969 61.335 6.587 1.00 36.61 93 THR B O 1
ATOM 5029 N N . ILE B 1 128 ? -14.404 59.585 6.544 1.00 37.00 94 ILE B N 1
ATOM 5030 C CA . ILE B 1 128 ? -13.416 58.575 6.918 1.00 37.93 94 ILE B CA 1
ATOM 5031 C C . ILE B 1 128 ? -13.190 57.610 5.759 1.00 38.79 94 ILE B C 1
ATOM 5032 O O . ILE B 1 128 ? -14.140 57.159 5.126 1.00 38.73 94 ILE B O 1
ATOM 5037 N N . LYS B 1 129 ? -11.923 57.308 5.485 1.00 40.14 95 LYS B N 1
ATOM 5038 C CA . LYS B 1 129 ? -11.550 56.354 4.446 1.00 41.40 95 LYS B CA 1
ATOM 5039 C C . LYS B 1 129 ? -10.915 55.113 5.064 1.00 42.28 95 LYS B C 1
ATOM 5040 O O . LYS B 1 129 ? -9.971 55.217 5.852 1.00 42.04 95 LYS B O 1
ATOM 5046 N N . ASN B 1 130 ? -11.456 53.949 4.716 1.00 43.58 96 ASN B N 1
ATOM 5047 C CA . ASN B 1 130 ? -10.843 52.661 5.021 1.00 45.08 96 ASN B CA 1
ATOM 5048 C C . ASN B 1 130 ? -9.514 52.535 4.274 1.00 45.68 96 ASN B C 1
ATOM 5049 O O . ASN B 1 130 ? -9.468 52.568 3.042 1.00 46.20 96 ASN B O 1
ATOM 5054 N N . VAL B 1 131 ? -8.439 52.396 5.034 1.00 46.39 97 VAL B N 1
ATOM 5055 C CA . VAL B 1 131 ? -7.077 52.355 4.494 1.00 47.09 97 VAL B CA 1
ATOM 5056 C C . VAL B 1 131 ? -6.827 51.109 3.631 1.00 47.49 97 VAL B C 1
ATOM 5057 O O . VAL B 1 131 ? -6.024 51.134 2.692 1.00 47.32 97 VAL B O 1
ATOM 5061 N N . THR B 1 132 ? -7.532 50.032 3.954 1.00 47.93 98 THR B N 1
ATOM 5062 C CA . THR B 1 132 ? -7.378 48.763 3.254 1.00 48.91 98 THR B CA 1
ATOM 5063 C C . THR B 1 132 ? -8.089 48.787 1.894 1.00 49.18 98 THR B C 1
ATOM 5064 O O . THR B 1 132 ? -7.542 48.312 0.891 1.00 49.58 98 THR B O 1
ATOM 5068 N N . THR B 1 133 ? -9.290 49.361 1.859 1.00 49.15 99 THR B N 1
ATOM 5069 C CA . THR B 1 133 ? -10.139 49.279 0.670 1.00 49.23 99 THR B CA 1
ATOM 5070 C C . THR B 1 133 ? -10.345 50.599 -0.086 1.00 49.20 99 THR B C 1
ATOM 5071 O O . THR B 1 133 ? -10.861 50.594 -1.202 1.00 49.41 99 THR B O 1
ATOM 5075 N N . ASN B 1 134 ? -9.940 51.713 0.521 1.00 49.11 100 ASN B N 1
ATOM 5076 C CA . ASN B 1 134 ? -10.165 53.068 -0.018 1.00 49.06 100 ASN B CA 1
ATOM 5077 C C . ASN B 1 134 ? -11.640 53.516 -0.031 1.00 48.85 100 ASN B C 1
ATOM 5078 O O . ASN B 1 134 ? -11.957 54.597 -0.544 1.00 49.01 100 ASN B O 1
ATOM 5083 N N . GLU B 1 135 ? -12.531 52.694 0.528 1.00 48.16 101 GLU B N 1
ATOM 5084 C CA . GLU B 1 135 ? -13.935 53.085 0.678 1.00 47.61 101 GLU B CA 1
ATOM 5085 C C . GLU B 1 135 ? -14.127 54.111 1.798 1.00 46.53 101 GLU B C 1
ATOM 5086 O O . GLU B 1 135 ? -13.454 54.047 2.840 1.00 46.55 101 GLU B O 1
ATOM 5092 N N . THR B 1 136 ? -15.036 55.058 1.560 1.00 45.07 102 THR B N 1
ATOM 5093 C CA . THR B 1 136 ? -15.293 56.160 2.484 1.00 43.75 102 THR B CA 1
ATOM 5094 C C . THR B 1 136 ? -16.714 56.139 3.049 1.00 42.93 102 THR B C 1
ATOM 5095 O O . THR B 1 136 ? -17.631 55.594 2.434 1.00 42.37 102 THR B O 1
ATOM 5099 N N . TYR B 1 137 ? -16.880 56.740 4.224 1.00 41.66 103 TYR B N 1
ATOM 5100 C CA . TYR B 1 137 ? -18.197 56.970 4.821 1.00 40.82 103 TYR B CA 1
ATOM 5101 C C . TYR B 1 137 ? -18.163 58.246 5.658 1.00 40.65 103 TYR B C 1
ATOM 5102 O O . TYR B 1 137 ? -17.085 58.737 6.003 1.00 40.45 103 TYR B O 1
ATOM 5111 N N . ASN B 1 138 ? -19.335 58.790 5.973 1.00 40.08 104 ASN B N 1
ATOM 5112 C CA . ASN B 1 138 ? -19.390 59.955 6.852 1.00 39.87 104 ASN B CA 1
ATOM 5113 C C . ASN B 1 138 ? -19.777 59.588 8.279 1.00 39.13 104 ASN B C 1
ATOM 5114 O O . ASN B 1 138 ? -20.526 58.629 8.518 1.00 38.82 104 ASN B O 1
ATOM 5119 N N . GLU B 1 139 ? -19.255 60.365 9.217 1.00 38.66 105 GLU B N 1
ATOM 5120 C CA . GLU B 1 139 ? -19.525 60.181 10.635 1.00 38.04 105 GLU B CA 1
ATOM 5121 C C . GLU B 1 139 ? -19.805 61.558 11.233 1.00 37.47 105 GLU B C 1
ATOM 5122 O O . GLU B 1 139 ? -18.979 62.464 11.126 1.00 37.45 105 GLU B O 1
ATOM 5128 N N . ALA B 1 140 ? -20.978 61.705 11.842 1.00 36.57 106 ALA B N 1
ATOM 5129 C CA . ALA B 1 140 ? -21.382 62.952 12.483 1.00 35.94 106 ALA B CA 1
ATOM 5130 C C . ALA B 1 140 ? -20.728 63.046 13.852 1.00 35.59 106 ALA B C 1
ATOM 5131 O O . ALA B 1 140 ? -20.440 62.025 14.469 1.00 36.01 106 ALA B O 1
ATOM 5133 N N . TYR B 1 141 ? -20.482 64.271 14.311 1.00 35.01 107 TYR B N 1
ATOM 5134 C CA . TYR B 1 141 ? -19.952 64.513 15.650 1.00 34.48 107 TYR B CA 1
ATOM 5135 C C . TYR B 1 141 ? -20.739 65.620 16.359 1.00 34.22 107 TYR B C 1
ATOM 5136 O O . TYR B 1 141 ? -21.351 66.477 15.714 1.00 33.97 107 TYR B O 1
ATOM 5145 N N . ASP B 1 142 ? -20.747 65.572 17.687 1.00 34.03 108 ASP B N 1
ATOM 5146 C CA . ASP B 1 142 ? -21.137 66.733 18.481 1.00 34.12 108 ASP B CA 1
ATOM 5147 C C . ASP B 1 142 ? -19.879 67.532 18.781 1.00 33.77 108 ASP B C 1
ATOM 5148 O O . ASP B 1 142 ? -19.854 68.757 18.636 1.00 33.60 108 ASP B O 1
ATOM 5153 N N . VAL B 1 143 ? -18.830 66.832 19.210 1.00 33.40 109 VAL B N 1
ATOM 5154 C CA . VAL B 1 143 ? -17.553 67.476 19.483 1.00 33.30 109 VAL B CA 1
ATOM 5155 C C . VAL B 1 143 ? -16.445 66.697 18.772 1.00 33.25 109 VAL B C 1
ATOM 5156 O O . VAL B 1 143 ? -16.455 65.462 18.755 1.00 33.17 109 VAL B O 1
ATOM 5160 N N . LEU B 1 144 ? -15.506 67.418 18.167 1.00 33.25 110 LEU B N 1
ATOM 5161 C CA . LEU B 1 144 ? -14.430 66.784 17.419 1.00 33.64 110 LEU B CA 1
ATOM 5162 C C . LEU B 1 144 ? -13.099 67.181 18.034 1.00 33.74 110 LEU B C 1
ATOM 5163 O O . LEU B 1 144 ? -12.895 68.348 18.360 1.00 34.51 110 LEU B O 1
ATOM 5168 N N . ILE B 1 145 ? -12.217 66.201 18.218 1.00 33.77 111 ILE B N 1
ATOM 5169 C CA . ILE B 1 145 ? -10.929 66.415 18.865 1.00 33.77 111 ILE B CA 1
ATOM 5170 C C . ILE B 1 145 ? -9.826 65.905 17.948 1.00 33.71 111 ILE B C 1
ATOM 5171 O O . ILE B 1 145 ? -9.810 64.739 17.557 1.00 33.83 111 ILE B O 1
ATOM 5176 N N . LEU B 1 146 ? -8.925 66.803 17.586 1.00 33.71 112 LEU B N 1
ATOM 5177 C CA . LEU B 1 146 ? -7.859 66.508 16.652 1.00 33.73 112 LEU B CA 1
ATOM 5178 C C . LEU B 1 146 ? -6.555 66.358 17.407 1.00 34.52 112 LEU B C 1
ATOM 5179 O O . LEU B 1 146 ? -6.067 67.316 18.023 1.00 34.42 112 LEU B O 1
ATOM 5184 N N . SER B 1 147 ? -5.997 65.150 17.363 1.00 34.93 113 SER B N 1
ATOM 5185 C CA . SER B 1 147 ? -4.649 64.908 17.880 1.00 35.41 113 SER B CA 1
ATOM 5186 C C . SER B 1 147 ? -3.839 64.104 16.853 1.00 35.83 113 SER B C 1
ATOM 5187 O O . SER B 1 147 ? -3.416 62.984 17.140 1.00 35.70 113 SER B O 1
ATOM 5190 N N . PRO B 1 148 ? -3.637 64.675 15.642 1.00 36.37 114 PRO B N 1
ATOM 5191 C CA . PRO B 1 148 ? -3.050 63.948 14.510 1.00 36.49 114 PRO B CA 1
ATOM 5192 C C . PRO B 1 148 ? -1.511 63.896 14.513 1.00 36.63 114 PRO B C 1
ATOM 5193 O O . PRO B 1 148 ? -0.905 63.276 13.630 1.00 36.80 114 PRO B O 1
ATOM 5197 N N . GLY B 1 149 ? -0.887 64.572 15.467 1.00 37.33 115 GLY B N 1
ATOM 5198 C CA . GLY B 1 149 ? 0.558 64.507 15.622 1.00 37.65 115 GLY B CA 1
ATOM 5199 C C . GLY B 1 149 ? 1.348 65.313 14.612 1.00 38.17 115 GLY B C 1
ATOM 5200 O O . GLY B 1 149 ? 0.877 66.327 14.113 1.00 37.95 115 GLY B O 1
ATOM 5201 N N . ALA B 1 150 ? 2.577 64.874 14.351 1.00 38.87 116 ALA B N 1
ATOM 5202 C CA . ALA B 1 150 ? 3.466 65.551 13.412 1.00 39.81 116 ALA B CA 1
ATOM 5203 C C . ALA B 1 150 ? 4.149 64.525 12.528 1.00 40.81 116 ALA B C 1
ATOM 5204 O O . ALA B 1 150 ? 4.281 63.366 12.915 1.00 41.40 116 ALA B O 1
ATOM 5206 N N . LYS B 1 151 ? 4.605 64.955 11.359 1.00 41.24 117 LYS B N 1
ATOM 5207 C CA . LYS B 1 151 ? 5.236 64.053 10.405 1.00 42.23 117 LYS B CA 1
ATOM 5208 C C . LYS B 1 151 ? 6.651 64.513 10.101 1.00 42.26 117 LYS B C 1
ATOM 5209 O O . LYS B 1 151 ? 6.930 65.702 10.221 1.00 41.93 117 LYS B O 1
ATOM 5215 N N . PRO B 1 152 ? 7.548 63.577 9.711 1.00 42.92 118 PRO B N 1
ATOM 5216 C CA . PRO B 1 152 ? 8.948 63.941 9.452 1.00 43.64 118 PRO B CA 1
ATOM 5217 C C . PRO B 1 152 ? 9.106 64.937 8.313 1.00 44.27 118 PRO B C 1
ATOM 5218 O O . PRO B 1 152 ? 8.347 64.903 7.349 1.00 44.28 118 PRO B O 1
ATOM 5222 N N . ILE B 1 153 ? 10.088 65.823 8.432 1.00 45.24 119 ILE B N 1
ATOM 5223 C CA . ILE B 1 153 ? 10.436 66.708 7.330 1.00 45.93 119 ILE B CA 1
ATOM 5224 C C . ILE B 1 153 ? 11.292 65.922 6.342 1.00 46.28 119 ILE B C 1
ATOM 5225 O O . ILE B 1 153 ? 12.288 65.304 6.717 1.00 46.32 119 ILE B O 1
ATOM 5230 N N . VAL B 1 154 ? 10.871 65.923 5.084 1.00 47.17 120 VAL B N 1
ATOM 5231 C CA . VAL B 1 154 ? 11.644 65.310 4.009 1.00 47.94 120 VAL B CA 1
ATOM 5232 C C . VAL B 1 154 ? 12.166 66.433 3.108 1.00 48.48 120 VAL B C 1
ATOM 5233 O O . VAL B 1 154 ? 11.371 67.144 2.486 1.00 48.18 120 VAL B O 1
ATOM 5237 N N . PRO B 1 155 ? 13.502 66.618 3.061 1.00 48.95 121 PRO B N 1
ATOM 5238 C CA . PRO B 1 155 ? 14.069 67.662 2.210 1.00 49.57 121 PRO B CA 1
ATOM 5239 C C . PRO B 1 155 ? 14.140 67.227 0.750 1.00 50.15 121 PRO B C 1
ATOM 5240 O O . PRO B 1 155 ? 14.106 66.029 0.447 1.00 49.75 121 PRO B O 1
ATOM 5244 N N . SER B 1 156 ? 14.230 68.207 -0.141 1.00 51.30 122 SER B N 1
ATOM 5245 C CA . SER B 1 156 ? 14.432 67.948 -1.557 1.00 52.30 122 SER B CA 1
ATOM 5246 C C . SER B 1 156 ? 15.919 67.757 -1.840 1.00 52.44 122 SER B C 1
ATOM 5247 O O . SER B 1 156 ? 16.627 68.717 -2.152 1.00 52.76 122 SER B O 1
ATOM 5250 N N . ILE B 1 157 ? 16.389 66.518 -1.688 1.00 52.50 123 ILE B N 1
ATOM 5251 C CA . ILE B 1 157 ? 17.764 66.149 -2.026 1.00 52.45 123 ILE B CA 1
ATOM 5252 C C . ILE B 1 157 ? 17.756 65.449 -3.373 1.00 52.49 123 ILE B C 1
ATOM 5253 O O . ILE B 1 157 ? 17.050 64.456 -3.541 1.00 52.34 123 ILE B O 1
ATOM 5258 N N . PRO B 1 158 ? 18.534 65.964 -4.342 1.00 52.50 124 PRO B N 1
ATOM 5259 C CA . PRO B 1 158 ? 18.690 65.242 -5.598 1.00 52.64 124 PRO B CA 1
ATOM 5260 C C . PRO B 1 158 ? 19.066 63.781 -5.344 1.00 52.76 124 PRO B C 1
ATOM 5261 O O . PRO B 1 158 ? 20.006 63.500 -4.595 1.00 52.81 124 PRO B O 1
ATOM 5265 N N . GLY B 1 159 ? 18.304 62.869 -5.940 1.00 52.77 125 GLY B N 1
ATOM 5266 C CA . GLY B 1 159 ? 18.567 61.440 -5.826 1.00 53.02 125 GLY B CA 1
ATOM 5267 C C . GLY B 1 159 ? 17.909 60.756 -4.643 1.00 53.28 125 GLY B C 1
ATOM 5268 O O . GLY B 1 159 ? 18.171 59.580 -4.385 1.00 53.28 125 GLY B O 1
ATOM 5269 N N . ILE B 1 160 ? 17.050 61.486 -3.930 1.00 53.57 126 ILE B N 1
ATOM 5270 C CA . ILE B 1 160 ? 16.362 60.945 -2.752 1.00 53.89 126 ILE B CA 1
ATOM 5271 C C . ILE B 1 160 ? 15.277 59.919 -3.115 1.00 54.39 126 ILE B C 1
ATOM 5272 O O . ILE B 1 160 ? 14.973 59.034 -2.316 1.00 54.65 126 ILE B O 1
ATOM 5277 N N . GLU B 1 161 ? 14.714 60.035 -4.318 1.00 54.76 127 GLU B N 1
ATOM 5278 C CA . GLU B 1 161 ? 13.698 59.093 -4.803 1.00 55.38 127 GLU B CA 1
ATOM 5279 C C . GLU B 1 161 ? 14.287 57.729 -5.173 1.00 55.20 127 GLU B C 1
ATOM 5280 O O . GLU B 1 161 ? 13.553 56.744 -5.285 1.00 55.49 127 GLU B O 1
ATOM 5286 N N . GLU B 1 162 ? 15.605 57.682 -5.359 1.00 54.79 128 GLU B N 1
ATOM 5287 C CA . GLU B 1 162 ? 16.307 56.449 -5.721 1.00 54.81 128 GLU B CA 1
ATOM 5288 C C . GLU B 1 162 ? 16.973 55.791 -4.510 1.00 54.13 128 GLU B C 1
ATOM 5289 O O . GLU B 1 162 ? 17.526 54.696 -4.625 1.00 54.21 128 GLU B O 1
ATOM 5295 N N . ALA B 1 163 ? 16.926 56.461 -3.359 1.00 53.44 129 ALA B N 1
ATOM 5296 C CA . ALA B 1 163 ? 17.640 56.006 -2.165 1.00 52.67 129 ALA B CA 1
ATOM 5297 C C . ALA B 1 163 ? 16.879 54.914 -1.408 1.00 52.35 129 ALA B C 1
ATOM 5298 O O . ALA B 1 163 ? 16.206 55.189 -0.407 1.00 52.48 129 ALA B O 1
ATOM 5300 N N . LYS B 1 164 ? 17.026 53.677 -1.886 1.00 51.49 130 LYS B N 1
ATOM 5301 C CA . LYS B 1 164 ? 16.335 52.494 -1.351 1.00 50.97 130 LYS B CA 1
ATOM 5302 C C . LYS B 1 164 ? 16.509 52.268 0.160 1.00 50.01 130 LYS B C 1
ATOM 5303 O O . LYS B 1 164 ? 15.630 51.690 0.811 1.00 50.04 130 LYS B O 1
ATOM 5309 N N . ALA B 1 165 ? 17.642 52.715 0.702 1.00 48.48 131 ALA B N 1
ATOM 5310 C CA . ALA B 1 165 ? 17.968 52.517 2.121 1.00 47.22 131 ALA B CA 1
ATOM 5311 C C . ALA B 1 165 ? 17.866 53.796 2.970 1.00 46.14 131 ALA B C 1
ATOM 5312 O O . ALA B 1 165 ? 18.542 53.935 3.995 1.00 46.07 131 ALA B O 1
ATOM 5314 N N . LEU B 1 166 ? 17.003 54.716 2.542 1.00 45.24 132 LEU B N 1
ATOM 5315 C CA . LEU B 1 166 ? 16.696 55.946 3.285 1.00 44.08 132 LEU B CA 1
ATOM 5316 C C . LEU B 1 166 ? 15.402 55.735 4.076 1.00 43.30 132 LEU B C 1
ATOM 5317 O O . LEU B 1 166 ? 14.362 55.383 3.501 1.00 42.67 132 LEU B O 1
ATOM 5322 N N . PHE B 1 167 ? 15.465 55.953 5.388 1.00 41.84 133 PHE B N 1
ATOM 5323 C CA . PHE B 1 167 ? 14.311 55.738 6.263 1.00 41.34 133 PHE B CA 1
ATOM 5324 C C . PHE B 1 167 ? 14.027 56.942 7.152 1.00 41.22 133 PHE B C 1
ATOM 5325 O O . PHE B 1 167 ? 14.952 57.604 7.614 1.00 40.12 133 PHE B O 1
ATOM 5333 N N . THR B 1 168 ? 12.743 57.208 7.398 1.00 41.40 134 THR B N 1
ATOM 5334 C CA . THR B 1 168 ? 12.350 58.100 8.497 1.00 42.02 134 THR B CA 1
ATOM 5335 C C . THR B 1 168 ? 11.688 57.233 9.558 1.00 42.25 134 THR B C 1
ATOM 5336 O O . THR B 1 168 ? 11.249 56.111 9.274 1.00 42.19 134 THR B O 1
ATOM 5340 N N . LEU B 1 169 ? 11.595 57.766 10.772 1.00 42.35 135 LEU B N 1
ATOM 5341 C CA . LEU B 1 169 ? 11.074 57.013 11.894 1.00 42.56 135 LEU B CA 1
ATOM 5342 C C . LEU B 1 169 ? 9.915 57.737 12.566 1.00 42.89 135 LEU B C 1
ATOM 5343 O O . LEU B 1 169 ? 10.101 58.811 13.154 1.00 42.77 135 LEU B O 1
ATOM 5348 N N . ARG B 1 170 ? 8.726 57.143 12.479 1.00 42.77 136 ARG B N 1
ATOM 5349 C CA . ARG B 1 170 ? 7.556 57.670 13.185 1.00 43.42 136 ARG B CA 1
ATOM 5350 C C . ARG B 1 170 ? 6.704 56.591 13.841 1.00 43.21 136 ARG B C 1
ATOM 5351 O O . ARG B 1 170 ? 6.299 56.736 14.999 1.00 43.40 136 ARG B O 1
ATOM 5359 N N . ASN B 1 171 ? 6.422 55.528 13.093 1.00 43.00 137 ASN B N 1
ATOM 5360 C CA . ASN B 1 171 ? 5.480 54.517 13.532 1.00 42.68 137 ASN B CA 1
ATOM 5361 C C . ASN B 1 171 ? 6.086 53.106 13.541 1.00 42.51 137 ASN B C 1
ATOM 5362 O O . ASN B 1 171 ? 7.294 52.918 13.272 1.00 42.07 137 ASN B O 1
ATOM 5367 N N . VAL B 1 172 ? 5.257 52.123 13.883 1.00 41.97 138 VAL B N 1
ATOM 5368 C CA . VAL B 1 172 ? 5.708 50.732 13.970 1.00 41.90 138 VAL B CA 1
ATOM 5369 C C . VAL B 1 172 ? 6.134 50.195 12.586 1.00 41.13 138 VAL B C 1
ATOM 5370 O O . VAL B 1 172 ? 7.233 49.661 12.462 1.00 41.32 138 VAL B O 1
ATOM 5374 N N . PRO B 1 173 ? 5.297 50.360 11.540 1.00 40.77 139 PRO B N 1
ATOM 5375 C CA . PRO B 1 173 ? 5.775 49.941 10.211 1.00 40.32 139 PRO B CA 1
ATOM 5376 C C . PRO B 1 173 ? 7.147 50.494 9.795 1.00 39.69 139 PRO B C 1
ATOM 5377 O O . PRO B 1 173 ? 7.957 49.722 9.260 1.00 39.32 139 PRO B O 1
ATOM 5381 N N . ASP B 1 174 ? 7.411 51.783 10.056 1.00 38.95 140 ASP B N 1
ATOM 5382 C CA . ASP B 1 174 ? 8.742 52.389 9.828 1.00 38.97 140 ASP B CA 1
ATOM 5383 C C . ASP B 1 174 ? 9.853 51.620 10.546 1.00 38.92 140 ASP B C 1
ATOM 5384 O O . ASP B 1 174 ? 10.945 51.388 10.005 1.00 38.24 140 ASP B O 1
ATOM 5389 N N . THR B 1 175 ? 9.569 51.287 11.795 1.00 38.59 141 THR B N 1
ATOM 5390 C CA . THR B 1 175 ? 10.480 50.566 12.662 1.00 38.93 141 THR B CA 1
ATOM 5391 C C . THR B 1 175 ? 10.744 49.151 12.132 1.00 38.61 141 THR B C 1
ATOM 5392 O O . THR B 1 175 ? 11.894 48.713 12.074 1.00 38.49 141 THR B O 1
ATOM 5396 N N . ASP B 1 176 ? 9.679 48.453 11.738 1.00 38.67 142 ASP B N 1
ATOM 5397 C CA . ASP B 1 176 ? 9.808 47.122 11.145 1.00 38.68 142 ASP B CA 1
ATOM 5398 C C . ASP B 1 176 ? 10.651 47.137 9.870 1.00 38.67 142 ASP B C 1
ATOM 5399 O O . ASP B 1 176 ? 11.485 46.253 9.674 1.00 38.06 142 ASP B O 1
ATOM 5404 N N . ARG B 1 177 ? 10.432 48.137 9.017 1.00 38.85 143 ARG B N 1
ATOM 5405 C CA . ARG B 1 177 ? 11.185 48.296 7.766 1.00 40.12 143 ARG B CA 1
ATOM 5406 C C . ARG B 1 177 ? 12.686 48.519 8.020 1.00 39.93 143 ARG B C 1
ATOM 5407 O O . ARG B 1 177 ? 13.536 47.881 7.392 1.00 39.56 143 ARG B O 1
ATOM 5415 N N . ILE B 1 178 ? 12.999 49.429 8.937 1.00 39.94 144 ILE B N 1
ATOM 5416 C CA . ILE B 1 178 ? 14.390 49.672 9.344 1.00 40.39 144 ILE B CA 1
ATOM 5417 C C . ILE B 1 178 ? 15.060 48.400 9.888 1.00 40.52 144 ILE B C 1
ATOM 5418 O O . ILE B 1 178 ? 16.155 48.033 9.445 1.00 40.35 144 ILE B O 1
ATOM 5423 N N . LYS B 1 179 ? 14.414 47.746 10.854 1.00 40.83 145 LYS B N 1
ATOM 5424 C CA . LYS B 1 179 ? 14.950 46.509 11.417 1.00 41.26 145 LYS B CA 1
ATOM 5425 C C . LYS B 1 179 ? 15.074 45.407 10.361 1.00 41.59 145 LYS B C 1
ATOM 5426 O O . LYS B 1 179 ? 16.049 44.649 10.362 1.00 41.71 145 LYS B O 1
ATOM 5432 N N . ALA B 1 180 ? 14.097 45.322 9.461 1.00 41.65 146 ALA B N 1
ATOM 5433 C CA . ALA B 1 180 ? 14.150 44.354 8.371 1.00 42.16 146 ALA B CA 1
ATOM 5434 C C . ALA B 1 180 ? 15.322 44.642 7.451 1.00 42.74 146 ALA B C 1
ATOM 5435 O O . ALA B 1 180 ? 16.012 43.710 7.027 1.00 42.71 146 ALA B O 1
ATOM 5437 N N . TYR B 1 181 ? 15.550 45.923 7.146 1.00 43.24 147 TYR B N 1
ATOM 5438 C CA . TYR B 1 181 ? 16.660 46.292 6.274 1.00 44.39 147 TYR B CA 1
ATOM 5439 C C . TYR B 1 181 ? 17.984 45.840 6.866 1.00 44.65 147 TYR B C 1
ATOM 5440 O O . TYR B 1 181 ? 18.821 45.286 6.155 1.00 44.62 147 TYR B O 1
ATOM 5449 N N . ILE B 1 182 ? 18.164 46.117 8.160 1.00 45.00 148 ILE B N 1
ATOM 5450 C CA . ILE B 1 182 ? 19.377 45.775 8.898 1.00 45.49 148 ILE B CA 1
ATOM 5451 C C . ILE B 1 182 ? 19.618 44.258 8.858 1.00 46.22 148 ILE B C 1
ATOM 5452 O O . ILE B 1 182 ? 20.723 43.808 8.520 1.00 46.39 148 ILE B O 1
ATOM 5457 N N . ASP B 1 183 ? 18.576 43.486 9.172 1.00 46.72 149 ASP B N 1
ATOM 5458 C CA . ASP B 1 183 ? 18.626 42.017 9.121 1.00 46.98 149 ASP B CA 1
ATOM 5459 C C . ASP B 1 183 ? 18.957 41.465 7.733 1.00 47.33 149 ASP B C 1
ATOM 5460 O O . ASP B 1 183 ? 19.831 40.613 7.597 1.00 47.50 149 ASP B O 1
ATOM 5465 N N . GLU B 1 184 ? 18.265 41.958 6.710 1.00 47.75 150 GLU B N 1
ATOM 5466 C CA . GLU B 1 184 ? 18.453 41.483 5.339 1.00 48.20 150 GLU B CA 1
ATOM 5467 C C . GLU B 1 184 ? 19.780 41.899 4.672 1.00 47.97 150 GLU B C 1
ATOM 5468 O O . GLU B 1 184 ? 20.387 41.106 3.952 1.00 48.07 150 GLU B O 1
ATOM 5474 N N . LYS B 1 185 ? 20.224 43.134 4.903 1.00 47.51 151 LYS B N 1
ATOM 5475 C CA . LYS B 1 185 ? 21.380 43.670 4.175 1.00 47.31 151 LYS B CA 1
ATOM 5476 C C . LYS B 1 185 ? 22.663 43.807 5.010 1.00 46.63 151 LYS B C 1
ATOM 5477 O O . LYS B 1 185 ? 23.729 44.098 4.464 1.00 46.17 151 LYS B O 1
ATOM 5483 N N . LYS B 1 186 ? 22.552 43.588 6.320 1.00 46.09 152 LYS B N 1
ATOM 5484 C CA . LYS B 1 186 ? 23.665 43.767 7.262 1.00 46.01 152 LYS B CA 1
ATOM 5485 C C . LYS B 1 186 ? 24.532 44.999 6.948 1.00 44.72 152 LYS B C 1
ATOM 5486 O O . LYS B 1 186 ? 25.689 44.865 6.537 1.00 44.53 152 LYS B O 1
ATOM 5492 N N . PRO B 1 187 ? 23.970 46.208 7.145 1.00 43.79 153 PRO B N 1
ATOM 5493 C CA . PRO B 1 187 ? 24.684 47.446 6.829 1.00 43.11 153 PRO B CA 1
ATOM 5494 C C . PRO B 1 187 ? 25.918 47.625 7.711 1.00 42.68 153 PRO B C 1
ATOM 5495 O O . PRO B 1 187 ? 25.829 47.500 8.935 1.00 42.24 153 PRO B O 1
ATOM 5499 N N . ARG B 1 188 ? 27.059 47.906 7.089 1.00 42.10 154 ARG B N 1
ATOM 5500 C CA . ARG B 1 188 ? 28.292 48.143 7.830 1.00 42.04 154 ARG B CA 1
ATOM 5501 C C . ARG B 1 188 ? 28.329 49.568 8.384 1.00 40.72 154 ARG B C 1
ATOM 5502 O O . ARG B 1 188 ? 28.913 49.814 9.444 1.00 40.45 154 ARG B O 1
ATOM 5510 N N . HIS B 1 189 ? 27.710 50.494 7.653 1.00 39.86 155 HIS B N 1
ATOM 5511 C CA . HIS B 1 189 ? 27.756 51.921 7.974 1.00 38.77 155 HIS B CA 1
ATOM 5512 C C . HIS B 1 189 ? 26.410 52.590 7.745 1.00 38.32 155 HIS B C 1
ATOM 5513 O O . HIS B 1 189 ? 25.724 52.314 6.749 1.00 37.71 155 HIS B O 1
ATOM 5520 N N . ALA B 1 190 ? 26.050 53.487 8.660 1.00 37.35 156 ALA B N 1
ATOM 5521 C CA . ALA B 1 190 ? 24.806 54.245 8.549 1.00 37.32 156 ALA B CA 1
ATOM 5522 C C . ALA B 1 190 ? 25.067 55.738 8.640 1.00 37.02 156 ALA B C 1
ATOM 5523 O O . ALA B 1 190 ? 25.948 56.174 9.378 1.00 37.29 156 ALA B O 1
ATOM 5525 N N . THR B 1 191 ? 24.302 56.514 7.879 1.00 37.23 157 THR B N 1
ATOM 5526 C CA . THR B 1 191 ? 24.360 57.973 7.934 1.00 37.30 157 THR B CA 1
ATOM 5527 C C . THR B 1 191 ? 23.078 58.521 8.552 1.00 37.30 157 THR B C 1
ATOM 5528 O O . THR B 1 191 ? 21.968 58.244 8.088 1.00 37.15 157 THR B O 1
ATOM 5532 N N . VAL B 1 192 ? 23.242 59.291 9.618 1.00 37.08 158 VAL B N 1
ATOM 5533 C CA . VAL B 1 192 ? 22.113 59.961 10.216 1.00 36.91 158 VAL B CA 1
ATOM 5534 C C . VAL B 1 192 ? 22.198 61.425 9.824 1.00 37.16 158 VAL B C 1
ATOM 5535 O O . VAL B 1 192 ? 23.218 62.092 10.061 1.00 37.27 158 VAL B O 1
ATOM 5539 N N . ILE B 1 193 ? 21.123 61.897 9.204 1.00 37.54 159 ILE B N 1
ATOM 5540 C CA . ILE B 1 193 ? 20.988 63.280 8.763 1.00 37.76 159 ILE B CA 1
ATOM 5541 C C . ILE B 1 193 ? 20.099 64.014 9.755 1.00 37.91 159 ILE B C 1
ATOM 5542 O O . ILE B 1 193 ? 18.904 63.750 9.842 1.00 38.56 159 ILE B O 1
ATOM 5547 N N . GLY B 1 194 ? 20.695 64.930 10.505 1.00 38.49 160 GLY B N 1
ATOM 5548 C CA . GLY B 1 194 ? 19.991 65.656 11.548 1.00 38.91 160 GLY B CA 1
ATOM 5549 C C . GLY B 1 194 ? 20.406 65.182 12.921 1.00 39.25 160 GLY B C 1
ATOM 5550 O O . GLY B 1 194 ? 20.197 64.016 13.269 1.00 39.46 160 GLY B O 1
ATOM 5551 N N . GLY B 1 195 ? 20.989 66.090 13.704 1.00 39.50 161 GLY B N 1
ATOM 5552 C CA . GLY B 1 195 ? 21.509 65.749 15.031 1.00 39.86 161 GLY B CA 1
ATOM 5553 C C . GLY B 1 195 ? 20.664 66.255 16.185 1.00 40.59 161 GLY B C 1
ATOM 5554 O O . GLY B 1 195 ? 21.197 66.709 17.197 1.00 39.68 161 GLY B O 1
ATOM 5555 N N . GLY B 1 196 ? 19.341 66.181 16.045 1.00 40.85 162 GLY B N 1
ATOM 5556 C CA . GLY B 1 196 ? 18.447 66.537 17.139 1.00 42.62 162 GLY B CA 1
ATOM 5557 C C . GLY B 1 196 ? 18.274 65.362 18.087 1.00 44.78 162 GLY B C 1
ATOM 5558 O O . GLY B 1 196 ? 18.907 64.311 17.917 1.00 43.51 162 GLY B O 1
ATOM 5559 N N . PHE B 1 197 ? 17.422 65.538 19.100 1.00 46.95 163 PHE B N 1
ATOM 5560 C CA . PHE B 1 197 ? 17.229 64.511 20.129 1.00 49.02 163 PHE B CA 1
ATOM 5561 C C . PHE B 1 197 ? 16.975 63.122 19.495 1.00 49.13 163 PHE B C 1
ATOM 5562 O O . PHE B 1 197 ? 17.557 62.131 19.919 1.00 50.06 163 PHE B O 1
ATOM 5570 N N . ILE B 1 198 ? 16.181 63.075 18.430 1.00 49.43 164 ILE B N 1
ATOM 5571 C CA . ILE B 1 198 ? 15.843 61.816 17.759 1.00 49.20 164 ILE B CA 1
ATOM 5572 C C . ILE B 1 198 ? 16.977 61.234 16.893 1.00 48.13 164 ILE B C 1
ATOM 5573 O O . ILE B 1 198 ? 17.270 60.027 16.973 1.00 47.60 164 ILE B O 1
ATOM 5578 N N . GLY B 1 199 ? 17.624 62.091 16.103 1.00 46.36 165 GLY B N 1
ATOM 5579 C CA . GLY B 1 199 ? 18.808 61.700 15.340 1.00 44.71 165 GLY B CA 1
ATOM 5580 C C . GLY B 1 199 ? 19.900 61.111 16.231 1.00 43.47 165 GLY B C 1
ATOM 5581 O O . GLY B 1 199 ? 20.481 60.073 15.902 1.00 42.96 165 GLY B O 1
ATOM 5582 N N . VAL B 1 200 ? 20.161 61.764 17.366 1.00 42.24 166 VAL B N 1
ATOM 5583 C CA . VAL B 1 200 ? 21.195 61.318 18.301 1.00 41.40 166 VAL B CA 1
ATOM 5584 C C . VAL B 1 200 ? 20.882 59.947 18.916 1.00 41.42 166 VAL B C 1
ATOM 5585 O O . VAL B 1 200 ? 21.779 59.122 19.078 1.00 40.89 166 VAL B O 1
ATOM 5589 N N . GLU B 1 201 ? 19.617 59.724 19.267 1.00 41.68 167 GLU B N 1
ATOM 5590 C CA . GLU B 1 201 ? 19.170 58.434 19.802 1.00 43.01 167 GLU B CA 1
ATOM 5591 C C . GLU B 1 201 ? 19.378 57.336 18.777 1.00 42.14 167 GLU B C 1
ATOM 5592 O O . GLU B 1 201 ? 19.770 56.221 19.120 1.00 41.56 167 GLU B O 1
ATOM 5606 N N . VAL B 1 203 ? 21.628 57.458 16.255 1.00 40.27 169 VAL B N 1
ATOM 5607 C CA . VAL B 1 203 ? 23.083 57.276 16.281 1.00 39.53 169 VAL B CA 1
ATOM 5608 C C . VAL B 1 203 ? 23.477 56.228 17.322 1.00 39.79 169 VAL B C 1
ATOM 5609 O O . VAL B 1 203 ? 24.202 55.278 17.003 1.00 39.42 169 VAL B O 1
ATOM 5613 N N . GLU B 1 204 ? 22.994 56.402 18.557 1.00 39.58 170 GLU B N 1
ATOM 5614 C CA . GLU B 1 204 ? 23.328 55.495 19.647 1.00 40.13 170 GLU B CA 1
ATOM 5615 C C . GLU B 1 204 ? 22.897 54.064 19.350 1.00 39.28 170 GLU B C 1
ATOM 5616 O O . GLU B 1 204 ? 23.677 53.120 19.495 1.00 38.63 170 GLU B O 1
ATOM 5622 N N . ASN B 1 205 ? 21.654 53.904 18.940 1.00 39.36 171 ASN B N 1
ATOM 5623 C CA . ASN B 1 205 ? 21.110 52.570 18.792 1.00 39.59 171 ASN B CA 1
ATOM 5624 C C . ASN B 1 205 ? 21.693 51.803 17.617 1.00 40.09 171 ASN B C 1
ATOM 5625 O O . ASN B 1 205 ? 21.791 50.572 17.656 1.00 40.22 171 ASN B O 1
ATOM 5630 N N . LEU B 1 206 ? 22.113 52.536 16.589 1.00 40.26 172 LEU B N 1
ATOM 5631 C CA . LEU B 1 206 ? 22.779 51.928 15.445 1.00 40.50 172 LEU B CA 1
ATOM 5632 C C . LEU B 1 206 ? 24.210 51.549 15.813 1.00 41.16 172 LEU B C 1
ATOM 5633 O O . LEU B 1 206 ? 24.658 50.436 15.529 1.00 40.78 172 LEU B O 1
ATOM 5638 N N . ARG B 1 207 ? 24.900 52.469 16.482 1.00 41.88 173 ARG B N 1
ATOM 5639 C CA . ARG B 1 207 ? 26.259 52.244 16.971 1.00 43.66 173 ARG B CA 1
ATOM 5640 C C . ARG B 1 207 ? 26.365 50.999 17.834 1.00 44.11 173 ARG B C 1
ATOM 5641 O O . ARG B 1 207 ? 27.249 50.166 17.634 1.00 43.93 173 ARG B O 1
ATOM 5649 N N . GLU B 1 208 ? 25.444 50.867 18.783 1.00 44.70 174 GLU B N 1
ATOM 5650 C CA . GLU B 1 208 ? 25.479 49.759 19.727 1.00 45.66 174 GLU B CA 1
ATOM 5651 C C . GLU B 1 208 ? 25.100 48.414 19.081 1.00 45.60 174 GLU B C 1
ATOM 5652 O O . GLU B 1 208 ? 25.295 47.353 19.674 1.00 45.82 174 GLU B O 1
ATOM 5658 N N . ARG B 1 209 ? 24.605 48.468 17.846 1.00 45.15 175 ARG B N 1
ATOM 5659 C CA . ARG B 1 209 ? 24.405 47.271 17.017 1.00 44.69 175 ARG B CA 1
ATOM 5660 C C . ARG B 1 209 ? 25.676 46.870 16.271 1.00 44.16 175 ARG B C 1
ATOM 5661 O O . ARG B 1 209 ? 25.673 45.895 15.512 1.00 44.65 175 ARG B O 1
ATOM 5669 N N . GLY B 1 210 ? 26.748 47.632 16.465 1.00 43.28 176 GLY B N 1
ATOM 5670 C CA . GLY B 1 210 ? 28.004 47.413 15.746 1.00 42.51 176 GLY B CA 1
ATOM 5671 C C . GLY B 1 210 ? 28.062 48.063 14.370 1.00 41.98 176 GLY B C 1
ATOM 5672 O O . GLY B 1 210 ? 28.953 47.754 13.570 1.00 42.30 176 GLY B O 1
ATOM 5673 N N . ILE B 1 211 ? 27.111 48.952 14.083 1.00 41.09 177 ILE B N 1
ATOM 5674 C CA . ILE B 1 211 ? 27.113 49.699 12.821 1.00 39.90 177 ILE B CA 1
ATOM 5675 C C . ILE B 1 211 ? 27.940 50.976 12.984 1.00 39.67 177 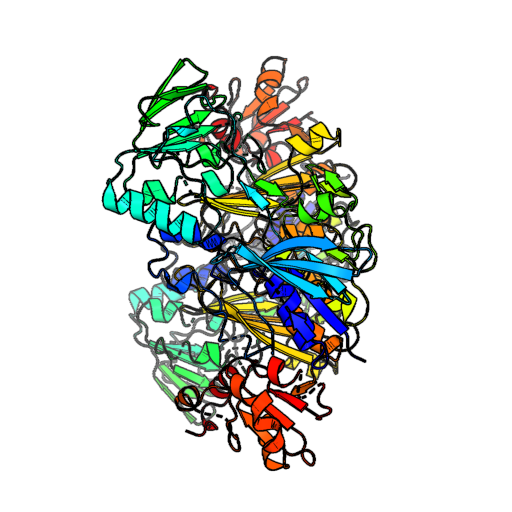ILE B C 1
ATOM 5676 O O . ILE B 1 211 ? 27.770 51.706 13.954 1.00 39.39 177 ILE B O 1
ATOM 5681 N N . GLU B 1 212 ? 28.857 51.223 12.048 1.00 38.95 178 GLU B N 1
ATOM 5682 C CA . GLU B 1 212 ? 29.605 52.475 12.017 1.00 38.98 178 GLU B CA 1
ATOM 5683 C C . GLU B 1 212 ? 28.634 53.592 11.690 1.00 38.05 178 GLU B C 1
ATOM 5684 O O . GLU B 1 212 ? 27.749 53.398 10.866 1.00 37.78 178 GLU B O 1
ATOM 5690 N N . VAL B 1 213 ? 28.782 54.744 12.345 1.00 37.17 179 VAL B N 1
ATOM 5691 C CA . VAL B 1 213 ? 27.838 55.852 12.177 1.00 36.75 179 VAL B CA 1
ATOM 5692 C C . VAL B 1 213 ? 28.524 57.191 11.909 1.00 36.87 179 VAL B C 1
ATOM 5693 O O . VAL B 1 213 ? 29.454 57.587 12.613 1.00 36.98 179 VAL B O 1
ATOM 5697 N N . THR B 1 214 ? 28.048 57.867 10.868 1.00 36.92 180 THR B N 1
ATOM 5698 C CA . THR B 1 214 ? 28.383 59.253 10.596 1.00 37.00 180 THR B CA 1
ATOM 5699 C C . THR B 1 214 ? 27.117 60.091 10.767 1.00 37.63 180 THR B C 1
ATOM 5700 O O . THR B 1 214 ? 26.079 59.804 10.141 1.00 37.11 180 THR B O 1
ATOM 5704 N N . LEU B 1 215 ? 27.208 61.112 11.623 1.00 37.60 181 LEU B N 1
ATOM 5705 C CA . LEU B 1 215 ? 26.119 62.073 11.812 1.00 37.79 181 LEU B CA 1
ATOM 5706 C C . LEU B 1 215 ? 26.418 63.330 11.013 1.00 37.88 181 LEU B C 1
ATOM 5707 O O . LEU B 1 215 ? 27.500 63.912 11.153 1.00 38.10 181 LEU B O 1
ATOM 5712 N N . VAL B 1 216 ? 25.470 63.735 10.170 1.00 38.33 182 VAL B N 1
ATOM 5713 C CA . VAL B 1 216 ? 25.617 64.943 9.349 1.00 39.17 182 VAL B CA 1
ATOM 5714 C C . VAL B 1 216 ? 24.633 66.003 9.828 1.00 39.80 182 VAL B C 1
ATOM 5715 O O . VAL B 1 216 ? 23.419 65.781 9.830 1.00 40.38 182 VAL B O 1
ATOM 5719 N N . GLU B 1 217 ? 25.177 67.146 10.240 1.00 40.57 183 GLU B N 1
ATOM 5720 C CA . GLU B 1 217 ? 24.405 68.219 10.853 1.00 41.49 183 GLU B CA 1
ATOM 5721 C C . GLU B 1 217 ? 24.706 69.555 10.179 1.00 42.28 183 GLU B C 1
ATOM 5722 O O . GLU B 1 217 ? 25.862 69.911 9.976 1.00 41.21 183 GLU B O 1
ATOM 5736 N N . ALA B 1 219 ? 23.848 72.545 11.502 1.00 42.07 185 ALA B N 1
ATOM 5737 C CA . ALA B 1 219 ? 24.288 73.468 12.549 1.00 41.02 185 ALA B CA 1
ATOM 5738 C C . ALA B 1 219 ? 25.713 73.139 13.001 1.00 40.28 185 ALA B C 1
ATOM 5739 O O . ALA B 1 219 ? 26.284 72.129 12.580 1.00 39.69 185 ALA B O 1
ATOM 5741 N N . ASN B 1 220 ? 26.282 73.984 13.861 1.00 39.72 186 ASN B N 1
ATOM 5742 C CA . ASN B 1 220 ? 27.618 73.717 14.416 1.00 39.45 186 ASN B CA 1
ATOM 5743 C C . ASN B 1 220 ? 27.589 72.851 15.689 1.00 39.20 186 ASN B C 1
ATOM 5744 O O . ASN B 1 220 ? 28.602 72.716 16.385 1.00 38.98 186 ASN B O 1
ATOM 5749 N N . GLN B 1 221 ? 26.430 72.255 15.975 1.00 39.22 187 GLN B N 1
ATOM 5750 C CA . GLN B 1 221 ? 26.247 71.407 17.154 1.00 39.26 187 GLN B CA 1
ATOM 5751 C C . GLN B 1 221 ? 25.109 70.406 16.965 1.00 39.86 187 GLN B C 1
ATOM 5752 O O . GLN B 1 221 ? 24.200 70.627 16.162 1.00 39.73 187 GLN B O 1
ATOM 5758 N N . VAL B 1 222 ? 25.148 69.313 17.722 1.00 40.85 188 VAL B N 1
ATOM 5759 C CA . VAL B 1 222 ? 23.961 68.462 17.891 1.00 41.18 188 VAL B CA 1
ATOM 5760 C C . VAL B 1 222 ? 23.005 69.149 18.884 1.00 42.30 188 VAL B C 1
ATOM 5761 O O . VAL B 1 222 ? 23.399 70.081 19.607 1.00 41.56 188 VAL B O 1
ATOM 5773 N N . PRO B 1 224 ? 19.618 71.138 19.131 1.00 43.77 190 PRO B N 1
ATOM 5774 C CA . PRO B 1 224 ? 19.286 72.568 19.141 1.00 43.09 190 PRO B CA 1
ATOM 5775 C C . PRO B 1 224 ? 18.793 73.121 20.483 1.00 42.34 190 PRO B C 1
ATOM 5776 O O . PRO B 1 224 ? 19.099 74.270 20.775 1.00 42.77 190 PRO B O 1
ATOM 5780 N N . PRO B 1 225 ? 18.046 72.327 21.294 1.00 41.81 191 PRO B N 1
ATOM 5781 C CA . PRO B 1 225 ? 17.600 72.870 22.589 1.00 41.33 191 PRO B CA 1
ATOM 5782 C C . PRO B 1 225 ? 18.730 73.243 23.556 1.00 40.55 191 PRO B C 1
ATOM 5783 O O . PRO B 1 225 ? 18.529 74.074 24.434 1.00 40.63 191 PRO B O 1
ATOM 5787 N N . ILE B 1 226 ? 19.899 72.641 23.410 1.00 39.64 192 ILE B N 1
ATOM 5788 C CA . ILE B 1 226 ? 21.008 73.007 24.290 1.00 38.35 192 ILE B CA 1
ATOM 5789 C C . ILE B 1 226 ? 21.968 73.972 23.609 1.00 38.43 192 ILE B C 1
ATOM 5790 O O . ILE B 1 226 ? 21.990 74.091 22.384 1.00 38.30 192 ILE B O 1
ATOM 5795 N N . ASP B 1 227 ? 22.764 74.659 24.418 1.00 37.80 193 ASP B N 1
ATOM 5796 C CA . ASP B 1 227 ? 23.704 75.647 23.902 1.00 37.61 193 ASP B CA 1
ATOM 5797 C C . ASP B 1 227 ? 25.031 75.048 23.474 1.00 37.37 193 ASP B C 1
ATOM 5798 O O . ASP B 1 227 ? 25.385 73.923 23.849 1.00 36.87 193 ASP B O 1
ATOM 5803 N N . TYR B 1 228 ? 25.759 75.821 22.679 1.00 37.83 194 TYR B N 1
ATOM 5804 C CA . TYR B 1 228 ? 26.979 75.354 22.036 1.00 37.73 194 TYR B CA 1
ATOM 5805 C C . TYR B 1 228 ? 28.011 74.731 22.994 1.00 37.10 194 TYR B C 1
ATOM 5806 O O . TYR B 1 228 ? 28.526 73.645 22.741 1.00 36.93 194 TYR B O 1
ATOM 5815 N N . GLU B 1 229 ? 28.321 75.422 24.087 1.00 36.90 195 GLU B N 1
ATOM 5816 C CA . GLU B 1 229 ? 29.310 74.934 25.050 1.00 35.77 195 GLU B CA 1
ATOM 5817 C C . GLU B 1 229 ? 28.850 73.665 25.799 1.00 36.42 195 GLU B C 1
ATOM 5818 O O . GLU B 1 229 ? 29.667 72.846 26.225 1.00 36.46 195 GLU B O 1
ATOM 5832 N N . ALA B 1 231 ? 26.736 71.460 24.269 1.00 36.78 197 ALA B N 1
ATOM 5833 C CA . ALA B 1 231 ? 26.872 70.489 23.180 1.00 36.48 197 ALA B CA 1
ATOM 5834 C C . ALA B 1 231 ? 28.298 69.952 23.058 1.00 36.65 197 ALA B C 1
ATOM 5835 O O . ALA B 1 231 ? 28.491 68.785 22.714 1.00 36.07 197 ALA B O 1
ATOM 5837 N N . ALA B 1 232 ? 29.292 70.802 23.347 1.00 35.87 198 ALA B N 1
ATOM 5838 C CA . ALA B 1 232 ? 30.697 70.390 23.290 1.00 35.60 198 ALA B CA 1
ATOM 5839 C C . ALA B 1 232 ? 30.933 69.117 24.092 1.00 35.47 198 ALA B C 1
ATOM 5840 O O . ALA B 1 232 ? 31.707 68.263 23.665 1.00 34.52 198 ALA B O 1
ATOM 5842 N N . TYR B 1 233 ? 30.262 68.997 25.243 1.00 35.14 199 TYR B N 1
ATOM 5843 C CA . TYR B 1 233 ? 30.350 67.790 26.088 1.00 35.47 199 TYR B CA 1
ATOM 5844 C C . TYR B 1 233 ? 29.755 66.565 25.376 1.00 35.20 199 TYR B C 1
ATOM 5845 O O . TYR B 1 233 ? 30.333 65.474 25.406 1.00 34.37 199 TYR B O 1
ATOM 5854 N N . VAL B 1 234 ? 28.601 66.757 24.740 1.00 35.30 200 VAL B N 1
ATOM 5855 C CA . VAL B 1 234 ? 27.949 65.678 24.000 1.00 35.33 200 VAL B CA 1
ATOM 5856 C C . VAL B 1 234 ? 28.845 65.201 22.846 1.00 36.36 200 VAL B C 1
ATOM 5857 O O . VAL B 1 234 ? 29.079 63.999 22.701 1.00 37.07 200 VAL B O 1
ATOM 5861 N N . HIS B 1 235 ? 29.391 66.144 22.071 1.00 37.07 201 HIS B N 1
ATOM 5862 C CA . HIS B 1 235 ? 30.244 65.819 20.917 1.00 37.67 201 HIS B CA 1
ATOM 5863 C C . HIS B 1 235 ? 31.438 64.944 21.328 1.00 38.82 201 HIS B C 1
ATOM 5864 O O . HIS B 1 235 ? 31.726 63.922 20.691 1.00 38.32 201 HIS B O 1
ATOM 5871 N N . GLU B 1 236 ? 32.119 65.353 22.398 1.00 39.52 202 GLU B N 1
ATOM 5872 C CA . GLU B 1 236 ? 33.288 64.643 22.878 1.00 41.69 202 GLU B CA 1
ATOM 5873 C C . GLU B 1 236 ? 32.903 63.206 23.218 1.00 40.76 202 GLU B C 1
ATOM 5874 O O . GLU B 1 236 ? 33.588 62.267 22.810 1.00 41.07 202 GLU B O 1
ATOM 5880 N N . HIS B 1 237 ? 31.798 63.044 23.947 1.00 40.00 203 HIS B N 1
ATOM 5881 C CA . HIS B 1 237 ? 31.312 61.725 24.342 1.00 40.29 203 HIS B CA 1
ATOM 5882 C C . HIS B 1 237 ? 30.949 60.859 23.133 1.00 40.98 203 HIS B C 1
ATOM 5883 O O . HIS B 1 237 ? 31.257 59.666 23.098 1.00 40.38 203 HIS B O 1
ATOM 5898 N N . LYS B 1 239 ? 32.148 61.207 20.032 1.00 43.07 205 LYS B N 1
ATOM 5899 C CA . LYS B 1 239 ? 33.451 60.872 19.423 1.00 43.83 205 LYS B CA 1
ATOM 5900 C C . LYS B 1 239 ? 34.175 59.750 20.164 1.00 43.37 205 LYS B C 1
ATOM 5901 O O . LYS B 1 239 ? 34.840 58.915 19.538 1.00 42.69 205 LYS B O 1
ATOM 5907 N N . ASN B 1 240 ? 34.049 59.734 21.490 1.00 43.16 206 ASN B N 1
ATOM 5908 C CA . ASN B 1 240 ? 34.623 58.657 22.295 1.00 43.39 206 ASN B CA 1
ATOM 5909 C C . ASN B 1 240 ? 33.943 57.301 22.044 1.00 43.38 206 ASN B C 1
ATOM 5910 O O . ASN B 1 240 ? 34.527 56.247 22.302 1.00 43.43 206 ASN B O 1
ATOM 5915 N N . HIS B 1 241 ? 32.710 57.331 21.546 1.00 43.24 207 HIS B N 1
ATOM 5916 C CA . HIS B 1 241 ? 32.010 56.107 21.139 1.00 43.24 207 HIS B CA 1
ATOM 5917 C C . HIS B 1 241 ? 32.091 55.859 19.624 1.00 43.54 207 HIS B C 1
ATOM 5918 O O . HIS B 1 241 ? 31.294 55.110 19.045 1.00 43.68 207 HIS B O 1
ATOM 5925 N N . ASP B 1 242 ? 33.080 56.494 19.003 1.00 43.71 208 ASP B N 1
ATOM 5926 C CA . ASP B 1 242 ? 33.441 56.282 17.605 1.00 44.31 208 ASP B CA 1
ATOM 5927 C C . ASP B 1 242 ? 32.417 56.725 16.573 1.00 43.61 208 ASP B C 1
ATOM 5928 O O . ASP B 1 242 ? 32.350 56.169 15.470 1.00 44.53 208 ASP B O 1
ATOM 5933 N N . VAL B 1 243 ? 31.631 57.733 16.918 1.00 42.04 209 VAL B N 1
ATOM 5934 C CA . VAL B 1 243 ? 30.747 58.337 15.941 1.00 40.85 209 VAL B CA 1
ATOM 5935 C C . VAL B 1 243 ? 31.546 59.398 15.191 1.00 39.97 209 VAL B C 1
ATOM 5936 O O . VAL B 1 243 ? 32.257 60.191 15.805 1.00 39.00 209 VAL B O 1
ATOM 5940 N N . GLU B 1 244 ? 31.438 59.393 13.867 1.00 39.42 210 GLU B N 1
ATOM 5941 C CA . GLU B 1 244 ? 31.983 60.473 13.054 1.00 39.41 210 GLU B CA 1
ATOM 5942 C C . GLU B 1 244 ? 30.990 61.634 13.023 1.00 39.19 210 GLU B C 1
ATOM 5943 O O . GLU B 1 244 ? 29.850 61.470 12.583 1.00 38.31 210 GLU B O 1
ATOM 5949 N N . LEU B 1 245 ? 31.416 62.805 13.493 1.00 39.11 211 LEU B N 1
ATOM 5950 C CA . LEU B 1 245 ? 30.523 63.975 13.531 1.00 39.55 211 LEU B CA 1
ATOM 5951 C C . LEU B 1 245 ? 30.864 64.960 12.431 1.00 39.23 211 LEU B C 1
ATOM 5952 O O . LEU B 1 245 ? 32.016 65.361 12.303 1.00 39.24 211 LEU B O 1
ATOM 5957 N N . VAL B 1 246 ? 29.858 65.339 11.645 1.00 39.35 212 VAL B N 1
ATOM 5958 C CA . VAL B 1 246 ? 30.041 66.279 10.543 1.00 39.37 212 VAL B CA 1
ATOM 5959 C C . VAL B 1 246 ? 29.123 67.485 10.774 1.00 39.54 212 VAL B C 1
ATOM 5960 O O . VAL B 1 246 ? 27.904 67.352 10.751 1.00 40.07 212 VAL B O 1
ATOM 5964 N N . PHE B 1 247 ? 29.718 68.652 11.023 1.00 39.48 213 PHE B N 1
ATOM 5965 C CA . PHE B 1 247 ? 28.956 69.869 11.310 1.00 39.62 213 PHE B CA 1
ATOM 5966 C C . PHE B 1 247 ? 29.040 70.895 10.183 1.00 39.87 213 PHE B C 1
ATOM 5967 O O . PHE B 1 247 ? 29.934 70.831 9.327 1.00 39.50 213 PHE B O 1
ATOM 5975 N N . GLU B 1 248 ? 28.105 71.842 10.205 1.00 40.53 214 GLU B N 1
ATOM 5976 C CA . GLU B 1 248 ? 28.017 72.900 9.204 1.00 41.12 214 GLU B CA 1
ATOM 5977 C C . GLU B 1 248 ? 28.125 72.324 7.789 1.00 41.18 214 GLU B C 1
ATOM 5978 O O . GLU B 1 248 ? 28.881 72.812 6.937 1.00 41.41 214 GLU B O 1
ATOM 5984 N N . ASP B 1 249 ? 27.356 71.264 7.563 1.00 41.14 215 ASP B N 1
ATOM 5985 C CA . ASP B 1 249 ? 27.368 70.545 6.307 1.00 41.47 215 ASP B CA 1
ATOM 5986 C C . ASP B 1 249 ? 25.968 70.017 6.009 1.00 41.96 215 ASP B C 1
ATOM 5987 O O . ASP B 1 249 ? 25.079 70.067 6.857 1.00 42.47 215 ASP B O 1
ATOM 5992 N N . GLY B 1 250 ? 25.779 69.512 4.801 1.00 42.20 216 GLY B N 1
ATOM 5993 C CA . GLY B 1 250 ? 24.492 68.962 4.386 1.00 42.23 216 GLY B CA 1
ATOM 5994 C C . GLY B 1 250 ? 24.687 68.073 3.180 1.00 42.36 216 GLY B C 1
ATOM 5995 O O . GLY B 1 250 ? 25.775 68.045 2.591 1.00 41.74 216 GLY B O 1
ATOM 5996 N N . VAL B 1 251 ? 23.634 67.341 2.824 1.00 42.52 217 VAL B N 1
ATOM 5997 C CA . VAL B 1 251 ? 23.654 66.446 1.670 1.00 42.69 217 VAL B CA 1
ATOM 5998 C C . VAL B 1 251 ? 23.221 67.222 0.425 1.00 42.84 217 VAL B C 1
ATOM 5999 O O . VAL B 1 251 ? 22.079 67.685 0.346 1.00 43.14 217 VAL B O 1
ATOM 6003 N N . ASP B 1 252 ? 24.139 67.376 -0.532 1.00 42.64 218 ASP B N 1
ATOM 6004 C CA . ASP B 1 252 ? 23.830 68.015 -1.812 1.00 42.73 218 ASP B CA 1
ATOM 6005 C C . ASP B 1 252 ? 23.204 67.022 -2.782 1.00 42.99 218 ASP B C 1
ATOM 6006 O O . ASP B 1 252 ? 22.416 67.407 -3.656 1.00 42.78 218 ASP B O 1
ATOM 6011 N N . ALA B 1 253 ? 23.564 65.749 -2.628 1.00 43.02 219 ALA B N 1
ATOM 6012 C CA . ALA B 1 253 ? 23.131 64.701 -3.557 1.00 43.59 219 ALA B CA 1
ATOM 6013 C C . ALA B 1 253 ? 23.286 63.308 -2.974 1.00 43.75 219 ALA B C 1
ATOM 6014 O O . ALA B 1 253 ? 24.225 63.032 -2.221 1.00 43.23 219 ALA B O 1
ATOM 6016 N N . LEU B 1 254 ? 22.360 62.431 -3.345 1.00 44.20 220 LEU B N 1
ATOM 6017 C CA . LEU B 1 254 ? 22.487 61.013 -3.049 1.00 44.62 220 LEU B CA 1
ATOM 6018 C C . LEU B 1 254 ? 22.719 60.283 -4.359 1.00 45.17 220 LEU B C 1
ATOM 6019 O O . LEU B 1 254 ? 21.917 60.393 -5.293 1.00 45.37 220 LEU B O 1
ATOM 6024 N N . GLU B 1 255 ? 23.832 59.562 -4.431 1.00 45.47 221 GLU B N 1
ATOM 6025 C CA . GLU B 1 255 ? 24.242 58.871 -5.645 1.00 46.27 221 GLU B CA 1
ATOM 6026 C C . GLU B 1 255 ? 24.351 57.366 -5.398 1.00 46.49 221 GLU B C 1
ATOM 6027 O O . GLU B 1 255 ? 24.420 56.917 -4.245 1.00 46.30 221 GLU B O 1
ATOM 6033 N N . GLU B 1 256 ? 24.358 56.598 -6.488 1.00 46.73 222 GLU B N 1
ATOM 6034 C CA . GLU B 1 256 ? 24.441 55.131 -6.441 1.00 47.04 222 GLU B CA 1
ATOM 6035 C C . GLU B 1 256 ? 23.330 54.545 -5.572 1.00 46.63 222 GLU B C 1
ATOM 6036 O O . GLU B 1 256 ? 23.570 53.645 -4.767 1.00 46.79 222 GLU B O 1
ATOM 6042 N N . ASN B 1 257 ? 22.119 55.079 -5.745 1.00 46.24 223 ASN B N 1
ATOM 6043 C CA . ASN B 1 257 ? 20.926 54.637 -5.014 1.00 46.04 223 ASN B CA 1
ATOM 6044 C C . ASN B 1 257 ? 21.039 54.870 -3.497 1.00 45.80 223 ASN B C 1
ATOM 6045 O O . ASN B 1 257 ? 20.561 54.072 -2.682 1.00 45.96 223 ASN B O 1
ATOM 6050 N N . GLY B 1 258 ? 21.675 55.984 -3.136 1.00 45.29 224 GLY B N 1
ATOM 6051 C CA . GLY B 1 258 ? 21.805 56.393 -1.746 1.00 44.63 224 GLY B CA 1
ATOM 6052 C C . GLY B 1 258 ? 23.083 55.942 -1.062 1.00 44.16 224 GLY B C 1
ATOM 6053 O O . GLY B 1 258 ? 23.385 56.393 0.046 1.00 43.80 224 GLY B O 1
ATOM 6054 N N . ALA B 1 259 ? 23.827 55.055 -1.720 1.00 43.55 225 ALA B N 1
ATOM 6055 C CA . ALA B 1 259 ? 25.054 54.493 -1.153 1.00 43.21 225 ALA B CA 1
ATOM 6056 C C . ALA B 1 259 ? 26.209 55.487 -1.181 1.00 42.89 225 ALA B C 1
ATOM 6057 O O . ALA B 1 259 ? 27.192 55.317 -0.462 1.00 42.80 225 ALA B O 1
ATOM 6059 N N . VAL B 1 260 ? 26.089 56.512 -2.024 1.00 42.37 226 VAL B N 1
ATOM 6060 C CA . VAL B 1 260 ? 27.081 57.582 -2.092 1.00 42.05 226 VAL B CA 1
ATOM 6061 C C . VAL B 1 260 ? 26.425 58.890 -1.659 1.00 41.60 226 VAL B C 1
ATOM 6062 O O . VAL B 1 260 ? 25.459 59.358 -2.273 1.00 41.89 226 VAL B O 1
ATOM 6066 N N . VAL B 1 261 ? 26.947 59.459 -0.581 1.00 40.32 227 VAL B N 1
ATOM 6067 C CA . VAL B 1 261 ? 26.429 60.698 -0.040 1.00 39.73 227 VAL B CA 1
ATOM 6068 C C . VAL B 1 261 ? 27.377 61.818 -0.425 1.00 39.36 227 VAL B C 1
ATOM 6069 O O . VAL B 1 261 ? 28.522 61.853 0.027 1.00 39.52 227 VAL B O 1
ATOM 6073 N N . ARG B 1 262 ? 26.903 62.724 -1.271 1.00 39.12 228 ARG B N 1
ATOM 6074 C CA . ARG B 1 262 ? 27.681 63.892 -1.649 1.00 38.82 228 ARG B CA 1
ATOM 6075 C C . ARG B 1 262 ? 27.309 65.060 -0.747 1.00 38.75 228 ARG B C 1
ATOM 6076 O O . ARG B 1 262 ? 26.182 65.563 -0.800 1.00 39.35 228 ARG B O 1
ATOM 6084 N N . LEU B 1 263 ? 28.269 65.475 0.079 1.00 38.56 229 LEU B N 1
ATOM 6085 C CA . LEU B 1 263 ? 28.110 66.601 1.003 1.00 38.17 229 LEU B CA 1
ATOM 6086 C C . LEU B 1 263 ? 28.446 67.959 0.381 1.00 38.06 229 LEU B C 1
ATOM 6087 O O . LEU B 1 263 ? 29.227 68.052 -0.576 1.00 37.47 229 LEU B O 1
ATOM 6092 N N . LYS B 1 264 ? 27.856 69.006 0.953 1.00 37.73 230 LYS B N 1
ATOM 6093 C CA . LYS B 1 264 ? 28.035 70.382 0.492 1.00 38.02 230 LYS B CA 1
ATOM 6094 C C . LYS B 1 264 ? 29.489 70.849 0.604 1.00 37.78 230 LYS B C 1
ATOM 6095 O O . LYS B 1 264 ? 29.935 71.704 -0.156 1.00 37.86 230 LYS B O 1
ATOM 6101 N N . SER B 1 265 ? 30.219 70.271 1.550 1.00 37.88 231 SER B N 1
ATOM 6102 C CA . SER B 1 265 ? 31.616 70.605 1.779 1.00 37.95 231 SER B CA 1
ATOM 6103 C C . SER B 1 265 ? 32.546 70.016 0.718 1.00 37.75 231 SER B C 1
ATOM 6104 O O . SER B 1 265 ? 33.700 70.423 0.612 1.00 37.51 231 SER B O 1
ATOM 6107 N N . GLY B 1 266 ? 32.040 69.051 -0.042 1.00 37.41 232 GLY B N 1
ATOM 6108 C CA . GLY B 1 266 ? 32.834 68.331 -1.025 1.00 37.50 232 GLY B CA 1
ATOM 6109 C C . GLY B 1 266 ? 33.118 66.906 -0.597 1.00 37.78 232 GLY B C 1
ATOM 6110 O O . GLY B 1 266 ? 33.355 66.035 -1.436 1.00 37.57 232 GLY B O 1
ATOM 6111 N N . SER B 1 267 ? 33.081 66.669 0.711 1.00 37.71 233 SER B N 1
ATOM 6112 C CA . SER B 1 267 ? 33.349 65.353 1.259 1.00 37.96 233 SER B CA 1
ATOM 6113 C C . SER B 1 267 ? 32.313 64.345 0.772 1.00 37.85 233 SER B C 1
ATOM 6114 O O . SER B 1 267 ? 31.163 64.698 0.506 1.00 37.71 233 SER B O 1
ATOM 6117 N N . VAL B 1 268 ? 32.743 63.093 0.647 1.00 37.78 234 VAL B N 1
ATOM 6118 C CA . VAL B 1 268 ? 31.903 62.015 0.145 1.00 37.66 234 VAL B CA 1
ATOM 6119 C C . VAL B 1 268 ? 31.819 60.903 1.193 1.00 38.22 234 VAL B C 1
ATOM 6120 O O . VAL B 1 268 ? 32.847 60.432 1.682 1.00 38.30 234 VAL B O 1
ATOM 6124 N N . ILE B 1 269 ? 30.598 60.509 1.548 1.00 38.53 235 ILE B N 1
ATOM 6125 C CA . ILE B 1 269 ? 30.389 59.414 2.496 1.00 39.36 235 ILE B CA 1
ATOM 6126 C C . ILE B 1 269 ? 29.844 58.210 1.747 1.00 39.22 235 ILE B C 1
ATOM 6127 O O . ILE B 1 269 ? 28.849 58.321 1.036 1.00 39.67 235 ILE B O 1
ATOM 6132 N N . GLN B 1 270 ? 30.511 57.071 1.901 1.00 39.20 236 GLN B N 1
ATOM 6133 C CA . GLN B 1 270 ? 29.984 55.790 1.435 1.00 39.43 236 GLN B CA 1
ATOM 6134 C C . GLN B 1 270 ? 29.217 55.152 2.580 1.00 39.18 236 GLN B C 1
ATOM 6135 O O . GLN B 1 270 ? 29.704 55.078 3.713 1.00 39.35 236 GLN B O 1
ATOM 6141 N N . THR B 1 271 ? 28.006 54.705 2.291 1.00 38.87 237 THR B N 1
ATOM 6142 C CA . THR B 1 271 ? 27.100 54.306 3.351 1.00 38.64 237 THR B CA 1
ATOM 6143 C C . THR B 1 271 ? 26.161 53.196 2.880 1.00 39.13 237 THR B C 1
ATOM 6144 O O . THR B 1 271 ? 25.965 53.006 1.678 1.00 38.41 237 THR B O 1
ATOM 6148 N N . ASP B 1 272 ? 25.582 52.473 3.837 1.00 39.84 238 ASP B N 1
ATOM 6149 C CA . ASP B 1 272 ? 24.704 51.345 3.535 1.00 40.44 238 ASP B CA 1
ATOM 6150 C C . ASP B 1 272 ? 23.257 51.633 3.911 1.00 41.09 238 ASP B C 1
ATOM 6151 O O . ASP B 1 272 ? 22.352 50.881 3.551 1.00 40.28 238 ASP B O 1
ATOM 6164 N N . LEU B 1 274 ? 20.588 55.272 5.377 1.00 41.47 240 LEU B N 1
ATOM 6165 C CA . LEU B 1 274 ? 20.446 56.629 5.868 1.00 40.83 240 LEU B CA 1
ATOM 6166 C C . LEU B 1 274 ? 19.218 56.767 6.740 1.00 40.05 240 LEU B C 1
ATOM 6167 O O . LEU B 1 274 ? 18.154 56.239 6.412 1.00 40.72 240 LEU B O 1
ATOM 6172 N N . ILE B 1 275 ? 19.372 57.481 7.848 1.00 39.19 241 ILE B N 1
ATOM 6173 C CA . ILE B 1 275 ? 18.248 57.850 8.690 1.00 38.72 241 ILE B CA 1
ATOM 6174 C C . ILE B 1 275 ? 18.091 59.352 8.598 1.00 38.25 241 ILE B C 1
ATOM 6175 O O . ILE B 1 275 ? 19.017 60.109 8.883 1.00 38.19 241 ILE B O 1
ATOM 6180 N N . LEU B 1 276 ? 16.908 59.771 8.194 1.00 38.21 242 LEU B N 1
ATOM 6181 C CA . LEU B 1 276 ? 16.612 61.177 8.058 1.00 38.47 242 LEU B CA 1
ATOM 6182 C C . LEU B 1 276 ? 15.846 61.626 9.289 1.00 38.76 242 LEU B C 1
ATOM 6183 O O . LEU B 1 276 ? 14.746 61.135 9.571 1.00 38.75 242 LEU B O 1
ATOM 6188 N N . ALA B 1 277 ? 16.462 62.516 10.062 1.00 38.86 243 ALA B N 1
ATOM 6189 C CA . ALA B 1 277 ? 15.840 63.017 11.279 1.00 39.33 243 ALA B CA 1
ATOM 6190 C C . ALA B 1 277 ? 16.073 64.516 11.404 1.00 39.69 243 ALA B C 1
ATOM 6191 O O . ALA B 1 277 ? 16.788 64.976 12.299 1.00 39.13 243 ALA B O 1
ATOM 6193 N N . ILE B 1 278 ? 15.472 65.273 10.493 1.00 40.35 244 ILE B N 1
ATOM 6194 C CA . ILE B 1 278 ? 15.695 66.712 10.446 1.00 41.85 244 ILE B CA 1
ATOM 6195 C C . ILE B 1 278 ? 14.520 67.534 10.972 1.00 42.56 244 ILE B C 1
ATOM 6196 O O . ILE B 1 278 ? 14.408 68.727 10.675 1.00 43.64 244 ILE B O 1
ATOM 6201 N N . GLY B 1 279 ? 13.654 66.892 11.755 1.00 42.82 245 GLY B N 1
ATOM 6202 C CA . GLY B 1 279 ? 12.540 67.579 12.397 1.00 42.47 245 GLY B CA 1
ATOM 6203 C C . GLY B 1 279 ? 11.185 67.057 11.972 1.00 42.79 245 GLY B C 1
ATOM 6204 O O . GLY B 1 279 ? 11.071 66.182 11.105 1.00 42.51 245 GLY B O 1
ATOM 6205 N N . VAL B 1 280 ? 10.146 67.591 12.602 1.00 42.32 246 VAL B N 1
ATOM 6206 C CA . VAL B 1 280 ? 8.780 67.208 12.273 1.00 42.26 246 VAL B CA 1
ATOM 6207 C C . VAL B 1 280 ? 7.981 68.473 11.994 1.00 42.04 246 VAL B C 1
ATOM 6208 O O . VAL B 1 280 ? 8.329 69.553 12.474 1.00 42.27 246 VAL B O 1
ATOM 6212 N N . GLN B 1 281 ? 6.927 68.336 11.199 1.00 42.49 247 GLN B N 1
ATOM 6213 C CA . GLN B 1 281 ? 6.023 69.443 10.917 1.00 42.36 247 GLN B CA 1
ATOM 6214 C C . GLN B 1 281 ? 4.630 69.007 11.343 1.00 41.81 247 GLN B C 1
ATOM 6215 O O . GLN B 1 281 ? 4.313 67.827 11.244 1.00 41.64 247 GLN B O 1
ATOM 6221 N N . PRO B 1 282 ? 3.792 69.949 11.821 1.00 41.50 248 PRO B N 1
ATOM 6222 C CA . PRO B 1 282 ? 2.462 69.552 12.298 1.00 41.27 248 PRO B CA 1
ATOM 6223 C C . PRO B 1 282 ? 1.605 68.903 11.216 1.00 40.94 248 PRO B C 1
ATOM 6224 O O . PRO B 1 282 ? 1.632 69.324 10.054 1.00 40.80 248 PRO B O 1
ATOM 6228 N N . GLU B 1 283 ? 0.847 67.885 11.608 1.00 40.46 249 GLU B N 1
ATOM 6229 C CA . GLU B 1 283 ? -0.123 67.247 10.722 1.00 40.66 249 GLU B CA 1
ATOM 6230 C C . GLU B 1 283 ? -1.440 68.014 10.770 1.00 39.79 249 GLU B C 1
ATOM 6231 O O . GLU B 1 283 ? -2.419 67.551 11.348 1.00 38.85 249 GLU B O 1
ATOM 6237 N N . SER B 1 284 ? -1.453 69.196 10.161 1.00 39.48 250 SER B N 1
ATOM 6238 C CA . SER B 1 284 ? -2.582 70.116 10.299 1.00 38.86 250 SER B CA 1
ATOM 6239 C C . SER B 1 284 ? -3.489 70.181 9.066 1.00 38.62 250 SER B C 1
ATOM 6240 O O . SER B 1 284 ? -4.388 71.021 9.000 1.00 38.16 250 SER B O 1
ATOM 6243 N N . SER B 1 285 ? -3.266 69.292 8.099 1.00 38.13 251 SER B N 1
ATOM 6244 C CA . SER B 1 285 ? -4.007 69.339 6.837 1.00 37.73 251 SER B CA 1
ATOM 6245 C C . SER B 1 285 ? -5.508 69.262 7.036 1.00 37.34 251 SER B C 1
ATOM 6246 O O . SER B 1 285 ? -6.254 69.912 6.306 1.00 37.54 251 SER B O 1
ATOM 6249 N N . LEU B 1 286 ? -5.961 68.476 8.015 1.00 36.76 252 LEU B N 1
ATOM 6250 C CA . LEU B 1 286 ? -7.404 68.372 8.287 1.00 36.50 252 LEU B CA 1
ATOM 6251 C C . LEU B 1 286 ? -7.967 69.740 8.676 1.00 36.33 252 LEU B C 1
ATOM 6252 O O . LEU B 1 286 ? -9.039 70.140 8.224 1.00 35.80 252 LEU B O 1
ATOM 6257 N N . ALA B 1 287 ? -7.216 70.445 9.519 1.00 35.69 253 ALA B N 1
ATOM 6258 C CA . ALA B 1 287 ? -7.591 71.759 10.017 1.00 35.60 253 ALA B CA 1
ATOM 6259 C C . ALA B 1 287 ? -7.506 72.828 8.927 1.00 35.68 253 ALA B C 1
ATOM 6260 O O . ALA B 1 287 ? -8.421 73.651 8.767 1.00 34.67 253 ALA B O 1
ATOM 6262 N N . LYS B 1 288 ? -6.384 72.823 8.203 1.00 35.28 254 LYS B N 1
ATOM 6263 C CA . LYS B 1 288 ? -6.176 73.694 7.058 1.00 35.20 254 LYS B CA 1
ATOM 6264 C C . LYS B 1 288 ? -7.322 73.505 6.068 1.00 34.66 254 LYS B C 1
ATOM 6265 O O . LYS B 1 288 ? -7.887 74.482 5.572 1.00 34.35 254 LYS B O 1
ATOM 6271 N N . GLY B 1 289 ? -7.667 72.247 5.797 1.00 34.07 255 GLY B N 1
ATOM 6272 C CA . GLY B 1 289 ? -8.717 71.916 4.825 1.00 34.01 255 GLY B CA 1
ATOM 6273 C C . GLY B 1 289 ? -10.102 72.352 5.246 1.00 34.33 255 GLY B C 1
ATOM 6274 O O . GLY B 1 289 ? -10.964 72.612 4.396 1.00 34.09 255 GLY B O 1
ATOM 6275 N N . ALA B 1 290 ? -10.322 72.431 6.555 1.00 34.40 256 ALA B N 1
ATOM 6276 C CA . ALA B 1 290 ? -11.606 72.878 7.115 1.00 34.64 256 ALA B CA 1
ATOM 6277 C C . ALA B 1 290 ? -11.639 74.396 7.357 1.00 34.92 256 ALA B C 1
ATOM 6278 O O . ALA B 1 290 ? -12.615 74.919 7.896 1.00 34.98 256 ALA B O 1
ATOM 6280 N N . GLY B 1 291 ? -10.564 75.099 6.991 1.00 34.75 257 GLY B N 1
ATOM 6281 C CA . GLY B 1 291 ? -10.532 76.561 7.122 1.00 35.12 257 GLY B CA 1
ATOM 6282 C C . GLY B 1 291 ? -10.343 77.039 8.558 1.00 35.51 257 GLY B C 1
ATOM 6283 O O . GLY B 1 291 ? -10.766 78.141 8.923 1.00 35.02 257 GLY B O 1
ATOM 6284 N N . LEU B 1 292 ? -9.699 76.209 9.374 1.00 35.85 258 LEU B N 1
ATOM 6285 C CA . LEU B 1 292 ? -9.361 76.585 10.750 1.00 36.45 258 LEU B CA 1
ATOM 6286 C C . LEU B 1 292 ? -8.104 77.436 10.791 1.00 37.17 258 LEU B C 1
ATOM 6287 O O . LEU B 1 292 ? -7.200 77.260 9.970 1.00 37.78 258 LEU B O 1
ATOM 6292 N N . ALA B 1 293 ? -8.054 78.359 11.750 1.00 37.46 259 ALA B N 1
ATOM 6293 C CA . ALA B 1 293 ? -6.895 79.232 11.936 1.00 37.56 259 ALA B CA 1
ATOM 6294 C C . ALA B 1 293 ? -5.638 78.421 12.174 1.00 37.49 259 ALA B C 1
ATOM 6295 O O . ALA B 1 293 ? -5.634 77.474 12.969 1.00 37.15 259 ALA B O 1
ATOM 6297 N N . LEU B 1 294 ? -4.567 78.806 11.492 1.00 37.91 260 LEU B N 1
ATOM 6298 C CA . LEU B 1 294 ? -3.262 78.204 11.736 1.00 38.06 260 LEU B CA 1
ATOM 6299 C C . LEU B 1 294 ? -2.266 79.148 12.425 1.00 38.76 260 LEU B C 1
ATOM 6300 O O . LEU B 1 294 ? -2.398 80.375 12.355 1.00 38.95 260 LEU B O 1
ATOM 6305 N N . GLY B 1 295 ? -1.267 78.556 13.075 1.00 38.60 261 GLY B N 1
ATOM 6306 C CA . GLY B 1 295 ? -0.266 79.308 13.821 1.00 39.12 261 GLY B CA 1
ATOM 6307 C C . GLY B 1 295 ? 1.123 79.118 13.255 1.00 39.44 261 GLY B C 1
ATOM 6308 O O . GLY B 1 295 ? 1.284 78.808 12.076 1.00 39.36 261 GLY B O 1
ATOM 6309 N N . VAL B 1 296 ? 2.128 79.296 14.108 1.00 39.81 262 VAL B N 1
ATOM 6310 C CA . VAL B 1 296 ? 3.527 79.168 13.696 1.00 40.56 262 VAL B CA 1
ATOM 6311 C C . VAL B 1 296 ? 3.810 77.782 13.120 1.00 40.93 262 VAL B C 1
ATOM 6312 O O . VAL B 1 296 ? 3.279 76.786 13.608 1.00 40.50 262 VAL B O 1
ATOM 6316 N N . ARG B 1 297 ? 4.625 77.746 12.063 1.00 41.78 263 ARG B N 1
ATOM 6317 C CA . ARG B 1 297 ? 5.037 76.507 11.372 1.00 42.41 263 ARG B CA 1
ATOM 6318 C C . ARG B 1 297 ? 3.873 75.680 10.826 1.00 41.49 263 ARG B C 1
ATOM 6319 O O . ARG B 1 297 ? 4.024 74.487 10.569 1.00 41.70 263 ARG B O 1
ATOM 6327 N N . GLY B 1 298 ? 2.721 76.316 10.642 1.00 40.74 264 GLY B N 1
ATOM 6328 C CA . GLY B 1 298 ? 1.541 75.628 10.132 1.00 39.61 264 GLY B CA 1
ATOM 6329 C C . GLY B 1 298 ? 0.778 74.835 11.169 1.00 38.82 264 GLY B C 1
ATOM 6330 O O . GLY B 1 298 ? -0.045 73.978 10.821 1.00 38.60 264 GLY B O 1
ATOM 6331 N N . THR B 1 299 ? 1.031 75.128 12.447 1.00 38.33 265 THR B N 1
ATOM 6332 C CA . THR B 1 299 ? 0.329 74.473 13.547 1.00 37.44 265 THR B CA 1
ATOM 6333 C C . THR B 1 299 ? -1.146 74.845 13.539 1.00 37.62 265 THR B C 1
ATOM 6334 O O . THR B 1 299 ? -1.538 75.867 12.955 1.00 37.30 265 THR B O 1
ATOM 6338 N N . ILE B 1 300 ? -1.959 73.995 14.166 1.00 37.37 266 ILE B N 1
ATOM 6339 C CA . ILE B 1 300 ? -3.348 74.322 14.480 1.00 36.87 266 ILE B CA 1
ATOM 6340 C C . ILE B 1 300 ? -3.404 75.323 15.634 1.00 37.37 266 ILE B C 1
ATOM 6341 O O . ILE B 1 300 ? -2.949 75.036 16.738 1.00 37.31 266 ILE B O 1
ATOM 6346 N N . LYS B 1 301 ? -3.954 76.502 15.372 1.00 37.55 267 LYS B N 1
ATOM 6347 C CA . LYS B 1 301 ? -4.086 77.524 16.401 1.00 38.75 267 LYS B CA 1
ATOM 6348 C C . LYS B 1 301 ? -5.216 77.142 17.351 1.00 38.54 267 LYS B C 1
ATOM 6349 O O . LYS B 1 301 ? -6.313 76.802 16.917 1.00 38.03 267 LYS B O 1
ATOM 6355 N N . VAL B 1 302 ? -4.945 77.207 18.647 1.00 38.40 268 VAL B N 1
ATOM 6356 C CA . VAL B 1 302 ? -5.985 76.953 19.643 1.00 38.51 268 VAL B CA 1
ATOM 6357 C C . VAL B 1 302 ? -5.955 78.000 20.745 1.00 39.12 268 VAL B C 1
ATOM 6358 O O . VAL B 1 302 ? -4.941 78.677 20.950 1.00 38.76 268 VAL B O 1
ATOM 6362 N N . ASN B 1 303 ? -7.075 78.134 21.445 1.00 39.43 269 ASN B N 1
ATOM 6363 C CA . ASN B 1 303 ? -7.129 79.000 22.616 1.00 40.08 269 ASN B CA 1
ATOM 6364 C C . ASN B 1 303 ? -6.704 78.212 23.857 1.00 40.66 269 ASN B C 1
ATOM 6365 O O . ASN B 1 303 ? -6.233 77.064 23.759 1.00 39.95 269 ASN B O 1
ATOM 6370 N N . GLU B 1 304 ? -6.901 78.832 25.018 1.00 41.64 270 GLU B N 1
ATOM 6371 C CA . GLU B 1 304 ? -6.382 78.352 26.300 1.00 42.33 270 GLU B CA 1
ATOM 6372 C C . GLU B 1 304 ? -7.074 77.051 26.727 1.00 41.67 270 GLU B C 1
ATOM 6373 O O . GLU B 1 304 ? -6.562 76.316 27.572 1.00 41.89 270 GLU B O 1
ATOM 6379 N N . LYS B 1 305 ? -8.225 76.778 26.118 1.00 40.74 271 LYS B N 1
ATOM 6380 C CA . LYS B 1 305 ? -8.988 75.554 26.343 1.00 40.14 271 LYS B CA 1
ATOM 6381 C C . LYS B 1 305 ? -8.872 74.545 25.179 1.00 39.26 271 LYS B C 1
ATOM 6382 O O . LYS B 1 305 ? -9.630 73.575 25.115 1.00 38.90 271 LYS B O 1
ATOM 6388 N N . PHE B 1 306 ? -7.909 74.765 24.281 1.00 38.48 272 PHE B N 1
ATOM 6389 C CA . PHE B 1 306 ? -7.653 73.870 23.139 1.00 37.52 272 PHE B CA 1
ATOM 6390 C C . PHE B 1 306 ? -8.751 73.919 22.077 1.00 37.52 272 PHE B C 1
ATOM 6391 O O . PHE B 1 306 ? -8.885 73.005 21.265 1.00 37.08 272 PHE B O 1
ATOM 6399 N N . GLN B 1 307 ? -9.529 74.994 22.078 1.00 37.74 273 GLN B N 1
ATOM 6400 C CA . GLN B 1 307 ? -10.569 75.160 21.061 1.00 37.45 273 GLN B CA 1
ATOM 6401 C C . GLN B 1 307 ? -9.919 75.789 19.841 1.00 36.54 273 GLN B C 1
ATOM 6402 O O . GLN B 1 307 ? -9.149 76.736 19.964 1.00 35.84 273 GLN B O 1
ATOM 6408 N N . THR B 1 308 ? -10.222 75.242 18.668 1.00 36.23 274 THR B N 1
ATOM 6409 C CA . THR B 1 308 ? -9.829 75.836 17.397 1.00 35.48 274 THR B CA 1
ATOM 6410 C C . THR B 1 308 ? -10.699 77.073 17.131 1.00 36.21 274 THR B C 1
ATOM 6411 O O . THR B 1 308 ? -11.483 77.483 17.992 1.00 36.12 274 THR B O 1
ATOM 6415 N N . SER B 1 309 ? -10.582 77.658 15.941 1.00 36.46 275 SER B N 1
ATOM 6416 C CA . SER B 1 309 ? -11.480 78.746 15.533 1.00 36.72 275 SER B CA 1
ATOM 6417 C C . SER B 1 309 ? -12.929 78.277 15.316 1.00 37.10 275 SER B C 1
ATOM 6418 O O . SER B 1 309 ? -13.835 79.098 15.103 1.00 37.00 275 SER B O 1
ATOM 6421 N N . ASP B 1 310 ? -13.138 76.960 15.329 1.00 37.23 276 ASP B N 1
ATOM 6422 C CA . ASP B 1 310 ? -14.478 76.392 15.336 1.00 37.27 276 ASP B CA 1
ATOM 6423 C C . ASP B 1 310 ? -14.816 75.932 16.753 1.00 37.24 276 ASP B C 1
ATOM 6424 O O . ASP B 1 310 ? -14.064 75.155 17.338 1.00 37.18 276 ASP B O 1
ATOM 6429 N N . PRO B 1 311 ? -15.952 76.406 17.305 1.00 37.35 277 PRO B N 1
ATOM 6430 C CA . PRO B 1 311 ? -16.303 76.111 18.701 1.00 37.50 277 PRO B CA 1
ATOM 6431 C C . PRO B 1 311 ? -16.563 74.636 19.037 1.00 37.41 277 PRO B C 1
ATOM 6432 O O . PRO B 1 311 ? -16.510 74.272 20.211 1.00 38.06 277 PRO B O 1
ATOM 6436 N N . HIS B 1 312 ? -16.806 73.790 18.036 1.00 36.69 278 HIS B N 1
ATOM 6437 C CA . HIS B 1 312 ? -17.010 72.358 18.300 1.00 36.14 278 HIS B CA 1
ATOM 6438 C C . HIS B 1 312 ? -15.849 71.442 17.868 1.00 35.56 278 HIS B C 1
ATOM 6439 O O . HIS B 1 312 ? -15.949 70.208 17.921 1.00 35.05 278 HIS B O 1
ATOM 6446 N N . ILE B 1 313 ? -14.748 72.065 17.463 1.00 34.83 279 ILE B N 1
ATOM 6447 C CA . ILE B 1 313 ? -13.530 71.348 17.127 1.00 34.25 279 ILE B CA 1
ATOM 6448 C C . ILE B 1 313 ? -12.409 71.782 18.063 1.00 34.77 279 ILE B C 1
ATOM 6449 O O . ILE B 1 313 ? -12.120 72.979 18.203 1.00 35.42 279 ILE B O 1
ATOM 6454 N N . TYR B 1 314 ? -11.793 70.796 18.710 1.00 34.53 280 TYR B N 1
ATOM 6455 C CA . TYR B 1 314 ? -10.668 71.018 19.608 1.00 34.70 280 TYR B CA 1
ATOM 6456 C C . TYR B 1 314 ? -9.425 70.335 19.042 1.00 33.94 280 TYR B C 1
ATOM 6457 O O . TYR B 1 314 ? -9.533 69.457 18.182 1.00 33.14 280 TYR B O 1
ATOM 6466 N N . ALA B 1 315 ? -8.244 70.735 19.516 1.00 33.55 281 ALA B N 1
ATOM 6467 C CA . ALA B 1 315 ? -7.006 70.148 19.029 1.00 33.46 281 ALA B CA 1
ATOM 6468 C C . ALA B 1 315 ? -5.896 70.179 20.082 1.00 33.50 281 ALA B C 1
ATOM 6469 O O . ALA B 1 315 ? -5.722 71.161 20.788 1.00 32.99 281 ALA B O 1
ATOM 6471 N N . ILE B 1 316 ? -5.163 69.080 20.166 1.00 34.13 282 ILE B N 1
ATOM 6472 C CA . ILE B 1 316 ? -4.082 68.906 21.151 1.00 33.83 282 ILE B CA 1
ATOM 6473 C C . ILE B 1 316 ? -2.910 68.203 20.472 1.00 34.40 282 ILE B C 1
ATOM 6474 O O . ILE B 1 316 ? -3.049 67.750 19.330 1.00 33.71 282 ILE B O 1
ATOM 6479 N N . GLY B 1 317 ? -1.768 68.111 21.179 1.00 34.46 283 GLY B N 1
ATOM 6480 C CA . GLY B 1 317 ? -0.586 67.355 20.721 1.00 34.75 283 GLY B CA 1
ATOM 6481 C C . GLY B 1 317 ? 0.438 68.137 19.913 1.00 35.00 283 GLY B C 1
ATOM 6482 O O . GLY B 1 317 ? 0.454 69.375 19.929 1.00 34.37 283 GLY B O 1
ATOM 6483 N N . ASP B 1 318 ? 1.289 67.410 19.188 1.00 35.29 284 ASP B N 1
ATOM 6484 C CA . ASP B 1 318 ? 2.333 68.018 18.332 1.00 36.10 284 ASP B CA 1
ATOM 6485 C C . ASP B 1 318 ? 1.766 68.965 17.285 1.00 36.30 284 ASP B C 1
ATOM 6486 O O . ASP B 1 318 ? 2.456 69.859 16.809 1.00 36.85 284 ASP B O 1
ATOM 6491 N N . ALA B 1 319 ? 0.515 68.748 16.901 1.00 36.01 285 ALA B N 1
ATOM 6492 C CA . ALA B 1 319 ? -0.102 69.530 15.831 1.00 35.94 285 ALA B CA 1
ATOM 6493 C C . ALA B 1 319 ? -0.442 70.975 16.216 1.00 35.93 285 ALA B C 1
ATOM 6494 O O . ALA B 1 319 ? -0.729 71.802 15.337 1.00 36.38 285 ALA B O 1
ATOM 6496 N N . ILE B 1 320 ? -0.452 71.285 17.510 1.00 35.62 286 ILE B N 1
ATOM 6497 C CA . ILE B 1 320 ? -0.945 72.601 17.937 1.00 35.77 286 ILE B CA 1
ATOM 6498 C C . ILE B 1 320 ? 0.144 73.610 18.267 1.00 36.59 286 ILE B C 1
ATOM 6499 O O . ILE B 1 320 ? 1.259 73.248 18.624 1.00 36.23 286 ILE B O 1
ATOM 6504 N N . GLU B 1 321 ? -0.220 74.884 18.151 1.00 37.40 287 GLU B N 1
ATOM 6505 C CA . GLU B 1 321 ? 0.614 75.977 18.610 1.00 38.25 287 GLU B CA 1
ATOM 6506 C C . GLU B 1 321 ? 0.405 76.087 20.104 1.00 38.47 287 GLU B C 1
ATOM 6507 O O . GLU B 1 321 ? -0.732 76.026 20.599 1.00 38.10 287 GLU B O 1
ATOM 6513 N N . VAL B 1 322 ? 1.510 76.255 20.815 1.00 39.00 288 VAL B N 1
ATOM 6514 C CA . VAL B 1 322 ? 1.488 76.473 22.254 1.00 39.75 288 VAL B CA 1
ATOM 6515 C C . VAL B 1 322 ? 2.217 77.779 22.543 1.00 40.50 288 VAL B C 1
ATOM 6516 O O . VAL B 1 322 ? 2.980 78.273 21.706 1.00 40.50 288 VAL B O 1
ATOM 6520 N N . LYS B 1 323 ? 1.977 78.352 23.714 1.00 41.19 289 LYS B N 1
ATOM 6521 C CA . LYS B 1 323 ? 2.835 79.442 24.159 1.00 42.52 289 LYS B CA 1
ATOM 6522 C C . LYS B 1 323 ? 3.916 78.823 25.031 1.00 42.12 289 LYS B C 1
ATOM 6523 O O . LYS B 1 323 ? 3.632 77.910 25.807 1.00 42.51 289 LYS B O 1
ATOM 6529 N N . ASP B 1 324 ? 5.160 79.271 24.899 1.00 42.36 290 ASP B N 1
ATOM 6530 C CA . ASP B 1 324 ? 6.177 78.740 25.796 1.00 41.95 290 ASP B CA 1
ATOM 6531 C C . ASP B 1 324 ? 5.886 79.305 27.191 1.00 41.48 290 ASP B C 1
ATOM 6532 O O . ASP B 1 324 ? 5.407 80.433 27.314 1.00 40.78 290 ASP B O 1
ATOM 6537 N N . PHE B 1 325 ? 6.154 78.518 28.232 1.00 40.83 291 PHE B N 1
ATOM 6538 C CA . PHE B 1 325 ? 5.800 78.915 29.594 1.00 40.42 291 PHE B CA 1
ATOM 6539 C C . PHE B 1 325 ? 6.517 80.190 30.045 1.00 40.35 291 PHE B C 1
ATOM 6540 O O . PHE B 1 325 ? 5.925 81.045 30.704 1.00 39.73 291 PHE B O 1
ATOM 6548 N N . VAL B 1 326 ? 7.792 80.298 29.679 1.00 40.46 292 VAL B N 1
ATOM 6549 C CA . VAL B 1 326 ? 8.681 81.341 30.197 1.00 40.50 292 VAL B CA 1
ATOM 6550 C C . VAL B 1 326 ? 8.349 82.738 29.645 1.00 41.50 292 VAL B C 1
ATOM 6551 O O . VAL B 1 326 ? 8.210 83.689 30.419 1.00 41.98 292 VAL B O 1
ATOM 6555 N N . THR B 1 327 ? 8.225 82.871 28.329 1.00 41.48 293 THR B N 1
ATOM 6556 C CA . THR B 1 327 ? 8.041 84.201 27.718 1.00 42.57 293 THR B CA 1
ATOM 6557 C C . THR B 1 327 ? 6.678 84.363 27.037 1.00 43.05 293 THR B C 1
ATOM 6558 O O . THR B 1 327 ? 6.351 85.444 26.529 1.00 42.43 293 THR B O 1
ATOM 6562 N N . GLU B 1 328 ? 5.901 83.279 27.031 1.00 43.55 294 GLU B N 1
ATOM 6563 C CA . GLU B 1 328 ? 4.566 83.246 26.420 1.00 44.62 294 GLU B CA 1
ATOM 6564 C C . GLU B 1 328 ? 4.581 83.593 24.932 1.00 44.87 294 GLU B C 1
ATOM 6565 O O . GLU B 1 328 ? 3.661 84.227 24.422 1.00 45.70 294 GLU B O 1
ATOM 6571 N N . THR B 1 329 ? 5.639 83.162 24.251 1.00 45.27 295 THR B N 1
ATOM 6572 C CA . THR B 1 329 ? 5.792 83.308 22.809 1.00 45.61 295 THR B CA 1
ATOM 6573 C C . THR B 1 329 ? 5.202 82.091 22.104 1.00 45.09 295 THR B C 1
ATOM 6574 O O . THR B 1 329 ? 5.421 80.948 22.517 1.00 44.99 295 THR B O 1
ATOM 6578 N N . GLU B 1 330 ? 4.477 82.352 21.020 1.00 44.65 296 GLU B N 1
ATOM 6579 C CA . GLU B 1 330 ? 3.900 81.309 20.188 1.00 44.19 296 GLU B CA 1
ATOM 6580 C C . GLU B 1 330 ? 4.988 80.431 19.573 1.00 43.62 296 GLU B C 1
ATOM 6581 O O . GLU B 1 330 ? 5.950 80.922 18.974 1.00 42.46 296 GLU B O 1
ATOM 6587 N N . THR B 1 331 ? 4.828 79.125 19.743 1.00 43.03 297 THR B N 1
ATOM 6588 C CA . THR B 1 331 ? 5.833 78.168 19.312 1.00 43.38 297 THR B CA 1
ATOM 6589 C C . THR B 1 331 ? 5.203 76.789 19.081 1.00 43.97 297 THR B C 1
ATOM 6590 O O . THR B 1 331 ? 3.965 76.639 19.087 1.00 43.30 297 THR B O 1
ATOM 6602 N N . ILE B 1 333 ? 6.211 72.790 20.295 1.00 42.63 299 ILE B N 1
ATOM 6603 C CA . ILE B 1 333 ? 7.078 71.928 21.090 1.00 40.76 299 ILE B CA 1
ATOM 6604 C C . ILE B 1 333 ? 6.456 70.528 21.103 1.00 40.10 299 ILE B C 1
ATOM 6605 O O . ILE B 1 333 ? 5.540 70.259 21.890 1.00 39.45 299 ILE B O 1
ATOM 6610 N N . PRO B 1 334 ? 6.904 69.661 20.173 1.00 39.56 300 PRO B N 1
ATOM 6611 C CA . PRO B 1 334 ? 6.367 68.309 19.985 1.00 39.63 300 PRO B CA 1
ATOM 6612 C C . PRO B 1 334 ? 6.915 67.287 20.975 1.00 39.52 300 PRO B C 1
ATOM 6613 O O . PRO B 1 334 ? 7.885 66.560 20.674 1.00 40.10 300 PRO B O 1
ATOM 6617 N N . LEU B 1 335 ? 6.301 67.236 22.154 1.00 38.49 301 LEU B N 1
ATOM 6618 C CA . LEU B 1 335 ? 6.773 66.355 23.218 1.00 37.78 301 LEU B CA 1
ATOM 6619 C C . LEU B 1 335 ? 5.602 65.600 23.830 1.00 37.38 301 LEU B C 1
ATOM 6620 O O . LEU B 1 335 ? 4.450 66.053 23.743 1.00 36.09 301 LEU B O 1
ATOM 6625 N N . ALA B 1 336 ? 5.894 64.445 24.431 1.00 36.95 302 ALA B N 1
ATOM 6626 C CA . ALA B 1 336 ? 4.851 63.519 24.918 1.00 36.54 302 ALA B CA 1
ATOM 6627 C C . ALA B 1 336 ? 4.185 63.942 26.229 1.00 36.55 302 ALA B C 1
ATOM 6628 O O . ALA B 1 336 ? 2.998 63.704 26.430 1.00 36.16 302 ALA B O 1
ATOM 6630 N N . TRP B 1 337 ? 4.942 64.541 27.140 1.00 36.97 303 TRP B N 1
ATOM 6631 C CA . TRP B 1 337 ? 4.348 64.991 28.401 1.00 37.29 303 TRP B CA 1
ATOM 6632 C C . TRP B 1 337 ? 3.255 66.008 28.078 1.00 36.69 303 TRP B C 1
ATOM 6633 O O . TRP B 1 337 ? 2.113 65.861 28.544 1.00 36.62 303 TRP B O 1
ATOM 6644 N N . PRO B 1 338 ? 3.583 67.042 27.275 1.00 36.50 304 PRO B N 1
ATOM 6645 C CA . PRO B 1 338 ? 2.513 67.974 26.903 1.00 36.34 304 PRO B CA 1
ATOM 6646 C C . PRO B 1 338 ? 1.299 67.303 26.240 1.00 36.22 304 PRO B C 1
ATOM 6647 O O . PRO B 1 338 ? 0.169 67.584 26.629 1.00 36.47 304 PRO B O 1
ATOM 6651 N N . ALA B 1 339 ? 1.529 66.411 25.278 1.00 36.05 305 ALA B N 1
ATOM 6652 C CA . ALA B 1 339 ? 0.423 65.762 24.559 1.00 36.08 305 ALA B CA 1
ATOM 6653 C C . ALA B 1 339 ? -0.456 64.967 25.519 1.00 36.20 305 ALA B C 1
ATOM 6654 O O . ALA B 1 339 ? -1.682 65.056 25.460 1.00 36.20 305 ALA B O 1
ATOM 6656 N N . ASN B 1 340 ? 0.177 64.221 26.418 1.00 36.46 306 ASN B N 1
ATOM 6657 C CA . ASN B 1 340 ? -0.553 63.489 27.446 1.00 36.91 306 ASN B CA 1
ATOM 6658 C C . ASN B 1 340 ? -1.284 64.406 28.415 1.00 36.80 306 ASN B C 1
ATOM 6659 O O . ASN B 1 340 ? -2.431 64.138 28.778 1.00 36.64 306 ASN B O 1
ATOM 6664 N N . ARG B 1 341 ? -0.635 65.503 28.808 1.00 36.30 307 ARG B N 1
ATOM 6665 C CA . ARG B 1 341 ? -1.244 66.450 29.733 1.00 36.38 307 ARG B CA 1
ATOM 6666 C C . ARG B 1 341 ? -2.407 67.171 29.076 1.00 36.82 307 ARG B C 1
ATOM 6667 O O . ARG B 1 341 ? -3.475 67.312 29.685 1.00 36.94 307 ARG B O 1
ATOM 6675 N N . GLN B 1 342 ? -2.202 67.632 27.842 1.00 36.77 308 GLN B N 1
ATOM 6676 C CA . GLN B 1 342 ? -3.266 68.346 27.119 1.00 37.46 308 GLN B CA 1
ATOM 6677 C C . GLN B 1 342 ? -4.527 67.502 26.986 1.00 38.05 308 GLN B C 1
ATOM 6678 O O . GLN B 1 342 ? -5.636 68.017 27.161 1.00 37.67 308 GLN B O 1
ATOM 6684 N N . GLY B 1 343 ? -4.349 66.216 26.683 1.00 38.52 309 GLY B N 1
ATOM 6685 C CA . GLY B 1 343 ? -5.468 65.272 26.565 1.00 38.88 309 GLY B CA 1
ATOM 6686 C C . GLY B 1 343 ? -6.281 65.090 27.836 1.00 39.67 309 GLY B C 1
ATOM 6687 O O . GLY B 1 343 ? -7.517 65.106 27.794 1.00 39.43 309 GLY B O 1
ATOM 6688 N N . ARG B 1 344 ? -5.601 64.936 28.974 1.00 40.51 310 ARG B N 1
ATOM 6689 C CA . ARG B 1 344 ? -6.303 64.829 30.260 1.00 41.06 310 ARG B CA 1
ATOM 6690 C C . ARG B 1 344 ? -7.046 66.122 30.600 1.00 41.52 310 ARG B C 1
ATOM 6691 O O . ARG B 1 344 ? -8.210 66.080 31.002 1.00 42.02 310 ARG B O 1
ATOM 6707 N N . LEU B 1 346 ? -8.061 68.526 28.475 1.00 40.91 312 LEU B N 1
ATOM 6708 C CA . LEU B 1 346 ? -9.159 68.732 27.546 1.00 40.17 312 LEU B CA 1
ATOM 6709 C C . LEU B 1 346 ? -10.375 67.892 27.945 1.00 39.86 312 LEU B C 1
ATOM 6710 O O . LEU B 1 346 ? -11.529 68.347 27.822 1.00 39.93 312 LEU B O 1
ATOM 6715 N N . ALA B 1 347 ? -10.133 66.679 28.442 1.00 39.40 313 ALA B N 1
ATOM 6716 C CA . ALA B 1 347 ? -11.244 65.827 28.894 1.00 39.76 313 ALA B CA 1
ATOM 6717 C C . ALA B 1 347 ? -12.022 66.493 30.026 1.00 40.02 313 ALA B C 1
ATOM 6718 O O . ALA B 1 347 ? -13.274 66.481 30.040 1.00 40.15 313 ALA B O 1
ATOM 6720 N N . ASP B 1 348 ? -11.272 67.076 30.962 1.00 39.87 314 ASP B N 1
ATOM 6721 C CA . ASP B 1 348 ? -11.818 67.860 32.065 1.00 40.44 314 ASP B CA 1
ATOM 6722 C C . ASP B 1 348 ? -12.544 69.131 31.622 1.00 40.76 314 ASP B C 1
ATOM 6723 O O . ASP B 1 348 ? -13.513 69.542 32.251 1.00 40.44 314 ASP B O 1
ATOM 6728 N N . ILE B 1 349 ? -12.051 69.779 30.576 1.00 41.26 315 ILE B N 1
ATOM 6729 C CA . ILE B 1 349 ? -12.687 70.996 30.068 1.00 42.83 315 ILE B CA 1
ATOM 6730 C C . ILE B 1 349 ? -14.091 70.636 29.568 1.00 43.55 315 ILE B C 1
ATOM 6731 O O . ILE B 1 349 ? -15.082 71.320 29.868 1.00 44.08 315 ILE B O 1
ATOM 6736 N N . ILE B 1 350 ? -14.166 69.516 28.857 1.00 44.80 316 ILE B N 1
ATOM 6737 C CA . ILE B 1 350 ? -15.414 69.025 28.284 1.00 45.96 316 ILE B CA 1
ATOM 6738 C C . ILE B 1 350 ? -16.392 68.449 29.320 1.00 47.53 316 ILE B C 1
ATOM 6739 O O . ILE B 1 350 ? -17.579 68.810 29.310 1.00 47.48 316 ILE B O 1
ATOM 6744 N N . HIS B 1 351 ? -15.907 67.573 30.204 1.00 49.05 317 HIS B N 1
ATOM 6745 C CA . HIS B 1 351 ? -16.780 66.834 31.131 1.00 50.92 317 HIS B CA 1
ATOM 6746 C C . HIS B 1 351 ? -16.345 66.784 32.595 1.00 52.23 317 HIS B C 1
ATOM 6747 O O . HIS B 1 351 ? -16.971 66.093 33.409 1.00 52.39 317 HIS B O 1
ATOM 6754 N N . GLY B 1 352 ? -15.283 67.512 32.926 1.00 53.52 318 GLY B N 1
ATOM 6755 C CA . GLY B 1 352 ? -14.792 67.600 34.295 1.00 55.36 318 GLY B CA 1
ATOM 6756 C C . GLY B 1 352 ? -15.319 68.839 34.988 1.00 56.77 318 GLY B C 1
ATOM 6757 O O . GLY B 1 352 ? -16.357 69.387 34.599 1.00 56.98 318 GLY B O 1
ATOM 6758 N N . HIS B 1 353 ? -14.596 69.289 36.009 1.00 58.12 319 HIS B N 1
ATOM 6759 C CA . HIS B 1 353 ? -15.101 70.334 36.897 1.00 59.47 319 HIS B CA 1
ATOM 6760 C C . HIS B 1 353 ? -14.714 71.747 36.449 1.00 60.01 319 HIS B C 1
ATOM 6761 O O . HIS B 1 353 ? -15.070 72.175 35.341 1.00 60.34 319 HIS B O 1
ATOM 6768 N N . THR B 1 354 ? -14.011 72.471 37.318 1.00 60.46 320 THR B N 1
ATOM 6769 C CA . THR B 1 354 ? -13.506 73.805 37.001 1.00 60.88 320 THR B CA 1
ATOM 6770 C C . THR B 1 354 ? -12.356 73.709 35.998 1.00 60.93 320 THR B C 1
ATOM 6771 O O . THR B 1 354 ? -11.343 73.052 36.260 1.00 61.01 320 THR B O 1
ATOM 6775 N N . ASP B 1 355 ? -12.535 74.356 34.846 1.00 60.82 321 ASP B N 1
ATOM 6776 C CA . ASP B 1 355 ? -11.525 74.365 33.798 1.00 60.47 321 ASP B CA 1
ATOM 6777 C C . ASP B 1 355 ? -10.202 74.884 34.343 1.00 60.26 321 ASP B C 1
ATOM 6778 O O . ASP B 1 355 ? -10.123 76.003 34.872 1.00 60.41 321 ASP B O 1
ATOM 6783 N N . SER B 1 356 ? -9.175 74.050 34.237 1.00 59.62 322 SER B N 1
ATOM 6784 C CA . SER B 1 356 ? -7.814 74.527 34.348 1.00 59.02 322 SER B CA 1
ATOM 6785 C C . SER B 1 356 ? -7.412 74.910 32.936 1.00 58.08 322 SER B C 1
ATOM 6786 O O . SER B 1 356 ? -7.772 74.228 31.968 1.00 58.30 322 SER B O 1
ATOM 6789 N N . LEU B 1 357 ? -6.712 76.027 32.818 1.00 56.69 323 LEU B N 1
ATOM 6790 C CA . LEU B 1 357 ? -6.277 76.515 31.526 1.00 55.45 323 LEU B CA 1
ATOM 6791 C C . LEU B 1 357 ? -4.828 76.115 31.346 1.00 54.57 323 LEU B C 1
ATOM 6792 O O . LEU B 1 357 ? -4.080 76.013 32.319 1.00 54.27 323 LEU B O 1
ATOM 6797 N N . TYR B 1 358 ? -4.444 75.853 30.101 1.00 53.41 324 TYR B N 1
ATOM 6798 C CA . TYR B 1 358 ? -3.082 75.446 29.803 1.00 52.21 324 TYR B CA 1
ATOM 6799 C C . TYR B 1 358 ? -2.173 76.660 29.884 1.00 51.80 324 TYR B C 1
ATOM 6800 O O . TYR B 1 358 ? -2.366 77.632 29.157 1.00 52.38 324 TYR B O 1
ATOM 6809 N N . LYS B 1 359 ? -1.188 76.611 30.775 1.00 51.58 325 LYS B N 1
ATOM 6810 C CA . LYS B 1 359 ? -0.284 77.753 30.952 1.00 50.68 325 LYS B CA 1
ATOM 6811 C C . LYS B 1 359 ? 0.915 77.704 30.019 1.00 49.37 325 LYS B C 1
ATOM 6812 O O . LYS B 1 359 ? 1.887 78.439 30.207 1.00 49.05 325 LYS B O 1
ATOM 6818 N N . GLY B 1 360 ? 0.818 76.861 28.993 1.00 47.49 326 GLY B N 1
ATOM 6819 C CA . GLY B 1 360 ? 1.868 76.744 27.991 1.00 45.93 326 GLY B CA 1
ATOM 6820 C C . GLY B 1 360 ? 2.815 75.593 28.267 1.00 44.38 326 GLY B C 1
ATOM 6821 O O . GLY B 1 360 ? 2.675 74.894 29.273 1.00 44.29 326 GLY B O 1
ATOM 6822 N N . THR B 1 361 ? 3.760 75.393 27.351 1.00 43.19 327 THR B N 1
ATOM 6823 C CA . THR B 1 361 ? 4.735 74.320 27.429 1.00 42.10 327 THR B CA 1
ATOM 6824 C C . THR B 1 361 ? 6.079 74.894 27.878 1.00 41.49 327 THR B C 1
ATOM 6825 O O . THR B 1 361 ? 6.570 75.868 27.317 1.00 40.67 327 THR B O 1
ATOM 6829 N N . LEU B 1 362 ? 6.652 74.280 28.906 1.00 41.05 328 LEU B N 1
ATOM 6830 C CA . LEU B 1 362 ? 7.944 74.683 29.416 1.00 40.72 328 LEU B CA 1
ATOM 6831 C C . LEU B 1 362 ? 9.026 74.188 28.477 1.00 40.76 328 LEU B C 1
ATOM 6832 O O . LEU B 1 362 ? 10.044 74.855 28.261 1.00 40.29 328 LEU B O 1
ATOM 6837 N N . GLY B 1 363 ? 8.803 72.992 27.944 1.00 40.44 329 GLY B N 1
ATOM 6838 C CA . GLY B 1 363 ? 9.732 72.365 27.024 1.00 40.51 329 GLY B CA 1
ATOM 6839 C C . GLY B 1 363 ? 10.797 71.582 27.771 1.00 40.68 329 GLY B C 1
ATOM 6840 O O . GLY B 1 363 ? 11.943 71.561 27.353 1.00 40.92 329 GLY B O 1
ATOM 6841 N N . THR B 1 364 ? 10.417 70.949 28.878 1.00 40.18 330 THR B N 1
ATOM 6842 C CA . THR B 1 364 ? 11.310 70.039 29.585 1.00 40.05 330 THR B CA 1
ATOM 6843 C C . THR B 1 364 ? 11.543 68.804 28.719 1.00 40.28 330 THR B C 1
ATOM 6844 O O . THR B 1 364 ? 10.591 68.133 28.322 1.00 39.80 330 THR B O 1
ATOM 6848 N N . SER B 1 365 ? 12.807 68.526 28.407 1.00 39.79 331 SER B N 1
ATOM 6849 C CA . SER B 1 365 ? 13.141 67.349 27.618 1.00 40.57 331 SER B CA 1
ATOM 6850 C C . SER B 1 365 ? 14.388 66.653 28.159 1.00 40.46 331 SER B C 1
ATOM 6851 O O . SER B 1 365 ? 15.146 67.233 28.950 1.00 40.56 331 SER B O 1
ATOM 6854 N N . VAL B 1 366 ? 14.565 65.396 27.776 1.00 39.41 332 VAL B N 1
ATOM 6855 C CA . VAL B 1 366 ? 15.732 64.634 28.211 1.00 39.00 332 VAL B CA 1
ATOM 6856 C C . VAL B 1 366 ? 16.036 63.561 27.176 1.00 39.17 332 VAL B C 1
ATOM 6857 O O . VAL B 1 366 ? 15.117 62.992 26.571 1.00 40.11 332 VAL B O 1
ATOM 6861 N N . ALA B 1 367 ? 17.322 63.322 26.953 1.00 39.17 333 ALA B N 1
ATOM 6862 C CA . ALA B 1 367 ? 17.755 62.240 26.095 1.00 39.38 333 ALA B CA 1
ATOM 6863 C C . ALA B 1 367 ? 18.921 61.473 26.702 1.00 39.10 333 ALA B C 1
ATOM 6864 O O . ALA B 1 367 ? 19.807 62.043 27.357 1.00 38.69 333 ALA B O 1
ATOM 6866 N N . LYS B 1 368 ? 18.903 60.167 26.482 1.00 38.70 334 LYS B N 1
ATOM 6867 C CA . LYS B 1 368 ? 20.066 59.336 26.717 1.00 38.77 334 LYS B CA 1
ATOM 6868 C C . LYS B 1 368 ? 21.006 59.458 25.504 1.00 38.74 334 LYS B C 1
ATOM 6869 O O . LYS B 1 368 ? 20.564 59.350 24.361 1.00 38.72 334 LYS B O 1
ATOM 6875 N N . VAL B 1 369 ? 22.285 59.718 25.767 1.00 38.36 335 VAL B N 1
ATOM 6876 C CA . VAL B 1 369 ? 23.310 59.810 24.719 1.00 38.50 335 VAL B CA 1
ATOM 6877 C C . VAL B 1 369 ? 24.477 58.955 25.181 1.00 38.46 335 VAL B C 1
ATOM 6878 O O . VAL B 1 369 ? 25.380 59.438 25.890 1.00 39.03 335 VAL B O 1
ATOM 6882 N N . PHE B 1 370 ? 24.448 57.677 24.805 1.00 38.74 336 PHE B N 1
ATOM 6883 C CA . PHE B 1 370 ? 25.410 56.687 25.303 1.00 39.15 336 PHE B CA 1
ATOM 6884 C C . PHE B 1 370 ? 25.416 56.659 26.852 1.00 39.56 336 PHE B C 1
ATOM 6885 O O . PHE B 1 370 ? 24.407 56.329 27.437 1.00 40.10 336 PHE B O 1
ATOM 6893 N N . ASP B 1 371 ? 26.522 57.004 27.507 1.00 40.59 337 ASP B N 1
ATOM 6894 C CA . ASP B 1 371 ? 26.588 56.990 28.983 1.00 41.41 337 ASP B CA 1
ATOM 6895 C C . ASP B 1 371 ? 26.120 58.310 29.632 1.00 41.19 337 ASP B C 1
ATOM 6896 O O . ASP B 1 371 ? 26.130 58.450 30.862 1.00 41.84 337 ASP B O 1
ATOM 6901 N N . LEU B 1 372 ? 25.727 59.270 28.803 1.00 40.13 338 LEU B N 1
ATOM 6902 C CA . LEU B 1 372 ? 25.294 60.584 29.257 1.00 39.94 338 LEU B CA 1
ATOM 6903 C C . LEU B 1 372 ? 23.794 60.728 29.284 1.00 39.28 338 LEU B C 1
ATOM 6904 O O . LEU B 1 372 ? 23.086 60.146 28.466 1.00 39.21 338 LEU B O 1
ATOM 6909 N N . THR B 1 373 ? 23.321 61.526 30.231 1.00 37.74 339 THR B N 1
ATOM 6910 C CA . THR B 1 373 ? 21.978 62.049 30.187 1.00 37.76 339 THR B CA 1
ATOM 6911 C C . THR B 1 373 ? 22.147 63.525 29.871 1.00 37.82 339 THR B C 1
ATOM 6912 O O . THR B 1 373 ? 23.046 64.178 30.443 1.00 37.68 339 THR B O 1
ATOM 6916 N N . VAL B 1 374 ? 21.323 64.029 28.949 1.00 37.05 340 VAL B N 1
ATOM 6917 C CA . VAL B 1 374 ? 21.299 65.449 28.573 1.00 37.21 340 VAL B CA 1
ATOM 6918 C C . VAL B 1 374 ? 19.858 65.939 28.717 1.00 37.20 340 VAL B C 1
ATOM 6919 O O . VAL B 1 374 ? 18.957 65.366 28.127 1.00 37.58 340 VAL B O 1
ATOM 6923 N N . ALA B 1 375 ? 19.649 66.994 29.500 1.00 37.42 341 ALA B N 1
ATOM 6924 C CA . ALA B 1 375 ? 18.310 67.529 29.739 1.00 37.45 341 ALA B CA 1
ATOM 6925 C C . ALA B 1 375 ? 18.265 69.046 29.601 1.00 38.27 341 ALA B C 1
ATOM 6926 O O . ALA B 1 375 ? 19.265 69.739 29.829 1.00 37.59 341 ALA B O 1
ATOM 6928 N N . THR B 1 376 ? 17.092 69.551 29.214 1.00 39.01 342 THR B N 1
ATOM 6929 C CA . THR B 1 376 ? 16.874 70.970 29.006 1.00 40.67 342 THR B CA 1
ATOM 6930 C C . THR B 1 376 ? 15.453 71.322 29.452 1.00 40.56 342 THR B C 1
ATOM 6931 O O . THR B 1 376 ? 14.586 70.443 29.509 1.00 41.18 342 THR B O 1
ATOM 6935 N N . THR B 1 377 ? 15.236 72.590 29.796 1.00 39.61 343 THR B N 1
ATOM 6936 C CA . THR B 1 377 ? 13.899 73.122 30.136 1.00 39.36 343 THR B CA 1
ATOM 6937 C C . THR B 1 377 ? 13.912 74.627 29.883 1.00 39.44 343 THR B C 1
ATOM 6938 O O . THR B 1 377 ? 14.957 75.264 30.005 1.00 39.04 343 THR B O 1
ATOM 6942 N N . GLY B 1 378 ? 12.774 75.186 29.483 1.00 39.92 344 GLY B N 1
ATOM 6943 C CA . GLY B 1 378 ? 12.718 76.606 29.156 1.00 39.77 344 GLY B CA 1
ATOM 6944 C C . GLY B 1 378 ? 13.600 76.965 27.962 1.00 40.09 344 GLY B C 1
ATOM 6945 O O . GLY B 1 378 ? 13.810 76.156 27.065 1.00 40.07 344 GLY B O 1
ATOM 6946 N N . LEU B 1 379 ? 14.120 78.184 27.966 1.00 39.55 345 LEU B N 1
ATOM 6947 C CA . LEU B 1 379 ? 14.820 78.741 26.813 1.00 39.67 345 LEU B CA 1
ATOM 6948 C C . LEU B 1 379 ? 16.336 78.659 26.959 1.00 39.15 345 LEU B C 1
ATOM 6949 O O . LEU B 1 379 ? 16.858 78.694 28.066 1.00 38.53 345 LEU B O 1
ATOM 6954 N N . ASN B 1 380 ? 17.027 78.587 25.827 1.00 38.61 346 ASN B N 1
ATOM 6955 C CA . ASN B 1 380 ? 18.491 78.634 25.799 1.00 38.31 346 ASN B CA 1
ATOM 6956 C C . ASN B 1 380 ? 18.963 80.030 25.387 1.00 38.05 346 ASN B C 1
ATOM 6957 O O . ASN B 1 380 ? 18.128 80.895 25.068 1.00 37.93 346 ASN B O 1
ATOM 6962 N N . GLU B 1 381 ? 20.273 80.270 25.420 1.00 37.94 347 GLU B N 1
ATOM 6963 C CA . GLU B 1 381 ? 20.833 81.574 25.022 1.00 37.40 347 GLU B CA 1
ATOM 6964 C C . GLU B 1 381 ? 20.478 81.990 23.588 1.00 37.77 347 GLU B C 1
ATOM 6965 O O . GLU B 1 381 ? 20.192 83.163 23.321 1.00 37.33 347 GLU B O 1
ATOM 6971 N N . LYS B 1 382 ? 20.498 81.031 22.667 1.00 37.99 348 LYS B N 1
ATOM 6972 C CA . LYS B 1 382 ? 20.257 81.331 21.247 1.00 37.96 348 LYS B CA 1
ATOM 6973 C C . LYS B 1 382 ? 18.888 81.972 21.016 1.00 38.48 348 LYS B C 1
ATOM 6974 O O . LYS B 1 382 ? 18.772 82.940 20.255 1.00 37.76 348 LYS B O 1
ATOM 6980 N N . ILE B 1 383 ? 17.867 81.434 21.686 1.00 38.62 349 ILE B N 1
ATOM 6981 C CA . ILE B 1 383 ? 16.509 81.972 21.619 1.00 39.82 349 ILE B CA 1
ATOM 6982 C C . ILE B 1 383 ? 16.412 83.317 22.350 1.00 39.34 349 ILE B C 1
ATOM 6983 O O . ILE B 1 383 ? 15.859 84.282 21.827 1.00 38.77 349 ILE B O 1
ATOM 6988 N N . LEU B 1 384 ? 16.949 83.377 23.563 1.00 39.59 350 LEU B N 1
ATOM 6989 C CA . LEU B 1 384 ? 16.910 84.616 24.334 1.00 39.87 350 LEU B CA 1
ATOM 6990 C C . LEU B 1 384 ? 17.568 85.773 23.580 1.00 40.81 350 LEU B C 1
ATOM 6991 O O . LEU B 1 384 ? 17.026 86.877 23.546 1.00 40.59 350 LEU B O 1
ATOM 6996 N N . LYS B 1 385 ? 18.726 85.502 22.969 1.00 42.15 351 LYS B N 1
ATOM 6997 C CA . LYS B 1 385 ? 19.429 86.473 22.123 1.00 43.87 351 LYS B CA 1
ATOM 6998 C C . LYS B 1 385 ? 18.583 86.886 20.917 1.00 43.87 351 LYS B C 1
ATOM 6999 O O . LYS B 1 385 ? 18.503 88.068 20.585 1.00 43.99 351 LYS B O 1
ATOM 7005 N N . ARG B 1 386 ? 17.936 85.914 20.279 1.00 43.75 352 ARG B N 1
ATOM 7006 C CA . ARG B 1 386 ? 17.043 86.206 19.159 1.00 44.44 352 ARG B CA 1
ATOM 7007 C C . ARG B 1 386 ? 15.910 87.138 19.595 1.00 43.45 352 ARG B C 1
ATOM 7008 O O . ARG B 1 386 ? 15.559 88.058 18.866 1.00 42.88 352 ARG B O 1
ATOM 7016 N N . LEU B 1 387 ? 15.370 86.917 20.797 1.00 42.79 353 LEU B N 1
ATOM 7017 C CA . LEU B 1 387 ? 14.316 87.783 21.326 1.00 42.04 353 LEU B CA 1
ATOM 7018 C C . LEU B 1 387 ? 14.836 89.079 21.976 1.00 41.96 353 LEU B C 1
ATOM 7019 O O . LEU B 1 387 ? 14.043 89.918 22.394 1.00 42.06 353 LEU B O 1
ATOM 7024 N N . ASN B 1 388 ? 16.160 89.231 22.053 1.00 41.57 354 ASN B N 1
ATOM 7025 C CA . ASN B 1 388 ? 16.804 90.428 22.632 1.00 41.24 354 ASN B CA 1
ATOM 7026 C C . ASN B 1 388 ? 16.461 90.622 24.116 1.00 40.91 354 ASN B C 1
ATOM 7027 O O . ASN B 1 388 ? 16.337 91.745 24.605 1.00 40.83 354 ASN B O 1
ATOM 7032 N N . ILE B 1 389 ? 16.321 89.504 24.824 1.00 40.31 355 ILE B N 1
ATOM 7033 C CA . ILE B 1 389 ? 16.000 89.501 26.244 1.00 40.14 355 ILE B CA 1
ATOM 7034 C C . ILE B 1 389 ? 17.316 89.461 27.005 1.00 39.92 355 ILE B C 1
ATOM 7035 O O . ILE B 1 389 ? 18.146 88.594 26.734 1.00 39.61 355 ILE B O 1
ATOM 7040 N N . PRO B 1 390 ? 17.522 90.406 27.944 1.00 39.71 356 PRO B N 1
ATOM 7041 C CA . PRO B 1 390 ? 18.781 90.406 28.704 1.00 39.39 356 PRO B CA 1
ATOM 7042 C C . PRO B 1 390 ? 18.822 89.275 29.730 1.00 39.02 356 PRO B C 1
ATOM 7043 O O . PRO B 1 390 ? 17.848 89.048 30.430 1.00 39.52 356 PRO B O 1
ATOM 7047 N N . TYR B 1 391 ? 19.939 88.565 29.810 1.00 37.67 357 TYR B N 1
ATOM 7048 C CA . TYR B 1 391 ? 20.044 87.434 30.736 1.00 36.95 357 TYR B CA 1
ATOM 7049 C C . TYR B 1 391 ? 21.465 87.292 31.260 1.00 36.49 357 TYR B C 1
ATOM 7050 O O . TYR B 1 391 ? 22.409 87.867 30.705 1.00 35.94 357 TYR B O 1
ATOM 7059 N N . GLU B 1 392 ? 21.608 86.513 32.327 1.00 36.70 358 GLU B N 1
ATOM 7060 C CA . GLU B 1 392 ? 22.917 86.034 32.754 1.00 36.77 358 GLU B CA 1
ATOM 7061 C C . GLU B 1 392 ? 22.843 84.514 32.793 1.00 36.62 358 GLU B C 1
ATOM 7062 O O . GLU B 1 392 ? 21.743 83.935 32.746 1.00 36.84 358 GLU B O 1
ATOM 7068 N N . VAL B 1 393 ? 24.000 83.869 32.863 1.00 35.44 359 VAL B N 1
ATOM 7069 C CA . VAL B 1 393 ? 24.081 82.418 32.956 1.00 35.66 359 VAL B CA 1
ATOM 7070 C C . VAL B 1 393 ? 25.163 82.065 33.973 1.00 35.39 359 VAL B C 1
ATOM 7071 O O . VAL B 1 393 ? 26.067 82.869 34.231 1.00 35.00 359 VAL B O 1
ATOM 7075 N N . VAL B 1 394 ? 25.024 80.885 34.575 1.00 35.17 360 VAL B N 1
ATOM 7076 C CA . VAL B 1 394 ? 26.053 80.263 35.403 1.00 34.66 360 VAL B CA 1
ATOM 7077 C C . VAL B 1 394 ? 26.159 78.820 34.973 1.00 34.85 360 VAL B C 1
ATOM 7078 O O . VAL B 1 394 ? 25.165 78.227 34.590 1.00 34.93 360 VAL B O 1
ATOM 7082 N N . HIS B 1 395 ? 27.366 78.263 35.028 1.00 34.72 361 HIS B N 1
ATOM 7083 C CA . HIS B 1 395 ? 27.574 76.836 34.805 1.00 34.74 361 HIS B CA 1
ATOM 7084 C C . HIS B 1 395 ? 28.180 76.305 36.098 1.00 35.16 361 HIS B C 1
ATOM 7085 O O . HIS B 1 395 ? 29.276 76.722 36.479 1.00 34.46 361 HIS B O 1
ATOM 7092 N N . VAL B 1 396 ? 27.449 75.430 36.790 1.00 35.17 362 VAL B N 1
ATOM 7093 C CA . VAL B 1 396 ? 27.927 74.866 38.056 1.00 35.09 362 VAL B CA 1
ATOM 7094 C C . VAL B 1 396 ? 27.967 73.351 37.939 1.00 35.35 362 VAL B C 1
ATOM 7095 O O . VAL B 1 396 ? 26.927 72.700 37.781 1.00 34.15 362 VAL B O 1
ATOM 7099 N N . GLN B 1 397 ? 29.180 72.812 38.006 1.00 35.44 363 GLN B N 1
ATOM 7100 C CA . GLN B 1 397 ? 29.393 71.378 38.071 1.00 36.31 363 GLN B CA 1
ATOM 7101 C C . GLN B 1 397 ? 29.496 70.937 39.532 1.00 36.68 363 GLN B C 1
ATOM 7102 O O . GLN B 1 397 ? 30.318 71.450 40.302 1.00 37.11 363 GLN B O 1
ATOM 7108 N N . ALA B 1 398 ? 28.662 69.974 39.900 1.00 37.13 364 ALA B N 1
ATOM 7109 C CA . ALA B 1 398 ? 28.670 69.418 41.238 1.00 38.03 364 ALA B CA 1
ATOM 7110 C C . ALA B 1 398 ? 28.421 67.919 41.146 1.00 38.19 364 ALA B C 1
ATOM 7111 O O . ALA B 1 398 ? 27.904 67.436 40.148 1.00 39.35 364 ALA B O 1
ATOM 7113 N N . ASN B 1 399 ? 28.765 67.184 42.192 1.00 37.97 365 ASN B N 1
ATOM 7114 C CA . ASN B 1 399 ? 28.634 65.735 42.155 1.00 37.50 365 ASN B CA 1
ATOM 7115 C C . ASN B 1 399 ? 27.192 65.254 42.353 1.00 37.13 365 ASN B C 1
ATOM 7116 O O . ASN B 1 399 ? 26.400 65.884 43.066 1.00 36.94 365 ASN B O 1
ATOM 7121 N N . SER B 1 400 ? 26.866 64.146 41.688 1.00 36.10 366 SER B N 1
ATOM 7122 C CA . SER B 1 400 ? 25.555 63.521 41.752 1.00 36.10 366 SER B CA 1
ATOM 7123 C C . SER B 1 400 ? 25.172 63.204 43.196 1.00 35.66 366 SER B C 1
ATOM 7124 O O . SER B 1 400 ? 23.993 63.261 43.565 1.00 35.86 366 SER B O 1
ATOM 7127 N N . HIS B 1 401 ? 26.181 62.868 43.993 1.00 35.21 367 HIS B N 1
ATOM 7128 C CA . HIS B 1 401 ? 26.035 62.701 45.429 1.00 35.96 367 HIS B CA 1
ATOM 7129 C C . HIS B 1 401 ? 27.367 62.960 46.120 1.00 36.45 367 HIS B C 1
ATOM 7130 O O . HIS B 1 401 ? 28.393 63.167 45.449 1.00 36.40 367 HIS B O 1
ATOM 7137 N N . ALA B 1 402 ? 27.359 62.922 47.451 1.00 36.94 368 ALA B N 1
ATOM 7138 C CA . ALA B 1 402 ? 28.543 63.260 48.238 1.00 37.80 368 ALA B CA 1
ATOM 7139 C C . ALA B 1 402 ? 29.775 62.499 47.756 1.00 38.09 368 ALA B C 1
ATOM 7140 O O . ALA B 1 402 ? 29.736 61.287 47.543 1.00 38.43 368 ALA B O 1
ATOM 7142 N N . GLY B 1 403 ? 30.866 63.224 47.559 1.00 38.82 369 GLY B N 1
ATOM 7143 C CA . GLY B 1 403 ? 32.056 62.659 46.932 1.00 39.17 369 GLY B CA 1
ATOM 7144 C C . GLY B 1 403 ? 32.807 61.670 47.803 1.00 40.32 369 GLY B C 1
ATOM 7145 O O . GLY B 1 403 ? 33.656 60.931 47.299 1.00 40.76 369 GLY B O 1
ATOM 7146 N N . TYR B 1 404 ? 32.507 61.662 49.105 1.00 40.52 370 TYR B N 1
ATOM 7147 C CA . TYR B 1 404 ? 33.101 60.699 50.047 1.00 41.23 370 TYR B CA 1
ATOM 7148 C C . TYR B 1 404 ? 32.422 59.326 49.964 1.00 41.45 370 TYR B C 1
ATOM 7149 O O . TYR B 1 404 ? 32.907 58.370 50.548 1.00 41.91 370 TYR B O 1
ATOM 7158 N N . TYR B 1 405 ? 31.288 59.264 49.265 1.00 41.15 371 TYR B N 1
ATOM 7159 C CA . TYR B 1 405 ? 30.567 58.015 49.003 1.00 40.94 371 TYR B CA 1
ATOM 7160 C C . TYR B 1 405 ? 30.898 57.528 47.578 1.00 41.10 371 TYR B C 1
ATOM 7161 O O . TYR B 1 405 ? 31.084 58.350 46.682 1.00 41.10 371 TYR B O 1
ATOM 7170 N N . PRO B 1 406 ? 31.024 56.194 47.383 1.00 41.29 372 PRO B N 1
ATOM 7171 C CA . PRO B 1 406 ? 31.422 55.593 46.093 1.00 41.30 372 PRO B CA 1
ATOM 7172 C C . PRO B 1 406 ? 30.622 56.017 44.856 1.00 41.22 372 PRO B C 1
ATOM 7173 O O . PRO B 1 406 ? 29.398 56.211 44.927 1.00 40.81 372 PRO B O 1
ATOM 7177 N N . ASN B 1 407 ? 31.327 56.139 43.729 1.00 41.16 373 ASN B N 1
ATOM 7178 C CA . ASN B 1 407 ? 30.705 56.307 42.410 1.00 41.87 373 ASN B CA 1
ATOM 7179 C C . ASN B 1 407 ? 29.945 57.613 42.186 1.00 40.97 373 ASN B C 1
ATOM 7180 O O . ASN B 1 407 ? 28.996 57.638 41.417 1.00 41.63 373 ASN B O 1
ATOM 7185 N N . ALA B 1 408 ? 30.364 58.686 42.855 1.00 40.30 374 ALA B N 1
ATOM 7186 C CA . ALA B 1 408 ? 29.857 60.022 42.557 1.00 39.57 374 ALA B CA 1
ATOM 7187 C C . ALA B 1 408 ? 30.352 60.398 41.167 1.00 39.33 374 ALA B C 1
ATOM 7188 O O . ALA B 1 408 ? 31.482 60.056 40.783 1.00 39.15 374 ALA B O 1
ATOM 7190 N N . THR B 1 409 ? 29.521 61.114 40.424 1.00 39.05 375 THR B N 1
ATOM 7191 C CA . THR B 1 409 ? 29.868 61.545 39.077 1.00 39.13 375 THR B CA 1
ATOM 7192 C C . THR B 1 409 ? 29.392 62.988 38.874 1.00 39.00 375 THR B C 1
ATOM 7193 O O . THR B 1 409 ? 28.375 63.384 39.459 1.00 39.34 375 THR B O 1
ATOM 7197 N N . PRO B 1 410 ? 30.126 63.789 38.066 1.00 38.43 376 PRO B N 1
ATOM 7198 C CA . PRO B 1 410 ? 29.731 65.190 37.904 1.00 38.20 376 PRO B CA 1
ATOM 7199 C C . PRO B 1 410 ? 28.346 65.386 37.263 1.00 37.89 376 PRO B C 1
ATOM 7200 O O . PRO B 1 410 ? 27.957 64.641 36.364 1.00 38.24 376 PRO B O 1
ATOM 7204 N N . VAL B 1 411 ? 27.618 66.388 37.749 1.00 37.13 377 VAL B N 1
ATOM 7205 C CA . VAL B 1 411 ? 26.412 66.886 37.117 1.00 36.61 377 VAL B CA 1
ATOM 7206 C C . VAL B 1 411 ? 26.696 68.356 36.800 1.00 36.30 377 VAL B C 1
ATOM 7207 O O . VAL B 1 411 ? 26.967 69.153 37.700 1.00 36.68 377 VAL B O 1
ATOM 7211 N N . LEU B 1 412 ? 26.668 68.696 35.519 1.00 35.63 378 LEU B N 1
ATOM 7212 C CA . LEU B 1 412 ? 26.866 70.068 35.094 1.00 35.06 378 LEU B CA 1
ATOM 7213 C C . LEU B 1 412 ? 25.518 70.713 34.874 1.00 35.26 378 LEU B C 1
ATOM 7214 O O . LEU B 1 412 ? 24.736 70.253 34.048 1.00 34.71 378 LEU B O 1
ATOM 7219 N N . ILE B 1 413 ? 25.246 71.776 35.623 1.00 35.15 379 ILE B N 1
ATOM 7220 C CA . ILE B 1 413 ? 24.003 72.507 35.459 1.00 34.01 379 ILE B CA 1
ATOM 7221 C C . ILE B 1 413 ? 24.294 73.911 34.942 1.00 34.50 379 ILE B C 1
ATOM 7222 O O . ILE B 1 413 ? 25.120 74.638 35.525 1.00 33.89 379 ILE B O 1
ATOM 7227 N N . LYS B 1 414 ? 23.637 74.268 33.838 1.00 33.41 380 LYS B N 1
ATOM 7228 C CA . LYS B 1 414 ? 23.689 75.634 33.330 1.00 34.20 380 LYS B CA 1
ATOM 7229 C C . LYS B 1 414 ? 22.340 76.253 33.654 1.00 34.63 380 LYS B C 1
ATOM 7230 O O . LYS B 1 414 ? 21.317 75.719 33.258 1.00 35.71 380 LYS B O 1
ATOM 7236 N N . LEU B 1 415 ? 22.349 77.382 34.356 1.00 35.09 381 LEU B N 1
ATOM 7237 C CA . LEU B 1 415 ? 21.124 78.107 34.674 1.00 35.88 381 LEU B CA 1
ATOM 7238 C C . LEU B 1 415 ? 21.133 79.474 34.001 1.00 35.83 381 LEU B C 1
ATOM 7239 O O . LEU B 1 415 ? 22.117 80.204 34.088 1.00 36.58 381 LEU B O 1
ATOM 7244 N N . ILE B 1 416 ? 20.028 79.808 33.338 1.00 35.69 382 ILE B N 1
ATOM 7245 C CA . ILE B 1 416 ? 19.896 81.072 32.619 1.00 35.82 382 ILE B CA 1
ATOM 7246 C C . ILE B 1 416 ? 18.798 81.879 33.297 1.00 36.02 382 ILE B C 1
ATOM 7247 O O . ILE B 1 416 ? 17.725 81.338 33.577 1.00 36.44 382 ILE B O 1
ATOM 7252 N N . PHE B 1 417 ? 19.074 83.159 33.568 1.00 35.49 383 PHE B N 1
ATOM 7253 C CA . PHE B 1 417 ? 18.221 83.960 34.445 1.00 35.27 383 PHE B CA 1
ATOM 7254 C C . PHE B 1 417 ? 18.317 85.469 34.242 1.00 35.67 383 PHE B C 1
ATOM 7255 O O . PHE B 1 417 ? 19.244 85.977 33.605 1.00 35.05 383 PHE B O 1
ATOM 7263 N N . ASN B 1 418 ? 17.341 86.178 34.808 1.00 35.95 384 ASN B N 1
ATOM 7264 C CA . ASN B 1 418 ? 17.355 87.630 34.820 1.00 37.23 384 ASN B CA 1
ATOM 7265 C C . ASN B 1 418 ? 18.091 88.141 36.047 1.00 37.97 384 ASN B C 1
ATOM 7266 O O . ASN B 1 418 ? 17.782 87.740 37.170 1.00 37.79 384 ASN B O 1
ATOM 7271 N N . LYS B 1 419 ? 19.070 89.016 35.809 1.00 39.26 385 LYS B N 1
ATOM 7272 C CA . LYS B 1 419 ? 19.958 89.561 36.839 1.00 41.00 385 LYS B CA 1
ATOM 7273 C C . LYS B 1 419 ? 19.214 90.420 37.861 1.00 40.93 385 LYS B C 1
ATOM 7274 O O . LYS B 1 419 ? 19.591 90.472 39.030 1.00 40.92 385 LYS B O 1
ATOM 7280 N N . ASP B 1 420 ? 18.181 91.114 37.405 1.00 41.49 386 ASP B N 1
ATOM 7281 C CA . ASP B 1 420 ? 17.413 92.010 38.268 1.00 42.75 386 ASP B CA 1
ATOM 7282 C C . ASP B 1 420 ? 16.345 91.276 39.072 1.00 42.49 386 ASP B C 1
ATOM 7283 O O . ASP B 1 420 ? 16.282 91.421 40.287 1.00 42.83 386 ASP B O 1
ATOM 7288 N N . SER B 1 421 ? 15.520 90.485 38.388 1.00 42.23 387 SER B N 1
ATOM 7289 C CA . SER B 1 421 ? 14.399 89.798 39.029 1.00 41.65 387 SER B CA 1
ATOM 7290 C C . SER B 1 421 ? 14.748 88.407 39.565 1.00 41.63 387 SER B C 1
ATOM 7291 O O . SER B 1 421 ? 14.166 87.956 40.538 1.00 42.47 387 SER B O 1
ATOM 7294 N N . GLY B 1 422 ? 15.695 87.729 38.928 1.00 40.99 388 GLY B N 1
ATOM 7295 C CA . GLY B 1 422 ? 16.036 86.361 39.299 1.00 40.08 388 GLY B CA 1
ATOM 7296 C C . GLY B 1 422 ? 15.121 85.364 38.608 1.00 39.49 388 GLY B C 1
ATOM 7297 O O . GLY B 1 422 ? 15.221 84.163 38.850 1.00 39.45 388 GLY B O 1
ATOM 7298 N N . LYS B 1 423 ? 14.234 85.866 37.750 1.00 38.61 389 LYS B N 1
ATOM 7299 C CA . LYS B 1 423 ? 13.397 85.016 36.905 1.00 37.96 389 LYS B CA 1
ATOM 7300 C C . LYS B 1 423 ? 14.274 83.984 36.227 1.00 37.24 389 LYS B C 1
ATOM 7301 O O . LYS B 1 423 ? 15.333 84.315 35.701 1.00 37.30 389 LYS B O 1
ATOM 7307 N N . ILE B 1 424 ? 13.840 82.732 36.250 1.00 36.27 390 ILE B N 1
ATOM 7308 C CA . ILE B 1 424 ? 14.564 81.677 35.554 1.00 36.38 390 ILE B CA 1
ATOM 7309 C C . ILE B 1 424 ? 14.075 81.607 34.118 1.00 35.98 390 ILE B C 1
ATOM 7310 O O . ILE B 1 424 ? 12.874 81.469 33.882 1.00 35.88 390 ILE B O 1
ATOM 7315 N N . TYR B 1 425 ? 14.993 81.733 33.161 1.00 35.87 391 TYR B N 1
ATOM 7316 C CA . TYR B 1 425 ? 14.615 81.635 31.746 1.00 36.30 391 TYR B CA 1
ATOM 7317 C C . TYR B 1 425 ? 14.707 80.220 31.204 1.00 36.39 391 TYR B C 1
ATOM 7318 O O . TYR B 1 425 ? 13.979 79.844 30.271 1.00 36.68 391 TYR B O 1
ATOM 7327 N N . GLY B 1 426 ? 15.613 79.442 31.777 1.00 36.34 392 GLY B N 1
ATOM 7328 C CA . GLY B 1 426 ? 15.870 78.101 31.288 1.00 36.49 392 GLY B CA 1
ATOM 7329 C C . GLY B 1 426 ? 17.028 77.467 32.014 1.00 36.35 392 GLY B C 1
ATOM 7330 O O . GLY B 1 426 ? 17.757 78.129 32.749 1.00 36.34 392 GLY B O 1
ATOM 7331 N N . ALA B 1 427 ? 17.187 76.167 31.807 1.00 36.15 393 ALA B N 1
ATOM 7332 C CA . ALA B 1 427 ? 18.294 75.431 32.354 1.00 35.76 393 ALA B CA 1
ATOM 7333 C C . ALA B 1 427 ? 18.611 74.227 31.467 1.00 35.86 393 ALA B C 1
ATOM 7334 O O . ALA B 1 427 ? 17.747 73.733 30.730 1.00 35.84 393 ALA B O 1
ATOM 7336 N N . GLN B 1 428 ? 19.877 73.812 31.489 1.00 35.08 394 GLN B N 1
ATOM 7337 C CA . GLN B 1 428 ? 20.346 72.642 30.759 1.00 35.31 394 GLN B CA 1
ATOM 7338 C C . GLN B 1 428 ? 21.241 71.889 31.717 1.00 35.67 394 GLN B C 1
ATOM 7339 O O . GLN B 1 428 ? 21.899 72.501 32.553 1.00 36.24 394 GLN B O 1
ATOM 7345 N N . THR B 1 429 ? 21.251 70.566 31.622 1.00 35.97 395 THR B N 1
ATOM 7346 C CA . THR B 1 429 ? 22.067 69.744 32.527 1.00 37.07 395 THR B CA 1
ATOM 7347 C C . THR B 1 429 ? 22.548 68.471 31.822 1.00 36.43 395 THR B C 1
ATOM 7348 O O . THR B 1 429 ? 21.871 67.938 30.954 1.00 36.19 395 THR B O 1
ATOM 7352 N N . LEU B 1 430 ? 23.741 68.011 32.169 1.00 36.20 396 LEU B N 1
ATOM 7353 C CA . LEU B 1 430 ? 24.253 66.783 31.598 1.00 35.88 396 LEU B CA 1
ATOM 7354 C C . LEU B 1 430 ? 25.235 66.113 32.547 1.00 35.90 396 LEU B C 1
ATOM 7355 O O . LEU B 1 430 ? 25.785 66.752 33.450 1.00 35.44 396 LEU B O 1
ATOM 7360 N N . GLY B 1 431 ? 25.436 64.819 32.333 1.00 36.23 397 GLY B N 1
ATOM 7361 C CA . GLY B 1 431 ? 26.323 64.011 33.161 1.00 37.18 397 GLY B CA 1
ATOM 7362 C C . GLY B 1 431 ? 25.851 62.575 33.124 1.00 38.05 397 GLY B C 1
ATOM 7363 O O . GLY B 1 431 ? 24.868 62.247 32.438 1.00 37.11 397 GLY B O 1
ATOM 7364 N N . ARG B 1 432 ? 26.548 61.709 33.847 1.00 38.59 398 ARG B N 1
ATOM 7365 C CA . ARG B 1 432 ? 26.284 60.265 33.751 1.00 40.07 398 ARG B CA 1
ATOM 7366 C C . ARG B 1 432 ? 25.116 59.769 34.610 1.00 39.63 398 ARG B C 1
ATOM 7367 O O . ARG B 1 432 ? 24.491 58.765 34.276 1.00 40.33 398 ARG B O 1
ATOM 7375 N N . ASP B 1 433 ? 24.814 60.469 35.702 1.00 39.44 399 ASP B N 1
ATOM 7376 C CA . ASP B 1 433 ? 23.757 60.047 36.644 1.00 39.10 399 ASP B CA 1
ATOM 7377 C C . ASP B 1 433 ? 23.279 61.228 37.493 1.00 38.62 399 ASP B C 1
ATOM 7378 O O . ASP B 1 433 ? 24.056 62.161 37.768 1.00 37.62 399 ASP B O 1
ATOM 7383 N N . GLY B 1 434 ? 22.001 61.196 37.885 1.00 38.07 400 GLY B N 1
ATOM 7384 C CA . GLY B 1 434 ? 21.421 62.234 38.742 1.00 37.42 400 GLY B CA 1
ATOM 7385 C C . GLY B 1 434 ? 21.027 63.490 37.981 1.00 37.24 400 GLY B C 1
ATOM 7386 O O . GLY B 1 434 ? 20.779 64.536 38.585 1.00 37.02 400 GLY B O 1
ATOM 7387 N N . VAL B 1 435 ? 20.942 63.378 36.653 1.00 36.60 401 VAL B N 1
ATOM 7388 C CA . VAL B 1 435 ? 20.666 64.519 35.772 1.00 35.24 401 VAL B CA 1
ATOM 7389 C C . VAL B 1 435 ? 19.159 64.753 35.624 1.00 36.01 401 VAL B C 1
ATOM 7390 O O . VAL B 1 435 ? 18.695 65.905 35.682 1.00 35.61 401 VAL B O 1
ATOM 7394 N N . ASP B 1 436 ? 18.402 63.670 35.450 1.00 36.01 402 ASP B N 1
ATOM 7395 C CA . ASP B 1 436 ? 16.946 63.773 35.326 1.00 36.49 402 ASP B CA 1
ATOM 7396 C C . ASP B 1 436 ? 16.369 64.372 36.608 1.00 35.96 402 ASP B C 1
ATOM 7397 O O . ASP B 1 436 ? 15.463 65.201 36.554 1.00 36.38 402 ASP B O 1
ATOM 7402 N N . LYS B 1 437 ? 16.909 63.946 37.749 1.00 34.78 403 LYS B N 1
ATOM 7403 C CA . LYS B 1 437 ? 16.495 64.468 39.052 1.00 35.09 403 LYS B CA 1
ATOM 7404 C C . LYS B 1 437 ? 16.701 65.985 39.179 1.00 34.77 403 LYS B C 1
ATOM 7405 O O . LYS B 1 437 ? 15.789 66.707 39.576 1.00 34.80 403 LYS B O 1
ATOM 7411 N N . ARG B 1 438 ? 17.882 66.472 38.798 1.00 34.93 404 ARG B N 1
ATOM 7412 C CA . ARG B 1 438 ? 18.175 67.888 38.921 1.00 35.20 404 ARG B CA 1
ATOM 7413 C C . ARG B 1 438 ? 17.314 68.721 37.977 1.00 35.86 404 ARG B C 1
ATOM 7414 O O . ARG B 1 438 ? 16.877 69.804 38.340 1.00 36.08 404 ARG B O 1
ATOM 7430 N N . ASP B 1 440 ? 14.296 67.874 36.820 1.00 35.76 406 ASP B N 1
ATOM 7431 C CA . ASP B 1 440 ? 12.913 67.814 37.297 1.00 35.69 406 ASP B CA 1
ATOM 7432 C C . ASP B 1 440 ? 12.664 68.793 38.435 1.00 35.41 406 ASP B C 1
ATOM 7433 O O . ASP B 1 440 ? 11.604 69.419 38.482 1.00 35.14 406 ASP B O 1
ATOM 7438 N N . VAL B 1 441 ? 13.629 68.904 39.348 1.00 34.76 407 VAL B N 1
ATOM 7439 C CA . VAL B 1 441 ? 13.541 69.877 40.439 1.00 35.08 407 VAL B CA 1
ATOM 7440 C C . VAL B 1 441 ? 13.504 71.301 39.888 1.00 35.51 407 VAL B C 1
ATOM 7441 O O . VAL B 1 441 ? 12.679 72.108 40.295 1.00 35.00 407 VAL B O 1
ATOM 7445 N N . ILE B 1 442 ? 14.409 71.603 38.963 1.00 36.03 408 ILE B N 1
ATOM 7446 C CA . ILE B 1 442 ? 14.467 72.934 38.363 1.00 36.67 408 ILE B CA 1
ATOM 7447 C C . ILE B 1 442 ? 13.202 73.224 37.545 1.00 37.02 408 ILE B C 1
ATOM 7448 O O . ILE B 1 442 ? 12.593 74.291 37.696 1.00 37.13 408 ILE B O 1
ATOM 7453 N N . ALA B 1 443 ? 12.752 72.257 36.740 1.00 36.74 409 ALA B N 1
ATOM 7454 C CA . ALA B 1 443 ? 11.513 72.447 35.979 1.00 36.08 409 ALA B CA 1
ATOM 7455 C C . ALA B 1 443 ? 10.319 72.657 36.905 1.00 36.14 409 ALA B C 1
ATOM 7456 O O . ALA B 1 443 ? 9.412 73.398 36.559 1.00 36.13 409 ALA B O 1
ATOM 7458 N N . THR B 1 444 ? 10.339 72.033 38.086 1.00 35.95 410 THR B N 1
ATOM 7459 C CA . THR B 1 444 ? 9.248 72.201 39.060 1.00 35.19 410 THR B CA 1
ATOM 7460 C C . THR B 1 444 ? 9.252 73.628 39.609 1.00 35.24 410 THR B C 1
ATOM 7461 O O . THR B 1 444 ? 8.207 74.279 39.721 1.00 34.59 410 THR B O 1
ATOM 7465 N N . ALA B 1 445 ? 10.448 74.109 39.928 1.00 34.96 411 ALA B N 1
ATOM 7466 C CA . ALA B 1 445 ? 10.635 75.449 40.472 1.00 35.12 411 ALA B CA 1
ATOM 7467 C C . ALA B 1 445 ? 10.162 76.516 39.484 1.00 35.30 411 ALA B C 1
ATOM 7468 O O . ALA B 1 445 ? 9.468 77.465 39.869 1.00 34.66 411 ALA B O 1
ATOM 7470 N N . ILE B 1 446 ? 10.518 76.341 38.211 1.00 35.50 412 ILE B N 1
ATOM 7471 C CA . ILE B 1 446 ? 10.150 77.300 37.167 1.00 36.27 412 ILE B CA 1
ATOM 7472 C C . ILE B 1 446 ? 8.635 77.383 37.016 1.00 37.05 412 ILE B C 1
ATOM 7473 O O . ILE B 1 446 ? 8.090 78.484 36.939 1.00 36.99 412 ILE B O 1
ATOM 7478 N N . LYS B 1 447 ? 7.962 76.231 36.965 1.00 37.55 413 LYS B N 1
ATOM 7479 C CA . LYS B 1 447 ? 6.499 76.228 36.823 1.00 38.71 413 LYS B CA 1
ATOM 7480 C C . LYS B 1 447 ? 5.810 76.756 38.076 1.00 38.69 413 LYS B C 1
ATOM 7481 O O . LYS B 1 447 ? 4.719 77.331 38.003 1.00 39.13 413 LYS B O 1
ATOM 7487 N N . ALA B 1 448 ? 6.466 76.592 39.221 1.00 38.57 414 ALA B N 1
ATOM 7488 C CA . ALA B 1 448 ? 5.965 77.136 40.478 1.00 38.75 414 ALA B CA 1
ATOM 7489 C C . ALA B 1 448 ? 6.336 78.617 40.661 1.00 38.86 414 ALA B C 1
ATOM 7490 O O . ALA B 1 448 ? 6.078 79.201 41.723 1.00 39.34 414 ALA B O 1
ATOM 7492 N N . ASN B 1 449 ? 6.924 79.212 39.621 1.00 38.47 415 ASN B N 1
ATOM 7493 C CA . ASN B 1 449 ? 7.285 80.640 39.593 1.00 38.96 415 ASN B CA 1
ATOM 7494 C C . ASN B 1 449 ? 8.332 81.028 40.632 1.00 38.74 415 ASN B C 1
ATOM 7495 O O . ASN B 1 449 ? 8.351 82.160 41.120 1.00 38.86 415 ASN B O 1
ATOM 7500 N N . LEU B 1 450 ? 9.204 80.085 40.976 1.00 38.03 416 LEU B N 1
ATOM 7501 C CA . LEU B 1 450 ? 10.299 80.390 41.882 1.00 37.73 416 LEU B CA 1
ATOM 7502 C C . LEU B 1 450 ? 11.393 81.105 41.105 1.00 37.69 416 LEU B C 1
ATOM 7503 O O . LEU B 1 450 ? 11.479 80.978 39.883 1.00 37.57 416 LEU B O 1
ATOM 7508 N N . THR B 1 451 ? 12.242 81.842 41.818 1.00 37.36 417 THR B N 1
ATOM 7509 C CA . THR B 1 451 ? 13.332 82.563 41.186 1.00 36.97 417 THR B CA 1
ATOM 7510 C C . THR B 1 451 ? 14.630 81.873 41.569 1.00 37.32 417 THR B C 1
ATOM 7511 O O . THR B 1 451 ? 14.625 80.935 42.389 1.00 36.94 417 THR B O 1
ATOM 7515 N N . VAL B 1 452 ? 15.749 82.345 41.020 1.00 37.04 418 VAL B N 1
ATOM 7516 C CA . VAL B 1 452 ? 17.035 81.732 41.354 1.00 37.02 418 VAL B CA 1
ATOM 7517 C C . VAL B 1 452 ? 17.312 81.885 42.844 1.00 37.07 418 VAL B C 1
ATOM 7518 O O . VAL B 1 452 ? 18.027 81.080 43.436 1.00 37.73 418 VAL B O 1
ATOM 7522 N N . LEU B 1 453 ? 16.731 82.917 43.446 1.00 37.45 419 LEU B N 1
ATOM 7523 C CA . LEU B 1 453 ? 16.945 83.206 44.869 1.00 37.50 419 LEU B CA 1
ATOM 7524 C C . LEU B 1 453 ? 16.238 82.205 45.793 1.00 36.86 419 LEU B C 1
ATOM 7525 O O . LEU B 1 453 ? 16.569 82.106 46.971 1.00 36.64 419 LEU B O 1
ATOM 7530 N N . ASP B 1 454 ? 15.289 81.449 45.244 1.00 36.27 420 ASP B N 1
ATOM 7531 C CA . ASP B 1 454 ? 14.531 80.452 46.003 1.00 36.57 420 ASP B CA 1
ATOM 7532 C C . ASP B 1 454 ? 15.190 79.071 45.946 1.00 36.16 420 ASP B C 1
ATOM 7533 O O . ASP B 1 454 ? 14.954 78.235 46.820 1.00 35.68 420 ASP B O 1
ATOM 7538 N N . LEU B 1 455 ? 15.993 78.834 44.902 1.00 35.69 421 LEU B N 1
ATOM 7539 C CA . LEU B 1 455 ? 16.626 77.517 44.666 1.00 35.04 421 LEU B CA 1
ATOM 7540 C C . LEU B 1 455 ? 17.527 77.002 45.808 1.00 35.12 421 LEU B C 1
ATOM 7541 O O . LEU B 1 455 ? 17.503 75.799 46.101 1.00 35.43 421 LEU B O 1
ATOM 7546 N N . PRO B 1 456 ? 18.347 77.891 46.428 1.00 34.62 422 PRO B N 1
ATOM 7547 C CA . PRO B 1 456 ? 19.132 77.550 47.629 1.00 34.60 422 PRO B CA 1
ATOM 7548 C C . PRO B 1 456 ? 18.309 77.052 48.821 1.00 34.54 422 PRO B C 1
ATOM 7549 O O . PRO B 1 456 ? 18.851 76.360 49.687 1.00 33.34 422 PRO B O 1
ATOM 7553 N N . ASP B 1 457 ? 17.023 77.404 48.857 1.00 34.66 423 ASP B N 1
ATOM 7554 C CA . ASP B 1 457 ? 16.144 77.083 49.982 1.00 35.36 423 ASP B CA 1
ATOM 7555 C C . ASP B 1 457 ? 15.290 75.833 49.755 1.00 35.16 423 ASP B C 1
ATOM 7556 O O . ASP B 1 457 ? 14.438 75.503 50.581 1.00 34.93 423 ASP B O 1
ATOM 7561 N N . LEU B 1 458 ? 15.531 75.141 48.644 1.00 35.17 424 LEU B N 1
ATOM 7562 C CA . LEU B 1 458 ? 14.852 73.871 48.358 1.00 35.32 424 LEU B CA 1
ATOM 7563 C C . LEU B 1 458 ? 15.450 72.744 49.195 1.00 35.19 424 LEU B C 1
ATOM 7564 O O . LEU B 1 458 ? 16.574 72.345 48.976 1.00 34.47 424 LEU B O 1
ATOM 7569 N N . GLU B 1 459 ? 14.683 72.250 50.165 1.00 36.20 425 GLU B N 1
ATOM 7570 C CA . GLU B 1 459 ? 15.123 71.176 51.059 1.00 36.74 425 GLU B CA 1
ATOM 7571 C C . GLU B 1 459 ? 14.918 69.825 50.383 1.00 37.25 425 GLU B C 1
ATOM 7572 O O . GLU B 1 459 ? 13.801 69.292 50.344 1.00 37.10 425 GLU B O 1
ATOM 7578 N N . LEU B 1 460 ? 15.992 69.278 49.828 1.00 37.55 426 LEU B N 1
ATOM 7579 C CA . LEU B 1 460 ? 15.890 68.041 49.055 1.00 38.30 426 LEU B CA 1
ATOM 7580 C C . LEU B 1 460 ? 16.412 66.857 49.854 1.00 38.92 426 LEU B C 1
ATOM 7581 O O . LEU B 1 460 ? 16.870 67.030 50.992 1.00 39.26 426 LEU B O 1
ATOM 7586 N N . SER B 1 461 ? 16.313 65.654 49.286 1.00 38.84 427 SER B N 1
ATOM 7587 C CA . SER B 1 461 ? 16.648 64.436 50.026 1.00 38.64 427 SER B CA 1
ATOM 7588 C C . SER B 1 461 ? 18.154 64.246 50.109 1.00 38.41 427 SER B C 1
ATOM 7589 O O . SER B 1 461 ? 18.814 64.070 49.090 1.00 39.26 427 SER B O 1
ATOM 7592 N N . TYR B 1 462 ? 18.700 64.277 51.322 1.00 37.91 428 TYR B N 1
ATOM 7593 C CA . TYR B 1 462 ? 20.124 64.078 51.496 1.00 36.96 428 TYR B CA 1
ATOM 7594 C C . TYR B 1 462 ? 20.475 62.898 52.392 1.00 36.33 428 TYR B C 1
ATOM 7595 O O . TYR B 1 462 ? 20.190 62.885 53.596 1.00 35.73 428 TYR B O 1
ATOM 7604 N N . ALA B 1 463 ? 21.111 61.916 51.760 1.00 36.34 429 ALA B N 1
ATOM 7605 C CA . ALA B 1 463 ? 21.952 60.924 52.428 1.00 35.43 429 ALA B CA 1
ATOM 7606 C C . ALA B 1 463 ? 23.079 60.655 51.434 1.00 35.17 429 ALA B C 1
ATOM 7607 O O . ALA B 1 463 ? 22.932 60.956 50.249 1.00 35.36 429 ALA B O 1
ATOM 7609 N N . PRO B 1 464 ? 24.223 60.131 51.906 1.00 35.12 430 PRO B N 1
ATOM 7610 C CA . PRO B 1 464 ? 25.400 59.915 51.056 1.00 34.40 430 PRO B CA 1
ATOM 7611 C C . PRO B 1 464 ? 25.174 59.336 49.643 1.00 34.10 430 PRO B C 1
ATOM 7612 O O . PRO B 1 464 ? 25.784 59.839 48.700 1.00 33.19 430 PRO B O 1
ATOM 7616 N N . PRO B 1 465 ? 24.332 58.275 49.493 1.00 33.71 431 PRO B N 1
ATOM 7617 C CA . PRO B 1 465 ? 24.141 57.732 48.156 1.00 34.37 431 PRO B CA 1
ATOM 7618 C C . PRO B 1 465 ? 23.393 58.641 47.188 1.00 34.84 431 PRO B C 1
ATOM 7619 O O . PRO B 1 465 ? 23.442 58.391 45.996 1.00 36.29 431 PRO B O 1
ATOM 7623 N N . TYR B 1 466 ? 22.699 59.668 47.686 1.00 35.31 432 TYR B N 1
ATOM 7624 C CA . TYR B 1 466 ? 21.687 60.370 46.881 1.00 35.49 432 TYR B CA 1
ATOM 7625 C C . TYR B 1 466 ? 22.009 61.812 46.547 1.00 35.63 432 TYR B C 1
ATOM 7626 O O . TYR B 1 466 ? 21.656 62.291 45.472 1.00 36.36 432 TYR B O 1
ATOM 7635 N N . SER B 1 467 ? 22.634 62.519 47.479 1.00 35.70 433 SER B N 1
ATOM 7636 C CA . SER B 1 467 ? 22.902 63.932 47.266 1.00 36.50 433 SER B CA 1
ATOM 7637 C C . SER B 1 467 ? 24.028 64.412 48.176 1.00 36.53 433 SER B C 1
ATOM 7638 O O . SER B 1 467 ? 24.795 63.600 48.711 1.00 36.18 433 SER B O 1
ATOM 7641 N N . SER B 1 468 ? 24.131 65.736 48.320 1.00 37.46 434 SER B N 1
ATOM 7642 C CA . SER B 1 468 ? 25.052 66.394 49.255 1.00 37.78 434 SER B CA 1
ATOM 7643 C C . SER B 1 468 ? 24.251 67.322 50.160 1.00 37.49 434 SER B C 1
ATOM 7644 O O . SER B 1 468 ? 23.099 67.644 49.859 1.00 37.03 434 SER B O 1
ATOM 7647 N N . ALA B 1 469 ? 24.856 67.758 51.263 1.00 37.11 435 ALA B N 1
ATOM 7648 C CA . ALA B 1 469 ? 24.173 68.661 52.206 1.00 37.37 435 ALA B CA 1
ATOM 7649 C C . ALA B 1 469 ? 23.615 69.917 51.525 1.00 36.70 435 ALA B C 1
ATOM 7650 O O . ALA B 1 469 ? 22.607 70.458 51.947 1.00 37.08 435 ALA B O 1
ATOM 7652 N N . LYS B 1 470 ? 24.300 70.379 50.487 1.00 36.34 436 LYS B N 1
ATOM 7653 C CA . LYS B 1 470 ? 23.732 71.307 49.536 1.00 36.54 436 LYS B CA 1
ATOM 7654 C C . LYS B 1 470 ? 23.699 70.586 48.179 1.00 36.46 436 LYS B C 1
ATOM 7655 O O . LYS B 1 470 ? 24.741 70.261 47.597 1.00 37.05 436 LYS B O 1
ATOM 7661 N N . ASP B 1 471 ? 22.494 70.301 47.703 1.00 36.17 437 ASP B N 1
ATOM 7662 C CA . ASP B 1 471 ? 22.298 69.654 46.404 1.00 36.12 437 ASP B CA 1
ATOM 7663 C C . ASP B 1 471 ? 22.900 70.520 45.277 1.00 36.16 437 ASP B C 1
ATOM 7664 O O . ASP B 1 471 ? 22.928 71.750 45.389 1.00 36.53 437 ASP B O 1
ATOM 7669 N N . PRO B 1 472 ? 23.402 69.887 44.197 1.00 35.93 438 PRO B N 1
ATOM 7670 C CA . PRO B 1 472 ? 23.618 70.603 42.940 1.00 35.75 438 PRO B CA 1
ATOM 7671 C C . PRO B 1 472 ? 22.593 71.700 42.604 1.00 35.35 438 PRO B C 1
ATOM 7672 O O . PRO B 1 472 ? 22.972 72.764 42.138 1.00 35.81 438 PRO B O 1
ATOM 7676 N N . VAL B 1 473 ? 21.314 71.455 42.844 1.00 35.77 439 VAL B N 1
ATOM 7677 C CA . VAL B 1 473 ? 20.291 72.479 42.552 1.00 35.42 439 VAL B CA 1
ATOM 7678 C C . VAL B 1 473 ? 20.447 73.695 43.486 1.00 35.65 439 VAL B C 1
ATOM 7679 O O . VAL B 1 473 ? 20.421 74.851 43.037 1.00 35.66 439 VAL B O 1
ATOM 7683 N N . ASN B 1 474 ? 20.611 73.428 44.783 1.00 35.20 440 ASN B N 1
ATOM 7684 C CA . ASN B 1 474 ? 20.943 74.465 45.748 1.00 35.52 440 ASN B CA 1
ATOM 7685 C C . ASN B 1 474 ? 22.184 75.228 45.288 1.00 35.82 440 ASN B C 1
ATOM 7686 O O . ASN B 1 474 ? 22.200 76.455 45.318 1.00 35.15 440 ASN B O 1
ATOM 7699 N N . VAL B 1 476 ? 23.669 75.638 42.256 1.00 35.83 442 VAL B N 1
ATOM 7700 C CA . VAL B 1 476 ? 23.498 76.498 41.088 1.00 35.43 442 VAL B CA 1
ATOM 7701 C C . VAL B 1 476 ? 22.651 77.719 41.486 1.00 35.37 442 VAL B C 1
ATOM 7702 O O . VAL B 1 476 ? 22.864 78.836 40.985 1.00 35.24 442 VAL B O 1
ATOM 7706 N N . GLY B 1 477 ? 21.736 77.505 42.435 1.00 34.72 443 GLY B N 1
ATOM 7707 C CA . GLY B 1 477 ? 20.959 78.580 43.021 1.00 34.68 443 GLY B CA 1
ATOM 7708 C C . GLY B 1 477 ? 21.832 79.607 43.726 1.00 34.78 443 GLY B C 1
ATOM 7709 O O . GLY B 1 477 ? 21.655 80.816 43.533 1.00 35.43 443 GLY B O 1
ATOM 7710 N N . TYR B 1 478 ? 22.766 79.134 44.544 1.00 34.32 444 TYR B N 1
ATOM 7711 C CA . TYR B 1 478 ? 23.679 80.028 45.257 1.00 34.74 444 TYR B CA 1
ATOM 7712 C C . TYR B 1 478 ? 24.538 80.845 44.280 1.00 34.26 444 TYR B C 1
ATOM 7713 O O . TYR B 1 478 ? 24.714 82.058 44.457 1.00 34.66 444 TYR B O 1
ATOM 7722 N N . ALA B 1 479 ? 25.079 80.175 43.265 1.00 33.19 445 ALA B N 1
ATOM 7723 C CA . ALA B 1 479 ? 25.898 80.840 42.243 1.00 33.49 445 ALA B CA 1
ATOM 7724 C C . ALA B 1 479 ? 25.142 81.961 41.509 1.00 33.84 445 ALA B C 1
ATOM 7725 O O . ALA B 1 479 ? 25.672 83.070 41.331 1.00 33.77 445 ALA B O 1
ATOM 7727 N N . ALA B 1 480 ? 23.911 81.671 41.095 1.00 33.45 446 ALA B N 1
ATOM 7728 C CA . ALA B 1 480 ? 23.073 82.646 40.409 1.00 34.41 446 ALA B CA 1
ATOM 7729 C C . ALA B 1 480 ? 22.666 83.808 41.331 1.00 34.82 446 ALA B C 1
ATOM 7730 O O . ALA B 1 480 ? 22.665 84.974 40.915 1.00 35.20 446 ALA B O 1
ATOM 7732 N N . SER B 1 481 ? 22.299 83.478 42.566 1.00 34.90 447 SER B N 1
ATOM 7733 C CA . SER B 1 481 ? 21.980 84.470 43.595 1.00 35.38 447 SER B CA 1
ATOM 7734 C C . SER B 1 481 ? 23.134 85.433 43.864 1.00 34.88 447 SER B C 1
ATOM 7735 O O . SER B 1 481 ? 22.915 86.630 44.055 1.00 35.08 447 SER B O 1
ATOM 7738 N N . ASN B 1 482 ? 24.365 84.933 43.880 1.00 34.45 448 ASN B N 1
ATOM 7739 C CA . ASN B 1 482 ? 25.496 85.831 44.096 1.00 34.75 448 ASN B CA 1
ATOM 7740 C C . ASN B 1 482 ? 25.635 86.847 42.972 1.00 35.13 448 ASN B C 1
ATOM 7741 O O . ASN B 1 482 ? 26.082 87.961 43.197 1.00 35.49 448 ASN B O 1
ATOM 7746 N N . ILE B 1 483 ? 25.214 86.469 41.770 1.00 35.65 449 ILE B N 1
ATOM 7747 C CA . ILE B 1 483 ? 25.216 87.397 40.642 1.00 36.30 449 ILE B CA 1
ATOM 7748 C C . ILE B 1 483 ? 24.085 88.411 40.773 1.00 36.43 449 ILE B C 1
ATOM 7749 O O . ILE B 1 483 ? 24.293 89.618 40.612 1.00 36.31 449 ILE B O 1
ATOM 7754 N N . VAL B 1 484 ? 22.896 87.915 41.080 1.00 36.95 450 VAL B N 1
ATOM 7755 C CA . VAL B 1 484 ? 21.743 88.780 41.289 1.00 37.44 450 VAL B CA 1
ATOM 7756 C C . VAL B 1 484 ? 22.011 89.803 42.405 1.00 38.17 450 VAL B C 1
ATOM 7757 O O . VAL B 1 484 ? 21.691 90.979 42.254 1.00 37.93 450 VAL B O 1
ATOM 7761 N N . ASP B 1 485 ? 22.614 89.350 43.506 1.00 38.28 451 ASP B N 1
ATOM 7762 C CA . ASP B 1 485 ? 22.873 90.214 44.660 1.00 39.28 451 ASP B CA 1
ATOM 7763 C C . ASP B 1 485 ? 24.144 91.057 44.540 1.00 39.10 451 ASP B C 1
ATOM 7764 O O . ASP B 1 485 ? 24.452 91.836 45.447 1.00 39.08 451 ASP B O 1
ATOM 7769 N N . GLY B 1 486 ? 24.894 90.877 43.453 1.00 38.71 452 GLY B N 1
ATOM 7770 C CA . GLY B 1 486 ? 26.112 91.646 43.226 1.00 38.20 452 GLY B CA 1
ATOM 7771 C C . GLY B 1 486 ? 27.324 91.222 44.030 1.00 38.00 452 GLY B C 1
ATOM 7772 O O . GLY B 1 486 ? 28.285 91.984 44.148 1.00 38.12 452 GLY B O 1
ATOM 7773 N N . PHE B 1 487 ? 27.301 90.015 44.592 1.00 37.61 453 PHE B N 1
ATOM 7774 C CA . PHE B 1 487 ? 28.469 89.524 45.323 1.00 37.49 453 PHE B CA 1
ATOM 7775 C C . PHE B 1 487 ? 29.629 89.099 44.414 1.00 37.20 453 PHE B C 1
ATOM 7776 O O . PHE B 1 487 ? 30.783 89.031 44.853 1.00 37.28 453 PHE B O 1
ATOM 7784 N N . VAL B 1 488 ? 29.320 88.810 43.153 1.00 36.75 454 VAL B N 1
ATOM 7785 C CA . VAL B 1 488 ? 30.348 88.481 42.169 1.00 36.57 454 VAL B CA 1
ATOM 7786 C C . VAL B 1 488 ? 29.894 88.949 40.801 1.00 36.35 454 VAL B C 1
ATOM 7787 O O . VAL B 1 488 ? 28.693 88.983 40.510 1.00 35.72 454 VAL B O 1
ATOM 7791 N N . ASP B 1 489 ? 30.865 89.315 39.973 1.00 36.58 455 ASP B N 1
ATOM 7792 C CA . ASP B 1 489 ? 30.625 89.632 38.565 1.00 36.58 455 ASP B CA 1
ATOM 7793 C C . ASP B 1 489 ? 31.404 88.602 37.768 1.00 35.96 455 ASP B C 1
ATOM 7794 O O . ASP B 1 489 ? 32.432 88.116 38.225 1.00 35.83 455 ASP B O 1
ATOM 7799 N N . THR B 1 490 ? 30.921 88.253 36.585 1.00 35.59 456 THR B N 1
ATOM 7800 C CA . THR B 1 490 ? 31.481 87.118 35.865 1.00 35.35 456 THR B CA 1
ATOM 7801 C C . THR B 1 490 ? 31.661 87.403 34.384 1.00 34.60 456 THR B C 1
ATOM 7802 O O . THR B 1 490 ? 31.092 88.351 33.849 1.00 34.49 456 THR B O 1
ATOM 7806 N N . VAL B 1 491 ? 32.483 86.580 33.742 1.00 34.20 457 VAL B N 1
ATOM 7807 C CA . VAL B 1 491 ? 32.594 86.555 32.291 1.00 33.61 457 VAL B CA 1
ATOM 7808 C C . VAL B 1 491 ? 32.475 85.117 31.804 1.00 33.66 457 VAL B C 1
ATOM 7809 O O . VAL B 1 491 ? 32.608 84.168 32.595 1.00 33.07 457 VAL B O 1
ATOM 7813 N N . GLN B 1 492 ? 32.217 84.968 30.507 1.00 33.33 458 GLN B N 1
ATOM 7814 C CA . GLN B 1 492 ? 31.994 83.664 29.897 1.00 33.45 458 GLN B CA 1
ATOM 7815 C C . GLN B 1 492 ? 33.209 83.088 29.175 1.00 33.51 458 GLN B C 1
ATOM 7816 O O . GLN B 1 492 ? 34.143 83.818 28.817 1.00 33.92 458 GLN B O 1
ATOM 7822 N N . TRP B 1 493 ? 33.172 81.776 28.954 1.00 33.48 459 TRP B N 1
ATOM 7823 C CA . TRP B 1 493 ? 34.149 81.061 28.117 1.00 33.50 459 TRP B CA 1
ATOM 7824 C C . TRP B 1 493 ? 34.420 81.775 26.784 1.00 33.51 459 TRP B C 1
ATOM 7825 O O . TRP B 1 493 ? 35.563 81.819 26.321 1.00 33.16 459 TRP B O 1
ATOM 7836 N N . HIS B 1 494 ? 33.368 82.316 26.169 1.00 33.13 460 HIS B N 1
ATOM 7837 C CA . HIS B 1 494 ? 33.486 82.966 24.860 1.00 33.85 460 HIS B CA 1
ATOM 7838 C C . HIS B 1 494 ? 33.967 84.421 24.928 1.00 34.08 460 HIS B C 1
ATOM 7839 O O . HIS B 1 494 ? 34.150 85.070 23.879 1.00 34.53 460 HIS B O 1
ATOM 7846 N N . GLU B 1 495 ? 34.157 84.932 26.145 1.00 33.47 461 GLU B N 1
ATOM 7847 C CA . GLU B 1 495 ? 34.626 86.305 26.349 1.00 33.84 461 GLU B CA 1
ATOM 7848 C C . GLU B 1 495 ? 36.093 86.404 26.784 1.00 33.81 461 GLU B C 1
ATOM 7849 O O . GLU B 1 495 ? 36.765 87.395 26.497 1.00 34.13 461 GLU B O 1
ATOM 7855 N N . ILE B 1 496 ? 36.584 85.391 27.487 1.00 33.48 462 ILE B N 1
ATOM 7856 C CA . ILE B 1 496 ? 37.865 85.537 28.199 1.00 33.36 462 ILE B CA 1
ATOM 7857 C C . ILE B 1 496 ? 39.079 85.799 27.310 1.00 33.87 462 ILE B C 1
ATOM 7858 O O . ILE B 1 496 ? 39.927 86.640 27.659 1.00 34.47 462 ILE B O 1
ATOM 7863 N N . ASP B 1 497 ? 39.178 85.121 26.171 1.00 34.08 463 ASP B N 1
ATOM 7864 C CA . ASP B 1 497 ? 40.349 85.325 25.293 1.00 34.77 463 ASP B CA 1
ATOM 7865 C C . ASP B 1 497 ? 40.465 86.773 24.825 1.00 35.61 463 ASP B C 1
ATOM 7866 O O . ASP B 1 497 ? 41.534 87.378 24.895 1.00 35.36 463 ASP B O 1
ATOM 7871 N N . ARG B 1 498 ? 39.351 87.321 24.358 1.00 36.17 464 ARG B N 1
ATOM 7872 C CA . ARG B 1 498 ? 39.281 88.708 23.915 1.00 37.46 464 ARG B CA 1
ATOM 7873 C C . ARG B 1 498 ? 39.650 89.671 25.042 1.00 37.28 464 ARG B C 1
ATOM 7874 O O . ARG B 1 498 ? 40.369 90.648 24.827 1.00 37.31 464 ARG B O 1
ATOM 7882 N N . ILE B 1 499 ? 39.137 89.401 26.235 1.00 37.93 465 ILE B N 1
ATOM 7883 C CA . ILE B 1 499 ? 39.463 90.196 27.415 1.00 38.50 465 ILE B CA 1
ATOM 7884 C C . ILE B 1 499 ? 40.964 90.200 27.692 1.00 38.80 465 ILE B C 1
ATOM 7885 O O . ILE B 1 499 ? 41.566 91.263 27.892 1.00 38.87 465 ILE B O 1
ATOM 7890 N N . VAL B 1 500 ? 41.571 89.013 27.685 1.00 39.13 466 VAL B N 1
ATOM 7891 C CA . VAL B 1 500 ? 43.019 88.884 27.858 1.00 39.35 466 VAL B CA 1
ATOM 7892 C C . VAL B 1 500 ? 43.798 89.645 26.769 1.00 39.81 466 VAL B C 1
ATOM 7893 O O . VAL B 1 500 ? 44.784 90.326 27.069 1.00 39.38 466 VAL B O 1
ATOM 7897 N N . GLU B 1 501 ? 43.347 89.540 25.520 1.00 40.53 467 GLU B N 1
ATOM 7898 C CA . GLU B 1 501 ? 43.963 90.278 24.409 1.00 41.16 467 GLU B CA 1
ATOM 7899 C C . GLU B 1 501 ? 43.945 91.779 24.645 1.00 41.05 467 GLU B C 1
ATOM 7900 O O . GLU B 1 501 ? 44.823 92.488 24.167 1.00 41.28 467 GLU B O 1
ATOM 7906 N N . ASN B 1 502 ? 42.944 92.252 25.383 1.00 40.84 468 ASN B N 1
ATOM 7907 C CA . ASN B 1 502 ? 42.688 93.688 25.524 1.00 40.92 468 ASN B CA 1
ATOM 7908 C C . ASN B 1 502 ? 42.909 94.251 26.936 1.00 41.36 468 ASN B C 1
ATOM 7909 O O . ASN B 1 502 ? 42.165 95.125 27.396 1.00 42.02 468 ASN B O 1
ATOM 7914 N N . GLY B 1 503 ? 43.934 93.743 27.618 1.00 41.41 469 GLY B N 1
ATOM 7915 C CA . GLY B 1 503 ? 44.358 94.294 28.906 1.00 41.46 469 GLY B CA 1
ATOM 7916 C C . GLY B 1 503 ? 43.893 93.595 30.180 1.00 41.17 469 GLY B C 1
ATOM 7917 O O . GLY B 1 503 ? 44.243 94.020 31.279 1.00 41.58 469 GLY B O 1
ATOM 7918 N N . GLY B 1 504 ? 43.099 92.538 30.053 1.00 40.75 470 GLY B N 1
ATOM 7919 C CA . GLY B 1 504 ? 42.678 91.768 31.227 1.00 39.46 470 GLY B CA 1
ATOM 7920 C C . GLY B 1 504 ? 43.848 91.046 31.887 1.00 38.86 470 GLY B C 1
ATOM 7921 O O . GLY B 1 504 ? 44.723 90.491 31.211 1.00 37.99 470 GLY B O 1
ATOM 7922 N N . TYR B 1 505 ? 43.864 91.058 33.214 1.00 38.50 471 TYR B N 1
ATOM 7923 C CA . TYR B 1 505 ? 44.859 90.305 33.972 1.00 38.60 471 TYR B CA 1
ATOM 7924 C C . TYR B 1 505 ? 44.231 89.038 34.533 1.00 37.91 471 TYR B C 1
ATOM 7925 O O . TYR B 1 505 ? 43.404 89.096 35.440 1.00 37.86 471 TYR B O 1
ATOM 7934 N N . LEU B 1 506 ? 44.644 87.892 34.005 1.00 37.07 472 LEU B N 1
ATOM 7935 C CA . LEU B 1 506 ? 43.988 86.637 34.345 1.00 36.21 472 LEU B CA 1
ATOM 7936 C C . LEU B 1 506 ? 44.798 85.787 35.314 1.00 35.78 472 LEU B C 1
ATOM 7937 O O . LEU B 1 506 ? 45.912 85.369 35.014 1.00 36.05 472 LEU B O 1
ATOM 7942 N N . ILE B 1 507 ? 44.221 85.550 36.482 1.00 35.26 473 ILE B N 1
ATOM 7943 C CA . ILE B 1 507 ? 44.829 84.702 37.492 1.00 35.34 473 ILE B CA 1
ATOM 7944 C C . ILE B 1 507 ? 44.141 83.336 37.582 1.00 34.78 473 ILE B C 1
ATOM 7945 O O . ILE B 1 507 ? 42.935 83.238 37.807 1.00 34.82 473 ILE B O 1
ATOM 7950 N N . ASP B 1 508 ? 44.930 82.290 37.380 1.00 34.46 474 ASP B N 1
ATOM 7951 C CA . ASP B 1 508 ? 44.518 80.904 37.547 1.00 34.32 474 ASP B CA 1
ATOM 7952 C C . ASP B 1 508 ? 44.805 80.491 39.001 1.00 34.06 474 ASP B C 1
ATOM 7953 O O . ASP B 1 508 ? 45.963 80.409 39.416 1.00 33.89 474 ASP B O 1
ATOM 7958 N N . VAL B 1 509 ? 43.755 80.248 39.781 1.00 34.30 475 VAL B N 1
ATOM 7959 C CA . VAL B 1 509 ? 43.913 79.956 41.222 1.00 34.32 475 VAL B CA 1
ATOM 7960 C C . VAL B 1 509 ? 43.841 78.449 41.564 1.00 35.75 475 VAL B C 1
ATOM 7961 O O . VAL B 1 509 ? 43.665 78.059 42.729 1.00 35.68 475 VAL B O 1
ATOM 7965 N N . ARG B 1 510 ? 44.003 77.607 40.549 1.00 36.69 476 ARG B N 1
ATOM 7966 C CA . ARG B 1 510 ? 44.115 76.167 40.765 1.00 38.51 476 ARG B CA 1
ATOM 7967 C C . ARG B 1 510 ? 45.418 75.809 41.486 1.00 39.94 476 ARG B C 1
ATOM 7968 O O . ARG B 1 510 ? 46.404 76.561 41.440 1.00 39.31 476 ARG B O 1
ATOM 7976 N N . GLU B 1 511 ? 45.421 74.658 42.151 1.00 42.01 477 GLU B N 1
ATOM 7977 C CA . GLU B 1 511 ? 46.670 74.114 42.690 1.00 44.28 477 GLU B CA 1
ATOM 7978 C C . GLU B 1 511 ? 47.518 73.694 41.476 1.00 45.30 477 GLU B C 1
ATOM 7979 O O . GLU B 1 511 ? 46.961 73.292 40.444 1.00 44.98 477 GLU B O 1
ATOM 7985 N N . PRO B 1 512 ? 48.859 73.806 41.573 1.00 46.47 478 PRO B N 1
ATOM 7986 C CA . PRO B 1 512 ? 49.684 73.516 40.393 1.00 47.66 478 PRO B CA 1
ATOM 7987 C C . PRO B 1 512 ? 49.409 72.138 39.787 1.00 48.88 478 PRO B C 1
ATOM 7988 O O . PRO B 1 512 ? 49.460 71.990 38.566 1.00 49.19 478 PRO B O 1
ATOM 7992 N N . ASN B 1 513 ? 49.106 71.151 40.628 1.00 50.13 479 ASN B N 1
ATOM 7993 C CA . ASN B 1 513 ? 48.786 69.802 40.150 1.00 51.63 479 ASN B CA 1
ATOM 7994 C C . ASN B 1 513 ? 47.633 69.741 39.142 1.00 52.26 479 ASN B C 1
ATOM 7995 O O . ASN B 1 513 ? 47.612 68.883 38.252 1.00 52.76 479 ASN B O 1
ATOM 8000 N N . GLU B 1 514 ? 46.681 70.660 39.289 1.00 52.69 480 GLU B N 1
ATOM 8001 C CA . GLU B 1 514 ? 45.474 70.687 38.464 1.00 52.77 480 GLU B CA 1
ATOM 8002 C C . GLU B 1 514 ? 45.735 71.229 37.068 1.00 52.91 480 GLU B C 1
ATOM 8003 O O . GLU B 1 514 ? 44.826 71.265 36.233 1.00 52.92 480 GLU B O 1
ATOM 8009 N N . LEU B 1 515 ? 46.968 71.663 36.824 1.00 52.94 481 LEU B N 1
ATOM 8010 C CA . LEU B 1 515 ? 47.324 72.298 35.562 1.00 53.17 481 LEU B CA 1
ATOM 8011 C C . LEU B 1 515 ? 47.634 71.271 34.472 1.00 53.03 481 LEU B C 1
ATOM 8012 O O . LEU B 1 515 ? 48.057 71.633 33.373 1.00 52.59 481 LEU B O 1
ATOM 8017 N N . LYS B 1 516 ? 47.382 70.003 34.793 1.00 53.19 482 LYS B N 1
ATOM 8018 C CA . LYS B 1 516 ? 47.635 68.853 33.923 1.00 53.64 482 LYS B CA 1
ATOM 8019 C C . LYS B 1 516 ? 47.028 68.936 32.520 1.00 53.13 482 LYS B C 1
ATOM 8020 O O . LYS B 1 516 ? 47.672 68.556 31.546 1.00 53.16 482 LYS B O 1
ATOM 8026 N N . GLN B 1 517 ? 45.795 69.417 32.408 1.00 52.93 483 GLN B N 1
ATOM 8027 C CA . GLN B 1 517 ? 45.137 69.457 31.099 1.00 52.63 483 GLN B CA 1
ATOM 8028 C C . GLN B 1 517 ? 45.268 70.813 30.396 1.00 52.01 483 GLN B C 1
ATOM 8029 O O . GLN B 1 517 ? 44.620 71.059 29.374 1.00 52.04 483 GLN B O 1
ATOM 8035 N N . GLY B 1 518 ? 46.120 71.681 30.941 1.00 50.92 484 GLY B N 1
ATOM 8036 C CA . GLY B 1 518 ? 46.387 72.985 30.337 1.00 50.24 484 GLY B CA 1
ATOM 8037 C C . GLY B 1 518 ? 45.763 74.188 31.029 1.00 49.90 484 GLY B C 1
ATOM 8038 O O . GLY B 1 518 ? 45.256 74.097 32.157 1.00 49.37 484 GLY B O 1
ATOM 8047 N N . ILE B 1 520 ? 44.023 78.533 30.188 1.00 45.66 486 ILE B N 1
ATOM 8048 C CA . ILE B 1 520 ? 43.642 79.638 29.318 1.00 43.02 486 ILE B CA 1
ATOM 8049 C C . ILE B 1 520 ? 44.872 80.507 29.045 1.00 42.48 486 ILE B C 1
ATOM 8050 O O . ILE B 1 520 ? 45.627 80.816 29.965 1.00 42.00 486 ILE B O 1
ATOM 8055 N N . LYS B 1 521 ? 45.066 80.886 27.784 1.00 41.76 487 LYS B N 1
ATOM 8056 C CA . LYS B 1 521 ? 46.196 81.719 27.355 1.00 42.16 487 LYS B CA 1
ATOM 8057 C C . LYS B 1 521 ? 46.304 82.988 28.205 1.00 41.58 487 LYS B C 1
ATOM 8058 O O . LYS B 1 521 ? 45.299 83.652 28.458 1.00 41.31 487 LYS B O 1
ATOM 8064 N N . GLY B 1 522 ? 47.517 83.298 28.658 1.00 41.03 488 GLY B N 1
ATOM 8065 C CA . GLY B 1 522 ? 47.784 84.505 29.448 1.00 40.41 488 GLY B CA 1
ATOM 8066 C C . GLY B 1 522 ? 47.598 84.361 30.951 1.00 40.38 488 GLY B C 1
ATOM 8067 O O . GLY B 1 522 ? 47.787 85.332 31.688 1.00 40.63 488 GLY B O 1
ATOM 8068 N N . SER B 1 523 ? 47.210 83.161 31.393 1.00 39.81 489 SER B N 1
ATOM 8069 C CA . SER B 1 523 ? 47.011 82.835 32.809 1.00 39.63 489 SER B CA 1
ATOM 8070 C C . SER B 1 523 ? 48.291 82.935 33.622 1.00 39.49 489 SER B C 1
ATOM 8071 O O . SER B 1 523 ? 49.340 82.485 33.183 1.00 38.79 489 SER B O 1
ATOM 8074 N N . ILE B 1 524 ? 48.164 83.499 34.822 1.00 39.45 490 ILE B N 1
ATOM 8075 C CA . ILE B 1 524 ? 49.213 83.508 35.829 1.00 39.14 490 ILE B CA 1
ATOM 8076 C C . ILE B 1 524 ? 48.701 82.753 37.055 1.00 38.97 490 ILE B C 1
ATOM 8077 O O . ILE B 1 524 ? 47.681 83.129 37.649 1.00 39.16 490 ILE B O 1
ATOM 8082 N N . ASN B 1 525 ? 49.395 81.673 37.407 1.00 38.44 491 ASN B N 1
ATOM 8083 C CA . ASN B 1 525 ? 48.989 80.790 38.494 1.00 38.25 491 ASN B CA 1
ATOM 8084 C C . ASN B 1 525 ? 49.339 81.356 39.868 1.00 38.31 491 ASN B C 1
ATOM 8085 O O . ASN B 1 525 ? 50.515 81.493 40.208 1.00 38.47 491 ASN B O 1
ATOM 8090 N N . ILE B 1 526 ? 48.314 81.712 40.637 1.00 38.32 492 ILE B N 1
ATOM 8091 C CA . ILE B 1 526 ? 48.466 81.940 42.070 1.00 38.48 492 ILE B CA 1
ATOM 8092 C C . ILE B 1 526 ? 47.392 81.105 42.756 1.00 38.64 492 ILE B C 1
ATOM 8093 O O . ILE B 1 526 ? 46.204 81.491 42.757 1.00 38.47 492 ILE B O 1
ATOM 8098 N N . PRO B 1 527 ? 47.790 79.938 43.308 1.00 38.34 493 PRO B N 1
ATOM 8099 C CA . PRO B 1 527 ? 46.854 79.015 43.948 1.00 38.68 493 PRO B CA 1
ATOM 8100 C C . PRO B 1 527 ? 46.024 79.722 44.999 1.00 38.67 493 PRO B C 1
ATOM 8101 O O . PRO B 1 527 ? 46.567 80.499 45.787 1.00 39.02 493 PRO B O 1
ATOM 8105 N N . LEU B 1 528 ? 44.718 79.475 44.992 1.00 38.83 494 LEU B N 1
ATOM 8106 C CA . LEU B 1 528 ? 43.806 80.125 45.934 1.00 38.60 494 LEU B CA 1
ATOM 8107 C C . LEU B 1 528 ? 44.375 80.192 47.351 1.00 39.17 494 LEU B C 1
ATOM 8108 O O . LEU B 1 528 ? 44.372 81.246 47.982 1.00 39.56 494 LEU B O 1
ATOM 8113 N N . ASP B 1 529 ? 44.880 79.073 47.848 1.00 39.20 495 ASP B N 1
ATOM 8114 C CA . ASP B 1 529 ? 45.253 79.013 49.256 1.00 38.87 495 ASP B CA 1
ATOM 8115 C C . ASP B 1 529 ? 46.508 79.829 49.564 1.00 38.86 495 ASP B C 1
ATOM 8116 O O . ASP B 1 529 ? 46.788 80.122 50.721 1.00 37.99 495 ASP B O 1
ATOM 8121 N N . GLU B 1 530 ? 47.211 80.243 48.513 1.00 38.70 496 GLU B N 1
ATOM 8122 C CA . GLU B 1 530 ? 48.385 81.101 48.617 1.00 38.69 496 GLU B CA 1
ATOM 8123 C C . GLU B 1 530 ? 48.081 82.573 48.322 1.00 37.66 496 GLU B C 1
ATOM 8124 O O . GLU B 1 530 ? 48.864 83.464 48.659 1.00 36.65 496 GLU B O 1
ATOM 8130 N N . LEU B 1 531 ? 46.936 82.824 47.688 1.00 37.17 497 LEU B N 1
ATOM 8131 C CA . LEU B 1 531 ? 46.609 84.147 47.153 1.00 36.56 497 LEU B CA 1
ATOM 8132 C C . LEU B 1 531 ? 46.546 85.268 48.192 1.00 37.14 497 LEU B C 1
ATOM 8133 O O . LEU B 1 531 ? 47.008 86.385 47.931 1.00 36.99 497 LEU B O 1
ATOM 8138 N N . ARG B 1 532 ? 45.988 84.979 49.368 1.00 38.02 498 ARG B N 1
ATOM 8139 C CA . ARG B 1 532 ? 45.855 86.007 50.411 1.00 38.87 498 ARG B CA 1
ATOM 8140 C C . ARG B 1 532 ? 47.230 86.485 50.867 1.00 39.93 498 ARG B C 1
ATOM 8141 O O . ARG B 1 532 ? 47.409 87.661 51.205 1.00 39.80 498 ARG B O 1
ATOM 8149 N N . ASP B 1 533 ? 48.199 85.571 50.844 1.00 40.93 499 ASP B N 1
ATOM 8150 C CA . ASP B 1 533 ? 49.584 85.887 51.182 1.00 41.85 499 ASP B CA 1
ATOM 8151 C C . ASP B 1 533 ? 50.345 86.580 50.061 1.00 42.23 499 ASP B C 1
ATOM 8152 O O . ASP B 1 533 ? 51.362 87.220 50.313 1.00 41.97 499 ASP B O 1
ATOM 8157 N N . ARG B 1 534 ? 49.856 86.458 48.832 1.00 42.66 500 ARG B N 1
ATOM 8158 C CA . ARG B 1 534 ? 50.577 86.987 47.675 1.00 43.46 500 ARG B CA 1
ATOM 8159 C C . ARG B 1 534 ? 49.814 88.125 46.979 1.00 43.88 500 ARG B C 1
ATOM 8160 O O . ARG B 1 534 ? 49.960 88.340 45.777 1.00 43.45 500 ARG B O 1
ATOM 8168 N N . LEU B 1 535 ? 49.024 88.858 47.761 1.00 44.84 501 LEU B N 1
ATOM 8169 C CA . LEU B 1 535 ? 48.227 89.986 47.276 1.00 45.78 501 LEU B CA 1
ATOM 8170 C C . LEU B 1 535 ? 49.040 91.065 46.579 1.00 46.46 501 LEU B C 1
ATOM 8171 O O . LEU B 1 535 ? 48.554 91.693 45.635 1.00 46.84 501 LEU B O 1
ATOM 8176 N N . GLU B 1 536 ? 50.263 91.285 47.056 1.00 47.28 502 GLU B N 1
ATOM 8177 C CA . GLU B 1 536 ? 51.197 92.238 46.449 1.00 48.46 502 GLU B CA 1
ATOM 8178 C C . GLU B 1 536 ? 51.463 91.943 44.974 1.00 47.97 502 GLU B C 1
ATOM 8179 O O . GLU B 1 536 ? 51.797 92.848 44.207 1.00 48.49 502 GLU B O 1
ATOM 8185 N N . GLU B 1 537 ? 51.308 90.677 44.592 1.00 47.70 503 GLU B N 1
ATOM 8186 C CA . GLU B 1 537 ? 51.494 90.234 43.210 1.00 47.30 503 GLU B CA 1
ATOM 8187 C C . GLU B 1 537 ? 50.321 90.587 42.290 1.00 46.80 503 GLU B C 1
ATOM 8188 O O . GLU B 1 537 ? 50.447 90.512 41.066 1.00 46.80 503 GLU B O 1
ATOM 8194 N N . VAL B 1 538 ? 49.177 90.943 42.871 1.00 46.34 504 VAL B N 1
ATOM 8195 C CA . VAL B 1 538 ? 48.004 91.329 42.076 1.00 45.60 504 VAL B CA 1
ATOM 8196 C C . VAL B 1 538 ? 48.065 92.833 41.771 1.00 45.73 504 VAL B C 1
ATOM 8197 O O . VAL B 1 538 ? 48.076 93.645 42.698 1.00 45.81 504 VAL B O 1
ATOM 8201 N N . PRO B 1 539 ? 48.140 93.211 40.479 1.00 45.77 505 PRO B N 1
ATOM 8202 C CA . PRO B 1 539 ? 48.160 94.636 40.092 1.00 45.98 505 PRO B CA 1
ATOM 8203 C C . PRO B 1 539 ? 46.869 95.357 40.480 1.00 46.61 505 PRO B C 1
ATOM 8204 O O . PRO B 1 539 ? 45.780 94.832 40.246 1.00 46.42 505 PRO B O 1
ATOM 8208 N N . VAL B 1 540 ? 46.973 96.546 41.069 1.00 47.05 506 VAL B N 1
ATOM 8209 C CA . VAL B 1 540 ? 45.764 97.188 41.598 1.00 47.53 506 VAL B CA 1
ATOM 8210 C C . VAL B 1 540 ? 45.080 98.124 40.597 1.00 47.66 506 VAL B C 1
ATOM 8211 O O . VAL B 1 540 ? 43.885 98.437 40.735 1.00 48.02 506 VAL B O 1
ATOM 8215 N N . ASP B 1 541 ? 45.822 98.542 39.577 1.00 47.35 507 ASP B N 1
ATOM 8216 C CA . ASP B 1 541 ? 45.274 99.431 38.552 1.00 47.37 507 ASP B CA 1
ATOM 8217 C C . ASP B 1 541 ? 44.688 98.692 37.336 1.00 46.75 507 ASP B C 1
ATOM 8218 O O . ASP B 1 541 ? 44.311 99.328 36.347 1.00 46.99 507 ASP B O 1
ATOM 8223 N N . LYS B 1 542 ? 44.608 97.363 37.411 1.00 45.66 508 LYS B N 1
ATOM 8224 C CA . LYS B 1 542 ? 44.088 96.556 36.304 1.00 44.86 508 LYS B CA 1
ATOM 8225 C C . LYS B 1 542 ? 42.791 95.849 36.679 1.00 43.65 508 LYS B C 1
ATOM 8226 O O . LYS B 1 542 ? 42.532 95.578 37.860 1.00 43.73 508 LYS B O 1
ATOM 8232 N N . ASP B 1 543 ? 41.978 95.553 35.668 1.00 41.98 509 ASP B N 1
ATOM 8233 C CA . ASP B 1 543 ? 40.832 94.679 35.852 1.00 40.15 509 ASP B CA 1
ATOM 8234 C C . ASP B 1 543 ? 41.340 93.256 35.976 1.00 38.66 509 ASP B C 1
ATOM 8235 O O . ASP B 1 543 ? 42.067 92.776 35.108 1.00 38.24 509 ASP B O 1
ATOM 8240 N N . ILE B 1 544 ? 40.951 92.595 37.065 1.00 36.91 510 ILE B N 1
ATOM 8241 C CA . ILE B 1 544 ? 41.422 91.252 37.377 1.00 35.51 510 ILE B CA 1
ATOM 8242 C C . ILE B 1 544 ? 40.363 90.231 36.961 1.00 35.14 510 ILE B C 1
ATOM 8243 O O . ILE B 1 544 ? 39.159 90.436 37.175 1.00 35.32 510 ILE B O 1
ATOM 8248 N N . TYR B 1 545 ? 40.822 89.164 36.310 1.00 34.63 511 TYR B N 1
ATOM 8249 C CA . TYR B 1 545 ? 39.977 88.018 35.979 1.00 34.27 511 TYR B CA 1
ATOM 8250 C C . TYR B 1 545 ? 40.555 86.773 36.625 1.00 34.14 511 TYR B C 1
ATOM 8251 O O . TYR B 1 545 ? 41.787 86.622 36.721 1.00 34.30 511 TYR B O 1
ATOM 8260 N N . ILE B 1 546 ? 39.673 85.899 37.095 1.00 33.44 512 ILE B N 1
ATOM 8261 C CA . ILE B 1 546 ? 40.079 84.745 37.890 1.00 33.89 512 ILE B CA 1
ATOM 8262 C C . ILE B 1 546 ? 39.482 83.501 37.287 1.00 34.17 512 ILE B C 1
ATOM 8263 O O . ILE B 1 546 ? 38.314 83.477 36.910 1.00 32.69 512 ILE B O 1
ATOM 8268 N N . THR B 1 547 ? 40.283 82.454 37.192 1.00 34.59 513 THR B N 1
ATOM 8269 C CA . THR B 1 547 ? 39.712 81.174 36.828 1.00 35.92 513 THR B CA 1
ATOM 8270 C C . THR B 1 547 ? 40.229 80.111 37.770 1.00 36.05 513 THR B C 1
ATOM 8271 O O . THR B 1 547 ? 41.317 80.228 38.321 1.00 36.46 513 THR B O 1
ATOM 8275 N N . CYS B 1 548 ? 39.404 79.106 38.007 1.00 36.89 514 CYS B N 1
ATOM 8276 C CA A CYS B 1 548 ? 39.858 77.879 38.636 0.60 37.43 514 CYS B CA 1
ATOM 8277 C CA B CYS B 1 548 ? 39.886 77.881 38.623 0.40 37.66 514 CYS B CA 1
ATOM 8278 C C . CYS B 1 548 ? 39.482 76.719 37.716 1.00 37.82 514 CYS B C 1
ATOM 8279 O O . CYS B 1 548 ? 39.362 76.906 36.491 1.00 37.65 514 CYS B O 1
ATOM 8284 N N . GLN B 1 549 ? 39.300 75.531 38.286 1.00 37.84 515 GLN B N 1
ATOM 8285 C CA . GLN B 1 549 ? 38.901 74.377 37.493 1.00 37.92 515 GLN B CA 1
ATOM 8286 C C . GLN B 1 549 ? 37.417 74.379 37.168 1.00 37.47 515 GLN B C 1
ATOM 8287 O O . GLN B 1 549 ? 37.039 74.197 36.016 1.00 37.04 515 GLN B O 1
ATOM 8293 N N . LEU B 1 550 ? 36.580 74.549 38.184 1.00 37.71 516 LEU B N 1
ATOM 8294 C CA . LEU B 1 550 ? 35.135 74.501 37.980 1.00 37.74 516 LEU B CA 1
ATOM 8295 C C . LEU B 1 550 ? 34.410 75.813 38.237 1.00 37.85 516 LEU B C 1
ATOM 8296 O O . LEU B 1 550 ? 33.222 75.938 37.924 1.00 37.38 516 LEU B O 1
ATOM 8301 N N . GLY B 1 551 ? 35.114 76.795 38.785 1.00 37.80 517 GLY B N 1
ATOM 8302 C CA . GLY B 1 551 ? 34.504 78.089 39.053 1.00 37.85 517 GLY B CA 1
ATOM 8303 C C . GLY B 1 551 ? 34.320 78.406 40.527 1.00 38.46 517 GLY B C 1
ATOM 8304 O O . GLY B 1 551 ? 34.291 79.579 40.888 1.00 38.73 517 GLY B O 1
ATOM 8313 N N . ARG B 1 553 ? 36.296 77.901 43.320 1.00 37.33 519 ARG B N 1
ATOM 8314 C CA . ARG B 1 553 ? 37.435 78.553 43.958 1.00 36.93 519 ARG B CA 1
ATOM 8315 C C . ARG B 1 553 ? 37.779 79.912 43.338 1.00 35.75 519 ARG B C 1
ATOM 8316 O O . ARG B 1 553 ? 38.312 80.783 44.015 1.00 36.17 519 ARG B O 1
ATOM 8324 N N . GLY B 1 554 ? 37.493 80.077 42.053 1.00 34.76 520 GLY B N 1
ATOM 8325 C CA . GLY B 1 554 ? 37.624 81.377 41.403 1.00 33.51 520 GLY B CA 1
ATOM 8326 C C . GLY B 1 554 ? 36.643 82.366 42.016 1.00 32.84 520 GLY B C 1
ATOM 8327 O O . GLY B 1 554 ? 36.968 83.536 42.200 1.00 33.17 520 GLY B O 1
ATOM 8328 N N . TYR B 1 555 ? 35.449 81.886 42.354 1.00 32.12 521 TYR B N 1
ATOM 8329 C CA . TYR B 1 555 ? 34.460 82.705 43.057 1.00 32.31 521 TYR B CA 1
ATOM 8330 C C . TYR B 1 555 ? 34.967 83.129 44.453 1.00 32.33 521 TYR B C 1
ATOM 8331 O O . TYR B 1 555 ? 34.823 84.290 44.857 1.00 31.51 521 TYR B O 1
ATOM 8340 N N . VAL B 1 556 ? 35.565 82.190 45.182 1.00 32.38 522 VAL B N 1
ATOM 8341 C CA . VAL B 1 556 ? 36.140 82.508 46.499 1.00 32.53 522 VAL B CA 1
ATOM 8342 C C . VAL B 1 556 ? 37.255 83.557 46.370 1.00 32.27 522 VAL B C 1
ATOM 8343 O O . VAL B 1 556 ? 37.355 84.486 47.194 1.00 32.42 522 VAL B O 1
ATOM 8347 N N . ALA B 1 557 ? 38.116 83.388 45.361 1.00 32.18 523 ALA B N 1
ATOM 8348 C CA . ALA B 1 557 ? 39.160 84.350 45.070 1.00 31.69 523 ALA B CA 1
ATOM 8349 C C . ALA B 1 557 ? 38.574 85.717 44.749 1.00 31.91 523 ALA B C 1
ATOM 8350 O O . ALA B 1 557 ? 39.064 86.740 45.241 1.00 31.02 523 ALA B O 1
ATOM 8352 N N . ALA B 1 558 ? 37.536 85.724 43.917 1.00 31.86 524 ALA B N 1
ATOM 8353 C CA . ALA B 1 558 ? 36.866 86.957 43.522 1.00 32.52 524 ALA B CA 1
ATOM 8354 C C . ALA B 1 558 ? 36.278 87.658 44.738 1.00 32.99 524 ALA B C 1
ATOM 8355 O O . ALA B 1 558 ? 36.450 88.863 44.877 1.00 33.62 524 ALA B O 1
ATOM 8357 N N . ARG B 1 559 ? 35.587 86.919 45.613 1.00 33.67 525 ARG B N 1
ATOM 8358 C CA . ARG B 1 559 ? 35.080 87.513 46.865 1.00 35.01 525 ARG B CA 1
ATOM 8359 C C . ARG B 1 559 ? 36.208 88.202 47.640 1.00 35.64 525 ARG B C 1
ATOM 8360 O O . ARG B 1 559 ? 36.084 89.360 48.046 1.00 35.00 525 ARG B O 1
ATOM 8376 N N . LEU B 1 561 ? 39.212 89.275 46.675 1.00 38.46 527 LEU B N 1
ATOM 8377 C CA . LEU B 1 561 ? 39.802 90.420 45.970 1.00 38.66 527 LEU B CA 1
ATOM 8378 C C . LEU B 1 561 ? 38.867 91.628 45.966 1.00 39.55 527 LEU B C 1
ATOM 8379 O O . LEU B 1 561 ? 39.312 92.760 46.144 1.00 38.71 527 LEU B O 1
ATOM 8392 N N . GLU B 1 563 ? 36.638 92.312 48.290 1.00 40.37 529 GLU B N 1
ATOM 8393 C CA . GLU B 1 563 ? 36.743 92.842 49.646 1.00 39.09 529 GLU B CA 1
ATOM 8394 C C . GLU B 1 563 ? 38.045 93.623 49.880 1.00 38.93 529 GLU B C 1
ATOM 8395 O O . GLU B 1 563 ? 38.066 94.522 50.717 1.00 39.15 529 GLU B O 1
ATOM 8401 N N . LYS B 1 564 ? 39.116 93.277 49.154 1.00 38.29 530 LYS B N 1
ATOM 8402 C CA . LYS B 1 564 ? 40.401 93.995 49.237 1.00 37.84 530 LYS B CA 1
ATOM 8403 C C . LYS B 1 564 ? 40.508 95.194 48.269 1.00 37.97 530 LYS B C 1
ATOM 8404 O O . LYS B 1 564 ? 41.549 95.864 48.194 1.00 38.34 530 LYS B O 1
ATOM 8410 N N . GLY B 1 565 ? 39.442 95.436 47.517 1.00 38.11 531 GLY B N 1
ATOM 8411 C CA . GLY B 1 565 ? 39.298 96.656 46.731 1.00 38.39 531 GLY B CA 1
ATOM 8412 C C . GLY B 1 565 ? 39.606 96.536 45.252 1.00 38.44 531 GLY B C 1
ATOM 8413 O O . GLY B 1 565 ? 39.736 97.551 44.562 1.00 38.85 531 GLY B O 1
ATOM 8414 N N . TYR B 1 566 ? 39.725 95.306 44.762 1.00 37.82 532 TYR B N 1
ATOM 8415 C CA . TYR B 1 566 ? 40.075 95.071 43.371 1.00 37.75 532 TYR B CA 1
ATOM 8416 C C . TYR B 1 566 ? 38.847 94.966 42.508 1.00 37.88 532 TYR B C 1
ATOM 8417 O O . TYR B 1 566 ? 37.804 94.499 42.960 1.00 38.30 532 TYR B O 1
ATOM 8426 N N . LYS B 1 567 ? 38.984 95.397 41.260 1.00 37.85 533 LYS B N 1
ATOM 8427 C CA . LYS B 1 567 ? 37.965 95.194 40.241 1.00 37.73 533 LYS B CA 1
ATOM 8428 C C . LYS B 1 567 ? 38.155 93.808 39.643 1.00 36.86 533 LYS B C 1
ATOM 8429 O O . LYS B 1 567 ? 39.097 93.590 38.887 1.00 36.68 533 LYS B O 1
ATOM 8435 N N . VAL B 1 568 ? 37.267 92.872 39.971 1.00 35.97 534 VAL B N 1
ATOM 8436 C CA . VAL B 1 568 ? 37.482 91.468 39.593 1.00 35.34 534 VAL B CA 1
ATOM 8437 C C . VAL B 1 568 ? 36.225 90.772 39.026 1.00 35.36 534 VAL B C 1
ATOM 8438 O O . VAL B 1 568 ? 35.099 91.084 39.414 1.00 34.97 534 VAL B O 1
ATOM 8442 N N . LYS B 1 569 ? 36.444 89.853 38.085 1.00 34.77 535 LYS B N 1
ATOM 8443 C CA . LYS B 1 569 ? 35.397 88.975 37.558 1.00 34.60 535 LYS B CA 1
ATOM 8444 C C . LYS B 1 569 ? 35.866 87.519 37.531 1.00 34.13 535 LYS B C 1
ATOM 8445 O O . LYS B 1 569 ? 37.038 87.242 37.275 1.00 34.49 535 LYS B O 1
ATOM 8451 N N . ASN B 1 570 ? 34.941 86.601 37.795 1.00 33.71 536 ASN B N 1
ATOM 8452 C CA . ASN B 1 570 ? 35.204 85.166 37.780 1.00 33.07 536 ASN B CA 1
ATOM 8453 C C . ASN B 1 570 ? 34.834 84.600 36.422 1.00 32.94 536 ASN B C 1
ATOM 8454 O O . ASN B 1 570 ? 33.811 84.962 35.847 1.00 33.52 536 ASN B O 1
ATOM 8459 N N . VAL B 1 571 ? 35.662 83.697 35.913 1.00 33.36 537 VAL B N 1
ATOM 8460 C CA . VAL B 1 571 ? 35.346 83.034 34.655 1.00 32.87 537 VAL B CA 1
ATOM 8461 C C . VAL B 1 571 ? 34.420 81.868 34.949 1.00 32.81 537 VAL B C 1
ATOM 8462 O O . VAL B 1 571 ? 34.826 80.850 35.516 1.00 31.18 537 VAL B O 1
ATOM 8466 N N . ASP B 1 572 ? 33.163 82.050 34.551 1.00 32.86 538 ASP B N 1
ATOM 8467 C CA . ASP B 1 572 ? 32.108 81.100 34.791 1.00 33.56 538 ASP B CA 1
ATOM 8468 C C . ASP B 1 572 ? 32.444 79.720 34.206 1.00 34.16 538 ASP B C 1
ATOM 8469 O O . ASP B 1 572 ? 32.706 79.587 33.003 1.00 34.39 538 ASP B O 1
ATOM 8474 N N . GLY B 1 573 ? 32.422 78.698 35.059 1.00 34.22 539 GLY B N 1
ATOM 8475 C CA . GLY B 1 573 ? 32.639 77.321 34.600 1.00 34.10 539 GLY B CA 1
ATOM 8476 C C . GLY B 1 573 ? 34.108 76.948 34.664 1.00 34.75 539 GLY B C 1
ATOM 8477 O O . GLY B 1 573 ? 34.469 75.777 34.519 1.00 34.79 539 GLY B O 1
ATOM 8478 N N . GLY B 1 574 ? 34.965 77.945 34.866 1.00 34.67 540 GLY B N 1
ATOM 8479 C CA . GLY B 1 574 ? 36.400 77.695 35.012 1.00 34.60 540 GLY B CA 1
ATOM 8480 C C . GLY B 1 574 ? 37.073 77.093 33.799 1.00 35.02 540 GLY B C 1
ATOM 8481 O O . GLY B 1 574 ? 36.569 77.185 32.676 1.00 34.69 540 GLY B O 1
ATOM 8482 N N . PHE B 1 575 ? 38.223 76.462 34.020 1.00 35.67 541 PHE B N 1
ATOM 8483 C CA . PHE B 1 575 ? 38.970 75.884 32.908 1.00 36.37 541 PHE B CA 1
ATOM 8484 C C . PHE B 1 575 ? 38.307 74.645 32.264 1.00 36.29 541 PHE B C 1
ATOM 8485 O O . PHE B 1 575 ? 38.414 74.433 31.052 1.00 37.02 541 PHE B O 1
ATOM 8493 N N . LYS B 1 576 ? 37.639 73.824 33.068 1.00 36.74 542 LYS B N 1
ATOM 8494 C CA . LYS B 1 576 ? 37.002 72.598 32.558 1.00 36.89 542 LYS B CA 1
ATOM 8495 C C . LYS B 1 576 ? 35.965 72.895 31.462 1.00 36.65 542 LYS B C 1
ATOM 8496 O O . LYS B 1 576 ? 35.942 72.226 30.428 1.00 37.05 542 LYS B O 1
ATOM 8502 N N . LEU B 1 577 ? 35.116 73.888 31.688 1.00 35.24 543 LEU B N 1
ATOM 8503 C CA . LEU B 1 577 ? 34.201 74.314 30.641 1.00 35.31 543 LEU B CA 1
ATOM 8504 C C . LEU B 1 577 ? 34.968 74.882 29.436 1.00 34.86 543 LEU B C 1
ATOM 8505 O O . LEU B 1 577 ? 34.766 74.446 28.297 1.00 35.15 543 LEU B O 1
ATOM 8510 N N . TYR B 1 578 ? 35.847 75.846 29.698 1.00 34.36 544 TYR B N 1
ATOM 8511 C CA . TYR B 1 578 ? 36.595 76.517 28.646 1.00 35.06 544 TYR B CA 1
ATOM 8512 C C . TYR B 1 578 ? 37.308 75.499 27.754 1.00 35.17 544 TYR B C 1
ATOM 8513 O O . TYR B 1 578 ? 37.270 75.595 26.522 1.00 35.13 544 TYR B O 1
ATOM 8522 N N . GLY B 1 579 ? 37.972 74.537 28.393 1.00 35.86 545 GLY B N 1
ATOM 8523 C CA . GLY B 1 579 ? 38.805 73.558 27.686 1.00 35.91 545 GLY B CA 1
ATOM 8524 C C . GLY B 1 579 ? 37.970 72.575 26.882 1.00 36.26 545 GLY B C 1
ATOM 8525 O O . GLY B 1 579 ? 38.424 72.070 25.856 1.00 36.64 545 GLY B O 1
ATOM 8526 N N . THR B 1 580 ? 36.757 72.298 27.366 1.00 36.25 546 THR B N 1
ATOM 8527 C CA . THR B 1 580 ? 35.803 71.429 26.682 1.00 35.64 546 THR B CA 1
ATOM 8528 C C . THR B 1 580 ? 35.275 72.068 25.393 1.00 36.07 546 THR B C 1
ATOM 8529 O O . THR B 1 580 ? 35.178 71.397 24.340 1.00 35.22 546 THR B O 1
ATOM 8533 N N . VAL B 1 581 ? 34.942 73.360 25.469 1.00 35.22 547 VAL B N 1
ATOM 8534 C CA . VAL B 1 581 ? 34.341 74.044 24.324 1.00 34.84 547 VAL B CA 1
ATOM 8535 C C . VAL B 1 581 ? 35.366 74.599 23.316 1.00 34.99 547 VAL B C 1
ATOM 8536 O O . VAL B 1 581 ? 35.090 74.657 22.109 1.00 34.66 547 VAL B O 1
ATOM 8540 N N . LEU B 1 582 ? 36.530 75.012 23.813 1.00 34.52 548 LEU B N 1
ATOM 8541 C CA . LEU B 1 582 ? 37.575 75.581 22.967 1.00 35.01 548 LEU B CA 1
ATOM 8542 C C . LEU B 1 582 ? 38.889 74.798 23.104 1.00 35.41 548 LEU B C 1
ATOM 8543 O O . LEU B 1 582 ? 39.915 75.378 23.485 1.00 34.97 548 LEU B O 1
ATOM 8548 N N . PRO B 1 583 ? 38.871 73.478 22.801 1.00 35.95 549 PRO B N 1
ATOM 8549 C CA . PRO B 1 583 ? 40.072 72.692 23.116 1.00 36.09 549 PRO B CA 1
ATOM 8550 C C . PRO B 1 583 ? 41.316 73.085 22.319 1.00 36.93 549 PRO B C 1
ATOM 8551 O O . PRO B 1 583 ? 42.447 72.895 22.802 1.00 36.49 549 PRO B O 1
ATOM 8555 N N . GLU B 1 584 ? 41.118 73.644 21.123 1.00 37.41 550 GLU B N 1
ATOM 8556 C CA . GLU B 1 584 ? 42.247 74.075 20.277 1.00 38.30 550 GLU B CA 1
ATOM 8557 C C . GLU B 1 584 ? 42.935 75.338 20.779 1.00 38.19 550 GLU B C 1
ATOM 8558 O O . GLU B 1 584 ? 44.088 75.617 20.398 1.00 38.81 550 GLU B O 1
ATOM 8564 N N . ARG B 1 585 ? 42.261 76.081 21.655 1.00 37.84 551 ARG B N 1
ATOM 8565 C CA . ARG B 1 585 ? 42.862 77.275 22.261 1.00 38.24 551 ARG B CA 1
ATOM 8566 C C . ARG B 1 585 ? 43.609 76.996 23.569 1.00 38.36 551 ARG B C 1
ATOM 8567 O O . ARG B 1 585 ? 44.340 77.868 24.067 1.00 38.31 551 ARG B O 1
ATOM 8575 N N . ILE B 1 586 ? 43.435 75.796 24.119 1.00 38.78 552 ILE B N 1
ATOM 8576 C CA . ILE B 1 586 ? 44.149 75.408 25.347 1.00 39.78 552 ILE B CA 1
ATOM 8577 C C . ILE B 1 586 ? 45.663 75.591 25.164 1.00 40.18 552 ILE B C 1
ATOM 8578 O O . ILE B 1 586 ? 46.221 75.227 24.128 1.00 40.29 552 ILE B O 1
ATOM 8583 N N . VAL B 1 587 ? 46.294 76.178 26.176 1.00 40.51 553 VAL B N 1
ATOM 8584 C CA . VAL B 1 587 ? 47.730 76.408 26.210 1.00 41.31 553 VAL B CA 1
ATOM 8585 C C . VAL B 1 587 ? 48.375 75.495 27.265 1.00 41.94 553 VAL B C 1
ATOM 8586 O O . VAL B 1 587 ? 47.812 75.293 28.338 1.00 41.51 553 VAL B O 1
ATOM 8590 N N . TYR B 1 588 ? 49.556 74.953 26.971 1.00 42.83 554 TYR B N 1
ATOM 8591 C CA . TYR B 1 588 ? 50.259 74.134 27.962 1.00 44.12 554 TYR B CA 1
ATOM 8592 C C . TYR B 1 588 ? 51.442 74.847 28.605 1.00 44.50 554 TYR B C 1
ATOM 8593 O O . TYR B 1 588 ? 51.850 74.493 29.712 1.00 44.79 554 TYR B O 1
#